Protein AF-0000000080705272 (afdb_homodimer)

Radius of gyration: 34.92 Å; Cα contacts (8 Å, |Δi|>4): 1916; chains: 2; bounding box: 130×90×115 Å

Foldseek 3Di:
DPDDPDDPPPPPPPPPPPPQPPCNVVLLVVLCVVQVDDSVRLVVLVVVVCVQQPPDQWAALVSQLVVCCVPVNDDPPVVSVVLQPQLPVVVPRIHGSSSSSNSVSVCVCVVCPDQVFPFPLQPPQWTWTGGQLWIWIAGPAFWAEEEEFEDAPDVVRLVLVVVVCVVCVVVRHQYAYAPVNQPPQDPVRDSPDDDRPPVHHHDDLQCPQVRGQEYEYHAAPLRVFVNVQSDAQPHAHHAYAYEHPPAHYLQHLHHSVCVVVVVVVVSCCNVPIFIKQFQWKKKKFKAALVGHTDDIGIARFKKKKFAPPDPAWAWKFKDKQRHTDDIWTHGTKIKTQLSNCPPVVVVQPGDHHQSSAQWIKIADHGTPDPPDGIDIDGLAMKMKIAQAQPTPFWIWMDHSPDDIDTGGHSMMMIMHIRPHTHIYTDPDTRRVSNVVNCCRPVVPPPDPPDPDDDPPPPPPPPVDDDDDDPPDDDPDPDDDDDDDDPDPDDDDPPPDDDDPDDDDDDDD/DPDDPPDPPPPPPDPPPDPQPPCNVVLLVVLCVVQVDDSVRLVVLVVVVCVQQPPDQWAALVSQLVVCCVPVNDDPPVVSVVLQPQLPVVVPRIHGSSSSSNSVSVCVCVVCPDQVFPFPQQPQQWTWTGGQLWIWIAGPAFWAEEEEFEDAPDVVLLVLVVVVCVVCVVVRHQYAYAPVNQPPQDPVRDSPDDDRPPVHHHDDLQCPQPRGQEYEYHAAPLRVFVNVQSDAQPHAHHAYAYEHPPAHYLQHLHHSVCVVVVVVVVSCCNVPIFTKFFQWKKKKFKAALVGHTDDIGIARFKKKKFAPPDPAWAWKFKDKQRHTDDIWTHGTKIKTGLSNCPPVVVVQPGDHHQSSAQWIKIADHGTPDPPDGIDIDGLAMKMKMAQAQPTPHWIWMDHSPDDIDTGGHSMMMIMHIRPHTHIYTDPDTRRVSNVVNCCRPVVVPPDPPDPDPDPPPPPPPPVDDDDDDDDDDDDDPDDDDDPDDDDDDDDDPPPPDDDDDDDDDDDD

Structure (mmCIF, N/CA/C/O backbone):
data_AF-0000000080705272-model_v1
#
loop_
_entity.id
_entity.type
_entity.pdbx_description
1 polymer 'EF-hand domain-containing protein'
#
loop_
_atom_site.group_PDB
_atom_site.id
_atom_site.type_symbol
_atom_site.label_atom_id
_atom_site.label_alt_id
_atom_site.label_comp_id
_atom_site.label_asym_id
_atom_site.label_entity_id
_atom_site.label_seq_id
_atom_site.pdbx_PDB_ins_code
_atom_site.Cartn_x
_atom_site.Cartn_y
_atom_site.Cartn_z
_atom_site.occupancy
_atom_site.B_iso_or_equiv
_atom_site.auth_seq_id
_atom_site.auth_comp_id
_atom_site.auth_asym_id
_atom_site.auth_atom_id
_atom_site.pdbx_PDB_model_num
ATOM 1 N N . MET A 1 1 ? -34.938 -17.422 -49.875 1 19.48 1 MET A N 1
ATOM 2 C CA . MET A 1 1 ? -35.438 -17.641 -48.531 1 19.48 1 MET A CA 1
ATOM 3 C C . MET A 1 1 ? -34.875 -16.609 -47.562 1 19.48 1 MET A C 1
ATOM 5 O O . MET A 1 1 ? -33.969 -16.922 -46.781 1 19.48 1 MET A O 1
ATOM 9 N N . ALA A 1 2 ? -34.594 -15.383 -47.938 1 20.56 2 ALA A N 1
ATOM 10 C CA . ALA A 1 2 ? -34.125 -14.039 -47.625 1 20.56 2 ALA A CA 1
ATOM 11 C C . ALA A 1 2 ? -34.938 -13.391 -46.5 1 20.56 2 ALA A C 1
ATOM 13 O O . ALA A 1 2 ? -34.562 -12.359 -45.969 1 20.56 2 ALA A O 1
ATOM 14 N N . GLU A 1 3 ? -36.156 -13.773 -46.219 1 19.56 3 GLU A N 1
ATOM 15 C CA . GLU A 1 3 ? -37.219 -12.906 -45.688 1 19.56 3 GLU A CA 1
ATOM 16 C C . GLU A 1 3 ? -37 -12.586 -44.219 1 19.56 3 GLU A C 1
ATOM 18 O O . GLU A 1 3 ? -37.125 -11.43 -43.812 1 19.56 3 GLU A O 1
ATOM 23 N N . ALA A 1 4 ? -37.344 -13.508 -43.25 1 20.72 4 ALA A N 1
ATOM 24 C CA . ALA A 1 4 ? -38.094 -13.219 -42.031 1 20.72 4 ALA A CA 1
ATOM 25 C C . ALA A 1 4 ? -37.219 -12.664 -40.938 1 20.72 4 ALA A C 1
ATOM 27 O O . ALA A 1 4 ? -37 -13.32 -39.906 1 20.72 4 ALA A O 1
ATOM 28 N N . CYS A 1 5 ? -36.062 -12.18 -41.062 1 20.92 5 CYS A N 1
ATOM 29 C CA . CYS A 1 5 ? -35.188 -11.836 -39.938 1 20.92 5 CYS A CA 1
ATOM 30 C C . CYS A 1 5 ? -35.75 -10.633 -39.188 1 20.92 5 CYS A C 1
ATOM 32 O O . CYS A 1 5 ? -35.375 -9.492 -39.438 1 20.92 5 CYS A O 1
ATOM 34 N N . ALA A 1 6 ? -37.062 -10.547 -39 1 22.58 6 ALA A N 1
ATOM 35 C CA . ALA A 1 6 ? -37.625 -9.328 -38.438 1 22.58 6 ALA A CA 1
ATOM 36 C C . ALA A 1 6 ? -37.062 -9.047 -37.031 1 22.58 6 ALA A C 1
ATOM 38 O O . ALA A 1 6 ? -36.969 -9.953 -36.219 1 22.58 6 ALA A O 1
ATOM 39 N N . ARG A 1 7 ? -36.469 -7.879 -36.75 1 24 7 ARG A N 1
ATOM 40 C CA . ARG A 1 7 ? -35.75 -7.168 -35.688 1 24 7 ARG A CA 1
ATOM 41 C C . ARG A 1 7 ? -36.625 -7.035 -34.438 1 24 7 ARG A C 1
ATOM 43 O O . ARG A 1 7 ? -37.656 -6.352 -34.469 1 24 7 ARG A O 1
ATOM 50 N N . SER A 1 8 ? -36.938 -8.086 -33.719 1 22.53 8 SER A N 1
ATOM 51 C CA . SER A 1 8 ? -37.781 -7.938 -32.562 1 22.53 8 SER A CA 1
ATOM 52 C C . SER A 1 8 ? -37.312 -6.805 -31.656 1 22.53 8 SER A C 1
ATOM 54 O O . SER A 1 8 ? -36.156 -6.797 -31.219 1 22.53 8 SER A O 1
ATOM 56 N N . ARG A 1 9 ? -37.812 -5.539 -31.781 1 24.34 9 ARG A N 1
ATOM 57 C CA . ARG A 1 9 ? -37.719 -4.32 -30.984 1 24.34 9 ARG A CA 1
ATOM 58 C C . ARG A 1 9 ? -37.969 -4.609 -29.5 1 24.34 9 ARG A C 1
ATOM 60 O O . ARG A 1 9 ? -39.094 -4.969 -29.125 1 24.34 9 ARG A O 1
ATOM 67 N N . VAL A 1 10 ? -37.125 -5.234 -28.891 1 25.05 10 VAL A N 1
ATOM 68 C CA . VAL A 1 10 ? -37.281 -5.41 -27.453 1 25.05 10 VAL A CA 1
ATOM 69 C C . VAL A 1 10 ? -37.719 -4.082 -26.812 1 25.05 10 VAL A C 1
ATOM 71 O O . VAL A 1 10 ? -37 -3.08 -26.938 1 25.05 10 VAL A O 1
ATOM 74 N N . GLN A 1 11 ? -38.969 -3.793 -26.656 1 23.83 11 GLN A N 1
ATOM 75 C CA . GLN A 1 11 ? -39.594 -2.648 -26 1 23.83 11 GLN A CA 1
ATOM 76 C C . GLN A 1 11 ? -39 -2.398 -24.625 1 23.83 11 GLN A C 1
ATOM 78 O O . GLN A 1 11 ? -39 -3.277 -23.75 1 23.83 11 GLN A O 1
ATOM 83 N N . VAL A 1 12 ? -38 -1.593 -24.5 1 27.3 12 VAL A N 1
ATOM 84 C CA . VAL A 1 12 ? -37.469 -0.972 -23.297 1 27.3 12 VAL A CA 1
ATOM 85 C C . VAL A 1 12 ? -38.625 -0.489 -22.406 1 27.3 12 VAL A C 1
ATOM 87 O O . VAL A 1 12 ? -39.406 0.385 -22.797 1 27.3 12 VAL A O 1
ATOM 90 N N . GLU A 1 13 ? -39.219 -1.39 -21.703 1 27.02 13 GLU A N 1
ATOM 91 C CA . GLU A 1 13 ? -40.312 -0.971 -20.844 1 27.02 13 GLU A CA 1
ATOM 92 C C . GLU A 1 13 ? -39.969 0.312 -20.094 1 27.02 13 GLU A C 1
ATOM 94 O O . GLU A 1 13 ? -38.844 0.475 -19.625 1 27.02 13 GLU A O 1
ATOM 99 N N . GLU A 1 14 ? -40.625 1.409 -20.344 1 29.58 14 GLU A N 1
ATOM 100 C CA . GLU A 1 14 ? -40.656 2.768 -19.812 1 29.58 14 GLU A CA 1
ATOM 101 C C . GLU A 1 14 ? -40.562 2.762 -18.281 1 29.58 14 GLU A C 1
ATOM 103 O O . GLU A 1 14 ? -41.344 2.094 -17.609 1 29.58 14 GLU A O 1
ATOM 108 N N . HIS A 1 15 ? -39.375 2.828 -17.75 1 32.12 15 HIS A N 1
ATOM 109 C CA . HIS A 1 15 ? -39.188 3.035 -16.312 1 32.12 15 HIS A CA 1
ATOM 110 C C . HIS A 1 15 ? -40.188 4.016 -15.75 1 32.12 15 HIS A C 1
ATOM 112 O O . HIS A 1 15 ? -40.531 5.016 -16.391 1 32.12 15 HIS A O 1
ATOM 118 N N . PRO A 1 16 ? -41.156 3.57 -15.016 1 32.69 16 PRO A N 1
ATOM 119 C CA . PRO A 1 16 ? -42.188 4.527 -14.562 1 32.69 16 PRO A CA 1
ATOM 120 C C . PRO A 1 16 ? -41.594 5.875 -14.164 1 32.69 16 PRO A C 1
ATOM 122 O O . PRO A 1 16 ? -40.5 5.922 -13.594 1 32.69 16 PRO A O 1
ATOM 125 N N . VAL A 1 17 ? -41.719 6.996 -14.906 1 35.41 17 VAL A N 1
ATOM 126 C CA . VAL A 1 17 ? -41.5 8.422 -14.75 1 35.41 17 VAL A CA 1
ATOM 127 C C . VAL A 1 17 ? -41.875 8.867 -13.344 1 35.41 17 VAL A C 1
ATOM 129 O O . VAL A 1 17 ? -43.062 9.008 -13.047 1 35.41 17 VAL A O 1
ATOM 132 N N . TYR A 1 18 ? -41.344 8.219 -12.297 1 39.12 18 TYR A N 1
ATOM 133 C CA . TYR A 1 18 ? -41.688 8.797 -11 1 39.12 18 TYR A CA 1
ATOM 134 C C . TYR A 1 18 ? -41.281 10.266 -10.938 1 39.12 18 TYR A C 1
ATOM 136 O O . TYR A 1 18 ? -40.375 10.703 -11.664 1 39.12 18 TYR A O 1
ATOM 144 N N . ASP A 1 19 ? -42.094 11.078 -10.492 1 47.16 19 ASP A N 1
ATOM 145 C CA . ASP A 1 19 ? -41.969 12.523 -10.305 1 47.16 19 ASP A CA 1
ATOM 146 C C . ASP A 1 19 ? -40.688 12.867 -9.539 1 47.16 19 ASP A C 1
ATOM 148 O O . ASP A 1 19 ? -40.594 12.633 -8.336 1 47.16 19 ASP A O 1
ATOM 152 N N . LEU A 1 20 ? -39.625 12.781 -10.031 1 55.88 20 LEU A N 1
ATOM 153 C CA . LEU A 1 20 ? -38.344 13.211 -9.477 1 55.88 20 LEU A CA 1
ATOM 154 C C . LEU A 1 20 ? -38.344 14.695 -9.117 1 55.88 20 LEU A C 1
ATOM 156 O O . LEU A 1 20 ? -39.062 15.477 -9.758 1 55.88 20 LEU A O 1
ATOM 160 N N . PRO A 1 21 ? -37.875 14.984 -7.988 1 56.47 21 PRO A N 1
ATOM 161 C CA . PRO A 1 21 ? -37.906 16.406 -7.609 1 56.47 21 PRO A CA 1
ATOM 162 C C . PRO A 1 21 ? -37.375 17.312 -8.703 1 56.47 21 PRO A C 1
ATOM 164 O O . PRO A 1 21 ? -36.625 16.875 -9.578 1 56.47 21 PRO A O 1
ATOM 167 N N . LYS A 1 22 ? -37.906 18.516 -8.82 1 59.62 22 LYS A N 1
ATOM 168 C CA . LYS A 1 22 ? -37.531 19.531 -9.797 1 59.62 22 LYS A CA 1
ATOM 169 C C . LYS A 1 22 ? -36 19.641 -9.906 1 59.62 22 LYS A C 1
ATOM 171 O O . LYS A 1 22 ? -35.469 19.844 -10.992 1 59.62 22 LYS A O 1
ATOM 176 N N . GLU A 1 23 ? -35.344 19.406 -8.766 1 66.12 23 GLU A N 1
ATOM 177 C CA . GLU A 1 23 ? -33.906 19.578 -8.781 1 66.12 23 GLU A CA 1
ATOM 178 C C . GLU A 1 23 ? -33.156 18.234 -8.727 1 66.12 23 GLU A C 1
ATOM 180 O O . GLU A 1 23 ? -32.094 18.125 -8.141 1 66.12 23 GLU A O 1
ATOM 185 N N . TRP A 1 24 ? -33.688 17.266 -9.289 1 75.44 24 TRP A N 1
ATOM 186 C CA . TRP A 1 24 ? -33.188 15.898 -9.227 1 75.44 24 TRP A CA 1
ATOM 187 C C . TRP A 1 24 ? -31.828 15.789 -9.906 1 75.44 24 TRP A C 1
ATOM 189 O O . TRP A 1 24 ? -30.906 15.164 -9.375 1 75.44 24 TRP A O 1
ATOM 199 N N . LYS A 1 25 ? -31.688 16.484 -11 1 71.75 25 LYS A N 1
ATOM 200 C CA . LYS A 1 25 ? -30.438 16.391 -11.742 1 71.75 25 LYS A CA 1
ATOM 201 C C . LYS A 1 25 ? -29.266 16.922 -10.906 1 71.75 25 LYS A C 1
ATOM 203 O O . LYS A 1 25 ? -28.203 16.312 -10.867 1 71.75 25 LYS A O 1
ATOM 208 N N . THR A 1 26 ? -29.625 18 -10.336 1 67.38 26 THR A N 1
ATOM 209 C CA . THR A 1 26 ? -28.578 18.609 -9.516 1 67.38 26 THR A CA 1
ATOM 210 C C . THR A 1 26 ? -28.297 17.766 -8.281 1 67.38 26 THR A C 1
ATOM 212 O O . THR A 1 26 ? -27.141 17.578 -7.902 1 67.38 26 THR A O 1
ATOM 215 N N . LEU A 1 27 ? -29.312 17.25 -7.746 1 73.56 27 LEU A N 1
ATOM 216 C CA . LEU A 1 27 ? -29.188 16.422 -6.551 1 73.56 27 LEU A CA 1
ATOM 217 C C . LEU A 1 27 ? -28.422 15.141 -6.852 1 73.56 27 LEU A C 1
ATOM 219 O O . LEU A 1 27 ? -27.531 14.75 -6.094 1 73.56 27 LEU A O 1
ATOM 223 N N . VAL A 1 28 ? -28.672 14.547 -7.926 1 73.81 28 VAL A N 1
ATOM 224 C CA . VAL A 1 28 ? -28.047 13.289 -8.312 1 73.81 28 VAL A CA 1
ATOM 225 C C . VAL A 1 28 ? -26.578 13.516 -8.625 1 73.81 28 VAL A C 1
ATOM 227 O O . VAL A 1 28 ? -25.719 12.742 -8.195 1 73.81 28 VAL A O 1
ATOM 230 N N . SER A 1 29 ? -26.375 14.555 -9.289 1 67.75 29 SER A N 1
ATOM 231 C CA . SER A 1 29 ? -24.984 14.859 -9.602 1 67.75 29 SER A CA 1
ATOM 232 C C . SER A 1 29 ? -24.156 15.039 -8.336 1 67.75 29 SER A C 1
ATOM 234 O O . SER A 1 29 ? -23.031 14.516 -8.242 1 67.75 29 SER A O 1
ATOM 236 N N . THR A 1 30 ? -24.828 15.703 -7.43 1 63.44 30 THR A N 1
ATOM 237 C CA . THR A 1 30 ? -24.141 15.969 -6.168 1 63.44 30 THR A CA 1
ATOM 238 C C . THR A 1 30 ? -23.922 14.68 -5.383 1 63.44 30 THR A C 1
ATOM 240 O O . THR A 1 30 ? -22.844 14.453 -4.844 1 63.44 30 THR A O 1
ATOM 243 N N . LEU A 1 31 ? -24.922 13.867 -5.398 1 70.06 31 LEU A N 1
ATOM 244 C CA . LEU A 1 31 ? -24.859 12.648 -4.602 1 70.06 31 LEU A CA 1
ATOM 245 C C . LEU A 1 31 ? -23.938 11.617 -5.25 1 70.06 31 LEU A C 1
ATOM 247 O O . LEU A 1 31 ? -23.234 10.883 -4.551 1 70.06 31 LEU A O 1
ATOM 251 N N . CYS A 1 32 ? -23.922 11.633 -6.484 1 64.62 32 CYS A N 1
ATOM 252 C CA . CYS A 1 32 ? -22.984 10.758 -7.184 1 64.62 32 CYS A CA 1
ATOM 253 C C . CYS A 1 32 ? -21.547 11.102 -6.828 1 64.62 32 CYS A C 1
ATOM 255 O O . CYS A 1 32 ? -20.734 10.211 -6.559 1 64.62 32 CYS A O 1
ATOM 257 N N . LEU A 1 33 ? -21.406 12.312 -6.758 1 55.66 33 LEU A N 1
ATOM 258 C CA . LEU A 1 33 ? -20.062 12.797 -6.457 1 55.66 33 LEU A CA 1
ATOM 259 C C . LEU A 1 33 ? -19.672 12.469 -5.02 1 55.66 33 LEU A C 1
ATOM 261 O O . LEU A 1 33 ? -18.531 12.117 -4.742 1 55.66 33 LEU A O 1
ATOM 265 N N . ARG A 1 34 ? -20.766 12.484 -4.18 1 55.06 34 ARG A N 1
ATOM 266 C CA . ARG A 1 34 ? -20.5 12.375 -2.75 1 55.06 34 ARG A CA 1
ATOM 267 C C . ARG A 1 34 ? -20.453 10.914 -2.309 1 55.06 34 ARG A C 1
ATOM 269 O O . ARG A 1 34 ? -19.844 10.594 -1.287 1 55.06 34 ARG A O 1
ATOM 276 N N . THR A 1 35 ? -21.125 10.102 -3.043 1 58.88 35 THR A N 1
ATOM 277 C CA . THR A 1 35 ? -21.312 8.75 -2.537 1 58.88 35 THR A CA 1
ATOM 278 C C . THR A 1 35 ? -20.781 7.719 -3.531 1 58.88 35 THR A C 1
ATOM 280 O O . THR A 1 35 ? -20.656 6.539 -3.199 1 58.88 35 THR A O 1
ATOM 283 N N . ASN A 1 36 ? -20.391 8.164 -4.758 1 55.59 36 ASN A N 1
ATOM 284 C CA . ASN A 1 36 ? -19.969 7.297 -5.852 1 55.59 36 ASN A CA 1
ATOM 285 C C . ASN A 1 36 ? -21.109 6.371 -6.293 1 55.59 36 ASN A C 1
ATOM 287 O O . ASN A 1 36 ? -20.859 5.352 -6.938 1 55.59 36 ASN A O 1
ATOM 291 N N . PHE A 1 37 ? -22.266 6.68 -5.867 1 61.41 37 PHE A N 1
ATOM 292 C CA . PHE A 1 37 ? -23.422 5.953 -6.395 1 61.41 37 PHE A CA 1
ATOM 293 C C . PHE A 1 37 ? -23.719 6.395 -7.824 1 61.41 37 PHE A C 1
ATOM 295 O O . PHE A 1 37 ? -23.516 7.555 -8.18 1 61.41 37 PHE A O 1
ATOM 302 N N . GLU A 1 38 ? -24.062 5.438 -8.602 1 63.38 38 GLU A N 1
ATOM 303 C CA . GLU A 1 38 ? -24.531 5.762 -9.945 1 63.38 38 GLU A CA 1
ATOM 304 C C . GLU A 1 38 ? -25.938 6.344 -9.922 1 63.38 38 GLU A C 1
ATOM 306 O O . GLU A 1 38 ? -26.719 6.07 -9 1 63.38 38 GLU A O 1
ATOM 311 N N . PRO A 1 39 ? -26.234 7.18 -10.867 1 72.06 39 PRO A N 1
ATOM 312 C CA . PRO A 1 39 ? -27.562 7.789 -10.93 1 72.06 39 PRO A CA 1
ATOM 313 C C . PRO A 1 39 ? -28.688 6.762 -10.812 1 72.06 39 PRO A C 1
ATOM 315 O O . PRO A 1 39 ? -29.703 7.023 -10.164 1 72.06 39 PRO A O 1
ATOM 318 N N . ALA A 1 40 ? -28.422 5.668 -11.398 1 69 40 ALA A N 1
ATOM 319 C CA . ALA A 1 40 ? -29.438 4.621 -11.336 1 69 40 ALA A CA 1
ATOM 320 C C . ALA A 1 40 ? -29.625 4.113 -9.914 1 69 40 ALA A C 1
ATOM 322 O O . ALA A 1 40 ? -30.75 3.865 -9.469 1 69 40 ALA A O 1
ATOM 323 N N . GLU A 1 41 ? -28.562 4.012 -9.219 1 65.88 41 GLU A N 1
ATOM 324 C CA . GLU A 1 41 ? -28.609 3.578 -7.824 1 65.88 41 GLU A CA 1
ATOM 325 C C . GLU A 1 41 ? -29.312 4.613 -6.949 1 65.88 41 GLU A C 1
ATOM 327 O O . GLU A 1 41 ? -30.078 4.254 -6.055 1 65.88 41 GLU A O 1
ATOM 332 N N . LEU A 1 42 ? -29.047 5.773 -7.238 1 74.62 42 LEU A N 1
ATOM 333 C CA . LEU A 1 42 ? -29.688 6.855 -6.492 1 74.62 42 LEU A CA 1
ATOM 334 C C . LEU A 1 42 ? -31.188 6.883 -6.742 1 74.62 42 LEU A C 1
ATOM 336 O O . LEU A 1 42 ? -31.969 7.145 -5.828 1 74.62 42 LEU A O 1
ATOM 340 N N . ALA A 1 43 ? -31.516 6.645 -7.988 1 74.12 43 ALA A N 1
ATOM 341 C CA . ALA A 1 43 ? -32.938 6.586 -8.328 1 74.12 43 ALA A CA 1
ATOM 342 C C . ALA A 1 43 ? -33.625 5.461 -7.562 1 74.12 43 ALA A C 1
ATOM 344 O O . ALA A 1 43 ? -34.75 5.641 -7.062 1 74.12 43 ALA A O 1
ATOM 345 N N . ASP A 1 44 ? -32.938 4.426 -7.469 1 69.69 44 ASP A N 1
ATOM 346 C CA . ASP A 1 44 ? -33.469 3.299 -6.715 1 69.69 44 ASP A CA 1
ATOM 347 C C . ASP A 1 44 ? -33.625 3.648 -5.234 1 69.69 44 ASP A C 1
ATOM 349 O O . ASP A 1 44 ? -34.656 3.328 -4.613 1 69.69 44 ASP A O 1
ATOM 353 N N . LEU A 1 45 ? -32.562 4.203 -4.723 1 72.5 45 LEU A N 1
ATOM 354 C CA . LEU A 1 45 ? -32.594 4.613 -3.322 1 72.5 45 LEU A CA 1
ATOM 355 C C . LEU A 1 45 ? -33.719 5.625 -3.074 1 72.5 45 LEU A C 1
ATOM 357 O O . LEU A 1 45 ? -34.344 5.621 -2.008 1 72.5 45 LEU A O 1
ATOM 361 N N . PHE A 1 46 ? -33.938 6.418 -4.035 1 78.56 46 PHE A N 1
ATOM 362 C CA . PHE A 1 46 ? -35 7.414 -3.893 1 78.56 46 PHE A CA 1
ATOM 363 C C . PHE A 1 46 ? -36.344 6.742 -3.848 1 78.56 46 PHE A C 1
ATOM 365 O O . PHE A 1 46 ? -37.219 7.133 -3.053 1 78.56 46 PHE A O 1
ATOM 372 N N . GLN A 1 47 ? -36.469 5.871 -4.707 1 72 47 GLN A N 1
ATOM 373 C CA . GLN A 1 47 ? -37.75 5.133 -4.699 1 72 47 GLN A CA 1
ATOM 374 C C . GLN A 1 47 ? -37.969 4.48 -3.344 1 72 47 GLN A C 1
ATOM 376 O O . GLN A 1 47 ? -39.094 4.52 -2.824 1 72 47 GLN A O 1
ATOM 381 N N . ARG A 1 48 ? -36.938 3.939 -2.865 1 69.06 48 ARG A N 1
ATOM 382 C CA . ARG A 1 48 ? -37.062 3.299 -1.56 1 69.06 48 ARG A CA 1
ATOM 383 C C . ARG A 1 48 ? -37.375 4.324 -0.471 1 69.06 48 ARG A C 1
ATOM 385 O O . ARG A 1 48 ? -38.188 4.086 0.41 1 69.06 48 ARG A O 1
ATOM 392 N N . PHE A 1 49 ? -36.656 5.266 -0.586 1 79.94 49 PHE A N 1
ATOM 393 C CA . PHE A 1 49 ? -36.906 6.371 0.341 1 79.94 49 PHE A CA 1
ATOM 394 C C . PHE A 1 49 ? -38.344 6.836 0.281 1 79.94 49 PHE A C 1
ATOM 396 O O . PHE A 1 49 ? -38.969 7.059 1.318 1 79.94 49 PHE A O 1
ATOM 403 N N . ARG A 1 50 ? -38.812 6.992 -0.913 1 77.38 50 ARG A N 1
ATOM 404 C CA . ARG A 1 50 ? -40.188 7.457 -1.112 1 77.38 50 ARG A CA 1
ATOM 405 C C . ARG A 1 50 ? -41.188 6.434 -0.588 1 77.38 50 ARG A C 1
ATOM 407 O O . ARG A 1 50 ? -42.25 6.805 -0.074 1 77.38 50 ARG A O 1
ATOM 414 N N . GLN A 1 51 ? -40.812 5.25 -0.792 1 73.06 51 GLN A N 1
ATOM 415 C CA . GLN A 1 51 ? -41.688 4.199 -0.263 1 73.06 51 GLN A CA 1
ATOM 416 C C . GLN A 1 51 ? -41.781 4.277 1.258 1 73.06 51 GLN A C 1
ATOM 418 O O . GLN A 1 51 ? -42.812 3.971 1.837 1 73.06 51 GLN A O 1
ATOM 423 N N . LEU A 1 52 ? -40.688 4.664 1.779 1 74.19 52 LEU A N 1
ATOM 424 C CA . LEU A 1 52 ? -40.625 4.746 3.234 1 74.19 52 LEU A CA 1
ATOM 425 C C . LEU A 1 52 ? -41.219 6.059 3.73 1 74.19 52 LEU A C 1
ATOM 427 O O . LEU A 1 52 ? -41.969 6.074 4.703 1 74.19 52 LEU A O 1
ATOM 431 N N . ALA A 1 53 ? -40.875 7.121 3.07 1 78.12 53 ALA A N 1
ATOM 432 C CA . ALA A 1 53 ? -41.219 8.469 3.521 1 78.12 53 ALA A CA 1
ATOM 433 C C . ALA A 1 53 ? -42.594 8.875 3.014 1 78.12 53 ALA A C 1
ATOM 435 O O . ALA A 1 53 ? -43.219 9.789 3.557 1 78.12 53 ALA A O 1
ATOM 436 N N . GLY A 1 54 ? -43.156 8.211 1.999 1 71.38 54 GLY A N 1
ATOM 437 C CA . GLY A 1 54 ? -44.406 8.617 1.386 1 71.38 54 GLY A CA 1
ATOM 438 C C . GLY A 1 54 ? -44.312 9.961 0.697 1 71.38 54 GLY A C 1
ATOM 439 O O . GLY A 1 54 ? -43.438 10.195 -0.133 1 71.38 54 GLY A O 1
ATOM 440 N N . THR A 1 55 ? -45.25 10.906 1.108 1 70.75 55 THR A N 1
ATOM 441 C CA . THR A 1 55 ? -45.312 12.234 0.517 1 70.75 55 THR A CA 1
ATOM 442 C C . THR A 1 55 ? -44.375 13.203 1.238 1 70.75 55 THR A C 1
ATOM 444 O O . THR A 1 55 ? -44.156 14.312 0.762 1 70.75 55 THR A O 1
ATOM 447 N N . LYS A 1 56 ? -43.75 12.672 2.328 1 76.56 56 LYS A N 1
ATOM 448 C CA . LYS A 1 56 ? -42.812 13.516 3.076 1 76.56 56 LYS A CA 1
ATOM 449 C C . LYS A 1 56 ? -41.438 13.477 2.461 1 76.56 56 LYS A C 1
ATOM 451 O O . LYS A 1 56 ? -41.094 12.547 1.732 1 76.56 56 LYS A O 1
ATOM 456 N N . GLU A 1 57 ? -40.688 14.586 2.666 1 79 57 GLU A N 1
ATOM 457 C CA . GLU A 1 57 ? -39.344 14.672 2.135 1 79 57 GLU A CA 1
ATOM 458 C C . GLU A 1 57 ? -38.312 14.234 3.172 1 79 57 GLU A C 1
ATOM 460 O O . GLU A 1 57 ? -37.125 14.531 3.039 1 79 57 GLU A O 1
ATOM 465 N N . TYR A 1 58 ? -38.812 13.609 4.262 1 83.62 58 TYR A N 1
ATOM 466 C CA . TYR A 1 58 ? -37.906 13.18 5.297 1 83.62 58 TYR A CA 1
ATOM 467 C C . TYR A 1 58 ? -38.406 11.922 5.992 1 83.62 58 TYR A C 1
ATOM 469 O O . TYR A 1 58 ? -39.594 11.609 5.934 1 83.62 58 TYR A O 1
ATOM 477 N N . LEU A 1 59 ? -37.5 11.141 6.562 1 85.31 59 LEU A N 1
ATOM 478 C CA . LEU A 1 59 ? -37.812 10.016 7.438 1 85.31 59 LEU A CA 1
ATOM 479 C C . LEU A 1 59 ? -37.719 10.414 8.906 1 85.31 59 LEU A C 1
ATOM 481 O O . LEU A 1 59 ? -36.781 11.094 9.297 1 85.31 59 LEU A O 1
ATOM 485 N N . THR A 1 60 ? -38.781 10.18 9.562 1 82.75 60 THR A N 1
ATOM 486 C CA . THR A 1 60 ? -38.719 10.375 11.008 1 82.75 60 THR A CA 1
ATOM 487 C C . THR A 1 60 ? -37.875 9.289 11.664 1 82.75 60 THR A C 1
ATOM 489 O O . THR A 1 60 ? -37.562 8.281 11.031 1 82.75 60 THR A O 1
ATOM 492 N N . ALA A 1 61 ? -37.5 9.508 12.922 1 79.81 61 ALA A N 1
ATOM 493 C CA . ALA A 1 61 ? -36.719 8.531 13.664 1 79.81 61 ALA A CA 1
ATOM 494 C C . ALA A 1 61 ? -37.438 7.18 13.711 1 79.81 61 ALA A C 1
ATOM 496 O O . ALA A 1 61 ? -36.781 6.133 13.602 1 79.81 61 ALA A O 1
ATOM 497 N N . GLY A 1 62 ? -38.656 7.234 13.812 1 78.44 62 GLY A N 1
ATOM 498 C CA . GLY A 1 62 ? -39.438 6.016 13.852 1 78.44 62 GLY A CA 1
ATOM 499 C C . GLY A 1 62 ? -39.469 5.277 12.523 1 78.44 62 GLY A C 1
ATOM 500 O O . GLY A 1 62 ? -39.344 4.055 12.484 1 78.44 62 GLY A O 1
ATOM 501 N N . GLU A 1 63 ? -39.594 6.039 11.477 1 77 63 GLU A N 1
ATOM 502 C CA . GLU A 1 63 ? -39.625 5.449 10.148 1 77 63 GLU A CA 1
ATOM 503 C C . GLU A 1 63 ? -38.281 4.863 9.773 1 77 63 GLU A C 1
ATOM 505 O O . GLU A 1 63 ? -38.188 3.787 9.172 1 77 63 GLU A O 1
ATOM 510 N N . PHE A 1 64 ? -37.219 5.52 10.086 1 75.56 64 PHE A N 1
ATOM 511 C CA . PHE A 1 64 ? -35.875 5.043 9.867 1 75.56 64 PHE A CA 1
ATOM 512 C C . PHE A 1 64 ? -35.594 3.752 10.641 1 75.56 64 PHE A C 1
ATOM 514 O O . PHE A 1 64 ? -35.062 2.795 10.102 1 75.56 64 PHE A O 1
ATOM 521 N N . ARG A 1 65 ? -36.125 3.812 11.836 1 69.44 65 ARG A N 1
ATOM 522 C CA . ARG A 1 65 ? -35.969 2.621 12.672 1 69.44 65 ARG A CA 1
ATOM 523 C C . ARG A 1 65 ? -36.625 1.414 12.008 1 69.44 65 ARG A C 1
ATOM 525 O O . ARG A 1 65 ? -36.062 0.322 11.992 1 69.44 65 ARG A O 1
ATOM 532 N N . ARG A 1 66 ? -37.688 1.699 11.508 1 65.44 66 ARG A N 1
ATOM 533 C CA . ARG A 1 66 ? -38.438 0.621 10.852 1 65.44 66 ARG A CA 1
ATOM 534 C C . ARG A 1 66 ? -37.688 0.13 9.617 1 65.44 66 ARG A C 1
ATOM 536 O O . ARG A 1 66 ? -37.625 -1.074 9.367 1 65.44 66 ARG A O 1
ATOM 543 N N . THR A 1 67 ? -37.094 1.103 8.914 1 61.28 67 THR A N 1
ATOM 544 C CA . THR A 1 67 ? -36.406 0.789 7.68 1 61.28 67 THR A CA 1
ATOM 545 C C . THR A 1 67 ? -35.125 0.02 7.977 1 61.28 67 THR A C 1
ATOM 547 O O . THR A 1 67 ? -34.812 -0.978 7.316 1 61.28 67 THR A O 1
ATOM 550 N N . VAL A 1 68 ? -34.406 0.576 8.867 1 58.53 68 VAL A N 1
ATOM 551 C CA . VAL A 1 68 ? -33.156 -0.076 9.25 1 58.53 68 VAL A CA 1
ATOM 552 C C . VAL A 1 68 ? -33.438 -1.479 9.781 1 58.53 68 VAL A C 1
ATOM 554 O O . VAL A 1 68 ? -32.75 -2.434 9.438 1 58.53 68 VAL A O 1
ATOM 557 N N . ARG A 1 69 ? -34.438 -1.516 10.539 1 51.56 69 ARG A N 1
ATOM 558 C CA . ARG A 1 69 ? -34.812 -2.822 11.055 1 51.56 69 ARG A CA 1
ATOM 559 C C . ARG A 1 69 ? -35.219 -3.764 9.922 1 51.56 69 ARG A C 1
ATOM 561 O O . ARG A 1 69 ? -34.875 -4.949 9.945 1 51.56 69 ARG A O 1
ATOM 568 N N . ARG A 1 70 ? -35.844 -3.127 9.078 1 50.22 70 ARG A N 1
ATOM 569 C CA . ARG A 1 70 ? -36.312 -3.908 7.945 1 50.22 70 ARG A CA 1
ATOM 570 C C . ARG A 1 70 ? -35.156 -4.332 7.051 1 50.22 70 ARG A C 1
ATOM 572 O O . ARG A 1 70 ? -35.125 -5.461 6.559 1 50.22 70 ARG A O 1
ATOM 579 N N . ASN A 1 71 ? -34.281 -3.375 6.828 1 47.03 71 ASN A N 1
ATOM 580 C CA . ASN A 1 71 ? -33.219 -3.592 5.848 1 47.03 71 ASN A CA 1
ATOM 581 C C . ASN A 1 71 ? -32.031 -4.328 6.453 1 47.03 71 ASN A C 1
ATOM 583 O O . ASN A 1 71 ? -31.328 -5.07 5.762 1 47.03 71 ASN A O 1
ATOM 587 N N . PHE A 1 72 ? -31.703 -4.016 7.648 1 46.94 72 PHE A N 1
ATOM 588 C CA . PHE A 1 72 ? -30.484 -4.566 8.25 1 46.94 72 PHE A CA 1
ATOM 589 C C . PHE A 1 72 ? -30.828 -5.543 9.367 1 46.94 72 PHE A C 1
ATOM 591 O O . PHE A 1 72 ? -29.938 -6.125 9.984 1 46.94 72 PHE A O 1
ATOM 598 N N . GLY A 1 73 ? -32 -5.934 9.484 1 40.81 73 GLY A N 1
ATOM 599 C CA . GLY A 1 73 ? -32.469 -6.828 10.523 1 40.81 73 GLY A CA 1
ATOM 600 C C . GLY A 1 73 ? -32.562 -6.172 11.891 1 40.81 73 GLY A C 1
ATOM 601 O O . GLY A 1 73 ? -32.75 -4.961 11.992 1 40.81 73 GLY A O 1
ATOM 602 N N . ILE A 1 74 ? -32.438 -7.109 13.055 1 39.84 74 ILE A N 1
ATOM 603 C CA . ILE A 1 74 ? -32.625 -6.742 14.453 1 39.84 74 ILE A CA 1
ATOM 604 C C . ILE A 1 74 ? -31.422 -5.91 14.914 1 39.84 74 ILE A C 1
ATOM 606 O O . ILE A 1 74 ? -30.281 -6.391 14.914 1 39.84 74 ILE A O 1
ATOM 610 N N . MET A 1 75 ? -31.422 -4.809 14.648 1 44.72 75 MET A N 1
ATOM 611 C CA . MET A 1 75 ? -30.406 -3.945 15.242 1 44.72 75 MET A CA 1
ATOM 612 C C . MET A 1 75 ? -30.859 -3.402 16.594 1 44.72 75 MET A C 1
ATOM 614 O O . MET A 1 75 ? -32.031 -3.041 16.75 1 44.72 75 MET A O 1
ATOM 618 N N . ASN A 1 76 ? -30.094 -3.748 17.609 1 48.84 76 ASN A N 1
ATOM 619 C CA . ASN A 1 76 ? -30.344 -3.162 18.922 1 48.84 76 ASN A CA 1
ATOM 620 C C . ASN A 1 76 ? -30.688 -1.68 18.812 1 48.84 76 ASN A C 1
ATOM 622 O O . ASN A 1 76 ? -30.25 -0.998 17.891 1 48.84 76 ASN A O 1
ATOM 626 N N . GLU A 1 77 ? -31.656 -1.356 19.594 1 58.25 77 GLU A N 1
ATOM 627 C CA . GLU A 1 77 ? -32.188 0.009 19.641 1 58.25 77 GLU A CA 1
ATOM 628 C C . GLU A 1 77 ? -31.047 1.024 19.75 1 58.25 77 GLU A C 1
ATOM 630 O O . GLU A 1 77 ? -31.125 2.117 19.188 1 58.25 77 GLU A O 1
ATOM 635 N N . GLU A 1 78 ? -30.062 0.567 20.391 1 58.81 78 GLU A N 1
ATOM 636 C CA . GLU A 1 78 ? -28.922 1.461 20.578 1 58.81 78 GLU A CA 1
ATOM 637 C C . GLU A 1 78 ? -28.203 1.717 19.25 1 58.81 78 GLU A C 1
ATOM 639 O O . GLU A 1 78 ? -27.797 2.844 18.984 1 58.81 78 GLU A O 1
ATOM 644 N N . TRP A 1 79 ? -28.188 0.755 18.484 1 55.66 79 TRP A N 1
ATOM 645 C CA . TRP A 1 79 ? -27.531 0.897 17.203 1 55.66 79 TRP A CA 1
ATOM 646 C C . TRP A 1 79 ? -28.375 1.719 16.234 1 55.66 79 TRP A C 1
ATOM 648 O O . TRP A 1 79 ? -27.844 2.527 15.469 1 55.66 79 TRP A O 1
ATOM 658 N N . VAL A 1 80 ? -29.641 1.554 16.438 1 62.12 80 VAL A N 1
ATOM 659 C CA . VAL A 1 80 ? -30.547 2.311 15.578 1 62.12 80 VAL A CA 1
ATOM 660 C C . VAL A 1 80 ? -30.422 3.803 15.883 1 62.12 80 VAL A C 1
ATOM 662 O O . VAL A 1 80 ? -30.391 4.625 14.961 1 62.12 80 VAL A O 1
ATOM 665 N N . LYS A 1 81 ? -30.312 3.994 17.109 1 66.94 81 LYS A N 1
ATOM 666 C CA . LYS A 1 81 ? -30.141 5.387 17.516 1 66.94 81 LYS A CA 1
ATOM 667 C C . LYS A 1 81 ? -28.812 5.949 17 1 66.94 81 LYS A C 1
ATOM 669 O O . LYS A 1 81 ? -28.766 7.09 16.531 1 66.94 81 LYS A O 1
ATOM 674 N N . LYS A 1 82 ? -27.859 5.148 17.094 1 62.59 82 LYS A N 1
ATOM 675 C CA . LYS A 1 82 ? -26.547 5.57 16.625 1 62.59 82 LYS A CA 1
ATOM 676 C C . LYS A 1 82 ? -26.547 5.781 15.117 1 62.59 82 LYS A C 1
ATOM 678 O O . LYS A 1 82 ? -25.984 6.754 14.617 1 62.59 82 LYS A O 1
ATOM 683 N N . TYR A 1 83 ? -27.25 4.895 14.477 1 63.84 83 TYR A N 1
ATOM 684 C CA . TYR A 1 83 ? -27.344 5.023 13.031 1 63.84 83 TYR A CA 1
ATOM 685 C C . TYR A 1 83 ? -28.172 6.238 12.633 1 63.84 83 TYR A C 1
ATOM 687 O O . TYR A 1 83 ? -27.812 6.969 11.711 1 63.84 83 TYR A O 1
ATOM 695 N N . PHE A 1 84 ? -29.25 6.387 13.375 1 71.81 84 PHE A N 1
ATOM 696 C CA . PHE A 1 84 ? -30.078 7.555 13.078 1 71.81 84 PHE A CA 1
ATOM 697 C C . PHE A 1 84 ? -29.281 8.836 13.234 1 71.81 84 PHE A C 1
ATOM 699 O O . PHE A 1 84 ? -29.344 9.727 12.383 1 71.81 84 PHE A O 1
ATOM 706 N N . LYS A 1 85 ? -28.531 8.867 14.328 1 70.69 85 LYS A N 1
ATOM 707 C CA . LYS A 1 85 ? -27.703 10.039 14.57 1 70.69 85 LYS A CA 1
ATOM 708 C C . LYS A 1 85 ? -26.656 10.211 13.477 1 70.69 85 LYS A C 1
ATOM 710 O O . LYS A 1 85 ? -26.344 11.328 13.062 1 70.69 85 LYS A O 1
ATOM 715 N N . ALA A 1 86 ? -26.234 9.07 13.008 1 64.56 86 ALA A N 1
ATOM 716 C CA . ALA A 1 86 ? -25.203 9.102 11.961 1 64.56 86 ALA A CA 1
ATOM 717 C C . ALA A 1 86 ? -25.797 9.57 10.633 1 64.56 86 ALA A C 1
ATOM 719 O O . ALA A 1 86 ? -25.125 10.234 9.844 1 64.56 86 ALA A O 1
ATOM 720 N N . PHE A 1 87 ? -27 9.18 10.414 1 70.56 87 PHE A N 1
ATOM 721 C CA . PHE A 1 87 ? -27.688 9.57 9.18 1 70.56 87 PHE A CA 1
ATOM 722 C C . PHE A 1 87 ? -28.141 11.016 9.258 1 70.56 87 PHE A C 1
ATOM 724 O O . PHE A 1 87 ? -28.094 11.742 8.258 1 70.56 87 PHE A O 1
ATOM 731 N N . ASP A 1 88 ? -28.625 11.43 10.461 1 72.38 88 ASP A N 1
ATOM 732 C CA . ASP A 1 88 ? -29.141 12.781 10.664 1 72.38 88 ASP A CA 1
ATOM 733 C C . ASP A 1 88 ? -28 13.781 10.82 1 72.38 88 ASP A C 1
ATOM 735 O O . ASP A 1 88 ? -27.734 14.273 11.922 1 72.38 88 ASP A O 1
ATOM 739 N N . ARG A 1 89 ? -27.438 14.117 9.758 1 64.56 89 ARG A N 1
ATOM 740 C CA . ARG A 1 89 ? -26.188 14.883 9.734 1 64.56 89 ARG A CA 1
ATOM 741 C C . ARG A 1 89 ? -26.438 16.328 10.148 1 64.56 89 ARG A C 1
ATOM 743 O O . ARG A 1 89 ? -25.531 16.984 10.688 1 64.56 89 ARG A O 1
ATOM 750 N N . ASN A 1 90 ? -27.656 16.875 9.914 1 62.75 90 ASN A N 1
ATOM 751 C CA . ASN A 1 90 ? -27.938 18.25 10.305 1 62.75 90 ASN A CA 1
ATOM 752 C C . ASN A 1 90 ? -28.672 18.328 11.633 1 62.75 90 ASN A C 1
ATOM 754 O O . ASN A 1 90 ? -29.141 19.391 12.031 1 62.75 90 ASN A O 1
ATOM 758 N N . HIS A 1 91 ? -28.75 17.188 12.258 1 71.25 91 HIS A N 1
ATOM 759 C CA . HIS A 1 91 ? -29.375 17.078 13.578 1 71.25 91 HIS A CA 1
ATOM 760 C C . HIS A 1 91 ? -30.781 17.656 13.586 1 71.25 91 HIS A C 1
ATOM 762 O O . HIS A 1 91 ? -31.172 18.312 14.555 1 71.25 91 HIS A O 1
ATOM 768 N N . SER A 1 92 ? -31.562 17.609 12.508 1 75.56 92 SER A N 1
ATOM 769 C CA . SER A 1 92 ? -32.906 18.125 12.398 1 75.56 92 SER A CA 1
ATOM 770 C C . SER A 1 92 ? -33.938 17.188 13.047 1 75.56 92 SER A C 1
ATOM 772 O O . SER A 1 92 ? -35.094 17.547 13.25 1 75.56 92 SER A O 1
ATOM 774 N N . GLY A 1 93 ? -33.469 16 13.406 1 80.94 93 GLY A N 1
ATOM 775 C CA . GLY A 1 93 ? -34.375 14.992 13.945 1 80.94 93 GLY A CA 1
ATOM 776 C C . GLY A 1 93 ? -35.062 14.188 12.867 1 80.94 93 GLY A C 1
ATOM 777 O O . GLY A 1 93 ? -35.906 13.328 13.18 1 80.94 93 GLY A O 1
ATOM 778 N N . THR A 1 94 ? -34.812 14.523 11.602 1 84.81 94 THR A N 1
ATOM 779 C CA . THR A 1 94 ? -35.344 13.789 10.453 1 84.81 94 THR A CA 1
ATOM 780 C C . THR A 1 94 ? -34.25 13.484 9.453 1 84.81 94 THR A C 1
ATOM 782 O O . THR A 1 94 ? -33.156 14.055 9.539 1 84.81 94 THR A O 1
ATOM 785 N N . ILE A 1 95 ? -34.469 12.453 8.625 1 83.06 95 ILE A N 1
ATOM 786 C CA . ILE A 1 95 ? -33.5 12.062 7.594 1 83.06 95 ILE A CA 1
ATOM 787 C C . ILE A 1 95 ? -34.094 12.352 6.211 1 83.06 95 ILE A C 1
ATOM 789 O O . ILE A 1 95 ? -35.094 11.75 5.809 1 83.06 95 ILE A O 1
ATOM 793 N N . ASP A 1 96 ? -33.531 13.375 5.613 1 81.75 96 ASP A N 1
ATOM 794 C CA . ASP A 1 96 ? -33.938 13.641 4.242 1 81.75 96 ASP A CA 1
ATOM 795 C C . ASP A 1 96 ? -33.219 12.719 3.26 1 81.75 96 ASP A C 1
ATOM 797 O O . ASP A 1 96 ? -32.406 11.891 3.664 1 81.75 96 ASP A O 1
ATOM 801 N N . PHE A 1 97 ? -33.5 12.758 2.047 1 83.88 97 PHE A N 1
ATOM 802 C CA . PHE A 1 97 ? -32.969 11.82 1.068 1 83.88 97 PHE A CA 1
ATOM 803 C C . PHE A 1 97 ? -31.453 11.93 0.986 1 83.88 97 PHE A C 1
ATOM 805 O O . PHE A 1 97 ? -30.766 10.914 0.878 1 83.88 97 PHE A O 1
ATOM 812 N N . GLN A 1 98 ? -31.031 13.164 1.005 1 75.12 98 GLN A N 1
ATOM 813 C CA . GLN A 1 98 ? -29.578 13.352 0.954 1 75.12 98 GLN A CA 1
ATOM 814 C C . GLN A 1 98 ? -28.891 12.656 2.123 1 75.12 98 GLN A C 1
ATOM 816 O O . GLN A 1 98 ? -27.891 11.961 1.938 1 75.12 98 GLN A O 1
ATOM 821 N N . GLU A 1 99 ? -29.438 12.82 3.301 1 73 99 GLU A N 1
ATOM 822 C CA . GLU A 1 99 ? -28.906 12.172 4.496 1 73 99 GLU A CA 1
ATOM 823 C C . GLU A 1 99 ? -29.047 10.656 4.402 1 73 99 GLU A C 1
ATOM 825 O O . GLU A 1 99 ? -28.156 9.914 4.82 1 73 99 GLU A O 1
ATOM 830 N N . TYR A 1 100 ? -30.125 10.172 3.824 1 76 100 TYR A N 1
ATOM 831 C CA . TYR A 1 100 ? -30.391 8.758 3.594 1 76 100 TYR A CA 1
ATOM 832 C C . TYR A 1 100 ? -29.312 8.125 2.732 1 76 100 TYR A C 1
ATOM 834 O O . TYR A 1 100 ? -28.75 7.086 3.096 1 76 100 TYR A O 1
ATOM 842 N N . VAL A 1 101 ? -29 8.797 1.747 1 72.19 101 VAL A N 1
ATOM 843 C CA . VAL A 1 101 ? -28.031 8.273 0.796 1 72.19 101 VAL A CA 1
ATOM 844 C C . VAL A 1 101 ? -26.641 8.32 1.406 1 72.19 101 VAL A C 1
ATOM 846 O O . VAL A 1 101 ? -25.875 7.355 1.313 1 72.19 101 VAL A O 1
ATOM 849 N N . MET A 1 102 ? -26.391 9.359 2.055 1 66.94 102 MET A N 1
ATOM 850 C CA . MET A 1 102 ? -25.078 9.531 2.668 1 66.94 102 MET A CA 1
ATOM 851 C C . MET A 1 102 ? -24.875 8.539 3.805 1 66.94 102 MET A C 1
ATOM 853 O O . MET A 1 102 ? -23.766 8.039 4.004 1 66.94 102 MET A O 1
ATOM 857 N N . GLY A 1 103 ? -25.891 8.336 4.527 1 62.97 103 GLY A N 1
ATOM 858 C CA . GLY A 1 103 ? -25.828 7.336 5.586 1 62.97 103 GLY A CA 1
ATOM 859 C C . GLY A 1 103 ? -25.547 5.938 5.07 1 62.97 103 GLY A C 1
ATOM 860 O O . GLY A 1 103 ? -24.672 5.242 5.602 1 62.97 103 GLY A O 1
ATOM 861 N N . PHE A 1 104 ? -26.234 5.559 4.07 1 61.19 104 PHE A N 1
ATOM 862 C CA . PHE A 1 104 ? -26.031 4.234 3.492 1 61.19 104 PHE A CA 1
ATOM 863 C C . PHE A 1 104 ? -24.641 4.121 2.891 1 61.19 104 PHE A C 1
ATOM 865 O O . PHE A 1 104 ? -24 3.068 2.977 1 61.19 104 PHE A O 1
ATOM 872 N N . ALA A 1 105 ? -24.328 5.172 2.328 1 56.84 105 ALA A N 1
ATOM 873 C CA . ALA A 1 105 ? -22.969 5.18 1.796 1 56.84 105 ALA A CA 1
ATOM 874 C C . ALA A 1 105 ? -21.953 4.984 2.91 1 56.84 105 ALA A C 1
ATOM 876 O O . ALA A 1 105 ? -20.984 4.238 2.746 1 56.84 105 ALA A O 1
ATOM 877 N N . GLY A 1 106 ? -22.266 5.656 3.984 1 54.19 106 GLY A N 1
ATOM 878 C CA . GLY A 1 106 ? -21.406 5.508 5.148 1 54.19 106 GLY A CA 1
ATOM 879 C C . GLY A 1 106 ? -21.438 4.113 5.746 1 54.19 106 GLY A C 1
ATOM 880 O O . GLY A 1 106 ? -20.406 3.566 6.125 1 54.19 106 GLY A O 1
ATOM 881 N N . MET A 1 107 ? -22.641 3.611 5.918 1 49.47 107 MET A N 1
ATOM 882 C CA . MET A 1 107 ? -22.812 2.26 6.445 1 49.47 107 MET A CA 1
ATOM 883 C C . MET A 1 107 ? -22.125 1.235 5.543 1 49.47 107 MET A C 1
ATOM 885 O O . MET A 1 107 ? -21.531 0.277 6.023 1 49.47 107 MET A O 1
ATOM 889 N N . ALA A 1 108 ? -22.406 1.44 4.387 1 44.12 108 ALA A N 1
ATOM 890 C CA . ALA A 1 108 ? -21.766 0.527 3.441 1 44.12 108 ALA A CA 1
ATOM 891 C C . ALA A 1 108 ? -20.25 0.56 3.588 1 44.12 108 ALA A C 1
ATOM 893 O O . ALA A 1 108 ? -19.578 -0.475 3.482 1 44.12 108 ALA A O 1
ATOM 894 N N . ARG A 1 109 ? -19.891 1.744 3.936 1 41.47 109 ARG A N 1
ATOM 895 C CA . ARG A 1 109 ? -18.453 1.947 4.117 1 41.47 109 ARG A CA 1
ATOM 896 C C . ARG A 1 109 ? -17.969 1.291 5.406 1 41.47 109 ARG A C 1
ATOM 898 O O . ARG A 1 109 ? -16.875 0.723 5.445 1 41.47 109 ARG A O 1
ATOM 905 N N . VAL A 1 110 ? -18.656 1.733 6.504 1 37.94 110 VAL A N 1
ATOM 906 C CA . VAL A 1 110 ? -18.328 1.15 7.801 1 37.94 110 VAL A CA 1
ATOM 907 C C . VAL A 1 110 ? -18.406 -0.373 7.719 1 37.94 110 VAL A C 1
ATOM 909 O O . VAL A 1 110 ? -17.578 -1.077 8.305 1 37.94 110 VAL A O 1
ATOM 912 N N . LEU A 1 111 ? -19.5 -0.694 7.312 1 33.94 111 LEU A N 1
ATOM 913 C CA . LEU A 1 111 ? -19.625 -2.141 7.168 1 33.94 111 LEU A CA 1
ATOM 914 C C . LEU A 1 111 ? -18.5 -2.695 6.285 1 33.94 111 LEU A C 1
ATOM 916 O O . LEU A 1 111 ? -18.078 -3.84 6.461 1 33.94 111 LEU A O 1
ATOM 920 N N . THR A 1 112 ? -18.141 -1.811 5.371 1 31.08 112 THR A N 1
ATOM 921 C CA . THR A 1 112 ? -17.047 -2.211 4.488 1 31.08 112 THR A CA 1
ATOM 922 C C . THR A 1 112 ? -15.695 -1.869 5.102 1 31.08 112 THR A C 1
ATOM 924 O O . THR A 1 112 ? -14.672 -2.404 4.688 1 31.08 112 THR A O 1
ATOM 927 N N . ASP A 1 113 ? -15.547 -0.719 5.727 1 30.14 113 ASP A N 1
ATOM 928 C CA . ASP A 1 113 ? -14.242 -0.192 6.121 1 30.14 113 ASP A CA 1
ATOM 929 C C . ASP A 1 113 ? -13.484 -1.196 6.98 1 30.14 113 ASP A C 1
ATOM 931 O O . ASP A 1 113 ? -12.266 -1.331 6.855 1 30.14 113 ASP A O 1
ATOM 935 N N . LYS A 1 114 ? -13.992 -1.259 8.273 1 29.44 114 LYS A N 1
ATOM 936 C CA . LYS A 1 114 ? -12.844 -1.785 9.008 1 29.44 114 LYS A CA 1
ATOM 937 C C . LYS A 1 114 ? -12.172 -2.918 8.234 1 29.44 114 LYS A C 1
ATOM 939 O O . LYS A 1 114 ? -10.961 -2.883 7.992 1 29.44 114 LYS A O 1
ATOM 944 N N . LYS A 1 115 ? -12.555 -4.164 8.812 1 28.28 115 LYS A N 1
ATOM 945 C CA . LYS A 1 115 ? -11.992 -5.465 8.453 1 28.28 115 LYS A CA 1
ATOM 946 C C . LYS A 1 115 ? -12.422 -5.879 7.051 1 28.28 115 LYS A C 1
ATOM 948 O O . LYS A 1 115 ? -12.617 -7.066 6.781 1 28.28 115 LYS A O 1
ATOM 953 N N . ALA A 1 116 ? -13.125 -5.117 6.336 1 29.12 116 ALA A N 1
ATOM 954 C CA . ALA A 1 116 ? -13.633 -5.68 5.09 1 29.12 116 ALA A CA 1
ATOM 955 C C . ALA A 1 116 ? -12.5 -6.312 4.277 1 29.12 116 ALA A C 1
ATOM 957 O O . ALA A 1 116 ? -11.648 -5.605 3.73 1 29.12 116 ALA A O 1
ATOM 958 N N . HIS A 1 117 ? -12.141 -7.312 4.777 1 28.36 117 HIS A N 1
ATOM 959 C CA . HIS A 1 117 ? -11.398 -8.43 4.219 1 28.36 117 HIS A CA 1
ATOM 960 C C . HIS A 1 117 ? -11.945 -8.836 2.857 1 28.36 117 HIS A C 1
ATOM 962 O O . HIS A 1 117 ? -13.141 -9.109 2.723 1 28.36 117 HIS A O 1
ATOM 968 N N . SER A 1 118 ? -11.703 -8.039 1.863 1 30.02 118 SER A N 1
ATOM 969 C CA . SER A 1 118 ? -12 -8.516 0.518 1 30.02 118 SER A CA 1
ATOM 970 C C . SER A 1 118 ? -11.836 -10.031 0.425 1 30.02 118 SER A C 1
ATOM 972 O O . SER A 1 118 ? -10.766 -10.57 0.724 1 30.02 118 SER A O 1
ATOM 974 N N . LEU A 1 119 ? -12.852 -10.703 0.81 1 29.7 119 LEU A N 1
ATOM 975 C CA . LEU A 1 119 ? -12.781 -12.125 0.494 1 29.7 119 LEU A CA 1
ATOM 976 C C . LEU A 1 119 ? -12.773 -12.352 -1.015 1 29.7 119 LEU A C 1
ATOM 978 O O . LEU A 1 119 ? -13.688 -11.906 -1.718 1 29.7 119 LEU A O 1
ATOM 982 N N . ILE A 1 120 ? -11.805 -12.078 -1.71 1 31.12 120 ILE A N 1
ATOM 983 C CA . ILE A 1 120 ? -11.734 -12.625 -3.062 1 31.12 120 ILE A CA 1
ATOM 984 C C . ILE A 1 120 ? -11.859 -14.141 -3.012 1 31.12 120 ILE A C 1
ATOM 986 O O . ILE A 1 120 ? -11.008 -14.82 -2.438 1 31.12 120 ILE A O 1
ATOM 990 N N . GLY A 1 121 ? -13.141 -14.555 -2.836 1 32.25 121 GLY A N 1
ATOM 991 C CA . GLY A 1 121 ? -13.258 -15.984 -3.074 1 32.25 121 GLY A CA 1
ATOM 992 C C . GLY A 1 121 ? -12.797 -16.406 -4.457 1 32.25 121 GLY A C 1
ATOM 993 O O . GLY A 1 121 ? -13.352 -15.953 -5.465 1 32.25 121 GLY A O 1
ATOM 994 N N . LEU A 1 122 ? -11.57 -16.391 -4.637 1 33.47 122 LEU A N 1
ATOM 995 C CA . LEU A 1 122 ? -11.117 -17.031 -5.863 1 33.47 122 LEU A CA 1
ATOM 996 C C . LEU A 1 122 ? -11.75 -18.406 -6.012 1 33.47 122 LEU A C 1
ATOM 998 O O . LEU A 1 122 ? -11.867 -19.156 -5.035 1 33.47 122 LEU A O 1
ATOM 1002 N N . SER A 1 123 ? -12.695 -18.469 -6.949 1 32.88 123 SER A N 1
ATOM 1003 C CA . SER A 1 123 ? -13.578 -19.562 -7.324 1 32.88 123 SER A CA 1
ATOM 1004 C C . SER A 1 123 ? -12.836 -20.891 -7.371 1 32.88 123 SER A C 1
ATOM 1006 O O . SER A 1 123 ? -13.445 -21.953 -7.559 1 32.88 123 SER A O 1
ATOM 1008 N N . THR A 1 124 ? -11.633 -21.109 -7.734 1 38.41 124 THR A N 1
ATOM 1009 C CA . THR A 1 124 ? -11.375 -22.531 -7.965 1 38.41 124 THR A CA 1
ATOM 1010 C C . THR A 1 124 ? -11.375 -23.297 -6.648 1 38.41 124 THR A C 1
ATOM 1012 O O . THR A 1 124 ? -10.703 -22.906 -5.691 1 38.41 124 THR A O 1
ATOM 1015 N N . GLY A 1 125 ? -12.539 -24 -6.477 1 46.84 125 GLY A N 1
ATOM 1016 C CA . GLY A 1 125 ? -12.656 -24.781 -5.254 1 46.84 125 GLY A CA 1
ATOM 1017 C C . GLY A 1 125 ? -11.875 -24.203 -4.09 1 46.84 125 GLY A C 1
ATOM 1018 O O . GLY A 1 125 ? -12.234 -24.406 -2.93 1 46.84 125 GLY A O 1
ATOM 1019 N N . SER A 1 126 ? -10.844 -23.5 -4.395 1 49.06 126 SER A N 1
ATOM 1020 C CA . SER A 1 126 ? -10.094 -22.781 -3.361 1 49.06 126 SER A CA 1
ATOM 1021 C C . SER A 1 126 ? -10.711 -21.422 -3.059 1 49.06 126 SER A C 1
ATOM 1023 O O . SER A 1 126 ? -11.086 -20.688 -3.975 1 49.06 126 SER A O 1
ATOM 1025 N N . ASN A 1 127 ? -11 -21.344 -1.731 1 59.09 127 ASN A N 1
ATOM 1026 C CA . ASN A 1 127 ? -11.516 -20.078 -1.244 1 59.09 127 ASN A CA 1
ATOM 1027 C C . ASN A 1 127 ? -10.453 -19.297 -0.482 1 59.09 127 ASN A C 1
ATOM 1029 O O . ASN A 1 127 ? -9.75 -19.844 0.365 1 59.09 127 ASN A O 1
ATOM 1033 N N . ILE A 1 128 ? -10.094 -18.156 -1.049 1 61.72 128 ILE A N 1
ATOM 1034 C CA . ILE A 1 128 ? -9.148 -17.281 -0.349 1 61.72 128 ILE A CA 1
ATOM 1035 C C . ILE A 1 128 ? -9.891 -16.062 0.209 1 61.72 128 ILE A C 1
ATOM 1037 O O . ILE A 1 128 ? -10.617 -15.391 -0.519 1 61.72 128 ILE A O 1
ATOM 1041 N N . VAL A 1 129 ? -9.773 -15.945 1.54 1 49.88 129 VAL A N 1
ATOM 1042 C CA . VAL A 1 129 ? -10.406 -14.82 2.223 1 49.88 129 VAL A CA 1
ATOM 1043 C C . VAL A 1 129 ? -9.336 -13.836 2.689 1 49.88 129 VAL A C 1
ATOM 1045 O O . VAL A 1 129 ? -8.336 -14.234 3.289 1 49.88 129 VAL A O 1
ATOM 1048 N N . ARG A 1 130 ? -9.547 -12.531 2.258 1 56.62 130 ARG A N 1
ATOM 1049 C CA . ARG A 1 130 ? -8.609 -11.5 2.678 1 56.62 130 ARG A CA 1
ATOM 1050 C C . ARG A 1 130 ? -9.219 -10.609 3.756 1 56.62 130 ARG A C 1
ATOM 1052 O O . ARG A 1 130 ? -10.383 -10.219 3.658 1 56.62 130 ARG A O 1
ATOM 1059 N N . SER A 1 131 ? -8.484 -10.461 4.875 1 49.44 131 SER A N 1
ATOM 1060 C CA . SER A 1 131 ? -8.797 -9.516 5.938 1 49.44 131 SER A CA 1
ATOM 1061 C C . SER A 1 131 ? -7.613 -8.586 6.215 1 49.44 131 SER A C 1
ATOM 1063 O O . SER A 1 131 ? -6.629 -9 6.828 1 49.44 131 SER A O 1
ATOM 1065 N N . GLY A 1 132 ? -7.777 -7.359 5.707 1 58.53 132 GLY A N 1
ATOM 1066 C CA . GLY A 1 132 ? -6.609 -6.5 5.801 1 58.53 132 GLY A CA 1
ATOM 1067 C C . GLY A 1 132 ? -5.414 -7.031 5.031 1 58.53 132 GLY A C 1
ATOM 1068 O O . GLY A 1 132 ? -5.504 -7.273 3.826 1 58.53 132 GLY A O 1
ATOM 1069 N N . ARG A 1 133 ? -4.465 -7.266 5.871 1 75.44 133 ARG A N 1
ATOM 1070 C CA . ARG A 1 133 ? -3.227 -7.762 5.277 1 75.44 133 ARG A CA 1
ATOM 1071 C C . ARG A 1 133 ? -3.203 -9.289 5.254 1 75.44 133 ARG A C 1
ATOM 1073 O O . ARG A 1 133 ? -2.355 -9.891 4.594 1 75.44 133 ARG A O 1
ATOM 1080 N N . SER A 1 134 ? -4.133 -9.805 5.938 1 75.38 134 SER A N 1
ATOM 1081 C CA . SER A 1 134 ? -4.121 -11.258 6.07 1 75.38 134 SER A CA 1
ATOM 1082 C C . SER A 1 134 ? -5.004 -11.922 5.016 1 75.38 134 SER A C 1
ATOM 1084 O O . SER A 1 134 ? -6.086 -11.414 4.703 1 75.38 134 SER A O 1
ATOM 1086 N N . ALA A 1 135 ? -4.469 -12.953 4.359 1 80.69 135 ALA A N 1
ATOM 1087 C CA . ALA A 1 135 ? -5.223 -13.797 3.439 1 80.69 135 ALA A CA 1
ATOM 1088 C C . ALA A 1 135 ? -5.086 -15.273 3.814 1 80.69 135 ALA A C 1
ATOM 1090 O O . ALA A 1 135 ? -4.004 -15.727 4.191 1 80.69 135 ALA A O 1
ATOM 1091 N N . ARG A 1 136 ? -6.234 -15.977 3.76 1 78.94 136 ARG A N 1
ATOM 1092 C CA . ARG A 1 136 ? -6.234 -17.375 4.156 1 78.94 136 ARG A CA 1
ATOM 1093 C C . ARG A 1 136 ? -6.957 -18.234 3.123 1 78.94 136 ARG A C 1
ATOM 1095 O O . ARG A 1 136 ? -7.977 -17.828 2.566 1 78.94 136 ARG A O 1
ATOM 1102 N N . LEU A 1 137 ? -6.324 -19.391 2.912 1 80 137 LEU A N 1
ATOM 1103 C CA . LEU A 1 137 ? -6.891 -20.406 2.025 1 80 137 LEU A CA 1
ATOM 1104 C C . LEU A 1 137 ? -7.746 -21.391 2.809 1 80 137 LEU A C 1
ATOM 1106 O O . LEU A 1 137 ? -7.348 -21.844 3.883 1 80 137 LEU A O 1
ATOM 1110 N N . PHE A 1 138 ? -8.875 -21.656 2.254 1 71.75 138 PHE A N 1
ATOM 1111 C CA . PHE A 1 138 ? -9.688 -22.75 2.758 1 71.75 138 PHE A CA 1
ATOM 1112 C C . PHE A 1 138 ? -10.406 -23.469 1.615 1 71.75 138 PHE A C 1
ATOM 1114 O O . PHE A 1 138 ? -10.773 -22.828 0.62 1 71.75 138 PHE A O 1
ATOM 1121 N N . TRP A 1 139 ? -10.547 -24.844 1.855 1 73.25 139 TRP A N 1
ATOM 1122 C CA . TRP A 1 139 ? -11.195 -25.656 0.835 1 73.25 139 TRP A CA 1
ATOM 1123 C C . TRP A 1 139 ? -12.664 -25.906 1.188 1 73.25 139 TRP A C 1
ATOM 1125 O O . TRP A 1 139 ? -13 -26.109 2.357 1 73.25 139 TRP A O 1
ATOM 1135 N N . ASP A 1 140 ? -13.523 -25.859 0.207 1 60.19 140 ASP A N 1
ATOM 1136 C CA . ASP A 1 140 ? -14.891 -26.328 0.407 1 60.19 140 ASP A CA 1
ATOM 1137 C C . ASP A 1 140 ? -14.938 -27.859 0.519 1 60.19 140 ASP A C 1
ATOM 1139 O O . ASP A 1 140 ? -15.727 -28.406 1.285 1 60.19 140 ASP A O 1
ATOM 1143 N N . GLY A 1 141 ? -14.148 -28.516 -0.249 1 64.44 141 GLY A N 1
ATOM 1144 C CA . GLY A 1 141 ? -13.891 -29.953 -0.275 1 64.44 141 GLY A CA 1
ATOM 1145 C C . GLY A 1 141 ? -12.438 -30.297 -0.527 1 64.44 141 GLY A C 1
ATOM 1146 O O . GLY A 1 141 ? -11.648 -29.422 -0.912 1 64.44 141 GLY A O 1
ATOM 1147 N N . PRO A 1 142 ? -12.18 -31.453 -0.266 1 73.31 142 PRO A N 1
ATOM 1148 C CA . PRO A 1 142 ? -10.773 -31.797 -0.458 1 73.31 142 PRO A CA 1
ATOM 1149 C C . PRO A 1 142 ? -10.305 -31.594 -1.897 1 73.31 142 PRO A C 1
ATOM 1151 O O . PRO A 1 142 ? -11.016 -31.953 -2.838 1 73.31 142 PRO A O 1
ATOM 1154 N N . PRO A 1 143 ? -9.242 -30.938 -2.045 1 86.44 143 PRO A N 1
ATOM 1155 C CA . PRO A 1 143 ? -8.719 -30.812 -3.406 1 86.44 143 PRO A CA 1
ATOM 1156 C C . PRO A 1 143 ? -8.422 -32.188 -4.043 1 86.44 143 PRO A C 1
ATOM 1158 O O . PRO A 1 143 ? -8.133 -33.156 -3.336 1 86.44 143 PRO A O 1
ATOM 1161 N N . ARG A 1 144 ? -8.5 -32.25 -5.406 1 89.38 144 ARG A N 1
ATOM 1162 C CA . ARG A 1 144 ? -8.406 -33.531 -6.086 1 89.38 144 ARG A CA 1
ATOM 1163 C C . ARG A 1 144 ? -7.277 -33.531 -7.109 1 89.38 144 ARG A C 1
ATOM 1165 O O . ARG A 1 144 ? -6.734 -34.594 -7.441 1 89.38 144 ARG A O 1
ATOM 1172 N N . ARG A 1 145 ? -6.961 -32.438 -7.645 1 94.5 145 ARG A N 1
ATOM 1173 C CA . ARG A 1 145 ? -5.996 -32.344 -8.734 1 94.5 145 ARG A CA 1
ATOM 1174 C C . ARG A 1 145 ? -4.863 -31.391 -8.383 1 94.5 145 ARG A C 1
ATOM 1176 O O . ARG A 1 145 ? -5.102 -30.297 -7.859 1 94.5 145 ARG A O 1
ATOM 1183 N N . VAL A 1 146 ? -3.695 -31.828 -8.617 1 96.56 146 VAL A N 1
ATOM 1184 C CA . VAL A 1 146 ? -2.521 -31.016 -8.312 1 96.56 146 VAL A CA 1
ATOM 1185 C C . VAL A 1 146 ? -1.557 -31.047 -9.5 1 96.56 146 VAL A C 1
ATOM 1187 O O . VAL A 1 146 ? -1.378 -32.094 -10.141 1 96.56 146 VAL A O 1
ATOM 1190 N N . ALA A 1 147 ? -1.056 -29.906 -9.883 1 97.62 147 ALA A N 1
ATOM 1191 C CA . ALA A 1 147 ? 0.032 -29.828 -10.852 1 97.62 147 ALA A CA 1
ATOM 1192 C C . ALA A 1 147 ? 1.385 -29.719 -10.156 1 97.62 147 ALA A C 1
ATOM 1194 O O . ALA A 1 147 ? 1.527 -28.984 -9.18 1 97.62 147 ALA A O 1
ATOM 1195 N N . VAL A 1 148 ? 2.342 -30.469 -10.625 1 96.94 148 VAL A N 1
ATOM 1196 C CA . VAL A 1 148 ? 3.701 -30.406 -10.109 1 96.94 148 VAL A CA 1
ATOM 1197 C C . VAL A 1 148 ? 4.641 -29.844 -11.172 1 96.94 148 VAL A C 1
ATOM 1199 O O . VAL A 1 148 ? 4.75 -30.406 -12.266 1 96.94 148 VAL A O 1
ATOM 1202 N N . ILE A 1 149 ? 5.25 -28.75 -10.867 1 95.56 149 ILE A N 1
ATOM 1203 C CA . ILE A 1 149 ? 6.215 -28.078 -11.734 1 95.56 149 ILE A CA 1
ATOM 1204 C C . ILE A 1 149 ? 7.59 -28.094 -11.078 1 95.56 149 ILE A C 1
ATOM 1206 O O . ILE A 1 149 ? 7.742 -27.641 -9.938 1 95.56 149 ILE A O 1
ATOM 1210 N N . LYS A 1 150 ? 8.547 -28.609 -11.727 1 92.62 150 LYS A N 1
ATOM 1211 C CA . LYS A 1 150 ? 9.875 -28.734 -11.133 1 92.62 150 LYS A CA 1
ATOM 1212 C C . LYS A 1 150 ? 10.906 -27.906 -11.906 1 92.62 150 LYS A C 1
ATOM 1214 O O . LYS A 1 150 ? 10.648 -27.484 -13.039 1 92.62 150 LYS A O 1
ATOM 1219 N N . LYS A 1 151 ? 12.055 -27.719 -11.219 1 87.56 151 LYS A N 1
ATOM 1220 C CA . LYS A 1 151 ? 13.188 -27.094 -11.891 1 87.56 151 LYS A CA 1
ATOM 1221 C C . LYS A 1 151 ? 13.594 -27.875 -13.133 1 87.56 151 LYS A C 1
ATOM 1223 O O . LYS A 1 151 ? 13.672 -29.109 -13.102 1 87.56 151 LYS A O 1
ATOM 1228 N N . TRP A 1 152 ? 13.914 -27.156 -14.094 1 77.81 152 TRP A N 1
ATOM 1229 C CA . TRP A 1 152 ? 14.141 -27.766 -15.398 1 77.81 152 TRP A CA 1
ATOM 1230 C C . TRP A 1 152 ? 15.492 -28.469 -15.445 1 77.81 152 TRP A C 1
ATOM 1232 O O . TRP A 1 152 ? 16.5 -27.922 -15.008 1 77.81 152 TRP A O 1
ATOM 1242 N N . LYS A 1 153 ? 15.453 -29.656 -15.922 1 74.19 153 LYS A N 1
ATOM 1243 C CA . LYS A 1 153 ? 16.609 -30.469 -16.297 1 74.19 153 LYS A CA 1
ATOM 1244 C C . LYS A 1 153 ? 17.547 -30.641 -15.102 1 74.19 153 LYS A C 1
ATOM 1246 O O . LYS A 1 153 ? 18.766 -30.453 -15.234 1 74.19 153 LYS A O 1
ATOM 1251 N N . ASP A 1 154 ? 17.078 -30.875 -13.961 1 80.62 154 ASP A N 1
ATOM 1252 C CA . ASP A 1 154 ? 17.828 -31.234 -12.766 1 80.62 154 ASP A CA 1
ATOM 1253 C C . ASP A 1 154 ? 17.516 -32.656 -12.312 1 80.62 154 ASP A C 1
ATOM 1255 O O . ASP A 1 154 ? 16.422 -32.938 -11.844 1 80.62 154 ASP A O 1
ATOM 1259 N N . PRO A 1 155 ? 18.484 -33.531 -12.484 1 82.62 155 PRO A N 1
ATOM 1260 C CA . PRO A 1 155 ? 18.219 -34.938 -12.18 1 82.62 155 PRO A CA 1
ATOM 1261 C C . PRO A 1 155 ? 17.859 -35.156 -10.719 1 82.62 155 PRO A C 1
ATOM 1263 O O . PRO A 1 155 ? 17.062 -36.062 -10.406 1 82.62 155 PRO A O 1
ATOM 1266 N N . VAL A 1 156 ? 18.484 -34.406 -9.891 1 84.81 156 VAL A N 1
ATOM 1267 C CA . VAL A 1 156 ? 18.203 -34.531 -8.469 1 84.81 156 VAL A CA 1
ATOM 1268 C C . VAL A 1 156 ? 16.75 -34.156 -8.188 1 84.81 156 VAL A C 1
ATOM 1270 O O . VAL A 1 156 ? 16.047 -34.875 -7.469 1 84.81 156 VAL A O 1
ATOM 1273 N N . VAL A 1 157 ? 16.375 -33.125 -8.797 1 88.19 157 VAL A N 1
ATOM 1274 C CA . VAL A 1 157 ? 15.016 -32.625 -8.602 1 88.19 157 VAL A CA 1
ATOM 1275 C C . VAL A 1 157 ? 14.031 -33.594 -9.258 1 88.19 157 VAL A C 1
ATOM 1277 O O . VAL A 1 157 ? 12.922 -33.812 -8.758 1 88.19 157 VAL A O 1
ATOM 1280 N N . ALA A 1 158 ? 14.469 -34.25 -10.32 1 88.62 158 ALA A N 1
ATOM 1281 C CA . ALA A 1 158 ? 13.617 -35.219 -11.016 1 88.62 158 ALA A CA 1
ATOM 1282 C C . ALA A 1 158 ? 13.297 -36.406 -10.125 1 88.62 158 ALA A C 1
ATOM 1284 O O . ALA A 1 158 ? 12.148 -36.844 -10.055 1 88.62 158 ALA A O 1
ATOM 1285 N N . ALA A 1 159 ? 14.297 -36.875 -9.508 1 90.38 159 ALA A N 1
ATOM 1286 C CA . ALA A 1 159 ? 14.102 -38.031 -8.633 1 90.38 159 ALA A CA 1
ATOM 1287 C C . ALA A 1 159 ? 13.18 -37.688 -7.469 1 90.38 159 ALA A C 1
ATOM 1289 O O . ALA A 1 159 ? 12.297 -38.469 -7.109 1 90.38 159 ALA A O 1
ATOM 1290 N N . LYS A 1 160 ? 13.406 -36.531 -6.895 1 90.69 160 LYS A N 1
ATOM 1291 C CA . LYS A 1 160 ? 12.562 -36.094 -5.789 1 90.69 160 LYS A CA 1
ATOM 1292 C C . LYS A 1 160 ? 11.125 -35.875 -6.246 1 90.69 160 LYS A C 1
ATOM 1294 O O . LYS A 1 160 ? 10.18 -36.156 -5.504 1 90.69 160 LYS A O 1
ATOM 1299 N N . THR A 1 161 ? 11.047 -35.406 -7.406 1 92.38 161 THR A N 1
ATOM 1300 C CA . THR A 1 161 ? 9.727 -35.156 -7.969 1 92.38 161 THR A CA 1
ATOM 1301 C C . THR A 1 161 ? 8.969 -36.469 -8.188 1 92.38 161 THR A C 1
ATOM 1303 O O . THR A 1 161 ? 7.77 -36.562 -7.922 1 92.38 161 THR A O 1
ATOM 1306 N N . GLU A 1 162 ? 9.664 -37.469 -8.656 1 94 162 GLU A N 1
ATOM 1307 C CA . GLU A 1 162 ? 9.047 -38.781 -8.875 1 94 162 GLU A CA 1
ATOM 1308 C C . GLU A 1 162 ? 8.492 -39.344 -7.57 1 94 162 GLU A C 1
ATOM 1310 O O . GLU A 1 162 ? 7.367 -39.844 -7.531 1 94 162 GLU A O 1
ATOM 1315 N N . LYS A 1 163 ? 9.297 -39.25 -6.582 1 94.56 163 LYS A N 1
ATOM 1316 C CA . LYS A 1 163 ? 8.875 -39.719 -5.273 1 94.56 163 LYS A CA 1
ATOM 1317 C C . LYS A 1 163 ? 7.652 -38.969 -4.773 1 94.56 163 LYS A C 1
ATOM 1319 O O . LYS A 1 163 ? 6.715 -39.562 -4.238 1 94.56 163 LYS A O 1
ATOM 1324 N N . LEU A 1 164 ? 7.68 -37.688 -4.941 1 95.12 164 LEU A N 1
ATOM 1325 C CA . LEU A 1 164 ? 6.57 -36.844 -4.5 1 95.12 164 LEU A CA 1
ATOM 1326 C C . LEU A 1 164 ? 5.293 -37.188 -5.262 1 95.12 164 LEU A C 1
ATOM 1328 O O . LEU A 1 164 ? 4.219 -37.312 -4.664 1 95.12 164 LEU A O 1
ATOM 1332 N N . VAL A 1 165 ? 5.418 -37.375 -6.547 1 96.44 165 VAL A N 1
ATOM 1333 C CA . VAL A 1 165 ? 4.266 -37.656 -7.391 1 96.44 165 VAL A CA 1
ATOM 1334 C C . VAL A 1 165 ? 3.623 -38.969 -6.949 1 96.44 165 VAL A C 1
ATOM 1336 O O . VAL A 1 165 ? 2.4 -39.031 -6.793 1 96.44 165 VAL A O 1
ATOM 1339 N N . HIS A 1 166 ? 4.438 -39.969 -6.738 1 97 166 HIS A N 1
ATOM 1340 C CA . HIS A 1 166 ? 3.92 -41.25 -6.281 1 97 166 HIS A CA 1
ATOM 1341 C C . HIS A 1 166 ? 3.219 -41.125 -4.934 1 97 166 HIS A C 1
ATOM 1343 O O . HIS A 1 166 ? 2.164 -41.719 -4.715 1 97 166 HIS A O 1
ATOM 1349 N N . TRP A 1 167 ? 3.828 -40.375 -4.125 1 97 167 TRP A N 1
ATOM 1350 C CA . TRP A 1 167 ? 3.232 -40.156 -2.811 1 97 167 TRP A CA 1
ATOM 1351 C C . TRP A 1 167 ? 1.899 -39.438 -2.93 1 97 167 TRP A C 1
ATOM 1353 O O . TRP A 1 167 ? 0.921 -39.781 -2.277 1 97 167 TRP A O 1
ATOM 1363 N N . LEU A 1 168 ? 1.844 -38.406 -3.727 1 97.38 168 LEU A N 1
ATOM 1364 C CA . LEU A 1 168 ? 0.612 -37.656 -3.939 1 97.38 168 LEU A CA 1
ATOM 1365 C C . LEU A 1 168 ? -0.494 -38.562 -4.473 1 97.38 168 LEU A C 1
ATOM 1367 O O . LEU A 1 168 ? -1.643 -38.469 -4.031 1 97.38 168 LEU A O 1
ATOM 1371 N N . GLN A 1 169 ? -0.14 -39.406 -5.395 1 97.06 169 GLN A N 1
ATOM 1372 C CA . GLN A 1 169 ? -1.101 -40.344 -5.945 1 97.06 169 GLN A CA 1
ATOM 1373 C C . GLN A 1 169 ? -1.604 -41.312 -4.871 1 97.06 169 GLN A C 1
ATOM 1375 O O . GLN A 1 169 ? -2.783 -41.656 -4.852 1 97.06 169 GLN A O 1
ATOM 1380 N N . SER A 1 170 ? -0.737 -41.656 -4.004 1 96.25 170 SER A N 1
ATOM 1381 C CA . SER A 1 170 ? -1.117 -42.562 -2.91 1 96.25 170 SER A CA 1
ATOM 1382 C C . SER A 1 170 ? -2.086 -41.875 -1.954 1 96.25 170 SER A C 1
ATOM 1384 O O . SER A 1 170 ? -2.814 -42.531 -1.216 1 96.25 170 SER A O 1
ATOM 1386 N N . GLN A 1 171 ? -2.09 -40.562 -1.929 1 93.94 171 GLN A N 1
ATOM 1387 C CA . GLN A 1 171 ? -3.016 -39.781 -1.105 1 93.94 171 GLN A CA 1
ATOM 1388 C C . GLN A 1 171 ? -4.355 -39.594 -1.809 1 93.94 171 GLN A C 1
ATOM 1390 O O . GLN A 1 171 ? -5.234 -38.875 -1.309 1 93.94 171 GLN A O 1
ATOM 1395 N N . GLY A 1 172 ? -4.453 -40.094 -3.027 1 94.19 172 GLY A N 1
ATOM 1396 C CA . GLY A 1 172 ? -5.719 -40.062 -3.746 1 94.19 172 GLY A CA 1
ATOM 1397 C C . GLY A 1 172 ? -5.816 -38.875 -4.684 1 94.19 172 GLY A C 1
ATOM 1398 O O . GLY A 1 172 ? -6.898 -38.562 -5.188 1 94.19 172 GLY A O 1
ATOM 1399 N N . LEU A 1 173 ? -4.73 -38.219 -4.957 1 96.12 173 LEU A N 1
ATOM 1400 C CA . LEU A 1 173 ? -4.758 -37.031 -5.809 1 96.12 173 LEU A CA 1
ATOM 1401 C C . LEU A 1 173 ? -4.438 -37.406 -7.254 1 96.12 173 LEU A C 1
ATOM 1403 O O . LEU A 1 173 ? -3.645 -38.312 -7.508 1 96.12 173 LEU A O 1
ATOM 1407 N N . THR A 1 174 ? -5.094 -36.719 -8.227 1 96.94 174 THR A N 1
ATOM 1408 C CA . THR A 1 174 ? -4.66 -36.75 -9.617 1 96.94 174 THR A CA 1
ATOM 1409 C C . THR A 1 174 ? -3.518 -35.75 -9.844 1 96.94 174 THR A C 1
ATOM 1411 O O . THR A 1 174 ? -3.648 -34.562 -9.539 1 96.94 174 THR A O 1
ATOM 1414 N N . VAL A 1 175 ? -2.424 -36.281 -10.352 1 97.88 175 VAL A N 1
ATOM 1415 C CA . VAL A 1 175 ? -1.236 -35.438 -10.508 1 97.88 175 VAL A CA 1
ATOM 1416 C C . VAL A 1 175 ? -0.996 -35.156 -11.984 1 97.88 175 VAL A C 1
ATOM 1418 O O . VAL A 1 175 ? -1.119 -36.031 -12.828 1 97.88 175 VAL A O 1
ATOM 1421 N N . LEU A 1 176 ? -0.767 -33.906 -12.32 1 97.31 176 LEU A N 1
ATOM 1422 C CA . LEU A 1 176 ? -0.349 -33.5 -13.656 1 97.31 176 LEU A CA 1
ATOM 1423 C C . LEU A 1 176 ? 1.059 -32.906 -13.617 1 97.31 176 LEU A C 1
ATOM 1425 O O . LEU A 1 176 ? 1.422 -32.188 -12.664 1 97.31 176 LEU A O 1
ATOM 1429 N N . VAL A 1 177 ? 1.854 -33.156 -14.641 1 95.62 177 VAL A N 1
ATOM 1430 C CA . VAL A 1 177 ? 3.217 -32.656 -14.688 1 95.62 177 VAL A CA 1
ATOM 1431 C C . VAL A 1 177 ? 3.375 -31.703 -15.875 1 95.62 177 VAL A C 1
ATOM 1433 O O . VAL A 1 177 ? 2.498 -31.641 -16.75 1 95.62 177 VAL A O 1
ATOM 1436 N N . ASP A 1 178 ? 4.414 -30.938 -15.836 1 93.56 178 ASP A N 1
ATOM 1437 C CA . ASP A 1 178 ? 4.711 -29.906 -16.828 1 93.56 178 ASP A CA 1
ATOM 1438 C C . ASP A 1 178 ? 5.07 -30.531 -18.172 1 93.56 178 ASP A C 1
ATOM 1440 O O . ASP A 1 178 ? 6.008 -31.328 -18.266 1 93.56 178 ASP A O 1
ATOM 1444 N N . PRO A 1 179 ? 4.355 -30.203 -19.25 1 89.62 179 PRO A N 1
ATOM 1445 C CA . PRO A 1 179 ? 4.645 -30.797 -20.547 1 89.62 179 PRO A CA 1
ATOM 1446 C C . PRO A 1 179 ? 6.02 -30.406 -21.078 1 89.62 179 PRO A C 1
ATOM 1448 O O . PRO A 1 179 ? 6.562 -31.094 -21.953 1 89.62 179 PRO A O 1
ATOM 1451 N N . THR A 1 180 ? 6.531 -29.297 -20.641 1 82.38 180 THR A N 1
ATOM 1452 C CA . THR A 1 180 ? 7.812 -28.828 -21.156 1 82.38 180 THR A CA 1
ATOM 1453 C C . THR A 1 180 ? 8.953 -29.734 -20.688 1 82.38 180 THR A C 1
ATOM 1455 O O . THR A 1 180 ? 10.07 -29.625 -21.188 1 82.38 180 THR A O 1
ATOM 1458 N N . GLU A 1 181 ? 8.734 -30.531 -19.828 1 75.38 181 GLU A N 1
ATOM 1459 C CA . GLU A 1 181 ? 9.734 -31.484 -19.328 1 75.38 181 GLU A CA 1
ATOM 1460 C C . GLU A 1 181 ? 10.148 -32.469 -20.406 1 75.38 181 GLU A C 1
ATOM 1462 O O . GLU A 1 181 ? 11.234 -33.062 -20.344 1 75.38 181 GLU A O 1
ATOM 1467 N N . ASP A 1 182 ? 9.289 -32.75 -21.328 1 66.88 182 ASP A N 1
ATOM 1468 C CA . ASP A 1 182 ? 9.492 -33.781 -22.344 1 66.88 182 ASP A CA 1
ATOM 1469 C C . ASP A 1 182 ? 10.336 -33.25 -23.5 1 66.88 182 ASP A C 1
ATOM 1471 O O . ASP A 1 182 ? 10.953 -34.031 -24.219 1 66.88 182 ASP A O 1
ATOM 1475 N N . ASN A 1 183 ? 10.336 -31.922 -23.719 1 59.78 183 ASN A N 1
ATOM 1476 C CA . ASN A 1 183 ? 10.695 -31.391 -25.031 1 59.78 183 ASN A CA 1
ATOM 1477 C C . ASN A 1 183 ? 12.203 -31.25 -25.188 1 59.78 183 ASN A C 1
ATOM 1479 O O . ASN A 1 183 ? 12.797 -30.281 -24.719 1 59.78 183 ASN A O 1
ATOM 1483 N N . GLU A 1 184 ? 13.086 -32.219 -24.797 1 56.09 184 GLU A N 1
ATOM 1484 C CA . GLU A 1 184 ? 14.352 -32 -25.5 1 56.09 184 GLU A CA 1
ATOM 1485 C C . GLU A 1 184 ? 14.211 -32.25 -27 1 56.09 184 GLU A C 1
ATOM 1487 O O . GLU A 1 184 ? 13.734 -33.312 -27.406 1 56.09 184 GLU A O 1
ATOM 1492 N N . LEU A 1 185 ? 13.797 -31.203 -27.75 1 49.53 185 LEU A N 1
ATOM 1493 C CA . LEU A 1 185 ? 13.703 -31.375 -29.188 1 49.53 185 LEU A CA 1
ATOM 1494 C C . LEU A 1 185 ? 15.07 -31.719 -29.781 1 49.53 185 LEU A C 1
ATOM 1496 O O . LEU A 1 185 ? 16.078 -31.078 -29.453 1 49.53 185 LEU A O 1
ATOM 1500 N N . GLY A 1 186 ? 15.227 -32.875 -30.172 1 47.62 186 GLY A N 1
ATOM 1501 C CA . GLY A 1 186 ? 16.406 -33.188 -30.969 1 47.62 186 GLY A CA 1
ATOM 1502 C C . GLY A 1 186 ? 16.516 -32.312 -32.219 1 47.62 186 GLY A C 1
ATOM 1503 O O . GLY A 1 186 ? 15.609 -31.547 -32.531 1 47.62 186 GLY A O 1
ATOM 1504 N N . ASP A 1 187 ? 17.719 -32.312 -32.844 1 49.97 187 ASP A N 1
ATOM 1505 C CA . ASP A 1 187 ? 18.062 -31.578 -34.062 1 49.97 187 ASP A CA 1
ATOM 1506 C C . ASP A 1 187 ? 16.969 -31.734 -35.094 1 49.97 187 ASP A C 1
ATOM 1508 O O . ASP A 1 187 ? 16.719 -30.828 -35.906 1 49.97 187 ASP A O 1
ATOM 1512 N N . ASP A 1 188 ? 16.359 -32.938 -35.25 1 50.25 188 ASP A N 1
ATOM 1513 C CA . ASP A 1 188 ? 15.383 -33.188 -36.281 1 50.25 188 ASP A CA 1
ATOM 1514 C C . ASP A 1 188 ? 13.969 -32.875 -35.844 1 50.25 188 ASP A C 1
ATOM 1516 O O . ASP A 1 188 ? 13 -33.125 -36.562 1 50.25 188 ASP A O 1
ATOM 1520 N N . GLY A 1 189 ? 13.758 -32.188 -34.75 1 52.53 189 GLY A N 1
ATOM 1521 C CA . GLY A 1 189 ? 12.453 -31.766 -34.25 1 52.53 189 GLY A CA 1
ATOM 1522 C C . GLY A 1 189 ? 11.742 -32.844 -33.469 1 52.53 189 GLY A C 1
ATOM 1523 O O . GLY A 1 189 ? 10.602 -32.625 -33.031 1 52.53 189 GLY A O 1
ATOM 1524 N N . GLU A 1 190 ? 12.227 -34 -33.594 1 50.38 190 GLU A N 1
ATOM 1525 C CA . GLU A 1 190 ? 11.594 -35.125 -32.938 1 50.38 190 GLU A CA 1
ATOM 1526 C C . GLU A 1 190 ? 11.961 -35.188 -31.453 1 50.38 190 GLU A C 1
ATOM 1528 O O . GLU A 1 190 ? 13.055 -34.75 -31.078 1 50.38 190 GLU A O 1
ATOM 1533 N N . ALA A 1 191 ? 11.023 -35.406 -30.641 1 55.81 191 ALA A N 1
ATOM 1534 C CA . ALA A 1 191 ? 11.211 -35.594 -29.203 1 55.81 191 ALA A CA 1
ATOM 1535 C C . ALA A 1 191 ? 12.188 -36.719 -28.922 1 55.81 191 ALA A C 1
ATOM 1537 O O . ALA A 1 191 ? 11.953 -37.875 -29.297 1 55.81 191 ALA A O 1
ATOM 1538 N N . ILE A 1 192 ? 13.469 -36.625 -28.859 1 57.25 192 ILE A N 1
ATOM 1539 C CA . ILE A 1 192 ? 14.438 -37.719 -28.766 1 57.25 192 ILE A CA 1
ATOM 1540 C C . ILE A 1 192 ? 14.688 -38.062 -27.312 1 57.25 192 ILE A C 1
ATOM 1542 O O . ILE A 1 192 ? 15.188 -39.156 -27 1 57.25 192 ILE A O 1
ATOM 1546 N N . GLY A 1 193 ? 14.109 -37.312 -26.375 1 61.34 193 GLY A N 1
ATOM 1547 C CA . GLY A 1 193 ? 14.555 -37.688 -25.047 1 61.34 193 GLY A CA 1
ATOM 1548 C C . GLY A 1 193 ? 13.477 -38.375 -24.234 1 61.34 193 GLY A C 1
ATOM 1549 O O . GLY A 1 193 ? 12.32 -38.438 -24.656 1 61.34 193 GLY A O 1
ATOM 1550 N N . PRO A 1 194 ? 14.016 -39.25 -23.219 1 71.44 194 PRO A N 1
ATOM 1551 C CA . PRO A 1 194 ? 13.039 -39.938 -22.375 1 71.44 194 PRO A CA 1
ATOM 1552 C C . PRO A 1 194 ? 12.016 -39 -21.75 1 71.44 194 PRO A C 1
ATOM 1554 O O . PRO A 1 194 ? 12.344 -37.875 -21.406 1 71.44 194 PRO A O 1
ATOM 1557 N N . VAL A 1 195 ? 10.828 -39.344 -22.016 1 80 195 VAL A N 1
ATOM 1558 C CA . VAL A 1 195 ? 9.711 -38.625 -21.422 1 80 195 VAL A CA 1
ATOM 1559 C C . VAL A 1 195 ? 9.734 -38.781 -19.906 1 80 195 VAL A C 1
ATOM 1561 O O . VAL A 1 195 ? 9.852 -39.906 -19.391 1 80 195 VAL A O 1
ATOM 1564 N N . PHE A 1 196 ? 9.758 -37.656 -19.266 1 85.81 196 PHE A N 1
ATOM 1565 C CA . PHE A 1 196 ? 9.719 -37.688 -17.812 1 85.81 196 PHE A CA 1
ATOM 1566 C C . PHE A 1 196 ? 8.391 -38.219 -17.312 1 85.81 196 PHE A C 1
ATOM 1568 O O . PHE A 1 196 ? 7.332 -37.656 -17.594 1 85.81 196 PHE A O 1
ATOM 1575 N N . MET A 1 197 ? 8.398 -39.344 -16.609 1 90.38 197 MET A N 1
ATOM 1576 C CA . MET A 1 197 ? 7.234 -40 -16.016 1 90.38 197 MET A CA 1
ATOM 1577 C C . MET A 1 197 ? 6.102 -40.125 -17.031 1 90.38 197 MET A C 1
ATOM 1579 O O . MET A 1 197 ? 5.043 -39.531 -16.859 1 90.38 197 MET A O 1
ATOM 1583 N N . PRO A 1 198 ? 6.242 -40.906 -18 1 89.81 198 PRO A N 1
ATOM 1584 C CA . PRO A 1 198 ? 5.273 -41.031 -19.094 1 89.81 198 PRO A CA 1
ATOM 1585 C C . PRO A 1 198 ? 3.896 -41.5 -18.609 1 89.81 198 PRO A C 1
ATOM 1587 O O . PRO A 1 198 ? 2.895 -41.25 -19.297 1 89.81 198 PRO A O 1
ATOM 1590 N N . GLU A 1 199 ? 3.795 -42.031 -17.469 1 91.81 199 GLU A N 1
ATOM 1591 C CA . GLU A 1 199 ? 2.539 -42.562 -16.938 1 91.81 199 GLU A CA 1
ATOM 1592 C C . GLU A 1 199 ? 1.705 -41.469 -16.281 1 91.81 199 GLU A C 1
ATOM 1594 O O . GLU A 1 199 ? 0.533 -41.688 -15.969 1 91.81 199 GLU A O 1
ATOM 1599 N N . VAL A 1 200 ? 2.324 -40.375 -16.109 1 94.94 200 VAL A N 1
ATOM 1600 C CA . VAL A 1 200 ? 1.637 -39.281 -15.438 1 94.94 200 VAL A CA 1
ATOM 1601 C C . VAL A 1 200 ? 1.109 -38.281 -16.469 1 94.94 200 VAL A C 1
ATOM 1603 O O . VAL A 1 200 ? 1.787 -38 -17.453 1 94.94 200 VAL A O 1
ATOM 1606 N N . GLY A 1 201 ? -0.097 -37.812 -16.281 1 94.75 201 GLY A N 1
ATOM 1607 C CA . GLY A 1 201 ? -0.711 -36.844 -17.188 1 94.75 201 GLY A CA 1
ATOM 1608 C C . GLY A 1 201 ? 0.015 -35.531 -17.25 1 94.75 201 GLY A C 1
ATOM 1609 O O . GLY A 1 201 ? 0.682 -35.125 -16.281 1 94.75 201 GLY A O 1
ATOM 1610 N N . ARG A 1 202 ? -0.109 -34.844 -18.406 1 95.12 202 ARG A N 1
ATOM 1611 C CA . ARG A 1 202 ? 0.403 -33.5 -18.594 1 95.12 202 ARG A CA 1
ATOM 1612 C C . ARG A 1 202 ? -0.727 -32.469 -18.562 1 95.12 202 ARG A C 1
ATOM 1614 O O . ARG A 1 202 ? -1.82 -32.75 -19.062 1 95.12 202 ARG A O 1
ATOM 1621 N N . PHE A 1 203 ? -0.425 -31.359 -17.922 1 95.12 203 PHE A N 1
ATOM 1622 C CA . PHE A 1 203 ? -1.441 -30.312 -18 1 95.12 203 PHE A CA 1
ATOM 1623 C C . PHE A 1 203 ? -1.319 -29.531 -19.297 1 95.12 203 PHE A C 1
ATOM 1625 O O . PHE A 1 203 ? -0.294 -29.594 -19.984 1 95.12 203 PHE A O 1
ATOM 1632 N N . ASP A 1 204 ? -2.43 -28.828 -19.672 1 94.62 204 ASP A N 1
ATOM 1633 C CA . ASP A 1 204 ? -2.439 -27.859 -20.766 1 94.62 204 ASP A CA 1
ATOM 1634 C C . ASP A 1 204 ? -2.037 -26.469 -20.297 1 94.62 204 ASP A C 1
ATOM 1636 O O . ASP A 1 204 ? -2.764 -25.844 -19.516 1 94.62 204 ASP A O 1
ATOM 1640 N N . PRO A 1 205 ? -0.922 -26 -20.766 1 92.69 205 PRO A N 1
ATOM 1641 C CA . PRO A 1 205 ? -0.447 -24.688 -20.312 1 92.69 205 PRO A CA 1
ATOM 1642 C C . PRO A 1 205 ? -1.513 -23.609 -20.438 1 92.69 205 PRO A C 1
ATOM 1644 O O . PRO A 1 205 ? -1.575 -22.703 -19.594 1 92.69 205 PRO A O 1
ATOM 1647 N N . GLY A 1 206 ? -2.326 -23.656 -21.266 1 91.56 206 GLY A N 1
ATOM 1648 C CA . GLY A 1 206 ? -3.352 -22.656 -21.469 1 91.56 206 GLY A CA 1
ATOM 1649 C C . GLY A 1 206 ? -4.551 -22.828 -20.562 1 91.56 206 GLY A C 1
ATOM 1650 O O . GLY A 1 206 ? -5.402 -21.938 -20.469 1 91.56 206 GLY A O 1
ATOM 1651 N N . HIS A 1 207 ? -4.559 -23.969 -19.828 1 92.06 207 HIS A N 1
ATOM 1652 C CA . HIS A 1 207 ? -5.734 -24.266 -19.016 1 92.06 207 HIS A CA 1
ATOM 1653 C C . HIS A 1 207 ? -5.336 -24.781 -17.641 1 92.06 207 HIS A C 1
ATOM 1655 O O . HIS A 1 207 ? -6.094 -25.516 -17 1 92.06 207 HIS A O 1
ATOM 1661 N N . LEU A 1 208 ? -4.23 -24.422 -17.25 1 94.12 208 LEU A N 1
ATOM 1662 C CA . LEU A 1 208 ? -3.727 -24.938 -15.977 1 94.12 208 LEU A CA 1
ATOM 1663 C C . LEU A 1 208 ? -4.629 -24.5 -14.828 1 94.12 208 LEU A C 1
ATOM 1665 O O . LEU A 1 208 ? -4.902 -25.297 -13.922 1 94.12 208 LEU A O 1
ATOM 1669 N N . ALA A 1 209 ? -5.164 -23.344 -14.844 1 90.25 209 ALA A N 1
ATOM 1670 C CA . ALA A 1 209 ? -5.98 -22.797 -13.766 1 90.25 209 ALA A CA 1
ATOM 1671 C C . ALA A 1 209 ? -7.242 -23.625 -13.555 1 90.25 209 ALA A C 1
ATOM 1673 O O . ALA A 1 209 ? -7.684 -23.812 -12.414 1 90.25 209 ALA A O 1
ATOM 1674 N N . THR A 1 210 ? -7.75 -24.172 -14.633 1 86.88 210 THR A N 1
ATOM 1675 C CA . THR A 1 210 ? -9.016 -24.891 -14.539 1 86.88 210 THR A CA 1
ATOM 1676 C C . THR A 1 210 ? -8.758 -26.391 -14.344 1 86.88 210 THR A C 1
ATOM 1678 O O . THR A 1 210 ? -9.672 -27.141 -13.969 1 86.88 210 THR A O 1
ATOM 1681 N N . GLN A 1 211 ? -7.543 -26.797 -14.531 1 92 211 GLN A N 1
ATOM 1682 C CA . GLN A 1 211 ? -7.25 -28.219 -14.484 1 92 211 GLN A CA 1
ATOM 1683 C C . GLN A 1 211 ? -6.762 -28.641 -13.102 1 92 211 GLN A C 1
ATOM 1685 O O . GLN A 1 211 ? -6.66 -29.828 -12.812 1 92 211 GLN A O 1
ATOM 1690 N N . THR A 1 212 ? -6.484 -27.641 -12.266 1 93.5 212 THR A N 1
ATOM 1691 C CA . THR A 1 212 ? -5.859 -28.016 -11 1 93.5 212 THR A CA 1
ATOM 1692 C C . THR A 1 212 ? -6.461 -27.219 -9.844 1 93.5 212 THR A C 1
ATOM 1694 O O . THR A 1 212 ? -6.949 -26.109 -10.039 1 93.5 212 THR A O 1
ATOM 1697 N N . ASP A 1 213 ? -6.367 -27.828 -8.68 1 89.88 213 ASP A N 1
ATOM 1698 C CA . ASP A 1 213 ? -6.824 -27.188 -7.457 1 89.88 213 ASP A CA 1
ATOM 1699 C C . ASP A 1 213 ? -5.688 -26.406 -6.789 1 89.88 213 ASP A C 1
ATOM 1701 O O . ASP A 1 213 ? -5.922 -25.406 -6.125 1 89.88 213 ASP A O 1
ATOM 1705 N N . PHE A 1 214 ? -4.551 -26.906 -6.855 1 94.25 214 PHE A N 1
ATOM 1706 C CA . PHE A 1 214 ? -3.365 -26.234 -6.34 1 94.25 214 PHE A CA 1
ATOM 1707 C C . PHE A 1 214 ? -2.117 -26.688 -7.094 1 94.25 214 PHE A C 1
ATOM 1709 O O . PHE A 1 214 ? -2.174 -27.625 -7.891 1 94.25 214 PHE A O 1
ATOM 1716 N N . ILE A 1 215 ? -1.026 -25.969 -6.914 1 96.75 215 ILE A N 1
ATOM 1717 C CA . ILE A 1 215 ? 0.218 -26.188 -7.645 1 96.75 215 ILE A CA 1
ATOM 1718 C C . ILE A 1 215 ? 1.358 -26.422 -6.656 1 96.75 215 ILE A C 1
ATOM 1720 O O . ILE A 1 215 ? 1.417 -25.781 -5.602 1 96.75 215 ILE A O 1
ATOM 1724 N N . ILE A 1 216 ? 2.207 -27.359 -7.02 1 96.81 216 ILE A N 1
ATOM 1725 C CA . ILE A 1 216 ? 3.441 -27.562 -6.27 1 96.81 216 ILE A CA 1
ATOM 1726 C C . ILE A 1 216 ? 4.645 -27.25 -7.152 1 96.81 216 ILE A C 1
ATOM 1728 O O . ILE A 1 216 ? 4.77 -27.781 -8.258 1 96.81 216 ILE A O 1
ATOM 1732 N N . CYS A 1 217 ? 5.457 -26.391 -6.695 1 95.88 217 CYS A N 1
ATOM 1733 C CA . CYS A 1 217 ? 6.711 -26.094 -7.367 1 95.88 217 CYS A CA 1
ATOM 1734 C C . CYS A 1 217 ? 7.895 -26.688 -6.617 1 95.88 217 CYS A C 1
ATOM 1736 O O . CYS A 1 217 ? 8.023 -26.5 -5.406 1 95.88 217 CYS A O 1
ATOM 1738 N N . LEU A 1 218 ? 8.688 -27.391 -7.301 1 94 218 LEU A N 1
ATOM 1739 C CA . LEU A 1 218 ? 9.922 -27.938 -6.75 1 94 218 LEU A CA 1
ATOM 1740 C C . LEU A 1 218 ? 11.141 -27.312 -7.418 1 94 218 LEU A C 1
ATOM 1742 O O . LEU A 1 218 ? 11.516 -27.703 -8.523 1 94 218 LEU A O 1
ATOM 1746 N N . GLY A 1 219 ? 11.734 -26.453 -6.762 1 91.75 219 GLY A N 1
ATOM 1747 C CA . GLY A 1 219 ? 12.852 -25.656 -7.258 1 91.75 219 GLY A CA 1
ATOM 1748 C C . GLY A 1 219 ? 12.992 -24.312 -6.555 1 91.75 219 GLY A C 1
ATOM 1749 O O . GLY A 1 219 ? 12.469 -24.125 -5.453 1 91.75 219 GLY A O 1
ATOM 1750 N N . GLY A 1 220 ? 13.664 -23.359 -7.078 1 90.25 220 GLY A N 1
ATOM 1751 C CA . GLY A 1 220 ? 13.836 -22.031 -6.516 1 90.25 220 GLY A CA 1
ATOM 1752 C C . GLY A 1 220 ? 12.812 -21.031 -7.027 1 90.25 220 GLY A C 1
ATOM 1753 O O . GLY A 1 220 ? 11.75 -21.422 -7.508 1 90.25 220 GLY A O 1
ATOM 1754 N N . ASP A 1 221 ? 13.117 -19.781 -6.863 1 93.06 221 ASP A N 1
ATOM 1755 C CA . ASP A 1 221 ? 12.25 -18.703 -7.293 1 93.06 221 ASP A CA 1
ATOM 1756 C C . ASP A 1 221 ? 11.969 -18.781 -8.797 1 93.06 221 ASP A C 1
ATOM 1758 O O . ASP A 1 221 ? 10.852 -18.516 -9.242 1 93.06 221 ASP A O 1
ATOM 1762 N N . GLY A 1 222 ? 12.945 -19.234 -9.523 1 92.81 222 GLY A N 1
ATOM 1763 C CA . GLY A 1 222 ? 12.781 -19.359 -10.961 1 92.81 222 GLY A CA 1
ATOM 1764 C C . GLY A 1 222 ? 11.672 -20.328 -11.352 1 92.81 222 GLY A C 1
ATOM 1765 O O . GLY A 1 222 ? 10.984 -20.109 -12.352 1 92.81 222 GLY A O 1
ATOM 1766 N N . THR A 1 223 ? 11.461 -21.391 -10.625 1 93.12 223 THR A N 1
ATOM 1767 C CA . THR A 1 223 ? 10.406 -22.375 -10.891 1 93.12 223 THR A CA 1
ATOM 1768 C C . THR A 1 223 ? 9.031 -21.766 -10.648 1 93.12 223 THR A C 1
ATOM 1770 O O . THR A 1 223 ? 8.086 -22.016 -11.398 1 93.12 223 THR A O 1
ATOM 1773 N N . VAL A 1 224 ? 8.969 -20.969 -9.641 1 95.62 224 VAL A N 1
ATOM 1774 C CA . VAL A 1 224 ? 7.711 -20.281 -9.359 1 95.62 224 VAL A CA 1
ATOM 1775 C C . VAL A 1 224 ? 7.406 -19.281 -10.469 1 95.62 224 VAL A C 1
ATOM 1777 O O . VAL A 1 224 ? 6.258 -19.156 -10.891 1 95.62 224 VAL A O 1
ATOM 1780 N N . LEU A 1 225 ? 8.422 -18.578 -10.883 1 95.75 225 LEU A N 1
ATOM 1781 C CA . LEU A 1 225 ? 8.25 -17.641 -11.984 1 95.75 225 LEU A CA 1
ATOM 1782 C C . LEU A 1 225 ? 7.75 -18.359 -13.234 1 95.75 225 LEU A C 1
ATOM 1784 O O . LEU A 1 225 ? 6.875 -17.859 -13.938 1 95.75 225 LEU A O 1
ATOM 1788 N N . LYS A 1 226 ? 8.32 -19.469 -13.492 1 93.38 226 LYS A N 1
ATOM 1789 C CA . LYS A 1 226 ? 7.863 -20.281 -14.617 1 93.38 226 LYS A CA 1
ATOM 1790 C C . LYS A 1 226 ? 6.398 -20.672 -14.461 1 93.38 226 LYS A C 1
ATOM 1792 O O . LYS A 1 226 ? 5.617 -20.562 -15.414 1 93.38 226 LYS A O 1
ATOM 1797 N N . ALA A 1 227 ? 6.031 -21.141 -13.336 1 95.12 227 ALA A N 1
ATOM 1798 C CA . ALA A 1 227 ? 4.641 -21.5 -13.07 1 95.12 227 ALA A CA 1
ATOM 1799 C C . ALA A 1 227 ? 3.707 -20.312 -13.297 1 95.12 227 ALA A C 1
ATOM 1801 O O . ALA A 1 227 ? 2.629 -20.469 -13.875 1 95.12 227 ALA A O 1
ATOM 1802 N N . ALA A 1 228 ? 4.141 -19.172 -12.883 1 96.25 228 ALA A N 1
ATOM 1803 C CA . ALA A 1 228 ? 3.324 -17.969 -12.992 1 96.25 228 ALA A CA 1
ATOM 1804 C C . ALA A 1 228 ? 3.057 -17.609 -14.453 1 96.25 228 ALA A C 1
ATOM 1806 O O . ALA A 1 228 ? 2.049 -16.984 -14.773 1 96.25 228 ALA A O 1
ATOM 1807 N N . GLN A 1 229 ? 3.916 -18.062 -15.336 1 94.31 229 GLN A N 1
ATOM 1808 C CA . GLN A 1 229 ? 3.818 -17.719 -16.75 1 94.31 229 GLN A CA 1
ATOM 1809 C C . GLN A 1 229 ? 2.643 -18.438 -17.406 1 94.31 229 GLN A C 1
ATOM 1811 O O . GLN A 1 229 ? 2.211 -18.047 -18.5 1 94.31 229 GLN A O 1
ATOM 1816 N N . TYR A 1 230 ? 2.111 -19.391 -16.797 1 95.12 230 TYR A N 1
ATOM 1817 C CA . TYR A 1 230 ? 1.038 -20.188 -17.391 1 95.12 230 TYR A CA 1
ATOM 1818 C C . TYR A 1 230 ? -0.31 -19.5 -17.203 1 95.12 230 TYR A C 1
ATOM 1820 O O . TYR A 1 230 ? -1.328 -19.953 -17.719 1 95.12 230 TYR A O 1
ATOM 1828 N N . PHE A 1 231 ? -0.295 -18.344 -16.516 1 94.56 231 PHE A N 1
ATOM 1829 C CA . PHE A 1 231 ? -1.583 -17.766 -16.125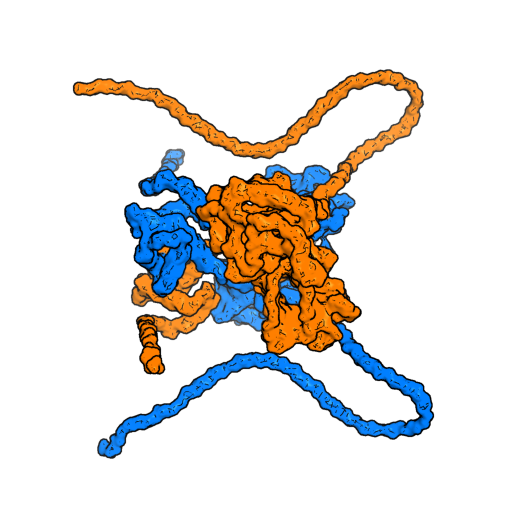 1 94.56 231 PHE A CA 1
ATOM 1830 C C . PHE A 1 231 ? -1.756 -16.375 -16.719 1 94.56 231 PHE A C 1
ATOM 1832 O O . PHE A 1 231 ? -0.806 -15.594 -16.766 1 94.56 231 PHE A O 1
ATOM 1839 N N . ASP A 1 232 ? -2.953 -16.125 -17.078 1 91.94 232 ASP A N 1
ATOM 1840 C CA . ASP A 1 232 ? -3.385 -14.773 -17.438 1 91.94 232 ASP A CA 1
ATOM 1841 C C . ASP A 1 232 ? -4.383 -14.227 -16.422 1 91.94 232 ASP A C 1
ATOM 1843 O O . ASP A 1 232 ? -4.352 -14.602 -15.25 1 91.94 232 ASP A O 1
ATOM 1847 N N . ASP A 1 233 ? -5.18 -13.281 -16.844 1 85.88 233 ASP A N 1
ATOM 1848 C CA . ASP A 1 233 ? -6.109 -12.633 -15.922 1 85.88 233 ASP A CA 1
ATOM 1849 C C . ASP A 1 233 ? -7.539 -13.109 -16.156 1 85.88 233 ASP A C 1
ATOM 1851 O O . ASP A 1 233 ? -8.5 -12.406 -15.828 1 85.88 233 ASP A O 1
ATOM 1855 N N . SER A 1 234 ? -7.66 -14.25 -16.703 1 78.81 234 SER A N 1
ATOM 1856 C CA . SER A 1 234 ? -9 -14.672 -17.094 1 78.81 234 SER A CA 1
ATOM 1857 C C . SER A 1 234 ? -9.656 -15.523 -16.016 1 78.81 234 SER A C 1
ATOM 1859 O O . SER A 1 234 ? -10.883 -15.555 -15.898 1 78.81 234 SER A O 1
ATOM 1861 N N . THR A 1 235 ? -8.789 -16.25 -15.328 1 79.06 235 THR A N 1
ATOM 1862 C CA . THR A 1 235 ? -9.297 -17.188 -14.328 1 79.06 235 THR A CA 1
ATOM 1863 C C . THR A 1 235 ? -8.492 -17.094 -13.031 1 79.06 235 THR A C 1
ATOM 1865 O O . THR A 1 235 ? -7.285 -16.844 -13.07 1 79.06 235 THR A O 1
ATOM 1868 N N . PRO A 1 236 ? -9.195 -17.312 -11.914 1 80.69 236 PRO A N 1
ATOM 1869 C CA . PRO A 1 236 ? -8.445 -17.328 -10.656 1 80.69 236 PRO A CA 1
ATOM 1870 C C . PRO A 1 236 ? -7.301 -18.328 -10.656 1 80.69 236 PRO A C 1
ATOM 1872 O O . PRO A 1 236 ? -7.441 -19.422 -11.211 1 80.69 236 PRO A O 1
ATOM 1875 N N . ILE A 1 237 ? -6.234 -17.922 -10.109 1 91.06 237 ILE A N 1
ATOM 1876 C CA . ILE A 1 237 ? -5.039 -18.766 -10.102 1 91.06 237 ILE A CA 1
ATOM 1877 C C . ILE A 1 237 ? -5.023 -19.641 -8.859 1 91.06 237 ILE A C 1
ATOM 1879 O O . ILE A 1 237 ? -5.254 -19.156 -7.746 1 91.06 237 ILE A O 1
ATOM 1883 N N . PRO A 1 238 ? -4.824 -20.938 -9.016 1 91.25 238 PRO A N 1
ATOM 1884 C CA . PRO A 1 238 ? -4.746 -21.828 -7.852 1 91.25 238 PRO A CA 1
ATOM 1885 C C . PRO A 1 238 ? -3.578 -21.484 -6.93 1 91.25 238 PRO A C 1
ATOM 1887 O O . PRO A 1 238 ? -2.559 -20.969 -7.387 1 91.25 238 PRO A O 1
ATOM 1890 N N . PRO A 1 239 ? -3.725 -21.828 -5.629 1 93.5 239 PRO A N 1
ATOM 1891 C CA . PRO A 1 239 ? -2.613 -21.578 -4.707 1 93.5 239 PRO A CA 1
ATOM 1892 C C . PRO A 1 239 ? -1.377 -22.422 -5.039 1 93.5 239 PRO A C 1
ATOM 1894 O O . PRO A 1 239 ? -1.5 -23.578 -5.449 1 93.5 239 PRO A O 1
ATOM 1897 N N . THR A 1 240 ? -0.236 -21.797 -4.801 1 96 240 THR A N 1
ATOM 1898 C CA . THR A 1 240 ? 1.031 -22.438 -5.141 1 96 240 THR A CA 1
ATOM 1899 C C . THR A 1 240 ? 1.84 -22.734 -3.879 1 96 240 THR A C 1
ATOM 1901 O O . THR A 1 240 ? 2.029 -21.859 -3.033 1 96 240 THR A O 1
ATOM 1904 N N . LEU A 1 241 ? 2.232 -23.953 -3.758 1 95.75 241 LEU A N 1
ATOM 1905 C CA . LEU A 1 241 ? 3.205 -24.391 -2.762 1 95.75 241 LEU A CA 1
ATOM 1906 C C . LEU A 1 241 ? 4.59 -24.547 -3.385 1 95.75 241 LEU A C 1
ATOM 1908 O O . LEU A 1 241 ? 4.766 -25.312 -4.336 1 95.75 241 LEU A O 1
ATOM 1912 N N . ALA A 1 242 ? 5.539 -23.844 -2.834 1 96.06 242 ALA A N 1
ATOM 1913 C CA . ALA A 1 242 ? 6.859 -23.859 -3.453 1 96.06 242 ALA A CA 1
ATOM 1914 C C . ALA A 1 242 ? 7.922 -24.344 -2.469 1 96.06 242 ALA A C 1
ATOM 1916 O O . ALA A 1 242 ? 8.078 -23.766 -1.386 1 96.06 242 ALA A O 1
ATOM 1917 N N . PHE A 1 243 ? 8.633 -25.344 -2.857 1 94.12 243 PHE A N 1
ATOM 1918 C CA . PHE A 1 243 ? 9.711 -25.922 -2.061 1 94.12 243 PHE A CA 1
ATOM 1919 C C . PHE A 1 243 ? 11.07 -25.641 -2.686 1 94.12 243 PHE A C 1
ATOM 1921 O O . PHE A 1 243 ? 11.312 -25.984 -3.842 1 94.12 243 PHE A O 1
ATOM 1928 N N . GLY A 1 244 ? 11.891 -24.922 -1.907 1 89.44 244 GLY A N 1
ATOM 1929 C CA . GLY A 1 244 ? 13.227 -24.594 -2.371 1 89.44 244 GLY A CA 1
ATOM 1930 C C . GLY A 1 244 ? 14.195 -25.75 -2.277 1 89.44 244 GLY A C 1
ATOM 1931 O O . GLY A 1 244 ? 14.422 -26.297 -1.192 1 89.44 244 GLY A O 1
ATOM 1932 N N . LEU A 1 245 ? 14.672 -26.297 -3.475 1 80.25 245 LEU A N 1
ATOM 1933 C CA . LEU A 1 245 ? 15.68 -27.359 -3.48 1 80.25 245 LEU A CA 1
ATOM 1934 C C . LEU A 1 245 ? 17.078 -26.766 -3.521 1 80.25 245 LEU A C 1
ATOM 1936 O O . LEU A 1 245 ? 17.609 -26.484 -4.602 1 80.25 245 LEU A O 1
ATOM 1940 N N . GLY A 1 246 ? 17.625 -26.234 -2.379 1 72.56 246 GLY A N 1
ATOM 1941 C CA . GLY A 1 246 ? 18.891 -25.547 -2.117 1 72.56 246 GLY A CA 1
ATOM 1942 C C . GLY A 1 246 ? 18.734 -24.391 -1.145 1 72.56 246 GLY A C 1
ATOM 1943 O O . GLY A 1 246 ? 18.281 -24.578 -0.013 1 72.56 246 GLY A O 1
ATOM 1944 N N . SER A 1 247 ? 18.953 -23.25 -1.738 1 65.94 247 SER A N 1
ATOM 1945 C CA . SER A 1 247 ? 18.797 -22.094 -0.873 1 65.94 247 SER A CA 1
ATOM 1946 C C . SER A 1 247 ? 17.359 -21.562 -0.891 1 65.94 247 SER A C 1
ATOM 1948 O O . SER A 1 247 ? 16.672 -21.656 -1.911 1 65.94 247 SER A O 1
ATOM 1950 N N . LEU A 1 248 ? 16.859 -21.234 0.24 1 72.38 248 LEU A N 1
ATOM 1951 C CA . LEU A 1 248 ? 15.523 -20.672 0.366 1 72.38 248 LEU A CA 1
ATOM 1952 C C . LEU A 1 248 ? 15.43 -19.344 -0.382 1 72.38 248 LEU A C 1
ATOM 1954 O O . LEU A 1 248 ? 16.359 -18.547 -0.351 1 72.38 248 LEU A O 1
ATOM 1958 N N . GLY A 1 249 ? 14.305 -19.281 -1.156 1 87.25 249 GLY A N 1
ATOM 1959 C CA . GLY A 1 249 ? 14.07 -18.078 -1.931 1 87.25 249 GLY A CA 1
ATOM 1960 C C . GLY A 1 249 ? 12.984 -17.188 -1.344 1 87.25 249 GLY A C 1
ATOM 1961 O O . GLY A 1 249 ? 12.484 -17.453 -0.25 1 87.25 249 GLY A O 1
ATOM 1962 N N . PHE A 1 250 ? 12.742 -16.125 -1.902 1 92.94 250 PHE A N 1
ATOM 1963 C CA . PHE A 1 250 ? 11.672 -15.219 -1.516 1 92.94 250 PHE A CA 1
ATOM 1964 C C . PHE A 1 250 ? 10.312 -15.773 -1.929 1 92.94 250 PHE A C 1
ATOM 1966 O O . PHE A 1 250 ? 9.297 -15.484 -1.297 1 92.94 250 PHE A O 1
ATOM 1973 N N . LEU A 1 251 ? 10.375 -16.641 -2.947 1 95 251 LEU A N 1
ATOM 1974 C CA . LEU A 1 251 ? 9.125 -17.188 -3.461 1 95 251 LEU A CA 1
ATOM 1975 C C . LEU A 1 251 ? 8.969 -18.641 -3.025 1 95 251 LEU A C 1
ATOM 1977 O O . LEU A 1 251 ? 7.859 -19.188 -3.07 1 95 251 LEU A O 1
ATOM 1981 N N . ALA A 1 252 ? 10.047 -19.281 -2.689 1 93.38 252 ALA A N 1
ATOM 1982 C CA . ALA A 1 252 ? 10.031 -20.688 -2.285 1 93.38 252 ALA A CA 1
ATOM 1983 C C . ALA A 1 252 ? 10.508 -20.844 -0.845 1 93.38 252 ALA A C 1
ATOM 1985 O O . ALA A 1 252 ? 11.625 -21.312 -0.602 1 93.38 252 ALA A O 1
ATOM 1986 N N . PRO A 1 253 ? 9.625 -20.625 0.076 1 89.75 253 PRO A N 1
ATOM 1987 C CA . PRO A 1 253 ? 10.055 -20.547 1.475 1 89.75 253 PRO A CA 1
ATOM 1988 C C . PRO A 1 253 ? 10.141 -21.922 2.145 1 89.75 253 PRO A C 1
ATOM 1990 O O . PRO A 1 253 ? 10.703 -22.047 3.238 1 89.75 253 PRO A O 1
ATOM 1993 N N . PHE A 1 254 ? 9.664 -22.969 1.546 1 92.5 254 PHE A N 1
ATOM 1994 C CA . PHE A 1 254 ? 9.562 -24.234 2.256 1 92.5 254 PHE A CA 1
ATOM 1995 C C . PHE A 1 254 ? 10.781 -25.109 1.989 1 92.5 254 PHE A C 1
ATOM 1997 O O . PHE A 1 254 ? 11.266 -25.172 0.856 1 92.5 254 PHE A O 1
ATOM 2004 N N . ASN A 1 255 ? 11.172 -25.688 3.035 1 89.44 255 ASN A N 1
ATOM 2005 C CA . ASN A 1 255 ? 12.211 -26.703 2.938 1 89.44 255 ASN A CA 1
ATOM 2006 C C . ASN A 1 255 ? 11.656 -28.016 2.393 1 89.44 255 ASN A C 1
ATOM 2008 O O . ASN A 1 255 ? 10.602 -28.469 2.824 1 89.44 255 ASN A O 1
ATOM 2012 N N . PRO A 1 256 ? 12.344 -28.641 1.532 1 86.81 256 PRO A N 1
ATOM 2013 C CA . PRO A 1 256 ? 11.883 -29.906 0.951 1 86.81 256 PRO A CA 1
ATOM 2014 C C . PRO A 1 256 ? 11.656 -30.984 2 1 86.81 256 PRO A C 1
ATOM 2016 O O . PRO A 1 256 ? 10.836 -31.891 1.799 1 86.81 256 PRO A O 1
ATOM 2019 N N . SER A 1 257 ? 12.352 -30.828 3.111 1 87.06 257 SER A N 1
ATOM 2020 C CA . SER A 1 257 ? 12.18 -31.828 4.164 1 87.06 257 SER A CA 1
ATOM 2021 C C . SER A 1 257 ? 10.781 -31.75 4.777 1 87.06 257 SER A C 1
ATOM 2023 O O . SER A 1 257 ? 10.32 -32.688 5.402 1 87.06 257 SER A O 1
ATOM 2025 N N . GLN A 1 258 ? 10.172 -30.656 4.574 1 87.81 258 GLN A N 1
ATOM 2026 C CA . GLN A 1 258 ? 8.844 -30.438 5.137 1 87.81 258 GLN A CA 1
ATOM 2027 C C . GLN A 1 258 ? 7.758 -30.625 4.082 1 87.81 258 GLN A C 1
ATOM 2029 O O . GLN A 1 258 ? 6.594 -30.297 4.309 1 87.81 258 GLN A O 1
ATOM 2034 N N . CYS A 1 259 ? 8.086 -31.172 3.002 1 91.19 259 CYS A N 1
ATOM 2035 C CA . CYS A 1 259 ? 7.215 -31.219 1.835 1 91.19 259 CYS A CA 1
ATOM 2036 C C . CYS A 1 259 ? 5.914 -31.938 2.158 1 91.19 259 CYS A C 1
ATOM 2038 O O . CYS A 1 259 ? 4.832 -31.359 2.031 1 91.19 259 CYS A O 1
ATOM 2040 N N . GLN A 1 260 ? 6.004 -33.156 2.654 1 93.94 260 GLN A N 1
ATOM 2041 C CA . GLN A 1 260 ? 4.812 -33.969 2.902 1 93.94 260 GLN A CA 1
ATOM 2042 C C . GLN A 1 260 ? 3.938 -33.344 3.98 1 93.94 260 GLN A C 1
ATOM 2044 O O . GLN A 1 260 ? 2.715 -33.281 3.834 1 93.94 260 GLN A O 1
ATOM 2049 N N . SER A 1 261 ? 4.582 -32.844 5 1 94.06 261 SER A N 1
ATOM 2050 C CA . SER A 1 261 ? 3.834 -32.219 6.094 1 94.06 261 SER A CA 1
ATOM 2051 C C . SER A 1 261 ? 3.098 -30.984 5.637 1 94.06 261 SER A C 1
ATOM 2053 O O . SER A 1 261 ? 1.944 -30.75 6.008 1 94.06 261 SER A O 1
ATOM 2055 N N . MET A 1 262 ? 3.752 -30.188 4.867 1 93.62 262 MET A N 1
ATOM 2056 C CA . MET A 1 262 ? 3.129 -28.953 4.395 1 93.62 262 MET A CA 1
ATOM 2057 C C . MET A 1 262 ? 1.986 -29.25 3.432 1 93.62 262 MET A C 1
ATOM 2059 O O . MET A 1 262 ? 0.954 -28.578 3.457 1 93.62 262 MET A O 1
ATOM 2063 N N . ILE A 1 263 ? 2.176 -30.234 2.596 1 95.19 263 ILE A N 1
ATOM 2064 C CA . ILE A 1 263 ? 1.124 -30.625 1.66 1 95.19 263 ILE A CA 1
ATOM 2065 C C . ILE A 1 263 ? -0.091 -31.141 2.432 1 95.19 263 ILE A C 1
ATOM 2067 O O . ILE A 1 263 ? -1.229 -30.781 2.113 1 95.19 263 ILE A O 1
ATOM 2071 N N . LYS A 1 264 ? 0.146 -31.922 3.436 1 93.88 264 LYS A N 1
ATOM 2072 C CA . LYS A 1 264 ? -0.953 -32.406 4.27 1 93.88 264 LYS A CA 1
ATOM 2073 C C . LYS A 1 264 ? -1.7 -31.234 4.914 1 93.88 264 LYS A C 1
ATOM 2075 O O . LYS A 1 264 ? -2.93 -31.25 5.008 1 93.88 264 LYS A O 1
ATOM 2080 N N . ARG A 1 265 ? -0.952 -30.281 5.332 1 91.88 265 ARG A N 1
ATOM 2081 C CA . ARG A 1 265 ? -1.56 -29.078 5.906 1 91.88 265 ARG A CA 1
ATOM 2082 C C . ARG A 1 265 ? -2.463 -28.391 4.891 1 91.88 265 ARG A C 1
ATOM 2084 O O . ARG A 1 265 ? -3.539 -27.891 5.246 1 91.88 265 ARG A O 1
ATOM 2091 N N . VAL A 1 266 ? -2.01 -28.344 3.68 1 91 266 VAL A N 1
ATOM 2092 C CA . VAL A 1 266 ? -2.783 -27.703 2.619 1 91 266 VAL A CA 1
ATOM 2093 C C . VAL A 1 266 ? -4.039 -28.531 2.332 1 91 266 VAL A C 1
ATOM 2095 O O . VAL A 1 266 ? -5.125 -27.969 2.16 1 91 266 VAL A O 1
ATOM 2098 N N . LEU A 1 267 ? -3.885 -29.812 2.307 1 89.69 267 LEU A N 1
ATOM 2099 C CA . LEU A 1 267 ? -5.023 -30.703 2.051 1 89.69 267 LEU A CA 1
ATOM 2100 C C . LEU A 1 267 ? -6.07 -30.562 3.15 1 89.69 267 LEU A C 1
ATOM 2102 O O . LEU A 1 267 ? -7.27 -30.672 2.887 1 89.69 267 LEU A O 1
ATOM 2106 N N . ASP A 1 268 ? -5.543 -30.203 4.293 1 85 268 ASP A N 1
ATOM 2107 C CA . ASP A 1 268 ? -6.426 -30.141 5.453 1 85 268 ASP A CA 1
ATOM 2108 C C . ASP A 1 268 ? -6.961 -28.719 5.656 1 85 268 ASP A C 1
ATOM 2110 O O . ASP A 1 268 ? -7.574 -28.422 6.684 1 85 268 ASP A O 1
ATOM 2114 N N . ALA A 1 269 ? -6.734 -27.859 4.742 1 81.31 269 ALA A N 1
ATOM 2115 C CA . ALA A 1 269 ? -7.121 -26.469 4.898 1 81.31 269 ALA A CA 1
ATOM 2116 C C . ALA A 1 269 ? -8.641 -26.312 4.902 1 81.31 269 ALA A C 1
ATOM 2118 O O . ALA A 1 269 ? -9.156 -25.203 5.113 1 81.31 269 ALA A O 1
ATOM 2119 N N . PHE A 1 270 ? -9.328 -27.328 4.758 1 66.5 270 PHE A N 1
ATOM 2120 C CA . PHE A 1 270 ? -10.773 -27.281 4.934 1 66.5 270 PHE A CA 1
ATOM 2121 C C . PHE A 1 270 ? -11.148 -27.312 6.41 1 66.5 270 PHE A C 1
ATOM 2123 O O . PHE A 1 270 ? -12.219 -26.844 6.797 1 66.5 270 PHE A O 1
ATOM 2130 N N . ARG A 1 271 ? -10.219 -27.812 7.176 1 67.56 271 ARG A N 1
ATOM 2131 C CA . ARG A 1 271 ? -10.43 -27.828 8.617 1 67.56 271 ARG A CA 1
ATOM 2132 C C . ARG A 1 271 ? -9.789 -26.609 9.281 1 67.56 271 ARG A C 1
ATOM 2134 O O . ARG A 1 271 ? -10.359 -26.031 10.203 1 67.56 271 ARG A O 1
ATOM 2141 N N . ARG A 1 272 ? -8.641 -26.328 8.82 1 73.75 272 ARG A N 1
ATOM 2142 C CA . ARG A 1 272 ? -7.859 -25.219 9.352 1 73.75 272 ARG A CA 1
ATOM 2143 C C . ARG A 1 272 ? -7.273 -24.359 8.234 1 73.75 272 ARG A C 1
ATOM 2145 O O . ARG A 1 272 ? -6.324 -24.781 7.562 1 73.75 272 ARG A O 1
ATOM 2152 N N . PRO A 1 273 ? -7.793 -23.172 8.141 1 75.75 273 PRO A N 1
ATOM 2153 C CA . PRO A 1 273 ? -7.297 -22.328 7.059 1 75.75 273 PRO A CA 1
ATOM 2154 C C . PRO A 1 273 ? -5.793 -22.078 7.145 1 75.75 273 PRO A C 1
ATOM 2156 O O . PRO A 1 273 ? -5.223 -22.109 8.234 1 75.75 273 PRO A O 1
ATOM 2159 N N . ILE A 1 274 ? -5.234 -21.906 6.012 1 85.94 274 ILE A N 1
ATOM 2160 C CA . ILE A 1 274 ? -3.791 -21.703 5.957 1 85.94 274 ILE A CA 1
ATOM 2161 C C . ILE A 1 274 ? -3.486 -20.328 5.348 1 85.94 274 ILE A C 1
ATOM 2163 O O . ILE A 1 274 ? -4.164 -19.891 4.41 1 85.94 274 ILE A O 1
ATOM 2167 N N . SER A 1 275 ? -2.449 -19.672 5.898 1 89.38 275 SER A N 1
ATOM 2168 C CA . SER A 1 275 ? -2.072 -18.328 5.457 1 89.38 275 SER A CA 1
ATOM 2169 C C . SER A 1 275 ? -1.509 -18.344 4.043 1 89.38 275 SER A C 1
ATOM 2171 O O . SER A 1 275 ? -0.734 -19.234 3.691 1 89.38 275 SER A O 1
ATOM 2173 N N . VAL A 1 276 ? -1.979 -17.391 3.201 1 90.88 276 VAL A N 1
ATOM 2174 C CA . VAL A 1 276 ? -1.438 -17.234 1.854 1 90.88 276 VAL A CA 1
ATOM 2175 C C . VAL A 1 276 ? -1.064 -15.781 1.616 1 90.88 276 VAL A C 1
ATOM 2177 O O . VAL A 1 276 ? -1.562 -14.883 2.303 1 90.88 276 VAL A O 1
ATOM 2180 N N . THR A 1 277 ? -0.15 -15.562 0.791 1 93.62 277 THR A N 1
ATOM 2181 C CA . THR A 1 277 ? 0.169 -14.234 0.27 1 93.62 277 THR A CA 1
ATOM 2182 C C . THR A 1 277 ? -0.351 -14.078 -1.156 1 93.62 277 THR A C 1
ATOM 2184 O O . THR A 1 277 ? -0.082 -14.914 -2.018 1 93.62 277 THR A O 1
ATOM 2187 N N . LEU A 1 278 ? -1.162 -13.086 -1.336 1 92 278 LEU A N 1
ATOM 2188 C CA . LEU A 1 278 ? -1.629 -12.766 -2.68 1 92 278 LEU A CA 1
ATOM 2189 C C . LEU A 1 278 ? -0.61 -11.898 -3.414 1 92 278 LEU A C 1
ATOM 2191 O O . LEU A 1 278 ? -0.64 -10.672 -3.307 1 92 278 LEU A O 1
ATOM 2195 N N . ARG A 1 279 ? 0.242 -12.539 -4.16 1 95.06 279 ARG A N 1
ATOM 2196 C CA . ARG A 1 279 ? 1.324 -11.836 -4.84 1 95.06 279 ARG A CA 1
ATOM 2197 C C . ARG A 1 279 ? 0.812 -11.109 -6.078 1 95.06 279 ARG A C 1
ATOM 2199 O O . ARG A 1 279 ? 0.305 -11.734 -7.008 1 95.06 279 ARG A O 1
ATOM 2206 N N . THR A 1 280 ? 1.023 -9.82 -6.016 1 94.94 280 THR A N 1
ATOM 2207 C CA . THR A 1 280 ? 0.599 -8.992 -7.145 1 94.94 280 THR A CA 1
ATOM 2208 C C . THR A 1 280 ? 1.427 -9.312 -8.383 1 94.94 280 THR A C 1
ATOM 2210 O O . THR A 1 280 ? 2.627 -9.57 -8.289 1 94.94 280 THR A O 1
ATOM 2213 N N . ARG A 1 281 ? 0.725 -9.25 -9.539 1 96.38 281 ARG A N 1
ATOM 2214 C CA . ARG A 1 281 ? 1.378 -9.398 -10.836 1 96.38 281 ARG A CA 1
ATOM 2215 C C . ARG A 1 281 ? 1.223 -8.133 -11.68 1 96.38 281 ARG A C 1
ATOM 2217 O O . ARG A 1 281 ? 0.392 -7.277 -11.375 1 96.38 281 ARG A O 1
ATOM 2224 N N . LEU A 1 282 ? 2.057 -8.039 -12.625 1 97.75 282 LEU A N 1
ATOM 2225 C CA . LEU A 1 282 ? 1.958 -6.926 -13.562 1 97.75 282 LEU A CA 1
ATOM 2226 C C . LEU A 1 282 ? 1.435 -7.398 -14.914 1 97.75 282 LEU A C 1
ATOM 2228 O O . LEU A 1 282 ? 1.793 -8.484 -15.383 1 97.75 282 LEU A O 1
ATOM 2232 N N . ARG A 1 283 ? 0.553 -6.613 -15.469 1 97.19 283 ARG A N 1
ATOM 2233 C CA . ARG A 1 283 ? 0.081 -6.777 -16.844 1 97.19 283 ARG A CA 1
ATOM 2234 C C . ARG A 1 283 ? 0.736 -5.762 -17.766 1 97.19 283 ARG A C 1
ATOM 2236 O O . ARG A 1 283 ? 0.751 -4.566 -17.484 1 97.19 283 ARG A O 1
ATOM 2243 N N . GLY A 1 284 ? 1.322 -6.219 -18.828 1 97.44 284 GLY A N 1
ATOM 2244 C CA . GLY A 1 284 ? 1.942 -5.359 -19.828 1 97.44 284 GLY A CA 1
ATOM 2245 C C . GLY A 1 284 ? 1.282 -5.457 -21.188 1 97.44 284 GLY A C 1
ATOM 2246 O O . GLY A 1 284 ? 1.216 -6.535 -21.781 1 97.44 284 GLY A O 1
ATOM 2247 N N . GLU A 1 285 ? 0.784 -4.332 -21.672 1 97.31 285 GLU A N 1
ATOM 2248 C CA . GLU A 1 285 ? 0.223 -4.215 -23.016 1 97.31 285 GLU A CA 1
ATOM 2249 C C . GLU A 1 285 ? 1.167 -3.459 -23.938 1 97.31 285 GLU A C 1
ATOM 2251 O O . GLU A 1 285 ? 1.408 -2.264 -23.75 1 97.31 285 GLU A O 1
ATOM 2256 N N . VAL A 1 286 ? 1.615 -4.129 -24.938 1 96.88 286 VAL A N 1
ATOM 2257 C CA . VAL A 1 286 ? 2.531 -3.5 -25.891 1 96.88 286 VAL A CA 1
ATOM 2258 C C . VAL A 1 286 ? 1.747 -2.934 -27.062 1 96.88 286 VAL A C 1
ATOM 2260 O O . VAL A 1 286 ? 0.961 -3.645 -27.703 1 96.88 286 VAL A O 1
ATOM 2263 N N . TYR A 1 287 ? 2.025 -1.657 -27.359 1 97.06 287 TYR A N 1
ATOM 2264 C CA . TYR A 1 287 ? 1.333 -0.97 -28.438 1 97.06 287 TYR A CA 1
ATOM 2265 C C . TYR A 1 287 ? 2.316 -0.512 -29.516 1 97.06 287 TYR A C 1
ATOM 2267 O O . TYR A 1 287 ? 3.426 -0.073 -29.203 1 97.06 287 TYR A O 1
ATOM 2275 N N . SER A 1 288 ? 1.842 -0.56 -30.734 1 95.81 288 SER A N 1
ATOM 2276 C CA . SER A 1 288 ? 2.609 -0.022 -31.844 1 95.81 288 SER A CA 1
ATOM 2277 C C . SER A 1 288 ? 2.586 1.503 -31.844 1 95.81 288 SER A C 1
ATOM 2279 O O . SER A 1 288 ? 1.874 2.119 -31.047 1 95.81 288 SER A O 1
ATOM 2281 N N . ARG A 1 289 ? 3.365 2.004 -32.75 1 93.12 289 ARG A N 1
ATOM 2282 C CA . ARG A 1 289 ? 3.416 3.449 -32.938 1 93.12 289 ARG A CA 1
ATOM 2283 C C . ARG A 1 289 ? 2.033 4.008 -33.25 1 93.12 289 ARG A C 1
ATOM 2285 O O . ARG A 1 289 ? 1.693 5.113 -32.844 1 93.12 289 ARG A O 1
ATOM 2292 N N . GLU A 1 290 ? 1.207 3.275 -33.906 1 93.69 290 GLU A N 1
ATOM 2293 C CA . GLU A 1 290 ? -0.117 3.699 -34.344 1 93.69 290 GLU A CA 1
ATOM 2294 C C . GLU A 1 290 ? -1.164 3.477 -33.25 1 93.69 290 GLU A C 1
ATOM 2296 O O . GLU A 1 290 ? -2.336 3.816 -33.438 1 93.69 290 GLU A O 1
ATOM 2301 N N . GLY A 1 291 ? -0.747 2.871 -32.219 1 93.19 291 GLY A N 1
ATOM 2302 C CA . GLY A 1 291 ? -1.658 2.691 -31.109 1 93.19 291 GLY A CA 1
ATOM 2303 C C . GLY A 1 291 ? -2.383 1.359 -31.125 1 93.19 291 GLY A C 1
ATOM 2304 O O . GLY A 1 291 ? -3.42 1.196 -30.484 1 93.19 291 GLY A O 1
ATOM 2305 N N . GLN A 1 292 ? -1.849 0.452 -31.922 1 95.44 292 GLN A N 1
ATOM 2306 C CA . GLN A 1 292 ? -2.451 -0.875 -32 1 95.44 292 GLN A CA 1
ATOM 2307 C C . GLN A 1 292 ? -1.864 -1.802 -30.938 1 95.44 292 GLN A C 1
ATOM 2309 O O . GLN A 1 292 ? -0.646 -1.856 -30.75 1 95.44 292 GLN A O 1
ATOM 2314 N N . LEU A 1 293 ? -2.74 -2.49 -30.25 1 95.94 293 LEU A N 1
ATOM 2315 C CA . LEU A 1 293 ? -2.287 -3.48 -29.281 1 95.94 293 LEU A CA 1
ATOM 2316 C C . LEU A 1 293 ? -1.629 -4.664 -29.969 1 95.94 293 LEU A C 1
ATOM 2318 O O . LEU A 1 293 ? -2.258 -5.336 -30.797 1 95.94 293 LEU A O 1
ATOM 2322 N N . GLU A 1 294 ? -0.406 -4.957 -29.641 1 94.94 294 GLU A N 1
ATOM 2323 C CA . GLU A 1 294 ? 0.331 -6.02 -30.328 1 94.94 294 GLU A CA 1
ATOM 2324 C C . GLU A 1 294 ? 0.403 -7.277 -29.469 1 94.94 294 GLU A C 1
ATOM 2326 O O . GLU A 1 294 ? 0.231 -8.391 -29.969 1 94.94 294 GLU A O 1
ATOM 2331 N N . ARG A 1 295 ? 0.684 -7.062 -28.203 1 94.12 295 ARG A N 1
ATOM 2332 C CA . ARG A 1 295 ? 0.906 -8.195 -27.312 1 94.12 295 ARG A CA 1
ATOM 2333 C C . ARG A 1 295 ? 0.519 -7.852 -25.875 1 94.12 295 ARG A C 1
ATOM 2335 O O . ARG A 1 295 ? 0.54 -6.68 -25.484 1 94.12 295 ARG A O 1
ATOM 2342 N N . VAL A 1 296 ? 0.123 -8.867 -25.141 1 95.44 296 VAL A N 1
ATOM 2343 C CA . VAL A 1 296 ? -0.146 -8.75 -23.719 1 95.44 296 VAL A CA 1
ATOM 2344 C C . VAL A 1 296 ? 0.704 -9.758 -22.938 1 95.44 296 VAL A C 1
ATOM 2346 O O . VAL A 1 296 ? 0.814 -10.922 -23.344 1 95.44 296 VAL A O 1
ATOM 2349 N N . PHE A 1 297 ? 1.36 -9.312 -21.938 1 96.19 297 PHE A N 1
ATOM 2350 C CA . PHE A 1 297 ? 2.199 -10.156 -21.094 1 96.19 297 PHE A CA 1
ATOM 2351 C C . PHE A 1 297 ? 1.794 -10.031 -19.625 1 96.19 297 PHE A C 1
ATOM 2353 O O . PHE A 1 297 ? 1.146 -9.062 -19.234 1 96.19 297 PHE A O 1
ATOM 2360 N N . TYR A 1 298 ? 2.125 -11.039 -18.844 1 96.5 298 TYR A N 1
ATOM 2361 C CA . TYR A 1 298 ? 1.978 -11.016 -17.391 1 96.5 298 TYR A CA 1
ATOM 2362 C C . TYR A 1 298 ? 3.297 -11.344 -16.703 1 96.5 298 TYR A C 1
ATOM 2364 O O . TYR A 1 298 ? 4.055 -12.195 -17.188 1 96.5 298 TYR A O 1
ATOM 2372 N N . SER A 1 299 ? 3.561 -10.625 -15.656 1 97.69 299 SER A N 1
ATOM 2373 C CA . SER A 1 299 ? 4.816 -10.82 -14.945 1 97.69 299 SER A CA 1
ATOM 2374 C C . SER A 1 299 ? 4.602 -10.828 -13.43 1 97.69 299 SER A C 1
ATOM 2376 O O . SER A 1 299 ? 3.797 -10.055 -12.906 1 97.69 299 SER A O 1
ATOM 2378 N N . LEU A 1 300 ? 5.324 -11.734 -12.789 1 98.12 300 LEU A N 1
ATOM 2379 C CA . LEU A 1 300 ? 5.297 -11.766 -11.336 1 98.12 300 LEU A CA 1
ATOM 2380 C C . LEU A 1 300 ? 6.32 -10.789 -10.75 1 98.12 300 LEU A C 1
ATOM 2382 O O . LEU A 1 300 ? 6.051 -10.125 -9.75 1 98.12 300 LEU A O 1
ATOM 2386 N N . ASN A 1 301 ? 7.461 -10.68 -11.383 1 97.88 301 ASN A N 1
ATOM 2387 C CA . ASN A 1 301 ? 8.539 -9.844 -10.859 1 97.88 301 ASN A CA 1
ATOM 2388 C C . ASN A 1 301 ? 8.555 -8.477 -11.531 1 97.88 301 ASN A C 1
ATOM 2390 O O . ASN A 1 301 ? 8.242 -7.465 -10.898 1 97.88 301 ASN A O 1
ATOM 2394 N N . GLU A 1 302 ? 8.914 -8.469 -12.805 1 98.25 302 GLU A N 1
ATOM 2395 C CA . GLU A 1 302 ? 9.148 -7.145 -13.367 1 98.25 302 GLU A CA 1
ATOM 2396 C C . GLU A 1 302 ? 9.047 -7.172 -14.891 1 98.25 302 GLU A C 1
ATOM 2398 O O . GLU A 1 302 ? 9.133 -8.234 -15.508 1 98.25 302 GLU A O 1
ATOM 2403 N N . PHE A 1 303 ? 8.828 -6.039 -15.461 1 98 303 PHE A N 1
ATOM 2404 C CA . PHE A 1 303 ? 9.117 -5.699 -16.844 1 98 303 PHE A CA 1
ATOM 2405 C C . PHE A 1 303 ? 10.375 -4.84 -16.953 1 98 303 PHE A C 1
ATOM 2407 O O . PHE A 1 303 ? 10.586 -3.945 -16.125 1 98 303 PHE A O 1
ATOM 2414 N N . ILE A 1 304 ? 11.195 -5.125 -17.922 1 97.19 304 ILE A N 1
ATOM 2415 C CA . ILE A 1 304 ? 12.406 -4.355 -18.188 1 97.19 304 ILE A CA 1
ATOM 2416 C C . ILE A 1 304 ? 12.383 -3.828 -19.609 1 97.19 304 ILE A C 1
ATOM 2418 O O . ILE A 1 304 ? 12.148 -4.59 -20.562 1 97.19 304 ILE A O 1
ATOM 2422 N N . VAL A 1 305 ? 12.523 -2.594 -19.797 1 96.31 305 VAL A N 1
ATOM 2423 C CA . VAL A 1 305 ? 12.758 -1.994 -21.109 1 96.31 305 VAL A CA 1
ATOM 2424 C C . VAL A 1 305 ? 14.195 -1.475 -21.188 1 96.31 305 VAL A C 1
ATOM 2426 O O . VAL A 1 305 ? 14.602 -0.643 -20.375 1 96.31 305 VAL A O 1
ATOM 2429 N N . ASN A 1 306 ? 14.906 -1.967 -22.125 1 92.94 306 ASN A N 1
ATOM 2430 C CA . ASN A 1 306 ? 16.312 -1.601 -22.172 1 92.94 306 ASN A CA 1
ATOM 2431 C C . ASN A 1 306 ? 16.812 -1.468 -23.609 1 92.94 306 ASN A C 1
ATOM 2433 O O . ASN A 1 306 ? 16.047 -1.664 -24.562 1 92.94 306 ASN A O 1
ATOM 2437 N N . ARG A 1 307 ? 18.062 -1.168 -23.766 1 87.12 307 ARG A N 1
ATOM 2438 C CA . ARG A 1 307 ? 18.688 -0.893 -25.062 1 87.12 307 ARG A CA 1
ATOM 2439 C C . ARG A 1 307 ? 19.172 -2.178 -25.719 1 87.12 307 ARG A C 1
ATOM 2441 O O . ARG A 1 307 ? 19.578 -2.17 -26.875 1 87.12 307 ARG A O 1
ATOM 2448 N N . GLY A 1 308 ? 19.094 -3.238 -25.047 1 83.12 308 GLY A N 1
ATOM 2449 C CA . GLY A 1 308 ? 19.641 -4.469 -25.594 1 83.12 308 GLY A CA 1
ATOM 2450 C C . GLY A 1 308 ? 21.125 -4.383 -25.875 1 83.12 308 GLY A C 1
ATOM 2451 O O . GLY A 1 308 ? 21.906 -4.012 -25 1 83.12 308 GLY A O 1
ATOM 2452 N N . ILE A 1 309 ? 21.391 -4.734 -27.109 1 74.31 309 ILE A N 1
ATOM 2453 C CA . ILE A 1 309 ? 22.797 -4.805 -27.484 1 74.31 309 ILE A CA 1
ATOM 2454 C C . ILE A 1 309 ? 23.25 -3.469 -28.062 1 74.31 309 ILE A C 1
ATOM 2456 O O . ILE A 1 309 ? 24.438 -3.287 -28.375 1 74.31 309 ILE A O 1
ATOM 2460 N N . SER A 1 310 ? 22.359 -2.6 -28.078 1 77.44 310 SER A N 1
ATOM 2461 C CA . SER A 1 310 ? 22.688 -1.311 -28.672 1 77.44 310 SER A CA 1
ATOM 2462 C C . SER A 1 310 ? 23.797 -0.603 -27.891 1 77.44 310 SER A C 1
ATOM 2464 O O . SER A 1 310 ? 23.828 -0.655 -26.672 1 77.44 310 SER A O 1
ATOM 2466 N N . GLY A 1 311 ? 24.766 0.046 -28.531 1 74.56 311 GLY A N 1
ATOM 2467 C CA . GLY A 1 311 ? 25.844 0.801 -27.922 1 74.56 311 GLY A CA 1
ATOM 2468 C C . GLY A 1 311 ? 25.422 2.188 -27.469 1 74.56 311 GLY A C 1
ATOM 2469 O O . GLY A 1 311 ? 26.188 2.891 -26.812 1 74.56 311 GLY A O 1
ATOM 2470 N N . VAL A 1 312 ? 24.25 2.537 -27.812 1 78.56 312 VAL A N 1
ATOM 2471 C CA . VAL A 1 312 ? 23.797 3.879 -27.453 1 78.56 312 VAL A CA 1
ATOM 2472 C C . VAL A 1 312 ? 22.844 3.803 -26.266 1 78.56 312 VAL A C 1
ATOM 2474 O O . VAL A 1 312 ? 22.203 2.771 -26.047 1 78.56 312 VAL A O 1
ATOM 2477 N N . LEU A 1 313 ? 22.781 4.961 -25.625 1 85.12 313 LEU A N 1
ATOM 2478 C CA . LEU A 1 313 ? 21.891 5.043 -24.469 1 85.12 313 LEU A CA 1
ATOM 2479 C C . LEU A 1 313 ? 20.438 4.926 -24.906 1 85.12 313 LEU A C 1
ATOM 2481 O O . LEU A 1 313 ? 20.047 5.453 -25.953 1 85.12 313 LEU A O 1
ATOM 2485 N N . SER A 1 314 ? 19.672 4.266 -24.109 1 89.81 314 SER A N 1
ATOM 2486 C CA . SER A 1 314 ? 18.234 4.238 -24.312 1 89.81 314 SER A CA 1
ATOM 2487 C C . SER A 1 314 ? 17.594 5.543 -23.859 1 89.81 314 SER A C 1
ATOM 2489 O O . SER A 1 314 ? 18.016 6.145 -22.875 1 89.81 314 SER A O 1
ATOM 2491 N N . THR A 1 315 ? 16.703 6.031 -24.625 1 92.69 315 THR A N 1
ATOM 2492 C CA . THR A 1 315 ? 15.828 7.129 -24.234 1 92.69 315 THR A CA 1
ATOM 2493 C C . THR A 1 315 ? 14.398 6.641 -24.047 1 92.69 315 THR A C 1
ATOM 2495 O O . THR A 1 315 ? 13.766 6.141 -24.969 1 92.69 315 THR A O 1
ATOM 2498 N N . LEU A 1 316 ? 13.891 6.805 -22.812 1 95.5 316 LEU A N 1
ATOM 2499 C CA . LEU A 1 316 ? 12.562 6.305 -22.453 1 95.5 316 LEU A CA 1
ATOM 2500 C C . LEU A 1 316 ? 11.703 7.418 -21.859 1 95.5 316 LEU A C 1
ATOM 2502 O O . LEU A 1 316 ? 12.148 8.125 -20.953 1 95.5 316 LEU A O 1
ATOM 2506 N N . GLU A 1 317 ? 10.57 7.578 -22.422 1 95.75 317 GLU A N 1
ATOM 2507 C CA . GLU A 1 317 ? 9.578 8.43 -21.781 1 95.75 317 GLU A CA 1
ATOM 2508 C C . GLU A 1 317 ? 8.711 7.633 -20.812 1 95.75 317 GLU A C 1
ATOM 2510 O O . GLU A 1 317 ? 8.125 6.621 -21.188 1 95.75 317 GLU A O 1
ATOM 2515 N N . VAL A 1 318 ? 8.609 8.133 -19.625 1 96.12 318 VAL A N 1
ATOM 2516 C CA . VAL A 1 318 ? 7.863 7.43 -18.594 1 96.12 318 VAL A CA 1
ATOM 2517 C C . VAL A 1 318 ? 6.656 8.258 -18.172 1 96.12 318 VAL A C 1
ATOM 2519 O O . VAL A 1 318 ? 6.801 9.414 -17.766 1 96.12 318 VAL A O 1
ATOM 2522 N N . PHE A 1 319 ? 5.5 7.648 -18.25 1 96.31 319 PHE A N 1
ATOM 2523 C CA . PHE A 1 319 ? 4.254 8.273 -17.828 1 96.31 319 PHE A CA 1
ATOM 2524 C C . PHE A 1 319 ? 3.627 7.508 -16.672 1 96.31 319 PHE A C 1
ATOM 2526 O O . PHE A 1 319 ? 3.654 6.277 -16.656 1 96.31 319 PHE A O 1
ATOM 2533 N N . VAL A 1 320 ? 3.066 8.258 -15.742 1 96.19 320 VAL A N 1
ATOM 2534 C CA . VAL A 1 320 ? 2.271 7.668 -14.672 1 96.19 320 VAL A CA 1
ATOM 2535 C C . VAL A 1 320 ? 0.87 8.273 -14.672 1 96.19 320 VAL A C 1
ATOM 2537 O O . VAL A 1 320 ? 0.716 9.492 -14.578 1 96.19 320 VAL A O 1
ATOM 2540 N N . ASP A 1 321 ? -0.078 7.41 -14.82 1 93.5 321 ASP A N 1
ATOM 2541 C CA . ASP A 1 321 ? -1.479 7.812 -14.891 1 93.5 321 ASP A CA 1
ATOM 2542 C C . ASP A 1 321 ? -1.683 8.914 -15.922 1 93.5 321 ASP A C 1
ATOM 2544 O O . ASP A 1 321 ? -2.348 9.914 -15.648 1 93.5 321 ASP A O 1
ATOM 2548 N N . GLY A 1 322 ? -0.968 8.781 -16.984 1 91.88 322 GLY A N 1
ATOM 2549 C CA . GLY A 1 322 ? -1.18 9.641 -18.141 1 91.88 322 GLY A CA 1
ATOM 2550 C C . GLY A 1 322 ? -0.313 10.891 -18.125 1 91.88 322 GLY A C 1
ATOM 2551 O O . GLY A 1 322 ? -0.273 11.633 -19.109 1 91.88 322 GLY A O 1
ATOM 2552 N N . GLU A 1 323 ? 0.405 11.125 -17.094 1 92 323 GLU A N 1
ATOM 2553 C CA . GLU A 1 323 ? 1.251 12.305 -17 1 92 323 GLU A CA 1
ATOM 2554 C C . GLU A 1 323 ? 2.725 11.945 -17.172 1 92 323 GLU A C 1
ATOM 2556 O O . GLU A 1 323 ? 3.199 10.969 -16.594 1 92 323 GLU A O 1
ATOM 2561 N N . LEU A 1 324 ? 3.41 12.75 -17.969 1 92.88 324 LEU A N 1
ATOM 2562 C CA . LEU A 1 324 ? 4.844 12.547 -18.141 1 92.88 324 LEU A CA 1
ATOM 2563 C C . LEU A 1 324 ? 5.598 12.844 -16.844 1 92.88 324 LEU A C 1
ATOM 2565 O O . LEU A 1 324 ? 5.512 13.945 -16.312 1 92.88 324 LEU A O 1
ATOM 2569 N N . VAL A 1 325 ? 6.273 11.898 -16.438 1 90.81 325 VAL A N 1
ATOM 2570 C CA . VAL A 1 325 ? 7.012 12.039 -15.195 1 90.81 325 VAL A CA 1
ATOM 2571 C C . VAL A 1 325 ? 8.477 12.367 -15.492 1 90.81 325 VAL A C 1
ATOM 2573 O O . VAL A 1 325 ? 9.086 13.195 -14.805 1 90.81 325 VAL A O 1
ATOM 2576 N N . THR A 1 326 ? 9 11.609 -16.453 1 89.44 326 THR A N 1
ATOM 2577 C CA . THR A 1 326 ? 10.398 11.859 -16.797 1 89.44 326 THR A CA 1
ATOM 2578 C C . THR A 1 326 ? 10.742 11.242 -18.141 1 89.44 326 THR A C 1
ATOM 2580 O O . THR A 1 326 ? 9.977 10.43 -18.672 1 89.44 326 THR A O 1
ATOM 2583 N N . THR A 1 327 ? 11.789 11.758 -18.672 1 90.19 327 THR A N 1
ATOM 2584 C CA . THR A 1 327 ? 12.484 11.109 -19.781 1 90.19 327 THR A CA 1
ATOM 2585 C C . THR A 1 327 ? 13.836 10.562 -19.328 1 90.19 327 THR A C 1
ATOM 2587 O O . THR A 1 327 ? 14.742 11.328 -19 1 90.19 327 THR A O 1
ATOM 2590 N N . ALA A 1 328 ? 13.906 9.289 -19.344 1 87.94 328 ALA A N 1
ATOM 2591 C CA . ALA A 1 328 ? 15.078 8.617 -18.781 1 87.94 328 ALA A CA 1
ATOM 2592 C C . ALA A 1 328 ? 16.078 8.25 -19.891 1 87.94 328 ALA A C 1
ATOM 2594 O O . ALA A 1 328 ? 15.68 7.742 -20.938 1 87.94 328 ALA A O 1
ATOM 2595 N N . GLN A 1 329 ? 17.281 8.562 -19.609 1 90.25 329 GLN A N 1
ATOM 2596 C CA . GLN A 1 329 ? 18.375 8.102 -20.453 1 90.25 329 GLN A CA 1
ATOM 2597 C C . GLN A 1 329 ? 19.344 7.207 -19.672 1 90.25 329 GLN A C 1
ATOM 2599 O O . GLN A 1 329 ? 19.688 7.516 -18.531 1 90.25 329 GLN A O 1
ATOM 2604 N N . GLY A 1 330 ? 19.641 6.113 -20.25 1 92.56 330 GLY A N 1
ATOM 2605 C CA . GLY A 1 330 ? 20.5 5.141 -19.594 1 92.56 330 GLY A CA 1
ATOM 2606 C C . GLY A 1 330 ? 20.438 3.764 -20.234 1 92.56 330 GLY A C 1
ATOM 2607 O O . GLY A 1 330 ? 20.219 3.637 -21.438 1 92.56 330 GLY A O 1
ATOM 2608 N N . ASP A 1 331 ? 20.703 2.773 -19.422 1 93.69 331 ASP A N 1
ATOM 2609 C CA . ASP A 1 331 ? 20.672 1.402 -19.922 1 93.69 331 ASP A CA 1
ATOM 2610 C C . ASP A 1 331 ? 19.25 0.881 -20.016 1 93.69 331 ASP A C 1
ATOM 2612 O O . ASP A 1 331 ? 18.969 -0.044 -20.781 1 93.69 331 ASP A O 1
ATOM 2616 N N . GLY A 1 332 ? 18.391 1.401 -19.156 1 95.44 332 GLY A N 1
ATOM 2617 C CA . GLY A 1 332 ? 17 0.958 -19.234 1 95.44 332 GLY A CA 1
ATOM 2618 C C . GLY A 1 332 ? 16.203 1.306 -17.984 1 95.44 332 GLY A C 1
ATOM 2619 O O . GLY A 1 332 ? 16.594 2.191 -17.219 1 95.44 332 GLY A O 1
ATOM 2620 N N . LEU A 1 333 ? 15.055 0.616 -17.891 1 96.81 333 LEU A N 1
ATOM 2621 C CA . LEU A 1 333 ? 14.117 0.863 -16.797 1 96.81 333 LEU A CA 1
ATOM 2622 C C . LEU A 1 333 ? 13.453 -0.435 -16.344 1 96.81 333 LEU A C 1
ATOM 2624 O O . LEU A 1 333 ? 13.078 -1.266 -17.172 1 96.81 333 LEU A O 1
ATOM 2628 N N . ILE A 1 334 ? 13.375 -0.539 -15.07 1 97.88 334 ILE A N 1
ATOM 2629 C CA . ILE A 1 334 ? 12.664 -1.665 -14.484 1 97.88 334 ILE A CA 1
ATOM 2630 C C . ILE A 1 334 ? 11.344 -1.182 -13.875 1 97.88 334 ILE A C 1
ATOM 2632 O O . ILE A 1 334 ? 11.32 -0.193 -13.141 1 97.88 334 ILE A O 1
ATOM 2636 N N . VAL A 1 335 ? 10.273 -1.769 -14.211 1 98.5 335 VAL A N 1
ATOM 2637 C CA . VAL A 1 335 ? 9.008 -1.648 -13.5 1 98.5 335 VAL A CA 1
ATOM 2638 C C . VAL A 1 335 ? 8.672 -2.969 -12.805 1 98.5 335 VAL A C 1
ATOM 2640 O O . VAL A 1 335 ? 8.461 -3.986 -13.469 1 98.5 335 VAL A O 1
ATOM 2643 N N . ALA A 1 336 ? 8.602 -2.887 -11.492 1 98.62 336 ALA A N 1
ATOM 2644 C CA . ALA A 1 336 ? 8.562 -4.152 -10.758 1 98.62 336 ALA A CA 1
ATOM 2645 C C . ALA A 1 336 ? 7.402 -4.172 -9.766 1 98.62 336 ALA A C 1
ATOM 2647 O O . ALA A 1 336 ? 6.953 -3.121 -9.305 1 98.62 336 ALA A O 1
ATOM 2648 N N . SER A 1 337 ? 6.887 -5.371 -9.539 1 98.19 337 SER A N 1
ATOM 2649 C CA . SER A 1 337 ? 6 -5.637 -8.406 1 98.19 337 SER A CA 1
ATOM 2650 C C . SER A 1 337 ? 6.777 -5.742 -7.105 1 98.19 337 SER A C 1
ATOM 2652 O O . SER A 1 337 ? 8.008 -5.742 -7.109 1 98.19 337 SER A O 1
ATOM 2654 N N . PRO A 1 338 ? 6.105 -5.816 -5.977 1 98.06 338 PRO A N 1
ATOM 2655 C CA . PRO A 1 338 ? 6.824 -6.039 -4.719 1 98.06 338 PRO A CA 1
ATOM 2656 C C . PRO A 1 338 ? 7.621 -7.34 -4.715 1 98.06 338 PRO A C 1
ATOM 2658 O O . PRO A 1 338 ? 8.742 -7.379 -4.203 1 98.06 338 PRO A O 1
ATOM 2661 N N . SER A 1 339 ? 7.051 -8.375 -5.332 1 97.69 339 SER A N 1
ATOM 2662 C CA . SER A 1 339 ? 7.828 -9.602 -5.449 1 97.69 339 SER A CA 1
ATOM 2663 C C . SER A 1 339 ? 9.117 -9.367 -6.234 1 97.69 339 SER A C 1
ATOM 2665 O O . SER A 1 339 ? 10.172 -9.883 -5.867 1 97.69 339 SER A O 1
ATOM 2667 N N . GLY A 1 340 ? 9.016 -8.547 -7.227 1 97.88 340 GLY A N 1
ATOM 2668 C CA . GLY A 1 340 ? 10.164 -8.242 -8.062 1 97.88 340 GLY A CA 1
ATOM 2669 C C . GLY A 1 340 ? 11.18 -7.34 -7.383 1 97.88 340 GLY A C 1
ATOM 2670 O O . GLY A 1 340 ? 12.305 -7.184 -7.867 1 97.88 340 GLY A O 1
ATOM 2671 N N . SER A 1 341 ? 10.852 -6.746 -6.289 1 97.5 341 SER A N 1
ATOM 2672 C CA . SER A 1 341 ? 11.75 -5.832 -5.594 1 97.5 341 SER A CA 1
ATOM 2673 C C . SER A 1 341 ? 13.031 -6.535 -5.156 1 97.5 341 SER A C 1
ATOM 2675 O O . SER A 1 341 ? 14.07 -5.895 -4.996 1 97.5 341 SER A O 1
ATOM 2677 N N . THR A 1 342 ? 12.977 -7.848 -4.973 1 94.81 342 THR A N 1
ATOM 2678 C CA . THR A 1 342 ? 14.133 -8.594 -4.492 1 94.81 342 THR A CA 1
ATOM 2679 C C . THR A 1 342 ? 14.805 -9.352 -5.637 1 94.81 342 THR A C 1
ATOM 2681 O O . THR A 1 342 ? 15.68 -10.188 -5.406 1 94.81 342 THR A O 1
ATOM 2684 N N . ALA A 1 343 ? 14.336 -9.117 -6.816 1 95.06 343 ALA A N 1
ATOM 2685 C CA . ALA A 1 343 ? 14.969 -9.688 -8 1 95.06 343 ALA A CA 1
ATOM 2686 C C . ALA A 1 343 ? 15.984 -8.727 -8.602 1 95.06 343 ALA A C 1
ATOM 2688 O O . ALA A 1 343 ? 16.906 -8.266 -7.91 1 95.06 343 ALA A O 1
ATOM 2689 N N . TYR A 1 344 ? 15.914 -8.383 -9.93 1 94.62 344 TYR A N 1
ATOM 2690 C CA . TYR A 1 344 ? 16.859 -7.504 -10.602 1 94.62 344 TYR A CA 1
ATOM 2691 C C . TYR A 1 344 ? 16.844 -6.105 -9.992 1 94.62 344 TYR A C 1
ATOM 2693 O O . TYR A 1 344 ? 17.859 -5.41 -9.969 1 94.62 344 TYR A O 1
ATOM 2701 N N . ASN A 1 345 ? 15.734 -5.703 -9.438 1 95.88 345 ASN A N 1
ATOM 2702 C CA . ASN A 1 345 ? 15.516 -4.379 -8.867 1 95.88 345 ASN A CA 1
ATOM 2703 C C . ASN A 1 345 ? 16.562 -4.039 -7.812 1 95.88 345 ASN A C 1
ATOM 2705 O O . ASN A 1 345 ? 17.141 -2.953 -7.832 1 95.88 345 ASN A O 1
ATOM 2709 N N . ILE A 1 346 ? 16.797 -4.926 -6.895 1 91.5 346 ILE A N 1
ATOM 2710 C CA . ILE A 1 346 ? 17.688 -4.648 -5.781 1 91.5 346 ILE A CA 1
ATOM 2711 C C . ILE A 1 346 ? 19.125 -4.5 -6.301 1 91.5 346 ILE A C 1
ATOM 2713 O O . ILE A 1 346 ? 19.906 -3.723 -5.758 1 91.5 346 ILE A O 1
ATOM 2717 N N . SER A 1 347 ? 19.484 -5.145 -7.316 1 92.06 347 SER A N 1
ATOM 2718 C CA . SER A 1 347 ? 20.844 -5.125 -7.879 1 92.06 347 SER A CA 1
ATOM 2719 C C . SER A 1 347 ? 21.156 -3.766 -8.5 1 92.06 347 SER A C 1
ATOM 2721 O O . SER A 1 347 ? 22.328 -3.41 -8.656 1 92.06 347 SER A O 1
ATOM 2723 N N . VAL A 1 348 ? 20.125 -3.104 -8.836 1 92.94 348 VAL A N 1
ATOM 2724 C CA . VAL A 1 348 ? 20.391 -1.83 -9.508 1 92.94 348 VAL A CA 1
ATOM 2725 C C . VAL A 1 348 ? 20.016 -0.677 -8.578 1 92.94 348 VAL A C 1
ATOM 2727 O O . VAL A 1 348 ? 19.766 0.443 -9.031 1 92.94 348 VAL A O 1
ATOM 2730 N N . GLY A 1 349 ? 19.828 -0.956 -7.328 1 90.25 349 GLY A N 1
ATOM 2731 C CA . GLY A 1 349 ? 19.75 0.11 -6.344 1 90.25 349 GLY A CA 1
ATOM 2732 C C . GLY A 1 349 ? 18.344 0.33 -5.828 1 90.25 349 GLY A C 1
ATOM 2733 O O . GLY A 1 349 ? 18.078 1.281 -5.086 1 90.25 349 GLY A O 1
ATOM 2734 N N . GLY A 1 350 ? 17.391 -0.476 -6.199 1 93.88 350 GLY A N 1
ATOM 2735 C CA . GLY A 1 350 ? 16.047 -0.369 -5.672 1 93.88 350 GLY A CA 1
ATOM 2736 C C . GLY A 1 350 ? 15.906 -0.912 -4.262 1 93.88 350 GLY A C 1
ATOM 2737 O O . GLY A 1 350 ? 16.797 -1.619 -3.775 1 93.88 350 GLY A O 1
ATOM 2738 N N . CYS A 1 351 ? 14.812 -0.584 -3.635 1 94.5 351 CYS A N 1
ATOM 2739 C CA . CYS A 1 351 ? 14.547 -1.049 -2.279 1 94.5 351 CYS A CA 1
ATOM 2740 C C . CYS A 1 351 ? 13.789 -2.373 -2.295 1 94.5 351 CYS A C 1
ATOM 2742 O O . CYS A 1 351 ? 13.227 -2.76 -3.32 1 94.5 351 CYS A O 1
ATOM 2744 N N . MET A 1 352 ? 13.898 -3.059 -1.189 1 96.12 352 MET A N 1
ATOM 2745 C CA . MET A 1 352 ? 13.094 -4.262 -1.012 1 96.12 352 MET A CA 1
ATOM 2746 C C . MET A 1 352 ? 11.719 -3.922 -0.437 1 96.12 352 MET A C 1
ATOM 2748 O O . MET A 1 352 ? 11.617 -3.111 0.485 1 96.12 352 MET A O 1
ATOM 2752 N N . VAL A 1 353 ? 10.703 -4.566 -0.982 1 98.12 353 VAL A N 1
ATOM 2753 C CA . VAL A 1 353 ? 9.336 -4.23 -0.612 1 98.12 353 VAL A CA 1
ATOM 2754 C C . VAL A 1 353 ? 8.562 -5.504 -0.268 1 98.12 353 VAL A C 1
ATOM 2756 O O . VAL A 1 353 ? 8.539 -6.453 -1.057 1 98.12 353 VAL A O 1
ATOM 2759 N N . SER A 1 354 ? 7.969 -5.48 0.894 1 97.19 354 SER A N 1
ATOM 2760 C CA . SER A 1 354 ? 7.102 -6.59 1.283 1 97.19 354 SER A CA 1
ATOM 2761 C C . SER A 1 354 ? 6.008 -6.824 0.247 1 97.19 354 SER A C 1
ATOM 2763 O O . SER A 1 354 ? 5.43 -5.875 -0.281 1 97.19 354 SER A O 1
ATOM 2765 N N . PRO A 1 355 ? 5.676 -8.117 -0.007 1 96.31 355 PRO A N 1
ATOM 2766 C CA . PRO A 1 355 ? 4.602 -8.414 -0.956 1 96.31 355 PRO A CA 1
ATOM 2767 C C . PRO A 1 355 ? 3.24 -7.906 -0.487 1 96.31 355 PRO A C 1
ATOM 2769 O O . PRO A 1 355 ? 2.277 -7.902 -1.26 1 96.31 355 PRO A O 1
ATOM 2772 N N . LEU A 1 356 ? 3.182 -7.461 0.724 1 94.19 356 LEU A N 1
ATOM 2773 C CA . LEU A 1 356 ? 1.909 -6.992 1.267 1 94.19 356 LEU A CA 1
ATOM 2774 C C . LEU A 1 356 ? 1.733 -5.496 1.028 1 94.19 356 LEU A C 1
ATOM 2776 O O . LEU A 1 356 ? 0.69 -4.93 1.36 1 94.19 356 LEU A O 1
ATOM 2780 N N . VAL A 1 357 ? 2.674 -4.863 0.455 1 95.31 357 VAL A N 1
ATOM 2781 C CA . VAL A 1 357 ? 2.584 -3.447 0.118 1 95.31 357 VAL A CA 1
ATOM 2782 C C . VAL A 1 357 ? 2.055 -3.287 -1.306 1 95.31 357 VAL A C 1
ATOM 2784 O O . VAL A 1 357 ? 2.689 -3.73 -2.266 1 95.31 357 VAL A O 1
ATOM 2787 N N . PRO A 1 358 ? 0.908 -2.705 -1.467 1 93.19 358 PRO A N 1
ATOM 2788 C CA . PRO A 1 358 ? 0.382 -2.49 -2.816 1 93.19 358 PRO A CA 1
ATOM 2789 C C . PRO A 1 358 ? 1.097 -1.361 -3.557 1 93.19 358 PRO A C 1
ATOM 2791 O O . PRO A 1 358 ? 0.596 -0.234 -3.602 1 93.19 358 PRO A O 1
ATOM 2794 N N . ALA A 1 359 ? 2.17 -1.721 -4.184 1 96.88 359 ALA A N 1
ATOM 2795 C CA . ALA A 1 359 ? 3.012 -0.711 -4.82 1 96.88 359 ALA A CA 1
ATOM 2796 C C . ALA A 1 359 ? 3.574 -1.223 -6.145 1 96.88 359 ALA A C 1
ATOM 2798 O O . ALA A 1 359 ? 3.525 -2.422 -6.422 1 96.88 359 ALA A O 1
ATOM 2799 N N . THR A 1 360 ? 3.943 -0.307 -6.977 1 97.75 360 THR A N 1
ATOM 2800 C CA . THR A 1 360 ? 4.742 -0.552 -8.172 1 97.75 360 THR A CA 1
ATOM 2801 C C . THR A 1 360 ? 6.062 0.211 -8.109 1 97.75 360 THR A C 1
ATOM 2803 O O . THR A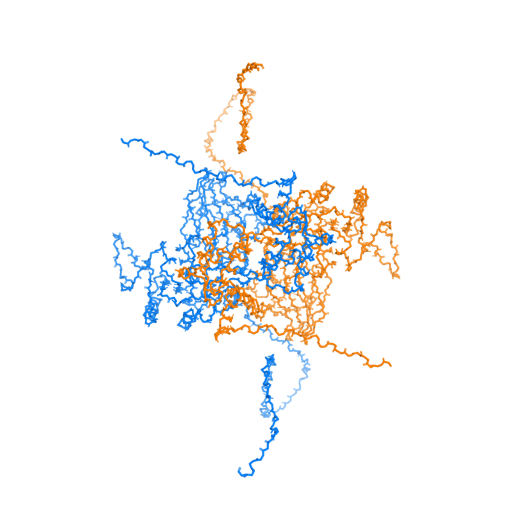 1 360 ? 6.086 1.39 -7.75 1 97.75 360 THR A O 1
ATOM 2806 N N . LEU A 1 361 ? 7.102 -0.475 -8.398 1 98.31 361 LEU A N 1
ATOM 2807 C CA . LEU A 1 361 ? 8.43 0.129 -8.359 1 98.31 361 LEU A CA 1
ATOM 2808 C C . LEU A 1 361 ? 8.875 0.556 -9.758 1 98.31 361 LEU A C 1
ATOM 2810 O O . LEU A 1 361 ? 8.656 -0.17 -10.727 1 98.31 361 LEU A O 1
ATOM 2814 N N . ILE A 1 362 ? 9.438 1.687 -9.875 1 97.75 362 ILE A N 1
ATOM 2815 C CA . ILE A 1 362 ? 10.102 2.195 -11.07 1 97.75 362 ILE A CA 1
ATOM 2816 C C . ILE A 1 362 ? 11.57 2.471 -10.773 1 97.75 362 ILE A C 1
ATOM 2818 O O . ILE A 1 362 ? 11.891 3.373 -9.992 1 97.75 362 ILE A O 1
ATOM 2822 N N . THR A 1 363 ? 12.445 1.748 -11.367 1 96.94 363 THR A N 1
ATOM 2823 C CA . THR A 1 363 ? 13.867 1.806 -11.039 1 96.94 363 THR A CA 1
ATOM 2824 C C . THR A 1 363 ? 14.711 1.953 -12.305 1 96.94 363 THR A C 1
ATOM 2826 O O . THR A 1 363 ? 14.727 1.059 -13.156 1 96.94 363 THR A O 1
ATOM 2829 N N . PRO A 1 364 ? 15.422 3 -12.422 1 95 364 PRO A N 1
ATOM 2830 C CA . PRO A 1 364 ? 16.297 3.158 -13.586 1 95 364 PRO A CA 1
ATOM 2831 C C . PRO A 1 364 ? 17.531 2.254 -13.516 1 95 364 PRO A C 1
ATOM 2833 O O . PRO A 1 364 ? 18.047 1.983 -12.43 1 95 364 PRO A O 1
ATOM 2836 N N . ILE A 1 365 ? 17.953 1.834 -14.695 1 94.94 365 ILE A N 1
ATOM 2837 C CA . ILE A 1 365 ? 19.188 1.062 -14.805 1 94.94 365 ILE A CA 1
ATOM 2838 C C . ILE A 1 365 ? 20.297 1.952 -15.336 1 94.94 365 ILE A C 1
ATOM 2840 O O . ILE A 1 365 ? 20.297 2.344 -16.5 1 94.94 365 ILE A O 1
ATOM 2844 N N . ALA A 1 366 ? 21.266 2.295 -14.508 1 91.31 366 ALA A N 1
ATOM 2845 C CA . ALA A 1 366 ? 22.422 3.115 -14.852 1 91.31 366 ALA A CA 1
ATOM 2846 C C . ALA A 1 366 ? 22 4.398 -15.555 1 91.31 366 ALA A C 1
ATOM 2848 O O . ALA A 1 366 ? 22.422 4.676 -16.672 1 91.31 366 ALA A O 1
ATOM 2849 N N . PRO A 1 367 ? 21.219 5.164 -14.891 1 90.3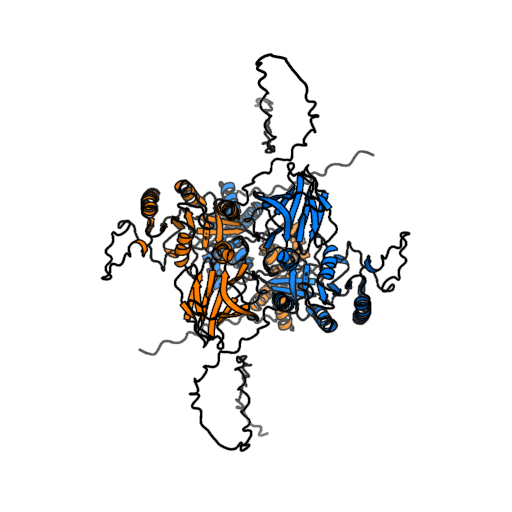1 367 PRO A N 1
ATOM 2850 C CA . PRO A 1 367 ? 20.75 6.402 -15.508 1 90.31 367 PRO A CA 1
ATOM 2851 C C . PRO A 1 367 ? 21.875 7.41 -15.734 1 90.31 367 PRO A C 1
ATOM 2853 O O . PRO A 1 367 ? 22.812 7.484 -14.945 1 90.31 367 PRO A O 1
ATOM 2856 N N . HIS A 1 368 ? 21.672 8.109 -16.719 1 86.25 368 HIS A N 1
ATOM 2857 C CA . HIS A 1 368 ? 22.625 9.172 -17.016 1 86.25 368 HIS A CA 1
ATOM 2858 C C . HIS A 1 368 ? 22.5 10.328 -16.031 1 86.25 368 HIS A C 1
ATOM 2860 O O . HIS A 1 368 ? 23.469 11.016 -15.734 1 86.25 368 HIS A O 1
ATOM 2866 N N . SER A 1 369 ? 21.312 10.57 -15.664 1 80.94 369 SER A N 1
ATOM 2867 C CA . SER A 1 369 ? 21.078 11.602 -14.656 1 80.94 369 SER A CA 1
ATOM 2868 C C . SER A 1 369 ? 21.25 11.047 -13.25 1 80.94 369 SER A C 1
ATOM 2870 O O . SER A 1 369 ? 20.672 10.016 -12.906 1 80.94 369 SER A O 1
ATOM 2872 N N . LEU A 1 370 ? 21.938 11.789 -12.414 1 71.19 370 LEU A N 1
ATOM 2873 C CA . LEU A 1 370 ? 22.203 11.367 -11.039 1 71.19 370 LEU A CA 1
ATOM 2874 C C . LEU A 1 370 ? 20.938 11.492 -10.18 1 71.19 370 LEU A C 1
ATOM 2876 O O . LEU A 1 370 ? 20.828 10.852 -9.133 1 71.19 370 LEU A O 1
ATOM 2880 N N . SER A 1 371 ? 20.047 12.203 -10.742 1 77.25 371 SER A N 1
ATOM 2881 C CA . SER A 1 371 ? 18.906 12.516 -9.891 1 77.25 371 SER A CA 1
ATOM 2882 C C . SER A 1 371 ? 17.766 11.539 -10.125 1 77.25 371 SER A C 1
ATOM 2884 O O . SER A 1 371 ? 16.797 11.508 -9.359 1 77.25 371 SER A O 1
ATOM 2886 N N . PHE A 1 372 ? 17.969 10.781 -11.102 1 81.88 372 PHE A N 1
ATOM 2887 C CA . PHE A 1 372 ? 16.906 9.805 -11.336 1 81.88 372 PHE A CA 1
ATOM 2888 C C . PHE A 1 372 ? 17.078 8.594 -10.43 1 81.88 372 PHE A C 1
ATOM 2890 O O . PHE A 1 372 ? 17.891 7.711 -10.703 1 81.88 372 PHE A O 1
ATOM 2897 N N . ARG A 1 373 ? 16.25 8.562 -9.414 1 88.75 373 ARG A N 1
ATOM 2898 C CA . ARG A 1 373 ? 16.312 7.543 -8.367 1 88.75 373 ARG A CA 1
ATOM 2899 C C . ARG A 1 373 ? 15.086 6.625 -8.43 1 88.75 373 ARG A C 1
ATOM 2901 O O . ARG A 1 373 ? 14.078 6.961 -9.055 1 88.75 373 ARG A O 1
ATOM 2908 N N . PRO A 1 374 ? 15.234 5.457 -7.828 1 93.25 374 PRO A N 1
ATOM 2909 C CA . PRO A 1 374 ? 14.07 4.574 -7.738 1 93.25 374 PRO A CA 1
ATOM 2910 C C . PRO A 1 374 ? 12.898 5.215 -7 1 93.25 374 PRO A C 1
ATOM 2912 O O . PRO A 1 374 ? 13.102 5.93 -6.012 1 93.25 374 PRO A O 1
ATOM 2915 N N . ILE A 1 375 ? 11.758 4.941 -7.516 1 95.88 375 ILE A N 1
ATOM 2916 C CA . ILE A 1 375 ? 10.562 5.473 -6.871 1 95.88 375 ILE A CA 1
ATOM 2917 C C . ILE A 1 375 ? 9.508 4.371 -6.746 1 95.88 375 ILE A C 1
ATOM 2919 O O . ILE A 1 375 ? 9.547 3.383 -7.484 1 95.88 375 ILE A O 1
ATOM 2923 N N . LEU A 1 376 ? 8.656 4.555 -5.781 1 97.69 376 LEU A N 1
ATOM 2924 C CA . LEU A 1 376 ? 7.492 3.693 -5.633 1 97.69 376 LEU A CA 1
ATOM 2925 C C . LEU A 1 376 ? 6.203 4.492 -5.801 1 97.69 376 LEU A C 1
ATOM 2927 O O . LEU A 1 376 ? 6.066 5.586 -5.25 1 97.69 376 LEU A O 1
ATOM 2931 N N . THR A 1 377 ? 5.324 3.957 -6.59 1 96.62 377 THR A N 1
ATOM 2932 C CA . THR A 1 377 ? 3.98 4.5 -6.727 1 96.62 377 THR A CA 1
ATOM 2933 C C . THR A 1 377 ? 2.932 3.443 -6.395 1 96.62 377 THR A C 1
ATOM 2935 O O . THR A 1 377 ? 3.273 2.305 -6.066 1 96.62 377 THR A O 1
ATOM 2938 N N . SER A 1 378 ? 1.745 3.846 -6.426 1 94.5 378 SER A N 1
ATOM 2939 C CA . SER A 1 378 ? 0.642 2.965 -6.055 1 94.5 378 SER A CA 1
ATOM 2940 C C . SER A 1 378 ? 0.521 1.791 -7.02 1 94.5 378 SER A C 1
ATOM 2942 O O . SER A 1 378 ? 0.78 1.935 -8.219 1 94.5 378 SER A O 1
ATOM 2944 N N . ALA A 1 379 ? 0.128 0.685 -6.492 1 93.06 379 ALA A N 1
ATOM 2945 C CA . ALA A 1 379 ? -0.136 -0.483 -7.324 1 93.06 379 ALA A CA 1
ATOM 2946 C C . ALA A 1 379 ? -1.247 -0.198 -8.336 1 93.06 379 ALA A C 1
ATOM 2948 O O . ALA A 1 379 ? -1.349 -0.87 -9.359 1 93.06 379 ALA A O 1
ATOM 2949 N N . SER A 1 380 ? -2.059 0.767 -8.078 1 87.75 380 SER A N 1
ATOM 2950 C CA . SER A 1 380 ? -3.178 1.081 -8.953 1 87.75 380 SER A CA 1
ATOM 2951 C C . SER A 1 380 ? -2.766 2.062 -10.047 1 87.75 380 SER A C 1
ATOM 2953 O O . SER A 1 380 ? -3.564 2.4 -10.922 1 87.75 380 SER A O 1
ATOM 2955 N N . SER A 1 381 ? -1.551 2.471 -10 1 93.62 381 SER A N 1
ATOM 2956 C CA . SER A 1 381 ? -1.056 3.367 -11.039 1 93.62 381 SER A CA 1
ATOM 2957 C C . SER A 1 381 ? -0.832 2.625 -12.352 1 93.62 381 SER A C 1
ATOM 2959 O O . SER A 1 381 ? -0.493 1.439 -12.352 1 93.62 381 SER A O 1
ATOM 2961 N N . GLU A 1 382 ? -1.083 3.328 -13.406 1 95.44 382 GLU A N 1
ATOM 2962 C CA . GLU A 1 382 ? -0.698 2.846 -14.727 1 95.44 382 GLU A CA 1
ATOM 2963 C C . GLU A 1 382 ? 0.596 3.504 -15.203 1 95.44 382 GLU A C 1
ATOM 2965 O O . GLU A 1 382 ? 0.688 4.73 -15.258 1 95.44 382 GLU A O 1
ATOM 2970 N N . ILE A 1 383 ? 1.568 2.699 -15.523 1 98.12 383 ILE A N 1
ATOM 2971 C CA . ILE A 1 383 ? 2.863 3.193 -15.984 1 98.12 383 ILE A CA 1
ATOM 2972 C C . ILE A 1 383 ? 3.012 2.947 -17.484 1 98.12 383 ILE A C 1
ATOM 2974 O O . ILE A 1 383 ? 2.836 1.82 -17.953 1 98.12 383 ILE A O 1
ATOM 2978 N N . THR A 1 384 ? 3.283 3.953 -18.203 1 98.31 384 THR A N 1
ATOM 2979 C CA . THR A 1 384 ? 3.562 3.82 -19.625 1 98.31 384 THR A CA 1
ATOM 2980 C C . THR A 1 384 ? 5.023 4.141 -19.922 1 98.31 384 THR A C 1
ATOM 2982 O O . THR A 1 384 ? 5.539 5.176 -19.5 1 98.31 384 THR A O 1
ATOM 2985 N N . VAL A 1 385 ? 5.66 3.273 -20.562 1 98.12 385 VAL A N 1
ATOM 2986 C CA . VAL A 1 385 ? 7.031 3.479 -21.016 1 98.12 385 VAL A CA 1
ATOM 2987 C C . VAL A 1 385 ? 7.066 3.516 -22.547 1 98.12 385 VAL A C 1
ATOM 2989 O O . VAL A 1 385 ? 6.699 2.539 -23.203 1 98.12 385 VAL A O 1
ATOM 2992 N N . ARG A 1 386 ? 7.543 4.57 -23.047 1 97.62 386 ARG A N 1
ATOM 2993 C CA . ARG A 1 386 ? 7.547 4.766 -24.5 1 97.62 386 ARG A CA 1
ATOM 2994 C C . ARG A 1 386 ? 8.961 5 -25.016 1 97.62 386 ARG A C 1
ATOM 2996 O O . ARG A 1 386 ? 9.75 5.715 -24.375 1 97.62 386 ARG A O 1
ATOM 3003 N N . ILE A 1 387 ? 9.266 4.379 -26.109 1 96.69 387 ILE A N 1
ATOM 3004 C CA . ILE A 1 387 ? 10.438 4.773 -26.875 1 96.69 387 ILE A CA 1
ATOM 3005 C C . ILE A 1 387 ? 10.078 5.91 -27.828 1 96.69 387 ILE A C 1
ATOM 3007 O O . ILE A 1 387 ? 9.367 5.703 -28.812 1 96.69 387 ILE A O 1
ATOM 3011 N N . PRO A 1 388 ? 10.602 7.055 -27.469 1 95.5 388 PRO A N 1
ATOM 3012 C CA . PRO A 1 388 ? 10.188 8.172 -28.328 1 95.5 388 PRO A CA 1
ATOM 3013 C C . PRO A 1 388 ? 10.672 8.031 -29.766 1 95.5 388 PRO A C 1
ATOM 3015 O O . PRO A 1 388 ? 11.664 7.336 -30.016 1 95.5 388 PRO A O 1
ATOM 3018 N N . ASP A 1 389 ? 10.023 8.766 -30.672 1 93.94 389 ASP A N 1
ATOM 3019 C CA . ASP A 1 389 ? 10.406 8.742 -32.094 1 93.94 389 ASP A CA 1
ATOM 3020 C C . ASP A 1 389 ? 11.812 9.297 -32.281 1 93.94 389 ASP A C 1
ATOM 3022 O O . ASP A 1 389 ? 12.508 8.922 -33.219 1 93.94 389 ASP A O 1
ATOM 3026 N N . THR A 1 390 ? 12.18 10.102 -31.422 1 91.25 390 THR A N 1
ATOM 3027 C CA . THR A 1 390 ? 13.445 10.812 -31.531 1 91.25 390 THR A CA 1
ATOM 3028 C C . THR A 1 390 ? 14.594 9.977 -30.984 1 91.25 390 THR A C 1
ATOM 3030 O O . THR A 1 390 ? 15.758 10.375 -31.047 1 91.25 390 THR A O 1
ATOM 3033 N N . ALA A 1 391 ? 14.281 8.82 -30.422 1 91.94 391 ALA A N 1
ATOM 3034 C CA . ALA A 1 391 ? 15.328 7.973 -29.844 1 91.94 391 ALA A CA 1
ATOM 3035 C C . ALA A 1 391 ? 16.344 7.574 -30.906 1 91.94 391 ALA A C 1
ATOM 3037 O O . ALA A 1 391 ? 16.031 7.52 -32.094 1 91.94 391 ALA A O 1
ATOM 3038 N N . ARG A 1 392 ? 17.531 7.246 -30.469 1 89.31 392 ARG A N 1
ATOM 3039 C CA . ARG A 1 392 ? 18.609 6.902 -31.391 1 89.31 392 ARG A CA 1
ATOM 3040 C C . ARG A 1 392 ? 18.516 5.441 -31.828 1 89.31 392 ARG A C 1
ATOM 3042 O O . ARG A 1 392 ? 19.016 5.07 -32.875 1 89.31 392 ARG A O 1
ATOM 3049 N N . ALA A 1 393 ? 17.922 4.633 -30.984 1 90.75 393 ALA A N 1
ATOM 3050 C CA . ALA A 1 393 ? 17.828 3.205 -31.281 1 90.75 393 ALA A CA 1
ATOM 3051 C C . ALA A 1 393 ? 16.516 2.619 -30.766 1 90.75 393 ALA A C 1
ATOM 3053 O O . ALA A 1 393 ? 15.828 3.238 -29.953 1 90.75 393 ALA A O 1
ATOM 3054 N N . ASP A 1 394 ? 16.25 1.451 -31.328 1 92.94 394 ASP A N 1
ATOM 3055 C CA . ASP A 1 394 ? 15.141 0.653 -30.812 1 92.94 394 ASP A CA 1
ATOM 3056 C C . ASP A 1 394 ? 15.461 0.141 -29.406 1 92.94 394 ASP A C 1
ATOM 3058 O O . ASP A 1 394 ? 16.578 0.291 -28.922 1 92.94 394 ASP A O 1
ATOM 3062 N N . GLY A 1 395 ? 14.398 -0.357 -28.75 1 93.56 395 GLY A N 1
ATOM 3063 C CA . GLY A 1 395 ? 14.57 -0.969 -27.453 1 93.56 395 GLY A CA 1
ATOM 3064 C C . GLY A 1 395 ? 14.078 -2.402 -27.391 1 93.56 395 GLY A C 1
ATOM 3065 O O . GLY A 1 395 ? 13.664 -2.965 -28.406 1 93.56 395 GLY A O 1
ATOM 3066 N N . TRP A 1 396 ? 14.25 -2.939 -26.25 1 94.44 396 TRP A N 1
ATOM 3067 C CA . TRP A 1 396 ? 13.82 -4.309 -26 1 94.44 396 TRP A CA 1
ATOM 3068 C C . TRP A 1 396 ? 13.07 -4.398 -24.672 1 94.44 396 TRP A C 1
ATOM 3070 O O . TRP A 1 396 ? 13.422 -3.727 -23.703 1 94.44 396 TRP A O 1
ATOM 3080 N N . MET A 1 397 ? 12.109 -5.219 -24.641 1 95.25 397 MET A N 1
ATOM 3081 C CA . MET A 1 397 ? 11.359 -5.461 -23.422 1 95.25 397 MET A CA 1
ATOM 3082 C C . MET A 1 397 ? 11.422 -6.934 -23.031 1 95.25 397 MET A C 1
ATOM 3084 O O . MET A 1 397 ? 11.32 -7.812 -23.891 1 95.25 397 MET A O 1
ATOM 3088 N N . CYS A 1 398 ? 11.68 -7.184 -21.797 1 94.94 398 CYS A N 1
ATOM 3089 C CA . CYS A 1 398 ? 11.609 -8.531 -21.234 1 94.94 398 CYS A CA 1
ATOM 3090 C C . CYS A 1 398 ? 10.828 -8.539 -19.922 1 94.94 398 CYS A C 1
ATOM 3092 O O . CYS A 1 398 ? 10.57 -7.488 -19.344 1 94.94 398 CYS A O 1
ATOM 3094 N N . HIS A 1 399 ? 10.305 -9.672 -19.562 1 95.62 399 HIS A N 1
ATOM 3095 C CA . HIS A 1 399 ? 9.609 -9.844 -18.281 1 95.62 399 HIS A CA 1
ATOM 3096 C C . HIS A 1 399 ? 10 -11.164 -17.625 1 95.62 399 HIS A C 1
ATOM 3098 O O . HIS A 1 399 ? 10.102 -12.188 -18.297 1 95.62 399 HIS A O 1
ATOM 3104 N N . ASP A 1 400 ? 10.258 -11.141 -16.359 1 94.94 400 ASP A N 1
ATOM 3105 C CA . ASP A 1 400 ? 10.609 -12.305 -15.539 1 94.94 400 ASP A CA 1
ATOM 3106 C C . ASP A 1 400 ? 11.68 -13.148 -16.219 1 94.94 400 ASP A C 1
ATOM 3108 O O . ASP A 1 400 ? 11.562 -14.375 -16.297 1 94.94 400 ASP A O 1
ATOM 3112 N N . ALA A 1 401 ? 12.586 -12.469 -16.859 1 83.5 401 ALA A N 1
ATOM 3113 C CA . ALA A 1 401 ? 13.758 -13.102 -17.469 1 83.5 401 ALA A CA 1
ATOM 3114 C C . ALA A 1 401 ? 13.352 -13.961 -18.656 1 83.5 401 ALA A C 1
ATOM 3116 O O . ALA A 1 401 ? 13.992 -14.977 -18.953 1 83.5 401 ALA A O 1
ATOM 3117 N N . THR A 1 402 ? 12.258 -13.68 -19.219 1 85.19 402 THR A N 1
ATOM 3118 C CA . THR A 1 402 ? 11.836 -14.359 -20.438 1 85.19 402 THR A CA 1
ATOM 3119 C C . THR A 1 402 ? 12.492 -13.734 -21.672 1 85.19 402 THR A C 1
ATOM 3121 O O . THR A 1 402 ? 13.305 -12.812 -21.547 1 85.19 402 THR A O 1
ATOM 3124 N N . GLU A 1 403 ? 12.086 -14.289 -22.781 1 81.94 403 GLU A N 1
ATOM 3125 C CA . GLU A 1 403 ? 12.648 -13.797 -24.047 1 81.94 403 GLU A CA 1
ATOM 3126 C C . GLU A 1 403 ? 12.219 -12.352 -24.297 1 81.94 403 GLU A C 1
ATOM 3128 O O . GLU A 1 403 ? 11.086 -11.977 -24.031 1 81.94 403 GLU A O 1
ATOM 3133 N N . ALA A 1 404 ? 13.156 -11.664 -24.938 1 88.56 404 ALA A N 1
ATOM 3134 C CA . ALA A 1 404 ? 12.969 -10.234 -25.172 1 88.56 404 ALA A CA 1
ATOM 3135 C C . ALA A 1 404 ? 12.148 -9.984 -26.438 1 88.56 404 ALA A C 1
ATOM 3137 O O . ALA A 1 404 ? 12.25 -10.75 -27.406 1 88.56 404 ALA A O 1
ATOM 3138 N N . VAL A 1 405 ? 11.406 -9 -26.359 1 91.25 405 VAL A N 1
ATOM 3139 C CA . VAL A 1 405 ? 10.656 -8.531 -27.531 1 91.25 405 VAL A CA 1
ATOM 3140 C C . VAL A 1 405 ? 11.195 -7.168 -27.969 1 91.25 405 VAL A C 1
ATOM 3142 O O . VAL A 1 405 ? 11.508 -6.316 -27.125 1 91.25 405 VAL A O 1
ATOM 3145 N N . VAL A 1 406 ? 11.273 -7.035 -29.219 1 92.56 406 VAL A N 1
ATOM 3146 C CA . VAL A 1 406 ? 11.766 -5.77 -29.75 1 92.56 406 VAL A CA 1
ATOM 3147 C C . VAL A 1 406 ? 10.688 -4.695 -29.625 1 92.56 406 VAL A C 1
ATOM 3149 O O . VAL A 1 406 ? 9.508 -4.953 -29.875 1 92.56 406 VAL A O 1
ATOM 3152 N N . MET A 1 407 ? 11.117 -3.553 -29.234 1 94.44 407 MET A N 1
ATOM 3153 C CA . MET A 1 407 ? 10.281 -2.355 -29.203 1 94.44 407 MET A CA 1
ATOM 3154 C C . MET A 1 407 ? 10.82 -1.294 -30.156 1 94.44 407 MET A C 1
ATOM 3156 O O . MET A 1 407 ? 11.812 -0.63 -29.859 1 94.44 407 MET A O 1
ATOM 3160 N N . LYS A 1 408 ? 10.133 -1.097 -31.172 1 94.44 408 LYS A N 1
ATOM 3161 C CA . LYS A 1 408 ? 10.562 -0.107 -32.156 1 94.44 408 LYS A CA 1
ATOM 3162 C C . LYS A 1 408 ? 10.305 1.312 -31.672 1 94.44 408 LYS A C 1
ATOM 3164 O O . LYS A 1 408 ? 9.492 1.52 -30.766 1 94.44 408 LYS A O 1
ATOM 3169 N N . LYS A 1 409 ? 11.008 2.242 -32.281 1 95.06 409 LYS A N 1
ATOM 3170 C CA . LYS A 1 409 ? 10.727 3.643 -31.984 1 95.06 409 LYS A CA 1
ATOM 3171 C C . LYS A 1 409 ? 9.242 3.959 -32.156 1 95.06 409 LYS A C 1
ATOM 3173 O O . LYS A 1 409 ? 8.609 3.496 -33.094 1 95.06 409 LYS A O 1
ATOM 3178 N N . GLY A 1 410 ? 8.75 4.676 -31.172 1 95.5 410 GLY A N 1
ATOM 3179 C CA . GLY A 1 410 ? 7.34 5.043 -31.203 1 95.5 410 GLY A CA 1
ATOM 3180 C C . GLY A 1 410 ? 6.449 4.062 -30.469 1 95.5 410 GLY A C 1
ATOM 3181 O O . GLY A 1 410 ? 5.309 4.383 -30.125 1 95.5 410 GLY A O 1
ATOM 3182 N N . THR A 1 411 ? 6.945 2.877 -30.234 1 96.38 411 THR A N 1
ATOM 3183 C CA . THR A 1 411 ? 6.176 1.867 -29.516 1 96.38 411 THR A CA 1
ATOM 3184 C C . THR A 1 411 ? 6.18 2.156 -28.016 1 96.38 411 THR A C 1
ATOM 3186 O O . THR A 1 411 ? 7.043 2.883 -27.531 1 96.38 411 THR A O 1
ATOM 3189 N N . PHE A 1 412 ? 5.113 1.696 -27.328 1 97.62 412 PHE A N 1
ATOM 3190 C CA . PHE A 1 412 ? 5.07 1.876 -25.891 1 97.62 412 PHE A CA 1
ATOM 3191 C C . PHE A 1 412 ? 4.398 0.685 -25.203 1 97.62 412 PHE A C 1
ATOM 3193 O O . PHE A 1 412 ? 3.688 -0.084 -25.859 1 97.62 412 PHE A O 1
ATOM 3200 N N . VAL A 1 413 ? 4.707 0.501 -23.953 1 98.06 413 VAL A N 1
ATOM 3201 C CA . VAL A 1 413 ? 4.09 -0.535 -23.125 1 98.06 413 VAL A CA 1
ATOM 3202 C C . VAL A 1 413 ? 3.35 0.106 -21.953 1 98.06 413 VAL A C 1
ATOM 3204 O O . VAL A 1 413 ? 3.867 1.02 -21.312 1 98.06 413 VAL A O 1
ATOM 3207 N N . LYS A 1 414 ? 2.129 -0.274 -21.781 1 98.38 414 LYS A N 1
ATOM 3208 C CA . LYS A 1 414 ? 1.332 0.108 -20.625 1 98.38 414 LYS A CA 1
ATOM 3209 C C . LYS A 1 414 ? 1.375 -0.973 -19.547 1 98.38 414 LYS A C 1
ATOM 3211 O O . LYS A 1 414 ? 1.012 -2.123 -19.797 1 98.38 414 LYS A O 1
ATOM 3216 N N . LEU A 1 415 ? 1.822 -0.568 -18.453 1 98.44 415 LEU A N 1
ATOM 3217 C CA . LEU A 1 415 ? 1.994 -1.498 -17.328 1 98.44 415 LEU A CA 1
ATOM 3218 C C . LEU A 1 415 ? 1.023 -1.178 -16.203 1 98.44 415 LEU A C 1
ATOM 3220 O O . LEU A 1 415 ? 0.889 -0.019 -15.805 1 98.44 415 LEU A O 1
ATOM 3224 N N . SER A 1 416 ? 0.331 -2.168 -15.758 1 96 416 SER A N 1
ATOM 3225 C CA . SER A 1 416 ? -0.608 -2.043 -14.648 1 96 416 SER A CA 1
ATOM 3226 C C . SER A 1 416 ? -0.667 -3.324 -13.828 1 96 416 SER A C 1
ATOM 3228 O O . SER A 1 416 ? -0.13 -4.355 -14.234 1 96 416 SER A O 1
ATOM 3230 N N . THR A 1 417 ? -1.215 -3.189 -12.648 1 94.06 417 THR A N 1
ATOM 3231 C CA . THR A 1 417 ? -1.408 -4.371 -11.82 1 94.06 417 THR A CA 1
ATOM 3232 C C . THR A 1 417 ? -2.445 -5.305 -12.438 1 94.06 417 THR A C 1
ATOM 3234 O O . THR A 1 417 ? -3.516 -4.859 -12.859 1 94.06 417 THR A O 1
ATOM 3237 N N . ALA A 1 418 ? -2.059 -6.582 -12.578 1 92.75 418 ALA A N 1
ATOM 3238 C CA . ALA A 1 418 ? -3 -7.578 -13.07 1 92.75 418 ALA A CA 1
ATOM 3239 C C . ALA A 1 418 ? -4.184 -7.734 -12.125 1 92.75 418 ALA A C 1
ATOM 3241 O O . ALA A 1 418 ? -4.055 -7.512 -10.922 1 92.75 418 ALA A O 1
ATOM 3242 N N . SER A 1 419 ? -5.285 -8.172 -12.633 1 83.12 419 SER A N 1
ATOM 3243 C CA . SER A 1 419 ? -6.512 -8.273 -11.852 1 83.12 419 SER A CA 1
ATOM 3244 C C . SER A 1 419 ? -6.465 -9.469 -10.906 1 83.12 419 SER A C 1
ATOM 3246 O O . SER A 1 419 ? -7.117 -9.461 -9.859 1 83.12 419 SER A O 1
ATOM 3248 N N . ILE A 1 420 ? -5.691 -10.461 -11.305 1 85.69 420 ILE A N 1
ATOM 3249 C CA . ILE A 1 420 ? -5.656 -11.68 -10.5 1 85.69 420 ILE A CA 1
ATOM 3250 C C . ILE A 1 420 ? -4.25 -11.891 -9.945 1 85.69 420 ILE A C 1
ATOM 3252 O O . ILE A 1 420 ? -3.283 -11.984 -10.695 1 85.69 420 ILE A O 1
ATOM 3256 N N . PRO A 1 421 ? -4.152 -11.953 -8.656 1 92.19 421 PRO A N 1
ATOM 3257 C CA . PRO A 1 421 ? -2.848 -12.219 -8.047 1 92.19 421 PRO A CA 1
ATOM 3258 C C . PRO A 1 421 ? -2.494 -13.703 -8.039 1 92.19 421 PRO A C 1
ATOM 3260 O O . PRO A 1 421 ? -3.34 -14.547 -8.352 1 92.19 421 PRO A O 1
ATOM 3263 N N . LEU A 1 422 ? -1.242 -14 -7.781 1 94.88 422 LEU A N 1
ATOM 3264 C CA . LEU A 1 422 ? -0.784 -15.367 -7.555 1 94.88 422 LEU A CA 1
ATOM 3265 C C . LEU A 1 422 ? -0.776 -15.695 -6.066 1 94.88 422 LEU A C 1
ATOM 3267 O O . LEU A 1 422 ? 0.047 -15.172 -5.312 1 94.88 422 LEU A O 1
ATOM 3271 N N . PRO A 1 423 ? -1.632 -16.594 -5.602 1 93.56 423 PRO A N 1
ATOM 3272 C CA . PRO A 1 423 ? -1.584 -17 -4.191 1 93.56 423 PRO A CA 1
ATOM 3273 C C . PRO A 1 423 ? -0.439 -17.953 -3.889 1 93.56 423 PRO A C 1
ATOM 3275 O O . PRO A 1 423 ? -0.308 -19 -4.547 1 93.56 423 PRO A O 1
ATOM 3278 N N . THR A 1 424 ? 0.323 -17.578 -2.969 1 95.81 424 THR A N 1
ATOM 3279 C CA . THR A 1 424 ? 1.374 -18.469 -2.498 1 95.81 424 THR A CA 1
ATOM 3280 C C . THR A 1 424 ? 1.144 -18.859 -1.039 1 95.81 424 THR A C 1
ATOM 3282 O O . THR A 1 424 ? 0.814 -18 -0.212 1 95.81 424 THR A O 1
ATOM 3285 N N . VAL A 1 425 ? 1.307 -20.078 -0.764 1 94.25 425 VAL A N 1
ATOM 3286 C CA . VAL A 1 425 ? 1.098 -20.578 0.59 1 94.25 425 VAL A CA 1
ATOM 3287 C C . VAL A 1 425 ? 2.262 -20.156 1.483 1 94.25 425 VAL A C 1
ATOM 3289 O O . VAL A 1 425 ? 3.422 -20.219 1.073 1 94.25 425 VAL A O 1
ATOM 3292 N N . ASN A 1 426 ? 1.892 -19.766 2.689 1 93.81 426 ASN A N 1
ATOM 3293 C CA . ASN A 1 426 ? 2.896 -19.266 3.625 1 93.81 426 ASN A CA 1
ATOM 3294 C C . ASN A 1 426 ? 3.186 -20.297 4.727 1 93.81 426 ASN A C 1
ATOM 3296 O O . ASN A 1 426 ? 2.309 -21.062 5.102 1 93.81 426 ASN A O 1
ATOM 3300 N N . GLN A 1 427 ? 4.375 -20.219 5.18 1 89.94 427 GLN A N 1
ATOM 3301 C CA . GLN A 1 427 ? 4.734 -20.922 6.414 1 89.94 427 GLN A CA 1
ATOM 3302 C C . GLN A 1 427 ? 4.445 -20.047 7.633 1 89.94 427 GLN A C 1
ATOM 3304 O O . GLN A 1 427 ? 4.043 -20.547 8.688 1 89.94 427 GLN A O 1
ATOM 3309 N N . ARG A 1 428 ? 4.629 -18.797 7.457 1 90.12 428 ARG A N 1
ATOM 3310 C CA . ARG A 1 428 ? 4.422 -17.797 8.508 1 90.12 428 ARG A CA 1
ATOM 3311 C C . ARG A 1 428 ? 3.297 -16.844 8.133 1 90.12 428 ARG A C 1
ATOM 3313 O O . ARG A 1 428 ? 2.959 -16.688 6.961 1 90.12 428 ARG A O 1
ATOM 3320 N N . GLU A 1 429 ? 2.799 -16.203 9.156 1 87.56 429 GLU A N 1
ATOM 3321 C CA . GLU A 1 429 ? 1.707 -15.258 8.922 1 87.56 429 GLU A CA 1
ATOM 3322 C C . GLU A 1 429 ? 2.221 -13.953 8.328 1 87.56 429 GLU A C 1
ATOM 3324 O O . GLU A 1 429 ? 3.393 -13.609 8.492 1 87.56 429 GLU A O 1
ATOM 3329 N N . LEU A 1 430 ? 1.333 -13.352 7.609 1 90.19 430 LEU A N 1
ATOM 3330 C CA . LEU A 1 430 ? 1.619 -12.039 7.027 1 90.19 430 LEU A CA 1
ATOM 3331 C C . LEU A 1 430 ? 2.889 -12.086 6.184 1 90.19 430 LEU A C 1
ATOM 3333 O O . LEU A 1 430 ? 2.99 -12.891 5.254 1 90.19 430 LEU A O 1
ATOM 3337 N N . ASP A 1 431 ? 3.818 -11.211 6.387 1 92.19 431 ASP A N 1
ATOM 3338 C CA . ASP A 1 431 ? 5.031 -11.211 5.578 1 92.19 431 ASP A CA 1
ATOM 3339 C C . ASP A 1 431 ? 6.203 -11.836 6.34 1 92.19 431 ASP A C 1
ATOM 3341 O O . ASP A 1 431 ? 7.359 -11.484 6.105 1 92.19 431 ASP A O 1
ATOM 3345 N N . GLY A 1 432 ? 5.855 -12.773 7.246 1 92.62 432 GLY A N 1
ATOM 3346 C CA . GLY A 1 432 ? 6.883 -13.438 8.023 1 92.62 432 GLY A CA 1
ATOM 3347 C C . GLY A 1 432 ? 7.875 -14.211 7.176 1 92.62 432 GLY A C 1
ATOM 3348 O O . GLY A 1 432 ? 9.07 -14.219 7.465 1 92.62 432 GLY A O 1
ATOM 3349 N N . ASP A 1 433 ? 7.379 -14.922 6.145 1 93.25 433 ASP A N 1
ATOM 3350 C CA . ASP A 1 433 ? 8.258 -15.664 5.246 1 93.25 433 ASP A CA 1
ATOM 3351 C C . ASP A 1 433 ? 9.227 -14.727 4.523 1 93.25 433 ASP A C 1
ATOM 3353 O O . ASP A 1 433 ? 10.391 -15.062 4.309 1 93.25 433 ASP A O 1
ATOM 3357 N N . TRP A 1 434 ? 8.727 -13.617 4.188 1 94.12 434 TRP A N 1
ATOM 3358 C CA . TRP A 1 434 ? 9.539 -12.633 3.475 1 94.12 434 TRP A CA 1
ATOM 3359 C C . TRP A 1 434 ? 10.68 -12.141 4.352 1 94.12 434 TRP A C 1
ATOM 3361 O O . TRP A 1 434 ? 11.836 -12.094 3.916 1 94.12 434 TRP A O 1
ATOM 3371 N N . PHE A 1 435 ? 10.391 -11.828 5.57 1 93.19 435 PHE A N 1
ATOM 3372 C CA . PHE A 1 435 ? 11.422 -11.383 6.5 1 93.19 435 PHE A CA 1
ATOM 3373 C C . PHE A 1 435 ? 12.43 -12.5 6.766 1 93.19 435 PHE A C 1
ATOM 3375 O O . PHE A 1 435 ? 13.625 -12.25 6.883 1 93.19 435 PHE A O 1
ATOM 3382 N N . GLN A 1 436 ? 11.914 -13.648 6.867 1 91.44 436 GLN A N 1
ATOM 3383 C CA . GLN A 1 436 ? 12.812 -14.781 7.051 1 91.44 436 GLN A CA 1
ATOM 3384 C C . GLN A 1 436 ? 13.758 -14.93 5.863 1 91.44 436 GLN A C 1
ATOM 3386 O O . GLN A 1 436 ? 14.953 -15.195 6.039 1 91.44 436 GLN A O 1
ATOM 3391 N N . SER A 1 437 ? 13.219 -14.789 4.699 1 91.69 437 SER A N 1
ATOM 3392 C CA . SER A 1 437 ? 14.039 -14.875 3.496 1 91.69 437 SER A CA 1
ATOM 3393 C C . SER A 1 437 ? 15.117 -13.797 3.477 1 91.69 437 SER A C 1
ATOM 3395 O O . SER A 1 437 ? 16.25 -14.039 3.043 1 91.69 437 SER A O 1
ATOM 3397 N N . ILE A 1 438 ? 14.75 -12.633 3.9 1 90.69 438 ILE A N 1
ATOM 3398 C CA . ILE A 1 438 ? 15.719 -11.547 3.979 1 90.69 438 ILE A CA 1
ATOM 3399 C C . ILE A 1 438 ? 16.844 -11.93 4.934 1 90.69 438 ILE A C 1
ATOM 3401 O O . ILE A 1 438 ? 18.016 -11.727 4.633 1 90.69 438 ILE A O 1
ATOM 3405 N N . ARG A 1 439 ? 16.484 -12.469 6.035 1 86.75 439 ARG A N 1
ATOM 3406 C CA . ARG A 1 439 ? 17.484 -12.875 7.027 1 86.75 439 ARG A CA 1
ATOM 3407 C C . ARG A 1 439 ? 18.422 -13.938 6.461 1 86.75 439 ARG A C 1
ATOM 3409 O O . ARG A 1 439 ? 19.641 -13.859 6.641 1 86.75 439 ARG A O 1
ATOM 3416 N N . ASP A 1 440 ? 17.828 -14.836 5.793 1 84.06 440 ASP A N 1
ATOM 3417 C CA . ASP A 1 440 ? 18.594 -15.969 5.281 1 84.06 440 ASP A CA 1
ATOM 3418 C C . ASP A 1 440 ? 19.5 -15.547 4.121 1 84.06 440 ASP A C 1
ATOM 3420 O O . ASP A 1 440 ? 20.641 -16.016 4.012 1 84.06 440 ASP A O 1
ATOM 3424 N N . LYS A 1 441 ? 19.031 -14.703 3.35 1 83.56 441 LYS A N 1
ATOM 3425 C CA . LYS A 1 441 ? 19.75 -14.375 2.119 1 83.56 441 LYS A CA 1
ATOM 3426 C C . LYS A 1 441 ? 20.734 -13.242 2.348 1 83.56 441 LYS A C 1
ATOM 3428 O O . LYS A 1 441 ? 21.797 -13.188 1.71 1 83.56 441 LYS A O 1
ATOM 3433 N N . LEU A 1 442 ? 20.328 -12.32 3.207 1 75.75 442 LEU A N 1
ATOM 3434 C CA . LEU A 1 442 ? 21.156 -11.133 3.346 1 75.75 442 LEU A CA 1
ATOM 3435 C C . LEU A 1 442 ? 21.938 -11.156 4.664 1 75.75 442 LEU A C 1
ATOM 3437 O O . LEU A 1 442 ? 22.719 -10.258 4.941 1 75.75 442 LEU A O 1
ATOM 3441 N N . ASN A 1 443 ? 21.844 -12.195 5.363 1 67.12 443 ASN A N 1
ATOM 3442 C CA . ASN A 1 443 ? 22.516 -12.375 6.641 1 67.12 443 ASN A CA 1
ATOM 3443 C C . ASN A 1 443 ? 22.297 -11.188 7.566 1 67.12 443 ASN A C 1
ATOM 3445 O O . ASN A 1 443 ? 23.25 -10.68 8.164 1 67.12 443 ASN A O 1
ATOM 3449 N N . TRP A 1 444 ? 21.234 -10.5 7.598 1 62.34 444 TRP A N 1
ATOM 3450 C CA . TRP A 1 444 ? 20.922 -9.328 8.406 1 62.34 444 TRP A CA 1
ATOM 3451 C C . TRP A 1 444 ? 21.203 -9.586 9.883 1 62.34 444 TRP A C 1
ATOM 3453 O O . TRP A 1 444 ? 21.531 -8.664 10.633 1 62.34 444 TRP A O 1
ATOM 3463 N N . ASN A 1 445 ? 21 -10.734 10.539 1 54.75 445 ASN A N 1
ATOM 3464 C CA . ASN A 1 445 ? 21.141 -10.984 11.969 1 54.75 445 ASN A CA 1
ATOM 3465 C C . ASN A 1 445 ? 22.547 -11.469 12.312 1 54.75 445 ASN A C 1
ATOM 3467 O O . ASN A 1 445 ? 22.812 -11.836 13.453 1 54.75 445 ASN A O 1
ATOM 3471 N N . LEU A 1 446 ? 23.406 -11.586 11.375 1 52.41 446 LEU A N 1
ATOM 3472 C CA . LEU A 1 446 ? 24.609 -12.281 11.852 1 52.41 446 LEU A CA 1
ATOM 3473 C C . LEU A 1 446 ? 25.469 -11.352 12.688 1 52.41 446 LEU A C 1
ATOM 3475 O O . LEU A 1 446 ? 25.938 -10.312 12.195 1 52.41 446 LEU A O 1
ATOM 3479 N N . ARG A 1 447 ? 25.016 -11.133 13.898 1 47.66 447 ARG A N 1
ATOM 3480 C CA . ARG A 1 447 ? 25.672 -10.414 14.984 1 47.66 447 ARG A CA 1
ATOM 3481 C C . ARG A 1 447 ? 27.125 -10.852 15.133 1 47.66 447 ARG A C 1
ATOM 3483 O O . ARG A 1 447 ? 27.406 -12.039 15.312 1 47.66 447 ARG A O 1
ATOM 3490 N N . THR A 1 448 ? 28.047 -10.289 14.539 1 44.72 448 THR A N 1
ATOM 3491 C CA . THR A 1 448 ? 29.25 -10.414 15.336 1 44.72 448 THR A CA 1
ATOM 3492 C C . THR A 1 448 ? 29.156 -9.562 16.609 1 44.72 448 THR A C 1
ATOM 3494 O O . THR A 1 448 ? 29.125 -8.328 16.531 1 44.72 448 THR A O 1
ATOM 3497 N N . LEU A 1 449 ? 28.375 -9.969 17.578 1 43.81 449 LEU A N 1
ATOM 3498 C CA . LEU A 1 449 ? 28.328 -9.25 18.859 1 43.81 449 LEU A CA 1
ATOM 3499 C C . LEU A 1 449 ? 29.719 -8.781 19.25 1 43.81 449 LEU A C 1
ATOM 3501 O O . LEU A 1 449 ? 30.656 -9.586 19.328 1 43.81 449 LEU A O 1
ATOM 3505 N N . GLN A 1 450 ? 29.969 -7.602 19.031 1 44.84 450 GLN A N 1
ATOM 3506 C CA . GLN A 1 450 ? 31.219 -7.129 19.609 1 44.84 450 GLN A CA 1
ATOM 3507 C C . GLN A 1 450 ? 31.203 -7.273 21.125 1 44.84 450 GLN A C 1
ATOM 3509 O O . GLN A 1 450 ? 30.188 -7.043 21.766 1 44.84 450 GLN A O 1
ATOM 3514 N N . THR A 1 451 ? 32.031 -7.969 21.688 1 44.19 451 THR A N 1
ATOM 3515 C CA . THR A 1 451 ? 32.25 -8.18 23.125 1 44.19 451 THR A CA 1
ATOM 3516 C C . THR A 1 451 ? 32.219 -6.859 23.875 1 44.19 451 THR A C 1
ATOM 3518 O O . THR A 1 451 ? 32.812 -5.871 23.453 1 44.19 451 THR A O 1
ATOM 3521 N N . PRO A 1 452 ? 31.328 -6.742 24.719 1 46.31 452 PRO A N 1
ATOM 3522 C CA . PRO A 1 452 ? 31.328 -5.535 25.547 1 46.31 452 PRO A CA 1
ATOM 3523 C C . PRO A 1 452 ? 32.719 -5.145 26.031 1 46.31 452 PRO A C 1
ATOM 3525 O O . PRO A 1 452 ? 33.594 -6.016 26.25 1 46.31 452 PRO A O 1
ATOM 3528 N N . TYR A 1 453 ? 33.281 -4.043 25.828 1 39.5 453 TYR A N 1
ATOM 3529 C CA . TYR A 1 453 ? 34.562 -3.584 26.344 1 39.5 453 TYR A CA 1
ATOM 3530 C C . TYR A 1 453 ? 34.656 -3.854 27.844 1 39.5 453 TYR A C 1
ATOM 3532 O O . TYR A 1 453 ? 33.844 -3.367 28.625 1 39.5 453 TYR A O 1
ATOM 3540 N N . HIS A 1 454 ? 35.312 -4.844 28.328 1 37.94 454 HIS A N 1
ATOM 3541 C CA . HIS A 1 454 ? 35.719 -5 29.719 1 37.94 454 HIS A CA 1
ATOM 3542 C C . HIS A 1 454 ? 36.531 -3.789 30.188 1 37.94 454 HIS A C 1
ATOM 3544 O O . HIS A 1 454 ? 37.375 -3.281 29.453 1 37.94 454 HIS A O 1
ATOM 3550 N N . GLU A 1 455 ? 36.156 -2.977 31.094 1 36.81 455 GLU A N 1
ATOM 3551 C CA . GLU A 1 455 ? 36.938 -1.975 31.812 1 36.81 455 GLU A CA 1
ATOM 3552 C C . GLU A 1 455 ? 38.344 -2.496 32.156 1 36.81 455 GLU A C 1
ATOM 3554 O O . GLU A 1 455 ? 38.5 -3.52 32.812 1 36.81 455 GLU A O 1
ATOM 3559 N N . HIS A 1 456 ? 39.344 -2.301 31.438 1 32.78 456 HIS A N 1
ATOM 3560 C CA . HIS A 1 456 ? 40.75 -2.547 31.781 1 32.78 456 HIS A CA 1
ATOM 3561 C C . HIS A 1 456 ? 41.094 -1.968 33.156 1 32.78 456 HIS A C 1
ATOM 3563 O O . HIS A 1 456 ? 41 -0.754 33.344 1 32.78 456 HIS A O 1
ATOM 3569 N N . GLN A 1 457 ? 40.969 -2.654 34.312 1 30.27 457 GLN A N 1
ATOM 3570 C CA . GLN A 1 457 ? 41.719 -2.367 35.531 1 30.27 457 GLN A CA 1
ATOM 3571 C C . GLN A 1 457 ? 43.188 -2.139 35.25 1 30.27 457 GLN A C 1
ATOM 3573 O O . GLN A 1 457 ? 43.875 -3 34.656 1 30.27 457 GLN A O 1
ATOM 3578 N N . SER A 1 458 ? 43.688 -0.929 35.156 1 30.8 458 SER A N 1
ATOM 3579 C CA . SER A 1 458 ? 45.094 -0.496 35.156 1 30.8 458 SER A CA 1
ATOM 3580 C C . SER A 1 458 ? 45.906 -1.199 36.219 1 30.8 458 SER A C 1
ATOM 3582 O O . SER A 1 458 ? 45.75 -0.907 37.406 1 30.8 458 SER A O 1
ATOM 3584 N N . SER A 1 459 ? 46.094 -2.508 36.25 1 28.02 459 SER A N 1
ATOM 3585 C CA . SER A 1 459 ? 47.094 -3.113 37.125 1 28.02 459 SER A CA 1
ATOM 3586 C C . SER A 1 459 ? 48.438 -2.441 36.969 1 28.02 459 SER A C 1
ATOM 3588 O O . SER A 1 459 ? 48.906 -2.191 35.844 1 28.02 459 SER A O 1
ATOM 3590 N N . ASP A 1 460 ? 48.938 -1.688 38.031 1 28.77 460 ASP A N 1
ATOM 3591 C CA . ASP A 1 460 ? 50.25 -1.173 38.375 1 28.77 460 ASP A CA 1
ATOM 3592 C C . ASP A 1 460 ? 51.344 -2.232 38.156 1 28.77 460 ASP A C 1
ATOM 3594 O O . ASP A 1 460 ? 51.25 -3.334 38.719 1 28.77 460 ASP A O 1
ATOM 3598 N N . LEU A 1 461 ? 51.938 -2.303 37 1 25.09 461 LEU A N 1
ATOM 3599 C CA . LEU A 1 461 ? 53.062 -3.164 36.656 1 25.09 461 LEU A CA 1
ATOM 3600 C C . LEU A 1 461 ? 54.188 -3.037 37.688 1 25.09 461 LEU A C 1
ATOM 3602 O O . LEU A 1 461 ? 55.094 -2.225 37.531 1 25.09 461 LEU A O 1
ATOM 3606 N N . VAL A 1 462 ? 53.812 -2.883 39.062 1 25.66 462 VAL A N 1
ATOM 3607 C CA . VAL A 1 462 ? 55 -3.006 39.906 1 25.66 462 VAL A CA 1
ATOM 3608 C C . VAL A 1 462 ? 55.656 -4.352 39.656 1 25.66 462 VAL A C 1
ATOM 3610 O O . VAL A 1 462 ? 55 -5.383 39.562 1 25.66 462 VAL A O 1
ATOM 3613 N N . GLU A 1 463 ? 56.906 -4.383 39.281 1 24.06 463 GLU A N 1
ATOM 3614 C CA . GLU A 1 463 ? 57.875 -5.406 38.906 1 24.06 463 GLU A CA 1
ATOM 3615 C C . GLU A 1 463 ? 58.031 -6.449 40 1 24.06 463 GLU A C 1
ATOM 3617 O O . GLU A 1 463 ? 59 -6.414 40.75 1 24.06 463 GLU A O 1
ATOM 3622 N N . ASP A 1 464 ? 56.938 -6.75 40.812 1 21.61 464 ASP A N 1
ATOM 3623 C CA . ASP A 1 464 ? 57.469 -7.57 41.906 1 21.61 464 ASP A CA 1
ATOM 3624 C C . ASP A 1 464 ? 58.125 -8.836 41.375 1 21.61 464 ASP A C 1
ATOM 3626 O O . ASP A 1 464 ? 57.75 -9.328 40.312 1 21.61 464 ASP A O 1
ATOM 3630 N N . GLN A 1 465 ? 59.25 -9.328 42.062 1 21.92 465 GLN A N 1
ATOM 3631 C CA . GLN A 1 465 ? 60.281 -10.367 42.062 1 21.92 465 GLN A CA 1
ATOM 3632 C C . GLN A 1 465 ? 59.656 -11.758 41.969 1 21.92 465 GLN A C 1
ATOM 3634 O O . GLN A 1 465 ? 60.031 -12.562 41.125 1 21.92 465 GLN A O 1
ATOM 3639 N N . SER A 1 466 ? 59.625 -12.484 43.125 1 20.05 466 SER A N 1
ATOM 3640 C CA . SER A 1 466 ? 60.094 -13.867 43.219 1 20.05 466 SER A CA 1
ATOM 3641 C C . SER A 1 466 ? 59.062 -14.828 42.656 1 20.05 466 SER A C 1
ATOM 3643 O O . SER A 1 466 ? 59.375 -15.633 41.75 1 20.05 466 SER A O 1
ATOM 3645 N N . THR A 1 467 ? 58.25 -15.438 43.625 1 20.83 467 THR A N 1
ATOM 3646 C CA . THR A 1 467 ? 58.281 -16.844 44 1 20.83 467 THR A CA 1
ATOM 3647 C C . THR A 1 467 ? 57.281 -17.656 43.188 1 20.83 467 THR A C 1
ATOM 3649 O O . THR A 1 467 ? 56.375 -17.094 42.594 1 20.83 467 THR A O 1
ATOM 3652 N N . HIS A 1 468 ? 57.25 -19.016 43.531 1 19.53 468 HIS A N 1
ATOM 3653 C CA . HIS A 1 468 ? 56.906 -20.344 43.062 1 19.53 468 HIS A CA 1
ATOM 3654 C C . HIS A 1 468 ? 55.406 -20.484 42.906 1 19.53 468 HIS A C 1
ATOM 3656 O O . HIS A 1 468 ? 54.625 -19.812 43.594 1 19.53 468 HIS A O 1
ATOM 3662 N N . ARG A 1 469 ? 54.938 -21.312 41.906 1 19.47 469 ARG A N 1
ATOM 3663 C CA . ARG A 1 469 ? 53.844 -21.672 41 1 19.47 469 ARG A CA 1
ATOM 3664 C C . ARG A 1 469 ? 52.75 -22.391 41.781 1 19.47 469 ARG A C 1
ATOM 3666 O O . ARG A 1 469 ? 51.844 -22.984 41.156 1 19.47 469 ARG A O 1
ATOM 3673 N N . SER A 1 470 ? 52.594 -22.25 43.125 1 19.05 470 SER A N 1
ATOM 3674 C CA . SER A 1 470 ? 51.781 -23.422 43.5 1 19.05 470 SER A CA 1
ATOM 3675 C C . SER A 1 470 ? 50.406 -23.375 42.844 1 19.05 470 SER A C 1
ATOM 3677 O O . SER A 1 470 ? 49.906 -22.297 42.562 1 19.05 470 SER A O 1
ATOM 3679 N N . SER A 1 471 ? 49.844 -24.562 42.375 1 18.31 471 SER A N 1
ATOM 3680 C CA . SER A 1 471 ? 48.875 -25.156 41.438 1 18.31 471 SER A CA 1
ATOM 3681 C C . SER A 1 471 ? 47.438 -24.953 41.906 1 18.31 471 SER A C 1
ATOM 3683 O O . SER A 1 471 ? 46.5 -25.516 41.344 1 18.31 471 SER A O 1
ATOM 3685 N N . SER A 1 472 ? 47.125 -23.859 42.688 1 17.22 472 SER A N 1
ATOM 3686 C CA . SER A 1 472 ? 45.906 -24.156 43.406 1 17.22 472 SER A CA 1
ATOM 3687 C C . SER A 1 472 ? 44.719 -24.328 42.469 1 17.22 472 SER A C 1
ATOM 3689 O O . SER A 1 472 ? 44.75 -23.875 41.312 1 17.22 472 SER A O 1
ATOM 3691 N N . SER A 1 473 ? 43.5 -24.719 43.094 1 18.09 473 SER A N 1
ATOM 3692 C CA . SER A 1 473 ? 42.25 -25.453 42.906 1 18.09 473 SER A CA 1
ATOM 3693 C C . SER A 1 473 ? 41.25 -24.656 42.094 1 18.09 473 SER A C 1
ATOM 3695 O O . SER A 1 473 ? 41.219 -23.422 42.188 1 18.09 473 SER A O 1
ATOM 3697 N N . ALA A 1 474 ? 40.594 -25.281 41.062 1 18.58 474 ALA A N 1
ATOM 3698 C CA . ALA A 1 474 ? 39.719 -25.156 39.906 1 18.58 474 ALA A CA 1
ATOM 3699 C C . ALA A 1 474 ? 38.344 -24.641 40.312 1 18.58 474 ALA A C 1
ATOM 3701 O O . ALA A 1 474 ? 37.5 -25.406 40.781 1 18.58 474 ALA A O 1
ATOM 3702 N N . ALA A 1 475 ? 38.125 -23.578 41.062 1 17.2 475 ALA A N 1
ATOM 3703 C CA . ALA A 1 475 ? 36.75 -23.375 41.469 1 17.2 475 ALA A CA 1
ATOM 3704 C C . ALA A 1 475 ? 35.844 -23.125 40.25 1 17.2 475 ALA A C 1
ATOM 3706 O O . ALA A 1 475 ? 36.188 -22.312 39.406 1 17.2 475 ALA A O 1
ATOM 3707 N N . ALA A 1 476 ? 34.781 -23.984 40.031 1 19.02 476 ALA A N 1
ATOM 3708 C CA . ALA A 1 476 ? 33.75 -24.266 39.062 1 19.02 476 ALA A CA 1
ATOM 3709 C C . ALA A 1 476 ? 32.781 -23.094 38.906 1 19.02 476 ALA A C 1
ATOM 3711 O O . ALA A 1 476 ? 32.125 -22.703 39.875 1 19.02 476 ALA A O 1
ATOM 3712 N N . ASN A 1 477 ? 33.125 -21.969 38.312 1 18.61 477 ASN A N 1
ATOM 3713 C CA . ASN A 1 477 ? 32.219 -20.812 38.281 1 18.61 477 ASN A CA 1
ATOM 3714 C C . ASN A 1 477 ? 30.859 -21.188 37.688 1 18.61 477 ASN A C 1
ATOM 3716 O O . ASN A 1 477 ? 30.781 -21.797 36.625 1 18.61 477 ASN A O 1
ATOM 3720 N N . PRO A 1 478 ? 29.703 -21.125 38.438 1 20.25 478 PRO A N 1
ATOM 3721 C CA . PRO A 1 478 ? 28.344 -21.562 38.156 1 20.25 478 PRO A CA 1
ATOM 3722 C C . PRO A 1 478 ? 27.75 -20.844 36.938 1 20.25 478 PRO A C 1
ATOM 3724 O O . PRO A 1 478 ? 28.188 -19.734 36.594 1 20.25 478 PRO A O 1
ATOM 3727 N N . PRO A 1 479 ? 27.047 -21.656 36.062 1 20.34 479 PRO A N 1
ATOM 3728 C CA . PRO A 1 479 ? 26.484 -21.312 34.75 1 20.34 479 PRO A CA 1
ATOM 3729 C C . PRO A 1 479 ? 25.5 -20.141 34.812 1 20.34 479 PRO A C 1
ATOM 3731 O O . PRO A 1 479 ? 24.875 -19.906 35.844 1 20.34 479 PRO A O 1
ATOM 3734 N N . PRO A 1 480 ? 25.766 -19.062 34.094 1 20.02 480 PRO A N 1
ATOM 3735 C CA . PRO A 1 480 ? 24.938 -17.859 34.062 1 20.02 480 PRO A CA 1
ATOM 3736 C C . PRO A 1 480 ? 23.453 -18.156 33.875 1 20.02 480 PRO A C 1
ATOM 3738 O O . PRO A 1 480 ? 23.094 -19.188 33.281 1 20.02 480 PRO A O 1
ATOM 3741 N N . THR A 1 481 ? 22.594 -17.609 34.719 1 19.02 481 THR A N 1
ATOM 3742 C CA . THR A 1 481 ? 21.156 -17.609 34.969 1 19.02 481 THR A CA 1
ATOM 3743 C C . THR A 1 481 ? 20.391 -17.297 33.719 1 19.02 481 THR A C 1
ATOM 3745 O O . THR A 1 481 ? 20.812 -16.469 32.906 1 19.02 481 THR A O 1
ATOM 3748 N N . ARG A 1 482 ? 19.375 -18.172 33.406 1 19.69 482 ARG A N 1
ATOM 3749 C CA . ARG A 1 482 ? 18.312 -18.375 32.406 1 19.69 482 ARG A CA 1
ATOM 3750 C C . ARG A 1 482 ? 17.484 -17.109 32.219 1 19.69 482 ARG A C 1
ATOM 3752 O O . ARG A 1 482 ? 17.078 -16.484 33.219 1 19.69 482 ARG A O 1
ATOM 3759 N N . PHE A 1 483 ? 17.688 -16.469 31.141 1 18.84 483 PHE A N 1
ATOM 3760 C CA . PHE A 1 483 ? 16.953 -15.281 30.688 1 18.84 483 PHE A CA 1
ATOM 3761 C C . PHE A 1 483 ? 15.453 -15.492 30.828 1 18.84 483 PHE A C 1
ATOM 3763 O O . PHE A 1 483 ? 14.953 -16.609 30.641 1 18.84 483 PHE A O 1
ATOM 3770 N N . PHE A 1 484 ? 14.711 -14.641 31.531 1 18.75 484 PHE A N 1
ATOM 3771 C CA . PHE A 1 484 ? 13.328 -14.445 31.953 1 18.75 484 PHE A CA 1
ATOM 3772 C C . PHE A 1 484 ? 12.375 -14.602 30.766 1 18.75 484 PHE A C 1
ATOM 3774 O O . PHE A 1 484 ? 12.531 -13.93 29.75 1 18.75 484 PHE A O 1
ATOM 3781 N N . THR A 1 485 ? 11.836 -15.836 30.562 1 20.22 485 THR A N 1
ATOM 3782 C CA . THR A 1 485 ? 10.75 -16.234 29.656 1 20.22 485 THR A CA 1
ATOM 3783 C C . THR A 1 485 ? 9.508 -15.383 29.906 1 20.22 485 THR A C 1
ATOM 3785 O O . THR A 1 485 ? 9.117 -15.172 31.062 1 20.22 485 THR A O 1
ATOM 3788 N N . LEU A 1 486 ? 9.188 -14.484 29.047 1 19.25 486 LEU A N 1
ATOM 3789 C CA . LEU A 1 486 ? 7.965 -13.688 29.109 1 19.25 486 LEU A CA 1
ATOM 3790 C C . LEU A 1 486 ? 6.746 -14.578 29.344 1 19.25 486 LEU A C 1
ATOM 3792 O O . LEU A 1 486 ? 6.57 -15.586 28.656 1 19.25 486 LEU A O 1
ATOM 3796 N N . PRO A 1 487 ? 6.16 -14.633 30.578 1 20.38 487 PRO A N 1
ATOM 3797 C CA . PRO A 1 487 ? 5.078 -15.477 31.078 1 20.38 487 PRO A CA 1
ATOM 3798 C C . PRO A 1 487 ? 3.854 -15.469 30.172 1 20.38 487 PRO A C 1
ATOM 3800 O O . PRO A 1 487 ? 3.459 -14.422 29.656 1 20.38 487 PRO A O 1
ATOM 3803 N N . THR A 1 488 ? 3.625 -16.547 29.438 1 19.44 488 THR A N 1
ATOM 3804 C CA . THR A 1 488 ? 2.396 -16.859 28.703 1 19.44 488 THR A CA 1
ATOM 3805 C C . THR A 1 488 ? 1.232 -17.031 29.688 1 19.44 488 THR A C 1
ATOM 3807 O O . THR A 1 488 ? 1.34 -17.781 30.656 1 19.44 488 THR A O 1
ATOM 3810 N N . SER A 1 489 ? 0.34 -16.047 30.016 1 17.72 489 SER A N 1
ATOM 3811 C CA . SER A 1 489 ? -0.825 -16.016 30.891 1 17.72 489 SER A CA 1
ATOM 3812 C C . SER A 1 489 ? -1.723 -17.219 30.656 1 17.72 489 SER A C 1
ATOM 3814 O O . SER A 1 489 ? -2.201 -17.438 29.547 1 17.72 489 SER A O 1
ATOM 3816 N N . ARG A 1 490 ? -1.568 -18.359 31.406 1 17.55 490 ARG A N 1
ATOM 3817 C CA . ARG A 1 490 ? -2.299 -19.625 31.516 1 17.55 490 ARG A CA 1
ATOM 3818 C C . ARG A 1 490 ? -3.793 -19.375 31.703 1 17.55 490 ARG A C 1
ATOM 3820 O O . ARG A 1 490 ? -4.199 -18.297 32.125 1 17.55 490 ARG A O 1
ATOM 3827 N N . ALA A 1 491 ? -4.566 -20.562 31.703 1 17.72 491 ALA A N 1
ATOM 3828 C CA . ALA A 1 491 ? -5.879 -21.203 31.672 1 17.72 491 ALA A CA 1
ATOM 3829 C C . ALA A 1 491 ? -6.582 -21.078 33.031 1 17.72 491 ALA A C 1
ATOM 3831 O O . ALA A 1 491 ? -6.016 -21.422 34.062 1 17.72 491 ALA A O 1
ATOM 3832 N N . LYS A 1 492 ? -7.637 -20.297 33.188 1 16.92 492 LYS A N 1
ATOM 3833 C CA . LYS A 1 492 ? -8.555 -20.156 34.312 1 16.92 492 LYS A CA 1
ATOM 3834 C C . LYS A 1 492 ? -9.234 -21.484 34.656 1 16.92 492 LYS A C 1
ATOM 3836 O O . LYS A 1 492 ? -9.992 -22.016 33.844 1 16.92 492 LYS A O 1
ATOM 3841 N N . ASP A 1 493 ? -8.773 -22.469 35.438 1 17.19 493 ASP A N 1
ATOM 3842 C CA . ASP A 1 493 ? -9.383 -23.703 35.938 1 17.19 493 ASP A CA 1
ATOM 3843 C C . ASP A 1 493 ? -10.539 -23.391 36.906 1 17.19 493 ASP A C 1
ATOM 3845 O O . ASP A 1 493 ? -10.312 -23.031 38.062 1 17.19 493 ASP A O 1
ATOM 3849 N N . GLU A 1 494 ? -11.656 -22.703 36.594 1 16.42 494 GLU A N 1
ATOM 3850 C CA . GLU A 1 494 ? -12.648 -22.5 37.656 1 16.42 494 GLU A CA 1
ATOM 3851 C C . GLU A 1 494 ? -13.25 -23.828 38.125 1 16.42 494 GLU A C 1
ATOM 3853 O O . GLU A 1 494 ? -13.836 -24.562 37.312 1 16.42 494 GLU A O 1
ATOM 3858 N N . SER A 1 495 ? -12.852 -24.578 39.125 1 17.23 495 SER A N 1
ATOM 3859 C CA . SER A 1 495 ? -13.32 -25.719 39.906 1 17.23 495 SER A CA 1
ATOM 3860 C C . SER A 1 495 ? -14.586 -25.375 40.688 1 17.23 495 SER A C 1
ATOM 3862 O O . SER A 1 495 ? -14.57 -24.516 41.562 1 17.23 495 SER A O 1
ATOM 3864 N N . GLY A 1 496 ? -15.828 -25.312 40 1 16.58 496 GLY A N 1
ATOM 3865 C CA . GLY A 1 496 ? -17.047 -25.141 40.781 1 16.58 496 GLY A CA 1
ATOM 3866 C C . GLY A 1 496 ? -17.266 -26.25 41.812 1 16.58 496 GLY A C 1
ATOM 3867 O O . GLY A 1 496 ? -17.141 -27.422 41.469 1 16.58 496 GLY A O 1
ATOM 3868 N N . SER A 1 497 ? -17.328 -26.078 43.125 1 16.8 497 SER A N 1
ATOM 3869 C CA . SER A 1 497 ? -17.391 -26.781 44.406 1 16.8 497 SER A CA 1
ATOM 3870 C C . SER A 1 497 ? -18.734 -27.484 44.594 1 16.8 497 SER A C 1
ATOM 3872 O O . SER A 1 497 ? -18.766 -28.703 44.812 1 16.8 497 SER A O 1
ATOM 3874 N N . SER A 1 498 ? -19.547 -27.203 45.656 1 16.47 498 SER A N 1
ATOM 3875 C CA . SER A 1 498 ? -19.812 -27.844 46.938 1 16.47 498 SER A CA 1
ATOM 3876 C C . SER A 1 498 ? -21.234 -28.391 47 1 16.47 498 SER A C 1
ATOM 3878 O O . SER A 1 498 ? -21.453 -29.5 47.5 1 16.47 498 SER A O 1
ATOM 3880 N N . LYS A 1 499 ? -22.438 -27.703 47 1 17.8 499 LYS A N 1
ATOM 3881 C CA . LYS A 1 499 ? -23.375 -27.828 48.125 1 17.8 499 LYS A CA 1
ATOM 3882 C C . LYS A 1 499 ? -24.266 -29.062 47.969 1 17.8 499 LYS A C 1
ATOM 3884 O O . LYS A 1 499 ? -24.953 -29.219 46.938 1 17.8 499 LYS A O 1
ATOM 3889 N N . GLY A 1 500 ? -24.047 -30.188 48.719 1 16.92 500 GLY A N 1
ATOM 3890 C CA . GLY A 1 500 ? -24.672 -31.453 49.094 1 16.92 500 GLY A CA 1
ATOM 3891 C C . GLY A 1 500 ? -25.984 -31.281 49.812 1 16.92 500 GLY A C 1
ATOM 3892 O O . GLY A 1 500 ? -26.547 -32.25 50.344 1 16.92 500 GLY A O 1
ATOM 3893 N N . ASP A 1 501 ? -26.578 -30.188 50 1 16.89 501 ASP A N 1
ATOM 3894 C CA . ASP A 1 501 ? -27.344 -30.375 51.219 1 16.89 501 ASP A CA 1
ATOM 3895 C C . ASP A 1 501 ? -28.422 -31.453 51.031 1 16.89 501 ASP A C 1
ATOM 3897 O O . ASP A 1 501 ? -28.531 -32.375 51.844 1 16.89 501 ASP A O 1
ATOM 3901 N N . SER A 1 502 ? -29.672 -31.172 50.531 1 17.62 502 SER A N 1
ATOM 3902 C CA . SER A 1 502 ? -30.797 -31.312 51.438 1 17.62 502 SER A CA 1
ATOM 3903 C C . SER A 1 502 ? -31.312 -32.75 51.469 1 17.62 502 SER A C 1
ATOM 3905 O O . SER A 1 502 ? -31.422 -33.344 52.562 1 17.62 502 SER A O 1
ATOM 3907 N N . PRO A 1 503 ? -32.656 -33 51.156 1 20.05 503 PRO A N 1
ATOM 3908 C CA . PRO A 1 503 ? -33.594 -33.531 52.156 1 20.05 503 PRO A CA 1
ATOM 3909 C C . PRO A 1 503 ? -33.562 -35.062 52.219 1 20.05 503 PRO A C 1
ATOM 3911 O O . PRO A 1 503 ? -32.938 -35.719 51.375 1 20.05 503 PRO A O 1
ATOM 3914 N N . PRO A 1 504 ? -34.781 -35.688 52.562 1 21.38 504 PRO A N 1
ATOM 3915 C CA . PRO A 1 504 ? -35.281 -36.531 53.656 1 21.38 504 PRO A CA 1
ATOM 3916 C C . PRO A 1 504 ? -35.125 -38.031 53.375 1 21.38 504 PRO A C 1
ATOM 3918 O O . PRO A 1 504 ? -34.938 -38.406 52.219 1 21.38 504 PRO A O 1
ATOM 3921 N N . SER A 1 505 ? -35.344 -38.844 54.469 1 19.14 505 SER A N 1
ATOM 3922 C CA . SER A 1 505 ? -35.094 -40.156 55.094 1 19.14 505 SER A CA 1
ATOM 3923 C C . SER A 1 505 ? -36 -41.219 54.5 1 19.14 505 SER A C 1
ATOM 3925 O O . SER A 1 505 ? -37.156 -40.938 54.156 1 19.14 505 SER A O 1
ATOM 3927 N N . SER A 1 506 ? -35.531 -42.312 54.125 1 17.25 506 SER A N 1
ATOM 3928 C CA . SER A 1 506 ? -36.281 -43.594 54.188 1 17.25 506 SER A CA 1
ATOM 3929 C C . SER A 1 506 ? -36.594 -43.938 55.656 1 17.25 506 SER A C 1
ATOM 3931 O O . SER A 1 506 ? -35.688 -43.969 56.5 1 17.25 506 SER A O 1
ATOM 3933 N N . PRO A 1 507 ? -37.562 -43.812 56.562 1 19.2 507 PRO A N 1
ATOM 3934 C CA . PRO A 1 507 ? -37.844 -45.094 57.25 1 19.2 507 PRO A CA 1
ATOM 3935 C C . PRO A 1 507 ? -37.969 -46.25 56.25 1 19.2 507 PRO A C 1
ATOM 3937 O O . PRO A 1 507 ? -37.281 -47.25 56.375 1 19.2 507 PRO A O 1
ATOM 3940 N N . ILE A 1 508 ? -39.438 -46.594 56.094 1 19 508 ILE A N 1
ATOM 3941 C CA . ILE A 1 508 ? -40.25 -47.719 55.656 1 19 508 ILE A CA 1
ATOM 3942 C C . ILE A 1 508 ? -40.25 -47.812 54.156 1 19 508 ILE A C 1
ATOM 3944 O O . ILE A 1 508 ? -40.406 -46.781 53.469 1 19 508 ILE A O 1
ATOM 3948 N N . MET B 1 1 ? -28.062 9.648 55.25 1 20.11 1 MET B N 1
ATOM 3949 C CA . MET B 1 1 ? -28.953 9.531 54.094 1 20.11 1 MET B CA 1
ATOM 3950 C C . MET B 1 1 ? -28.328 8.664 53 1 20.11 1 MET B C 1
ATOM 3952 O O . MET B 1 1 ? -27.812 9.172 52.031 1 20.11 1 MET B O 1
ATOM 3956 N N . ALA B 1 2 ? -27.531 7.582 53.344 1 21.69 2 ALA B N 1
ATOM 3957 C CA . ALA B 1 2 ? -26.703 6.465 52.938 1 21.69 2 ALA B CA 1
ATOM 3958 C C . ALA B 1 2 ? -27.484 5.477 52.062 1 21.69 2 ALA B C 1
ATOM 3960 O O . ALA B 1 2 ? -26.891 4.707 51.312 1 21.69 2 ALA B O 1
ATOM 3961 N N . GLU B 1 3 ? -28.797 5.359 52.188 1 19.88 3 GLU B N 1
ATOM 3962 C CA . GLU B 1 3 ? -29.5 4.098 52 1 19.88 3 GLU B CA 1
ATOM 3963 C C . GLU B 1 3 ? -29.734 3.816 50.5 1 19.88 3 GLU B C 1
ATOM 3965 O O . GLU B 1 3 ? -29.594 2.676 50.062 1 19.88 3 GLU B O 1
ATOM 3970 N N . ALA B 1 4 ? -30.453 4.691 49.781 1 21.58 4 ALA B N 1
ATOM 3971 C CA . ALA B 1 4 ? -31.438 4.25 48.812 1 21.58 4 ALA B CA 1
ATOM 3972 C C . ALA B 1 4 ? -30.75 3.863 47.5 1 21.58 4 ALA B C 1
ATOM 3974 O O . ALA B 1 4 ? -31.172 4.297 46.406 1 21.58 4 ALA B O 1
ATOM 3975 N N . CYS B 1 5 ? -29.438 3.73 47.344 1 20.98 5 CYS B N 1
ATOM 3976 C CA . CYS B 1 5 ? -28.844 3.545 46.031 1 20.98 5 CYS B CA 1
ATOM 3977 C C . CYS B 1 5 ? -29.203 2.184 45.469 1 20.98 5 CYS B C 1
ATOM 3979 O O . CYS B 1 5 ? -28.453 1.219 45.625 1 20.98 5 CYS B O 1
ATOM 3981 N N . ALA B 1 6 ? -30.438 1.757 45.656 1 22.89 6 ALA B N 1
ATOM 3982 C CA . ALA B 1 6 ? -30.781 0.399 45.219 1 22.89 6 ALA B CA 1
ATOM 3983 C C . ALA B 1 6 ? -30.516 0.203 43.719 1 22.89 6 ALA B C 1
ATOM 3985 O O . ALA B 1 6 ? -30.938 1.011 42.906 1 22.89 6 ALA B O 1
ATOM 3986 N N . ARG B 1 7 ? -29.672 -0.711 43.281 1 24.39 7 ARG B N 1
ATOM 3987 C CA . ARG B 1 7 ? -29.062 -1.214 42.062 1 24.39 7 ARG B CA 1
ATOM 3988 C C . ARG B 1 7 ? -30.125 -1.737 41.094 1 24.39 7 ARG B C 1
ATOM 3990 O O . ARG B 1 7 ? -30.797 -2.721 41.375 1 24.39 7 ARG B O 1
ATOM 3997 N N . SER B 1 8 ? -30.953 -0.911 40.5 1 22.53 8 SER B N 1
ATOM 3998 C CA . SER B 1 8 ? -31.969 -1.448 39.594 1 22.53 8 SER B CA 1
ATOM 3999 C C . SER B 1 8 ? -31.344 -2.406 38.594 1 22.53 8 SER B C 1
ATOM 4001 O O . SER B 1 8 ? -30.422 -2.039 37.875 1 22.53 8 SER B O 1
ATOM 4003 N N . ARG B 1 9 ? -31.344 -3.736 38.812 1 24.38 9 ARG B N 1
ATOM 4004 C CA . ARG B 1 9 ? -31 -4.898 38 1 24.38 9 ARG B CA 1
ATOM 4005 C C . ARG B 1 9 ? -31.688 -4.832 36.625 1 24.38 9 ARG B C 1
ATOM 4007 O O . ARG B 1 9 ? -32.906 -4.918 36.531 1 24.38 9 ARG B O 1
ATOM 4014 N N . VAL B 1 10 ? -31.266 -3.994 35.812 1 25.8 10 VAL B N 1
ATOM 4015 C CA . VAL B 1 10 ? -31.812 -4.023 34.469 1 25.8 10 VAL B CA 1
ATOM 4016 C C . VAL B 1 10 ? -31.875 -5.465 33.938 1 25.8 10 VAL B C 1
ATOM 4018 O O . VAL B 1 10 ? -30.844 -6.148 33.906 1 25.8 10 VAL B O 1
ATOM 4021 N N . GLN B 1 11 ? -32.938 -6.18 34.094 1 24.06 11 GLN B N 1
ATOM 4022 C CA . GLN B 1 11 ? -33.281 -7.512 33.594 1 24.06 11 GLN B CA 1
ATOM 4023 C C . GLN B 1 11 ? -32.969 -7.637 32.094 1 24.06 11 GLN B C 1
ATOM 4025 O O . GLN B 1 11 ? -33.531 -6.906 31.281 1 24.06 11 GLN B O 1
ATOM 4030 N N . VAL B 1 12 ? -31.828 -8.023 31.734 1 27.52 12 VAL B N 1
ATOM 4031 C CA . VAL B 1 12 ? -31.422 -8.492 30.422 1 27.52 12 VAL B CA 1
ATOM 4032 C C . VAL B 1 12 ? -32.469 -9.453 29.859 1 27.52 12 VAL B C 1
ATOM 4034 O O . VAL B 1 12 ? -32.719 -10.508 30.453 1 27.52 12 VAL B O 1
ATOM 4037 N N . GLU B 1 13 ? -33.469 -8.914 29.312 1 27.42 13 GLU B N 1
ATOM 4038 C CA . GLU B 1 13 ? -34.469 -9.797 28.75 1 27.42 13 GLU B CA 1
ATOM 4039 C C . GLU B 1 13 ? -33.844 -10.945 27.984 1 27.42 13 GLU B C 1
ATOM 4041 O O . GLU B 1 13 ? -32.844 -10.75 27.281 1 27.42 13 GLU B O 1
ATOM 4046 N N . GLU B 1 14 ? -34.031 -12.172 28.359 1 29.23 14 GLU B N 1
ATOM 4047 C CA . GLU B 1 14 ? -33.688 -13.492 27.859 1 29.23 14 GLU B CA 1
ATOM 4048 C C . GLU B 1 14 ? -33.875 -13.586 26.344 1 29.23 14 GLU B C 1
ATOM 4050 O O . GLU B 1 14 ? -34.969 -13.312 25.844 1 29.23 14 GLU B O 1
ATOM 4055 N N . HIS B 1 15 ? -32.906 -13.258 25.562 1 31.69 15 HIS B N 1
ATOM 4056 C CA . HIS B 1 15 ? -32.906 -13.5 24.125 1 31.69 15 HIS B CA 1
ATOM 4057 C C . HIS B 1 15 ? -33.562 -14.844 23.797 1 31.69 15 HIS B C 1
ATOM 4059 O O . HIS B 1 15 ? -33.312 -15.836 24.484 1 31.69 15 HIS B O 1
ATOM 4065 N N . PRO B 1 16 ? -34.75 -14.852 23.297 1 32.97 16 PRO B N 1
ATOM 4066 C CA . PRO B 1 16 ? -35.375 -16.156 23.078 1 32.97 16 PRO B CA 1
ATOM 4067 C C . PRO B 1 16 ? -34.375 -17.188 22.516 1 32.97 16 PRO B C 1
ATOM 4069 O O . PRO B 1 16 ? -33.562 -16.844 21.672 1 32.97 16 PRO B O 1
ATOM 4072 N N . VAL B 1 17 ? -33.844 -18.172 23.25 1 35.38 17 VAL B N 1
ATOM 4073 C CA . VAL B 1 17 ? -33.062 -19.375 22.984 1 35.38 17 VAL B CA 1
ATOM 4074 C C . VAL B 1 17 ? -33.594 -20.094 21.75 1 35.38 17 VAL B C 1
ATOM 4076 O O . VAL B 1 17 ? -34.656 -20.719 21.797 1 35.38 17 VAL B O 1
ATOM 4079 N N . TYR B 1 18 ? -33.625 -19.422 20.609 1 39.66 18 TYR B N 1
ATOM 4080 C CA . TYR B 1 18 ? -33.969 -20.25 19.453 1 39.66 18 TYR B CA 1
ATOM 4081 C C . TYR B 1 18 ? -33.062 -21.469 19.375 1 39.66 18 TYR B C 1
ATOM 4083 O O . TYR B 1 18 ? -31.922 -21.438 19.859 1 39.66 18 TYR B O 1
ATOM 4091 N N . ASP B 1 19 ? -33.562 -22.594 19.203 1 47.62 19 ASP B N 1
ATOM 4092 C CA . ASP B 1 19 ? -32.938 -23.906 19.062 1 47.62 19 ASP B CA 1
ATOM 4093 C C . ASP B 1 19 ? -31.812 -23.875 18.031 1 47.62 19 ASP B C 1
ATOM 4095 O O . ASP B 1 19 ? -32.062 -23.703 16.828 1 47.62 19 ASP B O 1
ATOM 4099 N N . LEU B 1 20 ? -30.734 -23.422 18.266 1 56.41 20 LEU B N 1
ATOM 4100 C CA . LEU B 1 20 ? -29.531 -23.469 17.438 1 56.41 20 LEU B CA 1
ATOM 4101 C C . LEU B 1 20 ? -29.219 -24.906 17.016 1 56.41 20 LEU B C 1
ATOM 4103 O O . LEU B 1 20 ? -29.516 -25.844 17.766 1 56.41 20 LEU B O 1
ATOM 4107 N N . PRO B 1 21 ? -28.938 -25.078 15.805 1 56.62 21 PRO B N 1
ATOM 4108 C CA . PRO B 1 21 ? -28.656 -26.453 15.383 1 56.62 21 PRO B CA 1
ATOM 4109 C C . PRO B 1 21 ? -27.641 -27.156 16.281 1 56.62 21 PRO B C 1
ATOM 4111 O O . PRO B 1 21 ? -26.859 -26.5 16.969 1 56.62 21 PRO B O 1
ATOM 4114 N N . LYS B 1 22 ? -27.766 -28.453 16.469 1 59.78 22 LYS B N 1
ATOM 4115 C CA . LYS B 1 22 ? -26.906 -29.297 17.297 1 59.78 22 LYS B CA 1
ATOM 4116 C C . LYS B 1 22 ? -25.438 -28.969 17.047 1 59.78 22 LYS B C 1
ATOM 4118 O O . LYS B 1 22 ? -24.625 -28.984 17.984 1 59.78 22 LYS B O 1
ATOM 4123 N N . GLU B 1 23 ? -25.141 -28.578 15.781 1 66.62 23 GLU B N 1
ATOM 4124 C CA . GLU B 1 23 ? -23.734 -28.328 15.461 1 66.62 23 GLU B CA 1
ATOM 4125 C C . GLU B 1 23 ? -23.453 -26.844 15.289 1 66.62 23 GLU B C 1
ATOM 4127 O O . GLU B 1 23 ? -22.625 -26.453 14.469 1 66.62 23 GLU B O 1
ATOM 4132 N N . TRP B 1 24 ? -24.094 -26.031 15.977 1 76.19 24 TRP B N 1
ATOM 4133 C CA . TRP B 1 24 ? -24.016 -24.578 15.844 1 76.19 24 TRP B CA 1
ATOM 4134 C C . TRP B 1 24 ? -22.625 -24.078 16.172 1 76.19 24 TRP B C 1
ATOM 4136 O O . TRP B 1 24 ? -22.078 -23.234 15.461 1 76.19 24 TRP B O 1
ATOM 4146 N N . LYS B 1 25 ? -22.047 -24.656 17.172 1 72.25 25 LYS B N 1
ATOM 4147 C CA . LYS B 1 25 ? -20.719 -24.188 17.594 1 72.25 25 LYS B CA 1
ATOM 4148 C C . LYS B 1 25 ? -19.703 -24.406 16.484 1 72.25 25 LYS B C 1
ATOM 4150 O O . LYS B 1 25 ? -18.891 -23.516 16.203 1 72.25 25 LYS B O 1
ATOM 4155 N N . THR B 1 26 ? -19.859 -25.562 15.984 1 67.62 26 THR B N 1
ATOM 4156 C CA . THR B 1 26 ? -18.922 -25.875 14.906 1 67.62 26 THR B CA 1
ATOM 4157 C C . THR B 1 26 ? -19.203 -25.016 13.68 1 67.62 26 THR B C 1
ATOM 4159 O O . THR B 1 26 ? -18.266 -24.516 13.031 1 67.62 26 THR B O 1
ATOM 4162 N N . LEU B 1 27 ? -20.406 -24.812 13.414 1 73.81 27 LEU B N 1
ATOM 4163 C CA . LEU B 1 27 ? -20.828 -24.016 12.258 1 73.81 27 LEU B CA 1
ATOM 4164 C C . LEU B 1 27 ? -20.391 -22.562 12.414 1 73.81 27 LEU B C 1
ATOM 4166 O O . LEU B 1 27 ? -19.859 -21.969 11.477 1 73.81 27 LEU B O 1
ATOM 4170 N N . VAL B 1 28 ? -20.547 -22.047 13.531 1 74 28 VAL B N 1
ATOM 4171 C CA . VAL B 1 28 ? -20.234 -20.656 13.805 1 74 28 VAL B CA 1
ATOM 4172 C C . VAL B 1 28 ? -18.719 -20.453 13.742 1 74 28 VAL B C 1
ATOM 4174 O O . VAL B 1 28 ? -18.234 -19.469 13.156 1 74 28 VAL B O 1
ATOM 4177 N N . SER B 1 29 ? -18.078 -21.375 14.305 1 67.81 29 SER B N 1
ATOM 4178 C CA . SER B 1 29 ? -16.625 -21.266 14.266 1 67.81 29 SER B CA 1
ATOM 4179 C C . SER B 1 29 ? -16.109 -21.234 12.828 1 67.81 29 SER B C 1
ATOM 4181 O O . SER B 1 29 ? -15.25 -20.422 12.484 1 67.81 29 SER B O 1
ATOM 4183 N N . THR B 1 30 ? -16.75 -22.094 12.078 1 63.38 30 THR B N 1
ATOM 4184 C CA . THR B 1 30 ? -16.359 -22.188 10.68 1 63.38 30 THR B CA 1
ATOM 4185 C C . THR B 1 30 ? -16.719 -20.906 9.93 1 63.38 30 THR B C 1
ATOM 4187 O O . THR B 1 30 ? -15.906 -20.391 9.156 1 63.38 30 THR B O 1
ATOM 4190 N N . LEU B 1 31 ? -17.859 -20.406 10.203 1 70.31 31 LEU B N 1
ATOM 4191 C CA . LEU B 1 31 ? -18.344 -19.234 9.469 1 70.31 31 LEU B CA 1
ATOM 4192 C C . LEU B 1 31 ? -17.625 -17.969 9.914 1 70.31 31 LEU B C 1
ATOM 4194 O O . LEU B 1 31 ? -17.359 -17.094 9.102 1 70.31 31 LEU B O 1
ATOM 4198 N N . CYS B 1 32 ? -17.312 -17.953 11.109 1 64.5 32 CYS B N 1
ATOM 4199 C CA . CYS B 1 32 ? -16.516 -16.828 11.594 1 64.5 32 CYS B CA 1
ATOM 4200 C C . CYS B 1 32 ? -15.172 -16.766 10.883 1 64.5 32 CYS B C 1
ATOM 4202 O O . CYS B 1 32 ? -14.734 -15.695 10.469 1 64.5 32 CYS B O 1
ATOM 4204 N N . LEU B 1 33 ? -14.711 -17.891 10.75 1 55.47 33 LEU B N 1
ATOM 4205 C CA . LEU B 1 33 ? -13.398 -17.984 10.109 1 55.47 33 LEU B CA 1
ATOM 4206 C C . LEU B 1 33 ? -13.484 -17.594 8.633 1 55.47 33 LEU B C 1
ATOM 4208 O O . LEU B 1 33 ? -12.586 -16.953 8.109 1 55.47 33 LEU B O 1
ATOM 4212 N N . ARG B 1 34 ? -14.695 -17.938 8.086 1 55.12 34 ARG B N 1
ATOM 4213 C CA . ARG B 1 34 ? -14.828 -17.797 6.637 1 55.12 34 ARG B CA 1
ATOM 4214 C C . ARG B 1 34 ? -15.297 -16.406 6.266 1 55.12 34 ARG B C 1
ATOM 4216 O O . ARG B 1 34 ? -15.078 -15.945 5.137 1 55.12 34 ARG B O 1
ATOM 4223 N N . THR B 1 35 ? -15.977 -15.773 7.16 1 58.72 35 THR B N 1
ATOM 4224 C CA . THR B 1 35 ? -16.656 -14.547 6.777 1 58.72 35 THR B CA 1
ATOM 4225 C C . THR B 1 35 ? -16.219 -13.383 7.66 1 58.72 35 THR B C 1
ATOM 4227 O O . THR B 1 35 ? -16.516 -12.219 7.363 1 58.72 35 THR B O 1
ATOM 4230 N N . ASN B 1 36 ? -15.414 -13.68 8.742 1 55.22 36 ASN B N 1
ATOM 4231 C CA . ASN B 1 36 ? -15.008 -12.695 9.742 1 55.22 36 ASN B CA 1
ATOM 4232 C C . ASN B 1 36 ? -16.203 -12.117 10.484 1 55.22 36 ASN B C 1
ATOM 4234 O O . ASN B 1 36 ? -16.109 -11.062 11.109 1 55.22 36 ASN B O 1
ATOM 4238 N N . PHE B 1 37 ? -17.312 -12.758 10.344 1 61.38 37 PHE B N 1
ATOM 4239 C CA . PHE B 1 37 ? -18.453 -12.367 11.164 1 61.38 37 PHE B CA 1
ATOM 4240 C C . PHE B 1 37 ? -18.25 -12.844 12.602 1 61.38 37 PHE B C 1
ATOM 4242 O O . PHE B 1 37 ? -17.641 -13.883 12.844 1 61.38 37 PHE B O 1
ATOM 4249 N N . GLU B 1 38 ? -18.641 -11.992 13.492 1 63.38 38 GLU B N 1
ATOM 4250 C CA . GLU B 1 38 ? -18.641 -12.406 14.898 1 63.38 38 GLU B CA 1
ATOM 4251 C C . GLU B 1 38 ? -19.797 -13.359 15.188 1 63.38 38 GLU B C 1
ATOM 4253 O O . GLU B 1 38 ? -20.812 -13.344 14.492 1 63.38 38 GLU B O 1
ATOM 4258 N N . PRO B 1 39 ? -19.609 -14.219 16.141 1 72.25 39 PRO B N 1
ATOM 4259 C CA . PRO B 1 39 ? -20.656 -15.18 16.484 1 72.25 39 PRO B CA 1
ATOM 4260 C C . PRO B 1 39 ? -22.016 -14.516 16.703 1 72.25 39 PRO B C 1
ATOM 4262 O O . PRO B 1 39 ? -23.047 -15.062 16.297 1 72.25 39 PRO B O 1
ATOM 4265 N N . ALA B 1 40 ? -21.953 -13.375 17.25 1 69.12 40 ALA B N 1
ATOM 4266 C CA . ALA B 1 40 ? -23.203 -12.664 17.484 1 69.12 40 ALA B CA 1
ATOM 4267 C C . ALA B 1 40 ? -23.859 -12.266 16.172 1 69.12 40 ALA B C 1
ATOM 4269 O O . ALA B 1 40 ? -25.078 -12.352 16.031 1 69.12 40 ALA B O 1
ATOM 4270 N N . GLU B 1 41 ? -23.078 -11.875 15.25 1 65.69 41 GLU B N 1
ATOM 4271 C CA . GLU B 1 41 ? -23.578 -11.516 13.93 1 65.69 41 GLU B CA 1
ATOM 4272 C C . GLU B 1 41 ? -24.156 -12.727 13.203 1 65.69 41 GLU B C 1
ATOM 4274 O O . GLU B 1 41 ? -25.188 -12.625 12.539 1 65.69 41 GLU B O 1
ATOM 4279 N N . LEU B 1 42 ? -23.5 -13.766 13.367 1 74.44 42 LEU B N 1
ATOM 4280 C CA . LEU B 1 42 ? -23.969 -15 12.75 1 74.44 42 LEU B CA 1
ATOM 4281 C C . LEU B 1 42 ? -25.297 -15.445 13.359 1 74.44 42 LEU B C 1
ATOM 4283 O O . LEU B 1 42 ? -26.172 -15.938 12.648 1 74.44 42 LEU B O 1
ATOM 4287 N N . ALA B 1 43 ? -25.359 -15.281 14.656 1 74 43 ALA B N 1
ATOM 4288 C CA . ALA B 1 43 ? -26.609 -15.609 15.328 1 74 43 ALA B CA 1
ATOM 4289 C C . ALA B 1 43 ? -27.766 -14.75 14.805 1 74 43 ALA B C 1
ATOM 4291 O O . ALA B 1 43 ? -28.859 -15.25 14.578 1 74 43 ALA B O 1
ATOM 4292 N N . ASP B 1 44 ? -27.453 -13.555 14.594 1 69.62 44 ASP B N 1
ATOM 4293 C CA . ASP B 1 44 ? -28.453 -12.648 14.039 1 69.62 44 ASP B CA 1
ATOM 4294 C C . ASP B 1 44 ? -28.859 -13.062 12.625 1 69.62 44 ASP B C 1
ATOM 4296 O O . ASP B 1 44 ? -30.031 -13.062 12.281 1 69.62 44 ASP B O 1
ATOM 4300 N N . LEU B 1 45 ? -27.828 -13.312 11.852 1 72.44 45 LEU B N 1
ATOM 4301 C CA . LEU B 1 45 ? -28.094 -13.758 10.484 1 72.44 45 LEU B CA 1
ATOM 4302 C C . LEU B 1 45 ? -28.891 -15.047 10.469 1 72.44 45 LEU B C 1
ATOM 4304 O O . LEU B 1 45 ? -29.734 -15.25 9.594 1 72.44 45 LEU B O 1
ATOM 4308 N N . PHE B 1 46 ? -28.594 -15.836 11.398 1 78.81 46 PHE B N 1
ATOM 4309 C CA . PHE B 1 46 ? -29.328 -17.094 11.484 1 78.81 46 PHE B CA 1
ATOM 4310 C C . PHE B 1 46 ? -30.797 -16.844 11.805 1 78.81 46 PHE B C 1
ATOM 4312 O O . PHE B 1 46 ? -31.688 -17.469 11.227 1 78.81 46 PHE B O 1
ATOM 4319 N N . GLN B 1 47 ? -31 -16.016 12.742 1 71.69 47 GLN B N 1
ATOM 4320 C CA . GLN B 1 47 ? -32.375 -15.672 13.078 1 71.69 47 GLN B CA 1
ATOM 4321 C C . GLN B 1 47 ? -33.125 -15.148 11.852 1 71.69 47 GLN B C 1
ATOM 4323 O O . GLN B 1 47 ? -34.281 -15.516 11.617 1 71.69 47 GLN B O 1
ATOM 4328 N N . ARG B 1 48 ? -32.438 -14.367 11.125 1 69.06 48 ARG B N 1
ATOM 4329 C CA . ARG B 1 48 ? -33.031 -13.828 9.922 1 69.06 48 ARG B CA 1
ATOM 4330 C C . ARG B 1 48 ? -33.281 -14.93 8.891 1 69.06 48 ARG B C 1
ATOM 4332 O O . ARG B 1 48 ? -34.344 -14.961 8.25 1 69.06 48 ARG B O 1
ATOM 4339 N N . PHE B 1 49 ? -32.344 -15.625 8.781 1 79.44 49 PHE B N 1
ATOM 4340 C CA . PHE B 1 49 ? -32.469 -16.766 7.895 1 79.44 49 PHE B CA 1
ATOM 4341 C C . PHE B 1 49 ? -33.656 -17.625 8.281 1 79.44 49 PHE B C 1
ATOM 4343 O O . PHE B 1 49 ? -34.438 -18.047 7.418 1 79.44 49 PHE B O 1
ATOM 4350 N N . ARG B 1 50 ? -33.781 -17.875 9.539 1 77.06 50 ARG B N 1
ATOM 4351 C CA . ARG B 1 50 ? -34.875 -18.703 10.039 1 77.06 50 ARG B CA 1
ATOM 4352 C C . ARG B 1 50 ? -36.219 -18.016 9.82 1 77.06 50 ARG B C 1
ATOM 4354 O O . ARG B 1 50 ? -37.219 -18.688 9.562 1 77.06 50 ARG B O 1
ATOM 4361 N N . GLN B 1 51 ? -36.156 -16.781 9.992 1 72.88 51 GLN B N 1
ATOM 4362 C CA . GLN B 1 51 ? -37.375 -16.031 9.734 1 72.88 51 GLN B CA 1
ATOM 4363 C C . GLN B 1 51 ? -37.812 -16.172 8.281 1 72.88 51 GLN B C 1
ATOM 4365 O O . GLN B 1 51 ? -39.031 -16.188 7.984 1 72.88 51 GLN B O 1
ATOM 4370 N N . LEU B 1 52 ? -36.812 -16.25 7.488 1 73.88 52 LEU B N 1
ATOM 4371 C CA . LEU B 1 52 ? -37.094 -16.359 6.062 1 73.88 52 LEU B CA 1
ATOM 4372 C C . LEU B 1 52 ? -37.406 -17.797 5.672 1 73.88 52 LEU B C 1
ATOM 4374 O O . LEU B 1 52 ? -38.344 -18.047 4.91 1 73.88 52 LEU B O 1
ATOM 4378 N N . ALA B 1 53 ? -36.625 -18.688 6.18 1 78.06 53 ALA B N 1
ATOM 4379 C CA . ALA B 1 53 ? -36.688 -20.094 5.77 1 78.06 53 ALA B CA 1
ATOM 4380 C C . ALA B 1 53 ? -37.719 -20.859 6.586 1 78.06 53 ALA B C 1
ATOM 4382 O O . ALA B 1 53 ? -38.188 -21.922 6.176 1 78.06 53 ALA B O 1
ATOM 4383 N N . GLY B 1 54 ? -38.156 -20.344 7.719 1 71.5 54 GLY B N 1
ATOM 4384 C CA . GLY B 1 54 ? -39.062 -21.078 8.602 1 71.5 54 GLY B CA 1
ATOM 4385 C C . GLY B 1 54 ? -38.438 -22.328 9.195 1 71.5 54 GLY B C 1
ATOM 4386 O O . GLY B 1 54 ? -37.344 -22.266 9.773 1 71.5 54 GLY B O 1
ATOM 4387 N N . THR B 1 55 ? -39.125 -23.484 9 1 70.88 55 THR B N 1
ATOM 4388 C CA . THR B 1 55 ? -38.688 -24.766 9.531 1 70.88 55 THR B CA 1
ATOM 4389 C C . THR B 1 55 ? -37.719 -25.453 8.555 1 70.88 55 THR B C 1
ATOM 4391 O O . THR B 1 55 ? -37.094 -26.438 8.906 1 70.88 55 THR B O 1
ATOM 4394 N N . LYS B 1 56 ? -37.562 -24.781 7.375 1 76.5 56 LYS B N 1
ATOM 4395 C CA . LYS B 1 56 ? -36.656 -25.359 6.387 1 76.5 56 LYS B CA 1
ATOM 4396 C C . LYS B 1 56 ? -35.219 -24.906 6.637 1 76.5 56 LYS B C 1
ATOM 4398 O O . LYS B 1 56 ? -34.969 -23.906 7.305 1 76.5 56 LYS B O 1
ATOM 4403 N N . GLU B 1 57 ? -34.281 -25.766 6.203 1 78.88 57 GLU B N 1
ATOM 4404 C CA . GLU B 1 57 ? -32.844 -25.438 6.383 1 78.88 57 GLU B CA 1
ATOM 4405 C C . GLU B 1 57 ? -32.281 -24.766 5.141 1 78.88 57 GLU B C 1
ATOM 4407 O O . GLU B 1 57 ? -31.062 -24.719 4.969 1 78.88 57 GLU B O 1
ATOM 4412 N N . TYR B 1 58 ? -33.219 -24.359 4.25 1 83.69 58 TYR B N 1
ATOM 4413 C CA . TYR B 1 58 ? -32.719 -23.703 3.037 1 83.69 58 TYR B CA 1
ATOM 4414 C C . TYR B 1 58 ? -33.719 -22.656 2.541 1 83.69 58 TYR B C 1
ATOM 4416 O O . TYR B 1 58 ? -34.906 -22.688 2.908 1 83.69 58 TYR B O 1
ATOM 4424 N N . LEU B 1 59 ? -33.25 -21.688 1.795 1 85.19 59 LEU B N 1
ATOM 4425 C CA . LEU B 1 59 ? -34.062 -20.719 1.076 1 85.19 59 LEU B CA 1
ATOM 4426 C C . LEU B 1 59 ? -34.219 -21.109 -0.389 1 85.19 59 LEU B C 1
ATOM 4428 O O . LEU B 1 59 ? -33.219 -21.5 -1.035 1 85.19 59 LEU B O 1
ATOM 4432 N N . THR B 1 60 ? -35.406 -21.203 -0.75 1 82.88 60 THR B N 1
ATOM 4433 C CA . THR B 1 60 ? -35.656 -21.422 -2.172 1 82.88 60 THR B CA 1
ATOM 4434 C C . THR B 1 60 ? -35.344 -20.156 -2.967 1 82.88 60 THR B C 1
ATOM 4436 O O . THR B 1 60 ? -35.156 -19.078 -2.389 1 82.88 60 THR B O 1
ATOM 4439 N N . ALA B 1 61 ? -35.25 -20.297 -4.281 1 79.75 61 ALA B N 1
ATOM 4440 C CA . ALA B 1 61 ? -34.969 -19.156 -5.148 1 79.75 61 ALA B CA 1
ATOM 4441 C C . ALA B 1 61 ? -36.031 -18.062 -4.969 1 79.75 61 ALA B C 1
ATOM 4443 O O . ALA B 1 61 ? -35.688 -16.875 -4.969 1 79.75 61 ALA B O 1
ATOM 4444 N N . GLY B 1 62 ? -37.156 -18.469 -4.77 1 78.44 62 GLY B N 1
ATOM 4445 C CA . GLY B 1 62 ? -38.25 -17.531 -4.562 1 78.44 62 GLY B CA 1
ATOM 4446 C C . GLY B 1 62 ? -38.156 -16.797 -3.238 1 78.44 62 GLY B C 1
ATOM 4447 O O . GLY B 1 62 ? -38.375 -15.578 -3.182 1 78.44 62 GLY B O 1
ATOM 4448 N N . GLU B 1 63 ? -37.812 -17.531 -2.24 1 77.06 63 GLU B N 1
ATOM 4449 C CA . GLU B 1 63 ? -37.688 -16.922 -0.914 1 77.06 63 GLU B CA 1
ATOM 4450 C C . GLU B 1 63 ? -36.5 -15.969 -0.854 1 77.06 63 GLU B C 1
ATOM 4452 O O . GLU B 1 63 ? -36.594 -14.898 -0.246 1 77.06 63 GLU B O 1
ATOM 4457 N N . PHE B 1 64 ? -35.438 -16.312 -1.442 1 75.31 64 PHE B N 1
ATOM 4458 C CA . PHE B 1 64 ? -34.25 -15.461 -1.544 1 75.31 64 PHE B CA 1
ATOM 4459 C C . PHE B 1 64 ? -34.562 -14.18 -2.299 1 75.31 64 PHE B C 1
ATOM 4461 O O . PHE B 1 64 ? -34.188 -13.086 -1.872 1 75.31 64 PHE B O 1
ATOM 4468 N N . ARG B 1 65 ? -35.312 -14.422 -3.328 1 69.5 65 ARG B N 1
ATOM 4469 C CA . ARG B 1 65 ? -35.719 -13.273 -4.113 1 69.5 65 ARG B CA 1
ATOM 4470 C C . ARG B 1 65 ? -36.5 -12.281 -3.26 1 69.5 65 ARG B C 1
ATOM 4472 O O . ARG B 1 65 ? -36.281 -11.07 -3.334 1 69.5 65 ARG B O 1
ATOM 4479 N N . ARG B 1 66 ? -37.281 -12.836 -2.531 1 65.38 66 ARG B N 1
ATOM 4480 C CA . ARG B 1 66 ? -38.125 -11.992 -1.671 1 65.38 66 ARG B CA 1
ATOM 4481 C C . ARG B 1 66 ? -37.25 -11.273 -0.626 1 65.38 66 ARG B C 1
ATOM 4483 O O . ARG B 1 66 ? -37.469 -10.094 -0.349 1 65.38 66 ARG B O 1
ATOM 4490 N N . THR B 1 67 ? -36.281 -12.023 -0.136 1 61.12 67 THR B N 1
ATOM 4491 C CA . THR B 1 67 ? -35.406 -11.484 0.9 1 61.12 67 THR B CA 1
ATOM 4492 C C . THR B 1 67 ? -34.5 -10.398 0.333 1 61.12 67 THR B C 1
ATOM 4494 O O . THR B 1 67 ? -34.344 -9.336 0.944 1 61.12 67 THR B O 1
ATOM 4497 N N . VAL B 1 68 ? -33.906 -10.75 -0.729 1 58.5 68 VAL B N 1
ATOM 4498 C CA . VAL B 1 68 ? -33 -9.781 -1.375 1 58.5 68 VAL B CA 1
ATOM 4499 C C . VAL B 1 68 ? -33.812 -8.531 -1.751 1 58.5 68 VAL B C 1
ATOM 4501 O O . VAL B 1 68 ? -33.344 -7.406 -1.552 1 58.5 68 VAL B O 1
ATOM 4504 N N . ARG B 1 69 ? -34.906 -8.805 -2.242 1 51.5 69 ARG B N 1
ATOM 4505 C CA . ARG B 1 69 ? -35.781 -7.676 -2.592 1 51.5 69 ARG B CA 1
ATOM 4506 C C . ARG B 1 69 ? -36.125 -6.852 -1.356 1 51.5 69 ARG B C 1
ATOM 4508 O O . ARG B 1 69 ? -36.156 -5.621 -1.409 1 51.5 69 ARG B O 1
ATOM 4515 N N . ARG B 1 70 ? -36.312 -7.617 -0.417 1 50.31 70 ARG B N 1
ATOM 4516 C CA . ARG B 1 70 ? -36.688 -6.973 0.835 1 50.31 70 ARG B CA 1
ATOM 4517 C C . ARG B 1 70 ? -35.531 -6.211 1.44 1 50.31 70 ARG B C 1
ATOM 4519 O O . ARG B 1 70 ? -35.688 -5.109 1.963 1 50.31 70 ARG B O 1
ATOM 4526 N N . ASN B 1 71 ? -34.375 -6.875 1.391 1 47 71 ASN B N 1
ATOM 4527 C CA . ASN B 1 71 ? -33.219 -6.336 2.098 1 47 71 ASN B CA 1
ATOM 4528 C C . ASN B 1 71 ? -32.469 -5.312 1.249 1 47 71 ASN B C 1
ATOM 4530 O O . ASN B 1 71 ? -31.875 -4.379 1.783 1 47 71 ASN B O 1
ATOM 4534 N N . PHE B 1 72 ? -32.375 -5.555 -0.01 1 47.03 72 PHE B N 1
ATOM 4535 C CA . PHE B 1 72 ? -31.562 -4.703 -0.861 1 47.03 72 PHE B CA 1
ATOM 4536 C C . PHE B 1 72 ? -32.438 -3.898 -1.822 1 47.03 72 PHE B C 1
ATOM 4538 O O . PHE B 1 72 ? -31.922 -3.102 -2.611 1 47.03 72 PHE B O 1
ATOM 4545 N N . GLY B 1 73 ? -33.656 -3.885 -1.645 1 41.03 73 GLY B N 1
ATOM 4546 C CA . GLY B 1 73 ? -34.625 -3.193 -2.498 1 41.03 73 GLY B CA 1
ATOM 4547 C C . GLY B 1 73 ? -34.812 -3.879 -3.836 1 41.03 73 GLY B C 1
ATOM 4548 O O . GLY B 1 73 ? -34.656 -5.094 -3.949 1 41.03 73 GLY B O 1
ATOM 4549 N N . ILE B 1 74 ? -35.312 -2.998 -4.941 1 40.12 74 ILE B N 1
ATOM 4550 C CA . ILE B 1 74 ? -35.688 -3.443 -6.277 1 40.12 74 ILE B CA 1
ATOM 4551 C C . ILE B 1 74 ? -34.469 -3.896 -7.047 1 40.12 74 ILE B C 1
ATOM 4553 O O . ILE B 1 74 ? -33.562 -3.1 -7.305 1 40.12 74 ILE B O 1
ATOM 4557 N N . MET B 1 75 ? -34.094 -4.961 -6.867 1 44.66 75 MET B N 1
ATOM 4558 C CA . MET B 1 75 ? -33.062 -5.508 -7.719 1 44.66 75 MET B CA 1
ATOM 4559 C C . MET B 1 75 ? -33.656 -6.203 -8.938 1 44.66 75 MET B C 1
ATOM 4561 O O . MET B 1 75 ? -34.656 -6.891 -8.828 1 44.66 75 MET B O 1
ATOM 4565 N N . ASN B 1 76 ? -33.281 -5.684 -10.078 1 48.84 76 ASN B N 1
ATOM 4566 C CA . ASN B 1 76 ? -33.656 -6.355 -11.312 1 48.84 76 ASN B CA 1
ATOM 4567 C C . ASN B 1 76 ? -33.531 -7.871 -11.195 1 48.84 76 ASN B C 1
ATOM 4569 O O . ASN B 1 76 ? -32.719 -8.367 -10.43 1 48.84 76 ASN B O 1
ATOM 4573 N N . GLU B 1 77 ? -34.531 -8.477 -11.734 1 58.28 77 GLU B N 1
ATOM 4574 C CA . GLU B 1 77 ? -34.625 -9.93 -11.703 1 58.28 77 GLU B CA 1
ATOM 4575 C C . GLU B 1 77 ? -33.312 -10.586 -12.133 1 58.28 77 GLU B C 1
ATOM 4577 O O . GLU B 1 77 ? -32.938 -11.641 -11.609 1 58.28 77 GLU B O 1
ATOM 4582 N N . GLU B 1 78 ? -32.719 -9.898 -12.969 1 58.97 78 GLU B N 1
ATOM 4583 C CA . GLU B 1 78 ? -31.438 -10.43 -13.461 1 58.97 78 GLU B CA 1
ATOM 4584 C C . GLU B 1 78 ? -30.375 -10.43 -12.367 1 58.97 78 GLU B C 1
ATOM 4586 O O . GLU B 1 78 ? -29.609 -11.375 -12.242 1 58.97 78 GLU B O 1
ATOM 4591 N N . TRP B 1 79 ? -30.453 -9.469 -11.594 1 55.88 79 TRP B N 1
ATOM 4592 C CA . TRP B 1 79 ? -29.484 -9.367 -10.516 1 55.88 79 TRP B CA 1
ATOM 4593 C C . TRP B 1 79 ? -29.797 -10.359 -9.406 1 55.88 79 TRP B C 1
ATOM 4595 O O . TRP B 1 79 ? -28.891 -10.953 -8.82 1 55.88 79 TRP B O 1
ATOM 4605 N N . VAL B 1 80 ? -31.078 -10.562 -9.289 1 62.16 80 VAL B N 1
ATOM 4606 C CA . VAL B 1 80 ? -31.484 -11.516 -8.258 1 62.16 80 VAL B CA 1
ATOM 4607 C C . VAL B 1 80 ? -31.016 -12.922 -8.641 1 62.16 80 VAL B C 1
ATOM 4609 O O . VAL B 1 80 ? -30.547 -13.672 -7.789 1 62.16 80 VAL B O 1
ATOM 4612 N N . LYS B 1 81 ? -31.172 -13.117 -9.867 1 67.44 81 LYS B N 1
ATOM 4613 C CA . LYS B 1 81 ? -30.719 -14.414 -10.359 1 67.44 81 LYS B CA 1
ATOM 4614 C C . LYS B 1 81 ? -29.203 -14.562 -10.203 1 67.44 81 LYS B C 1
ATOM 4616 O O . LYS B 1 81 ? -28.719 -15.625 -9.805 1 67.44 81 LYS B O 1
ATOM 4621 N N . LYS B 1 82 ? -28.578 -13.531 -10.492 1 62.88 82 LYS B N 1
ATOM 4622 C CA . LYS B 1 82 ? -27.125 -13.547 -10.375 1 62.88 82 LYS B CA 1
ATOM 4623 C C . LYS B 1 82 ? -26.688 -13.703 -8.914 1 62.88 82 LYS B C 1
ATOM 4625 O O . LYS B 1 82 ? -25.75 -14.453 -8.617 1 62.88 82 LYS B O 1
ATOM 4630 N N . TYR B 1 83 ? -27.438 -13.031 -8.094 1 63.75 83 TYR B N 1
ATOM 4631 C CA . TYR B 1 83 ? -27.125 -13.133 -6.672 1 63.75 83 TYR B CA 1
ATOM 4632 C C . TYR B 1 83 ? -27.453 -14.523 -6.137 1 63.75 83 TYR B C 1
ATOM 4634 O O . TYR B 1 83 ? -26.688 -15.094 -5.359 1 63.75 83 TYR B O 1
ATOM 4642 N N . PHE B 1 84 ? -28.594 -14.984 -6.594 1 71.88 84 PHE B N 1
ATOM 4643 C CA . PHE B 1 84 ? -28.969 -16.328 -6.152 1 71.88 84 PHE B CA 1
ATOM 4644 C C . PHE B 1 84 ? -27.891 -17.344 -6.551 1 71.88 84 PHE B C 1
ATOM 4646 O O . PHE B 1 84 ? -27.5 -18.188 -5.742 1 71.88 84 PHE B O 1
ATOM 4653 N N . LYS B 1 85 ? -27.469 -17.203 -7.781 1 71.06 85 LYS B N 1
ATOM 4654 C CA . LYS B 1 85 ? -26.422 -18.094 -8.266 1 71.06 85 LYS B CA 1
ATOM 4655 C C . LYS B 1 85 ? -25.141 -17.922 -7.473 1 71.06 85 LYS B C 1
ATOM 4657 O O . LYS B 1 85 ? -24.438 -18.906 -7.188 1 71.06 85 LYS B O 1
ATOM 4662 N N . ALA B 1 86 ? -24.938 -16.703 -7.082 1 64.81 86 ALA B N 1
ATOM 4663 C CA . ALA B 1 86 ? -23.734 -16.406 -6.32 1 64.81 86 ALA B CA 1
ATOM 4664 C C . ALA B 1 86 ? -23.828 -16.984 -4.91 1 64.81 86 ALA B C 1
ATOM 4666 O O . ALA B 1 86 ? -22.812 -17.406 -4.336 1 64.81 86 ALA B O 1
ATOM 4667 N N . PHE B 1 87 ? -24.984 -16.922 -4.383 1 70.5 87 PHE B N 1
ATOM 4668 C CA . PHE B 1 87 ? -25.203 -17.453 -3.041 1 70.5 87 PHE B CA 1
ATOM 4669 C C . PHE B 1 87 ? -25.234 -18.984 -3.059 1 70.5 87 PHE B C 1
ATOM 4671 O O . PHE B 1 87 ? -24.75 -19.625 -2.137 1 70.5 87 PHE B O 1
ATOM 4678 N N . ASP B 1 88 ? -25.875 -19.547 -4.137 1 72.38 88 ASP B N 1
ATOM 4679 C CA . ASP B 1 88 ? -26.016 -21 -4.258 1 72.38 88 ASP B CA 1
ATOM 4680 C C . ASP B 1 88 ? -24.719 -21.641 -4.734 1 72.38 88 ASP B C 1
ATOM 4682 O O . ASP B 1 88 ? -24.609 -22.078 -5.883 1 72.38 88 ASP B O 1
ATOM 4686 N N . ARG B 1 89 ? -23.828 -21.75 -3.863 1 64.44 89 ARG B N 1
ATOM 4687 C CA . ARG B 1 89 ? -22.453 -22.141 -4.18 1 64.44 89 ARG B CA 1
ATOM 4688 C C . ARG B 1 89 ? -22.375 -23.609 -4.582 1 64.44 89 ARG B C 1
ATOM 4690 O O . ARG B 1 89 ? -21.5 -24 -5.348 1 64.44 89 ARG B O 1
ATOM 4697 N N . ASN B 1 90 ? -23.312 -24.469 -4.078 1 62.78 90 ASN B N 1
ATOM 4698 C CA . ASN B 1 90 ? -23.266 -25.875 -4.438 1 62.78 90 ASN B CA 1
ATOM 4699 C C . ASN B 1 90 ? -24.25 -26.188 -5.559 1 62.78 90 ASN B C 1
ATOM 4701 O O . ASN B 1 90 ? -24.469 -27.359 -5.887 1 62.78 90 ASN B O 1
ATOM 4705 N N . HIS B 1 91 ? -24.812 -25.156 -6.086 1 71.38 91 HIS B N 1
ATOM 4706 C CA . HIS B 1 91 ? -25.734 -25.25 -7.215 1 71.38 91 HIS B CA 1
ATOM 4707 C C . HIS B 1 91 ? -26.891 -26.219 -6.906 1 71.38 91 HIS B C 1
ATOM 4709 O O . HIS B 1 91 ? -27.312 -26.969 -7.777 1 71.38 91 HIS B O 1
ATOM 4715 N N . SER B 1 92 ? -27.375 -26.344 -5.676 1 75.69 92 SER B N 1
ATOM 4716 C CA . SER B 1 92 ? -28.469 -27.219 -5.266 1 75.69 92 SER B CA 1
ATOM 4717 C C . SER B 1 92 ? -29.828 -26.625 -5.613 1 75.69 92 SER B C 1
ATOM 4719 O O . SER B 1 92 ? -30.844 -27.312 -5.543 1 75.69 92 SER B O 1
ATOM 4721 N N . GLY B 1 93 ? -29.812 -25.375 -6.016 1 81.06 93 GLY B N 1
ATOM 4722 C CA . GLY B 1 93 ? -31.062 -24.688 -6.281 1 81.06 93 GLY B CA 1
ATOM 4723 C C . GLY B 1 93 ? -31.688 -24.078 -5.035 1 81.06 93 GLY B C 1
ATOM 4724 O O . GLY B 1 93 ? -32.75 -23.484 -5.098 1 81.06 93 GLY B O 1
ATOM 4725 N N . THR B 1 94 ? -31.062 -24.281 -3.883 1 85 94 THR B N 1
ATOM 4726 C CA . THR B 1 94 ? -31.469 -23.703 -2.611 1 85 94 THR B CA 1
ATOM 4727 C C . THR B 1 94 ? -30.266 -23.062 -1.898 1 85 94 THR B C 1
ATOM 4729 O O . THR B 1 94 ? -29.125 -23.328 -2.262 1 85 94 THR B O 1
ATOM 4732 N N . ILE B 1 95 ? -30.562 -22.125 -0.989 1 83.12 95 ILE B N 1
ATOM 4733 C CA . ILE B 1 95 ? -29.531 -21.453 -0.21 1 83.12 95 ILE B CA 1
ATOM 4734 C C . ILE B 1 95 ? -29.641 -21.859 1.258 1 83.12 95 ILE B C 1
ATOM 4736 O O . ILE B 1 95 ? -30.641 -21.547 1.918 1 83.12 95 ILE B O 1
ATOM 4740 N N . ASP B 1 96 ? -28.688 -22.656 1.665 1 81.94 96 ASP B N 1
ATOM 4741 C CA . ASP B 1 96 ? -28.656 -22.984 3.086 1 81.94 96 ASP B CA 1
ATOM 4742 C C . ASP B 1 96 ? -28 -21.875 3.9 1 81.94 96 ASP B C 1
ATOM 4744 O O . ASP B 1 96 ? -27.578 -20.859 3.344 1 81.94 96 ASP B O 1
ATOM 4748 N N . PHE B 1 97 ? -27.969 -21.969 5.141 1 83.44 97 PHE B N 1
ATOM 4749 C CA . PHE B 1 97 ? -27.484 -20.891 6.004 1 83.44 97 PHE B CA 1
ATOM 4750 C C . PHE B 1 97 ? -26.031 -20.562 5.707 1 83.44 97 PHE B C 1
ATOM 4752 O O . PHE B 1 97 ? -25.641 -19.391 5.688 1 83.44 97 PHE B O 1
ATOM 4759 N N . GLN B 1 98 ? -25.297 -21.625 5.527 1 75.25 98 GLN B N 1
ATOM 4760 C CA . GLN B 1 98 ? -23.891 -21.406 5.219 1 75.25 98 GLN B CA 1
ATOM 4761 C C . GLN B 1 98 ? -23.734 -20.562 3.945 1 75.25 98 GLN B C 1
ATOM 4763 O O . GLN B 1 98 ? -22.953 -19.609 3.91 1 75.25 98 GLN B O 1
ATOM 4768 N N . GLU B 1 99 ? -24.484 -20.906 2.939 1 73 99 GLU B N 1
ATOM 4769 C CA . GLU B 1 99 ? -24.469 -20.172 1.683 1 73 99 GLU B CA 1
ATOM 4770 C C . GLU B 1 99 ? -25 -18.75 1.874 1 73 99 GLU B C 1
ATOM 4772 O O . GLU B 1 99 ? -24.484 -17.797 1.286 1 73 99 GLU B O 1
ATOM 4777 N N . TYR B 1 100 ? -25.984 -18.578 2.717 1 76.06 100 TYR B N 1
ATOM 4778 C CA . TYR B 1 100 ? -26.578 -17.297 3.07 1 76.06 100 TYR B CA 1
ATOM 4779 C C . TYR B 1 100 ? -25.531 -16.359 3.67 1 76.06 100 TYR B C 1
ATOM 4781 O O . TYR B 1 100 ? -25.406 -15.219 3.229 1 76.06 100 TYR B O 1
ATOM 4789 N N . VAL B 1 101 ? -24.828 -16.891 4.52 1 72.19 101 VAL B N 1
ATOM 4790 C CA . VAL B 1 101 ? -23.844 -16.078 5.227 1 72.19 101 VAL B CA 1
ATOM 4791 C C . VAL B 1 101 ? -22.672 -15.758 4.293 1 72.19 101 VAL B C 1
ATOM 4793 O O . VAL B 1 101 ? -22.219 -14.609 4.234 1 72.19 101 VAL B O 1
ATOM 4796 N N . MET B 1 102 ? -22.312 -16.703 3.566 1 66.81 102 MET B N 1
ATOM 4797 C CA . MET B 1 102 ? -21.203 -16.516 2.645 1 66.81 102 MET B CA 1
ATOM 4798 C C . MET B 1 102 ? -21.562 -15.531 1.536 1 66.81 102 MET B C 1
ATOM 4800 O O . MET B 1 102 ? -20.719 -14.742 1.094 1 66.81 102 MET B O 1
ATOM 4804 N N . GLY B 1 103 ? -22.75 -15.641 1.09 1 63.03 103 GLY B N 1
ATOM 4805 C CA . GLY B 1 103 ? -23.234 -14.703 0.094 1 63.03 103 GLY B CA 1
ATOM 4806 C C . GLY B 1 103 ? -23.234 -13.266 0.579 1 63.03 103 GLY B C 1
ATOM 4807 O O . GLY B 1 103 ? -22.75 -12.367 -0.119 1 63.03 103 GLY B O 1
ATOM 4808 N N . PHE B 1 104 ? -23.734 -13.07 1.738 1 61.06 104 PHE B N 1
ATOM 4809 C CA . PHE B 1 104 ? -23.766 -11.727 2.299 1 61.06 104 PHE B CA 1
ATOM 4810 C C . PHE B 1 104 ? -22.359 -11.203 2.547 1 61.06 104 PHE B C 1
ATOM 4812 O O . PHE B 1 104 ? -22.094 -10.016 2.355 1 61.06 104 PHE B O 1
ATOM 4819 N N . ALA B 1 105 ? -21.641 -12.102 2.977 1 56.81 105 ALA B N 1
ATOM 4820 C CA . ALA B 1 105 ? -20.25 -11.711 3.16 1 56.81 10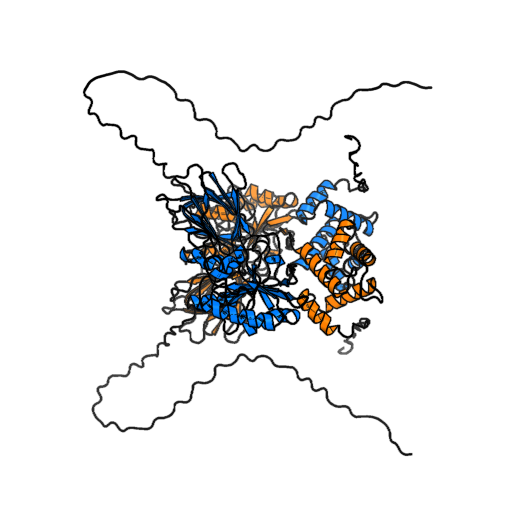5 ALA B CA 1
ATOM 4821 C C . ALA B 1 105 ? -19.625 -11.273 1.839 1 56.81 105 ALA B C 1
ATOM 4823 O O . ALA B 1 105 ? -18.891 -10.273 1.789 1 56.81 105 ALA B O 1
ATOM 4824 N N . GLY B 1 106 ? -19.969 -12.031 0.854 1 54.16 106 GLY B N 1
ATOM 4825 C CA . GLY B 1 106 ? -19.5 -11.688 -0.479 1 54.16 106 GLY B CA 1
ATOM 4826 C C . GLY B 1 106 ? -20.078 -10.375 -0.991 1 54.16 106 GLY B C 1
ATOM 4827 O O . GLY B 1 106 ? -19.375 -9.57 -1.585 1 54.16 106 GLY B O 1
ATOM 4828 N N . MET B 1 107 ? -21.375 -10.25 -0.842 1 49.34 107 MET B N 1
ATOM 4829 C CA . MET B 1 107 ? -22.047 -9.016 -1.258 1 49.34 107 MET B CA 1
ATOM 4830 C C . MET B 1 107 ? -21.469 -7.812 -0.511 1 49.34 107 MET B C 1
ATOM 4832 O O . MET B 1 107 ? -21.297 -6.742 -1.093 1 49.34 107 MET B O 1
ATOM 4836 N N . ALA B 1 108 ? -21.359 -8.055 0.659 1 44.12 108 ALA B N 1
ATOM 4837 C CA . ALA B 1 108 ? -20.781 -6.969 1.452 1 44.12 108 ALA B CA 1
ATOM 4838 C C . ALA B 1 108 ? -19.406 -6.578 0.931 1 44.12 108 ALA B C 1
ATOM 4840 O O . ALA B 1 108 ? -19.047 -5.398 0.909 1 44.12 108 ALA B O 1
ATOM 4841 N N . ARG B 1 109 ? -18.828 -7.629 0.467 1 41.56 109 ARG B N 1
ATOM 4842 C CA . ARG B 1 109 ? -17.484 -7.426 -0.068 1 41.56 109 ARG B CA 1
ATOM 4843 C C . ARG B 1 109 ? -17.531 -6.711 -1.413 1 41.56 109 ARG B C 1
ATOM 4845 O O . ARG B 1 109 ? -16.688 -5.859 -1.701 1 41.56 109 ARG B O 1
ATOM 4852 N N . VAL B 1 110 ? -18.312 -7.383 -2.307 1 38.12 110 VAL B N 1
ATOM 4853 C CA . VAL B 1 110 ? -18.484 -6.773 -3.619 1 38.12 110 VAL B CA 1
ATOM 4854 C C . VAL B 1 110 ? -18.953 -5.328 -3.459 1 38.12 110 VAL B C 1
ATOM 4856 O O . VAL B 1 110 ? -18.531 -4.441 -4.199 1 38.12 110 VAL B O 1
ATOM 4859 N N . LEU B 1 111 ? -19.953 -5.324 -2.773 1 33.84 111 LEU B N 1
ATOM 4860 C CA . LEU B 1 111 ? -20.422 -3.969 -2.539 1 33.84 111 LEU B CA 1
ATOM 4861 C C . LEU B 1 111 ? -19.328 -3.102 -1.933 1 33.84 111 LEU B C 1
ATOM 4863 O O . LEU B 1 111 ? -19.297 -1.888 -2.154 1 33.84 111 LEU B O 1
ATOM 4867 N N . THR B 1 112 ? -18.531 -3.83 -1.189 1 31.19 112 THR B N 1
ATOM 4868 C CA . THR B 1 112 ? -17.422 -3.109 -0.573 1 31.19 112 THR B CA 1
ATOM 4869 C C . THR B 1 112 ? -16.219 -3.061 -1.511 1 31.19 112 THR B C 1
ATOM 4871 O O . THR B 1 112 ? -15.32 -2.232 -1.336 1 31.19 112 THR B O 1
ATOM 4874 N N . ASP B 1 113 ? -15.898 -4.141 -2.193 1 30.14 113 ASP B N 1
ATOM 4875 C CA . ASP B 1 113 ? -14.641 -4.27 -2.924 1 30.14 113 ASP B CA 1
ATOM 4876 C C . ASP B 1 113 ? -14.445 -3.105 -3.893 1 30.14 113 ASP B C 1
ATOM 4878 O O . ASP B 1 113 ? -13.328 -2.617 -4.066 1 30.14 113 ASP B O 1
ATOM 4882 N N . LYS B 1 114 ? -15.25 -3.23 -4.992 1 29.62 114 LYS B N 1
ATOM 4883 C CA . LYS B 1 114 ? -14.531 -2.398 -5.953 1 29.62 114 LYS B CA 1
ATOM 4884 C C . LYS B 1 114 ? -14.062 -1.1 -5.309 1 29.62 114 LYS B C 1
ATOM 4886 O O . LYS B 1 114 ? -12.875 -0.767 -5.367 1 29.62 114 LYS B O 1
ATOM 4891 N N . LYS B 1 115 ? -14.906 -0.04 -5.742 1 28.12 115 LYS B N 1
ATOM 4892 C CA . LYS B 1 115 ? -14.703 1.379 -5.473 1 28.12 115 LYS B CA 1
ATOM 4893 C C . LYS B 1 115 ? -14.922 1.699 -3.998 1 28.12 115 LYS B C 1
ATOM 4895 O O . LYS B 1 115 ? -15.469 2.75 -3.66 1 28.12 115 LYS B O 1
ATOM 4900 N N . ALA B 1 116 ? -15.172 0.775 -3.17 1 29.06 116 ALA B N 1
ATOM 4901 C CA . ALA B 1 116 ? -15.547 1.22 -1.83 1 29.06 116 ALA B CA 1
ATOM 4902 C C . ALA B 1 116 ? -14.516 2.195 -1.27 1 29.06 116 ALA B C 1
ATOM 4904 O O . ALA B 1 116 ? -13.375 1.81 -0.983 1 29.06 116 ALA B O 1
ATOM 4905 N N . HIS B 1 117 ? -14.625 3.242 -1.775 1 28.59 117 HIS B N 1
ATOM 4906 C CA . HIS B 1 117 ? -14.148 4.555 -1.354 1 28.59 117 HIS B CA 1
ATOM 4907 C C . HIS B 1 117 ? -14.43 4.797 0.124 1 28.59 117 HIS B C 1
ATOM 4909 O O . HIS B 1 117 ? -15.578 4.68 0.565 1 28.59 117 HIS B O 1
ATOM 4915 N N . SER B 1 118 ? -13.711 4.145 0.988 1 29.97 118 SER B N 1
ATOM 4916 C CA . SER B 1 118 ? -13.797 4.562 2.385 1 29.97 118 SER B CA 1
ATOM 4917 C C . SER B 1 118 ? -14.062 6.059 2.498 1 29.97 118 SER B C 1
ATOM 4919 O O . SER B 1 118 ? -13.312 6.871 1.946 1 29.97 118 SER B O 1
ATOM 4921 N N . LEU B 1 119 ? -15.312 6.395 2.428 1 29.7 119 LEU B N 1
ATOM 4922 C CA . LEU B 1 119 ? -15.586 7.785 2.775 1 29.7 119 LEU B CA 1
ATOM 4923 C C . LEU B 1 119 ? -15.227 8.062 4.234 1 29.7 119 LEU B C 1
ATOM 4925 O O . LEU B 1 119 ? -15.742 7.398 5.137 1 29.7 119 LEU B O 1
ATOM 4929 N N . ILE B 1 120 ? -14.07 8.148 4.594 1 31.16 120 ILE B N 1
ATOM 4930 C CA . ILE B 1 120 ? -13.797 8.734 5.902 1 31.16 120 ILE B CA 1
ATOM 4931 C C . ILE B 1 120 ? -14.406 10.125 5.984 1 31.16 120 ILE B C 1
ATOM 4933 O O . ILE B 1 120 ? -14.016 11.031 5.238 1 31.16 120 ILE B O 1
ATOM 4937 N N . GLY B 1 121 ? -15.766 10.094 6.207 1 32.31 121 GLY B N 1
ATOM 4938 C CA . GLY B 1 121 ? -16.266 11.422 6.543 1 32.31 121 GLY B CA 1
ATOM 4939 C C . GLY B 1 121 ? -15.578 12.023 7.754 1 32.31 121 GLY B C 1
ATOM 4940 O O . GLY B 1 121 ? -15.664 11.484 8.859 1 32.31 121 GLY B O 1
ATOM 4941 N N . LEU B 1 122 ? -14.422 12.406 7.562 1 33.31 122 LEU B N 1
ATOM 4942 C CA . LEU B 1 122 ? -13.859 13.219 8.641 1 33.31 122 LEU B CA 1
ATOM 4943 C C . LEU B 1 122 ? -14.812 14.344 9.031 1 33.31 122 LEU B C 1
ATOM 4945 O O . LEU B 1 122 ? -15.492 14.914 8.172 1 33.31 122 LEU B O 1
ATOM 4949 N N . SER B 1 123 ? -15.273 14.234 10.281 1 32.69 123 SER B N 1
ATOM 4950 C CA . SER B 1 123 ? -16.25 15.031 11.016 1 32.69 123 SER B CA 1
ATOM 4951 C C . SER B 1 123 ? -16.078 16.516 10.711 1 32.69 123 SER B C 1
ATOM 4953 O O . SER B 1 123 ? -16.984 17.312 10.969 1 32.69 123 SER B O 1
ATOM 4955 N N . THR B 1 124 ? -14.953 17.188 10.734 1 38.22 124 THR B N 1
ATOM 4956 C CA . THR B 1 124 ? -15.086 18.641 10.891 1 38.22 124 THR B CA 1
ATOM 4957 C C . THR B 1 124 ? -15.672 19.266 9.633 1 38.22 124 THR B C 1
ATOM 4959 O O . THR B 1 124 ? -15.148 19.094 8.539 1 38.22 124 THR B O 1
ATOM 4962 N N . GLY B 1 125 ? -17 19.531 9.766 1 46.72 125 GLY B N 1
ATOM 4963 C CA . GLY B 1 125 ? -17.672 20.156 8.633 1 46.72 125 GLY B CA 1
ATOM 4964 C C . GLY B 1 125 ? -17.078 19.766 7.297 1 46.72 125 GLY B C 1
ATOM 4965 O O . GLY B 1 125 ? -17.75 19.828 6.266 1 46.72 125 GLY B O 1
ATOM 4966 N N . SER B 1 126 ? -15.852 19.406 7.297 1 49.22 126 SER B N 1
ATOM 4967 C CA . SER B 1 126 ? -15.211 18.906 6.086 1 49.22 126 SER B CA 1
ATOM 4968 C C . SER B 1 126 ? -15.461 17.406 5.906 1 49.22 126 SER B C 1
ATOM 4970 O O . SER B 1 126 ? -15.383 16.641 6.871 1 49.22 126 SER B O 1
ATOM 4972 N N . ASN B 1 127 ? -16.016 17.188 4.68 1 59.66 127 ASN B N 1
ATOM 4973 C CA . ASN B 1 127 ? -16.234 15.789 4.297 1 59.66 127 ASN B CA 1
ATOM 4974 C C . ASN B 1 127 ? -15.203 15.328 3.264 1 59.66 127 ASN B C 1
ATOM 4976 O O . ASN B 1 127 ? -14.922 16.047 2.303 1 59.66 127 ASN B O 1
ATOM 4980 N N . ILE B 1 128 ? -14.406 14.359 3.674 1 62.25 128 ILE B N 1
ATOM 4981 C CA . ILE B 1 128 ? -13.461 13.773 2.727 1 62.25 128 ILE B CA 1
ATOM 4982 C C . ILE B 1 128 ? -13.93 12.383 2.32 1 62.25 128 ILE B C 1
ATOM 4984 O O . ILE B 1 128 ? -14.219 11.547 3.176 1 62.25 128 ILE B O 1
ATOM 4988 N N . VAL B 1 129 ? -14.117 12.258 0.987 1 50.12 129 VAL B N 1
ATOM 4989 C CA . VAL B 1 129 ? -14.539 10.977 0.434 1 50.12 129 VAL B CA 1
ATOM 4990 C C . VAL B 1 129 ? -13.375 10.328 -0.312 1 50.12 129 VAL B C 1
ATOM 4992 O O . VAL B 1 129 ? -12.711 10.977 -1.122 1 50.12 129 VAL B O 1
ATOM 4995 N N . ARG B 1 130 ? -13.086 9.039 0.117 1 56.47 130 ARG B N 1
ATOM 4996 C CA . ARG B 1 130 ? -12.016 8.305 -0.555 1 56.47 130 ARG B CA 1
ATOM 4997 C C . ARG B 1 130 ? -12.586 7.238 -1.479 1 56.47 130 ARG B C 1
ATOM 4999 O O . ARG B 1 130 ? -13.523 6.527 -1.109 1 56.47 130 ARG B O 1
ATOM 5006 N N . SER B 1 131 ? -12.133 7.27 -2.748 1 49.69 131 SER B N 1
ATOM 5007 C CA . SER B 1 131 ? -12.406 6.227 -3.732 1 49.69 131 SER B CA 1
ATOM 5008 C C . SER B 1 131 ? -11.109 5.676 -4.324 1 49.69 131 SER B C 1
ATOM 5010 O O . SER B 1 131 ? -10.469 6.332 -5.148 1 49.69 131 SER B O 1
ATOM 5012 N N . GLY B 1 132 ? -10.789 4.465 -3.838 1 58.88 132 GLY B N 1
ATOM 5013 C CA . GLY B 1 132 ? -9.484 3.98 -4.25 1 58.88 132 GLY B CA 1
ATOM 5014 C C . GLY B 1 132 ? -8.344 4.863 -3.777 1 58.88 132 GLY B C 1
ATOM 5015 O O . GLY B 1 132 ? -8.195 5.113 -2.58 1 58.88 132 GLY B O 1
ATOM 5016 N N . ARG B 1 133 ? -7.738 5.34 -4.809 1 75.5 133 ARG B N 1
ATOM 5017 C CA . ARG B 1 133 ? -6.594 6.195 -4.523 1 75.5 133 ARG B CA 1
ATOM 5018 C C . ARG B 1 133 ? -7.008 7.66 -4.445 1 75.5 133 ARG B C 1
ATOM 5020 O O . ARG B 1 133 ? -6.234 8.508 -3.992 1 75.5 133 ARG B O 1
ATOM 5027 N N . SER B 1 134 ? -8.195 7.863 -4.863 1 75.38 134 SER B N 1
ATOM 5028 C CA . SER B 1 134 ? -8.641 9.25 -4.941 1 75.38 134 SER B CA 1
ATOM 5029 C C . SER B 1 134 ? -9.383 9.664 -3.676 1 75.38 134 SER B C 1
ATOM 5031 O O . SER B 1 134 ? -10.164 8.883 -3.125 1 75.38 134 SER B O 1
ATOM 5033 N N . ALA B 1 135 ? -9.031 10.828 -3.135 1 80.56 135 ALA B N 1
ATOM 5034 C CA . ALA B 1 135 ? -9.742 11.453 -2.027 1 80.56 135 ALA B CA 1
ATOM 5035 C C . ALA B 1 135 ? -10.141 12.891 -2.371 1 80.56 135 ALA B C 1
ATOM 5037 O O . ALA B 1 135 ? -9.359 13.625 -2.984 1 80.56 135 ALA B O 1
ATOM 5038 N N . ARG B 1 136 ? -11.391 13.234 -2.012 1 79.06 136 ARG B N 1
ATOM 5039 C CA . ARG B 1 136 ? -11.898 14.562 -2.346 1 79.06 136 ARG B CA 1
ATOM 5040 C C . ARG B 1 136 ? -12.555 15.211 -1.137 1 79.06 136 ARG B C 1
ATOM 5042 O O . ARG B 1 136 ? -13.25 14.547 -0.364 1 79.06 136 ARG B O 1
ATOM 5049 N N . LEU B 1 137 ? -12.25 16.5 -1.045 1 80 137 LEU B N 1
ATOM 5050 C CA . LEU B 1 137 ? -12.844 17.328 -0.009 1 80 137 LEU B CA 1
ATOM 5051 C C . LEU B 1 137 ? -14.109 18.016 -0.519 1 80 137 LEU B C 1
ATOM 5053 O O . LEU B 1 137 ? -14.141 18.516 -1.646 1 80 137 LEU B O 1
ATOM 5057 N N . PHE B 1 138 ? -15.102 17.969 0.301 1 71.69 138 PHE B N 1
ATOM 5058 C CA . PHE B 1 138 ? -16.297 18.75 0.052 1 71.69 138 PHE B CA 1
ATOM 5059 C C . PHE B 1 138 ? -16.875 19.281 1.359 1 71.69 138 PHE B C 1
ATOM 5061 O O . PHE B 1 138 ? -16.797 18.609 2.391 1 71.69 138 PHE B O 1
ATOM 5068 N N . TRP B 1 139 ? -17.469 20.531 1.214 1 73.19 139 TRP B N 1
ATOM 5069 C CA . TRP B 1 139 ? -18.062 21.172 2.391 1 73.19 139 TRP B CA 1
ATOM 5070 C C . TRP B 1 139 ? -19.562 20.953 2.424 1 73.19 139 TRP B C 1
ATOM 5072 O O . TRP B 1 139 ? -20.234 21.016 1.385 1 73.19 139 TRP B O 1
ATOM 5082 N N . ASP B 1 140 ? -20.109 20.688 3.584 1 60.09 140 ASP B N 1
ATOM 5083 C CA . ASP B 1 140 ? -21.562 20.719 3.748 1 60.09 140 ASP B CA 1
ATOM 5084 C C . ASP B 1 140 ? -22.078 22.156 3.717 1 60.09 140 ASP B C 1
ATOM 5086 O O . ASP B 1 140 ? -23.156 22.422 3.201 1 60.09 140 ASP B O 1
ATOM 5090 N N . GLY B 1 141 ? -21.344 23.062 4.289 1 64.25 141 GLY B N 1
ATOM 5091 C CA . GLY B 1 141 ? -21.516 24.5 4.312 1 64.25 141 GLY B CA 1
ATOM 5092 C C . GLY B 1 141 ? -20.219 25.266 4.207 1 64.25 141 GLY B C 1
ATOM 5093 O O . GLY B 1 141 ? -19.141 24.688 4.34 1 64.25 141 GLY B O 1
ATOM 5094 N N . PRO B 1 142 ? -20.391 26.422 3.941 1 73.31 142 PRO B N 1
ATOM 5095 C CA . PRO B 1 142 ? -19.141 27.188 3.787 1 73.31 142 PRO B CA 1
ATOM 5096 C C . PRO B 1 142 ? -18.281 27.188 5.055 1 73.31 142 PRO B C 1
ATOM 5098 O O . PRO B 1 142 ? -18.812 27.359 6.156 1 73.31 142 PRO B O 1
ATOM 5101 N N . PRO B 1 143 ? -17.094 26.875 4.895 1 86.38 143 PRO B N 1
ATOM 5102 C CA . PRO B 1 143 ? -16.234 26.984 6.078 1 86.38 143 PRO B CA 1
ATOM 5103 C C . PRO B 1 143 ? -16.188 28.391 6.668 1 86.38 143 PRO B C 1
ATOM 5105 O O . PRO B 1 143 ? -16.375 29.375 5.945 1 86.38 143 PRO B O 1
ATOM 5108 N N . ARG B 1 144 ? -15.953 28.484 8.016 1 89.31 144 ARG B N 1
ATOM 5109 C CA . ARG B 1 144 ? -16.078 29.766 8.703 1 89.31 144 ARG B CA 1
ATOM 5110 C C . ARG B 1 144 ? -14.773 30.141 9.414 1 89.31 144 ARG B C 1
ATOM 5112 O O . ARG B 1 144 ? -14.492 31.328 9.633 1 89.31 144 ARG B O 1
ATOM 5119 N N . ARG B 1 145 ? -14.031 29.203 9.812 1 94.44 145 ARG B N 1
ATOM 5120 C CA . ARG B 1 145 ? -12.844 29.438 10.625 1 94.44 145 ARG B CA 1
ATOM 5121 C C . ARG B 1 145 ? -11.602 28.844 9.969 1 94.44 145 ARG B C 1
ATOM 5123 O O . ARG B 1 145 ? -11.633 27.703 9.484 1 94.44 145 ARG B O 1
ATOM 5130 N N . VAL B 1 146 ? -10.602 29.594 9.922 1 96.62 146 VAL B N 1
ATOM 5131 C CA . VAL B 1 146 ? -9.352 29.156 9.312 1 96.62 146 VAL B CA 1
ATOM 5132 C C . VAL B 1 146 ? -8.18 29.5 10.219 1 96.62 146 VAL B C 1
ATOM 5134 O O . VAL B 1 146 ? -8.156 30.562 10.836 1 96.62 146 VAL B O 1
ATOM 5137 N N . ALA B 1 147 ? -7.289 28.578 10.422 1 97.62 147 ALA B N 1
ATOM 5138 C CA . ALA B 1 147 ? -6.023 28.844 11.094 1 97.62 147 ALA B CA 1
ATOM 5139 C C . ALA B 1 147 ? -4.91 29.109 10.086 1 97.62 147 ALA B C 1
ATOM 5141 O O . ALA B 1 147 ? -4.801 28.406 9.078 1 97.62 147 ALA B O 1
ATOM 5142 N N . VAL B 1 148 ? -4.125 30.125 10.344 1 97 148 VAL B N 1
ATOM 5143 C CA . VAL B 1 148 ? -2.973 30.438 9.5 1 97 148 VAL B CA 1
ATOM 5144 C C . VAL B 1 148 ? -1.683 30.203 10.281 1 97 148 VAL B C 1
ATOM 5146 O O . VAL B 1 148 ? -1.475 30.812 11.336 1 97 148 VAL B O 1
ATOM 5149 N N . ILE B 1 149 ? -0.881 29.328 9.781 1 95.56 149 ILE B N 1
ATOM 5150 C CA . ILE B 1 149 ? 0.416 29 10.367 1 95.56 149 ILE B CA 1
ATOM 5151 C C . ILE B 1 149 ? 1.529 29.375 9.391 1 95.56 149 ILE B C 1
ATOM 5153 O O . ILE B 1 149 ? 1.522 28.953 8.234 1 95.56 149 ILE B O 1
ATOM 5157 N N . LYS B 1 150 ? 2.426 30.188 9.812 1 92.56 150 LYS B N 1
ATOM 5158 C CA . LYS B 1 150 ? 3.475 30.656 8.914 1 92.56 150 LYS B CA 1
ATOM 5159 C C . LYS B 1 150 ? 4.852 30.203 9.383 1 92.56 150 LYS B C 1
ATOM 5161 O O . LYS B 1 150 ? 5.012 29.766 10.531 1 92.56 150 LYS B O 1
ATOM 5166 N N . LYS B 1 151 ? 5.801 30.328 8.43 1 87.38 151 LYS B N 1
ATOM 5167 C CA . LYS B 1 151 ? 7.195 30.094 8.781 1 87.38 151 LYS B CA 1
ATOM 5168 C C . LYS B 1 151 ? 7.641 31 9.914 1 87.38 151 LYS B C 1
ATOM 5170 O O . LYS B 1 151 ? 7.34 32.188 9.914 1 87.38 151 LYS B O 1
ATOM 5175 N N . TRP B 1 152 ? 8.391 30.438 10.727 1 77.81 152 TRP B N 1
ATOM 5176 C CA . TRP B 1 152 ? 8.742 31.141 11.961 1 77.81 152 TRP B CA 1
ATOM 5177 C C . TRP B 1 152 ? 9.797 32.219 11.703 1 77.81 152 TRP B C 1
ATOM 5179 O O . TRP B 1 152 ? 10.789 31.953 11.016 1 77.81 152 TRP B O 1
ATOM 5189 N N . LYS B 1 153 ? 9.523 33.344 12.211 1 74.12 153 LYS B N 1
ATOM 5190 C CA . LYS B 1 153 ? 10.445 34.469 12.32 1 74.12 153 LYS B CA 1
ATOM 5191 C C . LYS B 1 153 ? 10.984 34.875 10.945 1 74.12 153 LYS B C 1
ATOM 5193 O O . LYS B 1 153 ? 12.195 35.062 10.773 1 74.12 153 LYS B O 1
ATOM 5198 N N . ASP B 1 154 ? 10.195 34.938 9.953 1 80.56 154 ASP B N 1
ATOM 5199 C CA . ASP B 1 154 ? 10.5 35.438 8.625 1 80.56 154 ASP B CA 1
ATOM 5200 C C . ASP B 1 154 ? 9.688 36.688 8.305 1 80.56 154 ASP B C 1
ATOM 5202 O O . ASP B 1 154 ? 8.469 36.625 8.133 1 80.56 154 ASP B O 1
ATOM 5206 N N . PRO B 1 155 ? 10.359 37.812 8.266 1 82.5 155 PRO B N 1
ATOM 5207 C CA . PRO B 1 155 ? 9.633 39.062 8.086 1 82.5 155 PRO B CA 1
ATOM 5208 C C . PRO B 1 155 ? 8.867 39.125 6.766 1 82.5 155 PRO B C 1
ATOM 5210 O O . PRO B 1 155 ? 7.797 39.719 6.695 1 82.5 155 PRO B O 1
ATOM 5213 N N . VAL B 1 156 ? 9.461 38.531 5.781 1 84.56 156 VAL B N 1
ATOM 5214 C CA . VAL B 1 156 ? 8.805 38.531 4.477 1 84.56 156 VAL B CA 1
ATOM 5215 C C . VAL B 1 156 ? 7.508 37.75 4.551 1 84.56 156 VAL B C 1
ATOM 5217 O O . VAL B 1 156 ? 6.469 38.188 4.055 1 84.56 156 VAL B O 1
ATOM 5220 N N . VAL B 1 157 ? 7.625 36.656 5.199 1 88.19 157 VAL B N 1
ATOM 5221 C CA . VAL B 1 157 ? 6.453 35.812 5.328 1 88.19 157 VAL B CA 1
ATOM 5222 C C . VAL B 1 157 ? 5.426 36.469 6.246 1 88.19 157 VAL B C 1
ATOM 5224 O O . VAL B 1 157 ? 4.219 36.312 6.039 1 88.19 157 VAL B O 1
ATOM 5227 N N . ALA B 1 158 ? 5.906 37.25 7.195 1 88.69 158 ALA B N 1
ATOM 5228 C CA . ALA B 1 158 ? 5.012 37.938 8.117 1 88.69 158 ALA B CA 1
ATOM 5229 C C . ALA B 1 158 ? 4.148 38.969 7.375 1 88.69 158 ALA B C 1
ATOM 5231 O O . ALA B 1 158 ? 2.941 39.062 7.605 1 88.69 158 ALA B O 1
ATOM 5232 N N . ALA B 1 159 ? 4.785 39.688 6.547 1 90.38 159 ALA B N 1
ATOM 5233 C CA . ALA B 1 159 ? 4.059 40.688 5.785 1 90.38 159 ALA B CA 1
ATOM 5234 C C . ALA B 1 159 ? 3.016 40.031 4.875 1 90.38 159 ALA B C 1
ATOM 5236 O O . ALA B 1 159 ? 1.887 40.531 4.77 1 90.38 159 ALA B O 1
ATOM 5237 N N . LYS B 1 160 ? 3.41 39 4.215 1 90.69 160 LYS B N 1
ATOM 5238 C CA . LYS B 1 160 ? 2.49 38.281 3.34 1 90.69 160 LYS B CA 1
ATOM 5239 C C . LYS B 1 160 ? 1.332 37.688 4.129 1 90.69 160 LYS B C 1
ATOM 5241 O O . LYS B 1 160 ? 0.195 37.656 3.654 1 90.69 160 LYS B O 1
ATOM 5246 N N . THR B 1 161 ? 1.682 37.25 5.262 1 92.38 161 THR B N 1
ATOM 5247 C CA . THR B 1 161 ? 0.671 36.656 6.121 1 92.38 161 THR B CA 1
ATOM 5248 C C . THR B 1 161 ? -0.35 37.688 6.566 1 92.38 161 THR B C 1
ATOM 5250 O O . THR B 1 161 ? -1.55 37.438 6.609 1 92.38 161 THR B O 1
ATOM 5253 N N . GLU B 1 162 ? 0.121 38.875 6.887 1 94 162 GLU B N 1
ATOM 5254 C CA . GLU B 1 162 ? -0.775 39.938 7.297 1 94 162 GLU B CA 1
ATOM 5255 C C . GLU B 1 162 ? -1.771 40.281 6.191 1 94 162 GLU B C 1
ATOM 5257 O O . GLU B 1 162 ? -2.967 40.438 6.449 1 94 162 GLU B O 1
ATOM 5262 N N . LYS B 1 163 ? -1.246 40.375 5.035 1 94.56 163 LYS B N 1
ATOM 5263 C CA . LYS B 1 163 ? -2.102 40.656 3.889 1 94.56 163 LYS B CA 1
ATOM 5264 C C . LYS B 1 163 ? -3.133 39.562 3.676 1 94.56 163 LYS B C 1
ATOM 5266 O O . LYS B 1 163 ? -4.305 39.844 3.414 1 94.56 163 LYS B O 1
ATOM 5271 N N . LEU B 1 164 ? -2.697 38.375 3.793 1 95.19 164 LEU B N 1
ATOM 5272 C CA . LEU B 1 164 ? -3.588 37.219 3.605 1 95.19 164 LEU B CA 1
ATOM 5273 C C . LEU B 1 164 ? -4.68 37.219 4.672 1 95.19 164 LEU B C 1
ATOM 5275 O O . LEU B 1 164 ? -5.848 36.969 4.363 1 95.19 164 LEU B O 1
ATOM 5279 N N . VAL B 1 165 ? -4.297 37.469 5.883 1 96.44 165 VAL B N 1
ATOM 5280 C CA . VAL B 1 165 ? -5.242 37.438 6.996 1 96.44 165 VAL B CA 1
ATOM 5281 C C . VAL B 1 165 ? -6.328 38.469 6.773 1 96.44 165 VAL B C 1
ATOM 5283 O O . VAL B 1 165 ? -7.516 38.188 6.926 1 96.44 165 VAL B O 1
ATOM 5286 N N . HIS B 1 166 ? -5.918 39.656 6.41 1 97.06 166 HIS B N 1
ATOM 5287 C CA . HIS B 1 166 ? -6.883 40.719 6.145 1 97.06 166 HIS B CA 1
ATOM 5288 C C . HIS B 1 166 ? -7.824 40.344 5.008 1 97.06 166 HIS B C 1
ATOM 5290 O O . HIS B 1 166 ? -9.031 40.594 5.078 1 97.06 166 HIS B O 1
ATOM 5296 N N . TRP B 1 167 ? -7.238 39.781 4.039 1 97 167 TRP B N 1
ATOM 5297 C CA . TRP B 1 167 ? -8.055 39.344 2.904 1 97 167 TRP B CA 1
ATOM 5298 C C . TRP B 1 167 ? -9.039 38.25 3.322 1 97 167 TRP B C 1
ATOM 5300 O O . TRP B 1 167 ? -10.219 38.312 2.943 1 97 167 TRP B O 1
ATOM 5310 N N . LEU B 1 168 ? -8.594 37.312 4.078 1 97.44 168 LEU B N 1
ATOM 5311 C CA . LEU B 1 168 ? -9.461 36.219 4.559 1 97.44 168 LEU B CA 1
ATOM 5312 C C . LEU B 1 168 ? -10.617 36.781 5.379 1 97.44 168 LEU B C 1
ATOM 5314 O O . LEU B 1 168 ? -11.758 36.344 5.23 1 97.44 168 LEU B O 1
ATOM 5318 N N . GLN B 1 169 ? -10.312 37.75 6.211 1 97.12 169 GLN B N 1
ATOM 5319 C CA . GLN B 1 169 ? -11.344 38.406 7.016 1 97.12 169 GLN B CA 1
ATOM 5320 C C . GLN B 1 169 ? -12.352 39.125 6.133 1 97.12 169 GLN B C 1
ATOM 5322 O O . GLN B 1 169 ? -13.547 39.125 6.422 1 97.12 169 GLN B O 1
ATOM 5327 N N . SER B 1 170 ? -11.852 39.688 5.098 1 96.31 170 SER B N 1
ATOM 5328 C CA . SER B 1 170 ? -12.727 40.375 4.164 1 96.31 170 SER B CA 1
ATOM 5329 C C . SER B 1 170 ? -13.664 39.406 3.449 1 96.31 170 SER B C 1
ATOM 5331 O O . SER B 1 170 ? -14.711 39.812 2.943 1 96.31 170 SER B O 1
ATOM 5333 N N . GLN B 1 171 ? -13.289 38.156 3.377 1 94 171 GLN B N 1
ATOM 5334 C CA . GLN B 1 171 ? -14.117 37.094 2.779 1 94 171 GLN B CA 1
ATOM 5335 C C . GLN B 1 171 ? -15.133 36.562 3.785 1 94 171 GLN B C 1
ATOM 5337 O O . GLN B 1 171 ? -15.859 35.625 3.492 1 94 171 GLN B O 1
ATOM 5342 N N . GLY B 1 172 ? -15.078 37.062 5.008 1 94.19 172 GLY B N 1
ATOM 5343 C CA . GLY B 1 172 ? -16.062 36.688 6.012 1 94.19 172 GLY B CA 1
ATOM 5344 C C . GLY B 1 172 ? -15.578 35.562 6.902 1 94.19 172 GLY B C 1
ATOM 5345 O O . GLY B 1 172 ? -16.359 34.969 7.645 1 94.19 172 GLY B O 1
ATOM 5346 N N . LEU B 1 173 ? -14.32 35.281 6.879 1 96.19 173 LEU B N 1
ATOM 5347 C CA . LEU B 1 173 ? -13.797 34.156 7.672 1 96.19 173 LEU B CA 1
ATOM 5348 C C . LEU B 1 173 ? -13.25 34.656 9.008 1 96.19 173 LEU B C 1
ATOM 5350 O O . LEU B 1 173 ? -12.719 35.781 9.086 1 96.19 173 LEU B O 1
ATOM 5354 N N . THR B 1 174 ? -13.422 33.875 10.07 1 96.94 174 THR B N 1
ATOM 5355 C CA . THR B 1 174 ? -12.68 34.062 11.312 1 96.94 174 THR B CA 1
ATOM 5356 C C . THR B 1 174 ? -11.281 33.438 11.211 1 96.94 174 THR B C 1
ATOM 5358 O O . THR B 1 174 ? -11.133 32.25 10.914 1 96.94 174 THR B O 1
ATOM 5361 N N . VAL B 1 175 ? -10.297 34.281 11.469 1 97.94 175 VAL B N 1
ATOM 5362 C CA . VAL B 1 175 ? -8.914 33.844 11.289 1 97.94 175 VAL B CA 1
ATOM 5363 C C . VAL B 1 175 ? -8.242 33.656 12.648 1 97.94 175 VAL B C 1
ATOM 5365 O O . VAL B 1 175 ? -8.414 34.5 13.531 1 97.94 175 VAL B O 1
ATOM 5368 N N . LEU B 1 176 ? -7.59 32.562 12.867 1 97.31 176 LEU B N 1
ATOM 5369 C CA . LEU B 1 176 ? -6.75 32.344 14.031 1 97.31 176 LEU B CA 1
ATOM 5370 C C . LEU B 1 176 ? -5.289 32.188 13.633 1 97.31 176 LEU B C 1
ATOM 5372 O O . LEU B 1 176 ? -4.98 31.594 12.594 1 97.31 176 LEU B O 1
ATOM 5376 N N . VAL B 1 177 ? -4.387 32.688 14.453 1 95.69 177 VAL B N 1
ATOM 5377 C CA . VAL B 1 177 ? -2.963 32.594 14.148 1 95.69 177 VAL B CA 1
ATOM 5378 C C . VAL B 1 177 ? -2.252 31.797 15.227 1 95.69 177 VAL B C 1
ATOM 5380 O O . VAL B 1 177 ? -2.836 31.5 16.281 1 95.69 177 VAL B O 1
ATOM 5383 N N . ASP B 1 178 ? -1.072 31.359 14.898 1 93.56 178 ASP B N 1
ATOM 5384 C CA . ASP B 1 178 ? -0.255 30.5 15.75 1 93.56 178 ASP B CA 1
ATOM 5385 C C . ASP B 1 178 ? 0.228 31.25 16.984 1 93.56 178 ASP B C 1
ATOM 5387 O O . ASP B 1 178 ? 0.894 32.281 16.875 1 93.56 178 ASP B O 1
ATOM 5391 N N . PRO B 1 179 ? -0.077 30.781 18.188 1 89.69 179 PRO B N 1
ATOM 5392 C CA . PRO B 1 179 ? 0.338 31.469 19.406 1 89.69 179 PRO B CA 1
ATOM 5393 C C . PRO B 1 179 ? 1.855 31.516 19.562 1 89.69 179 PRO B C 1
ATOM 5395 O O . PRO B 1 179 ? 2.375 32.375 20.312 1 89.69 179 PRO B O 1
ATOM 5398 N N . THR B 1 180 ? 2.545 30.594 18.953 1 82.75 180 THR B N 1
ATOM 5399 C CA . THR B 1 180 ? 3.992 30.516 19.125 1 82.75 180 THR B CA 1
ATOM 5400 C C . THR B 1 180 ? 4.668 31.703 18.438 1 82.75 180 THR B C 1
ATOM 5402 O O . THR B 1 180 ? 5.859 31.953 18.641 1 82.75 180 THR B O 1
ATOM 5405 N N . GLU B 1 181 ? 4.027 32.375 17.672 1 76 181 GLU B N 1
ATOM 5406 C CA . GLU B 1 181 ? 4.559 33.562 16.984 1 76 181 GLU B CA 1
ATOM 5407 C C . GLU B 1 181 ? 4.918 34.656 17.969 1 76 181 GLU B C 1
ATOM 5409 O O . GLU B 1 181 ? 5.742 35.531 17.656 1 76 181 GLU B O 1
ATOM 5414 N N . ASP B 1 182 ? 4.277 34.688 19.078 1 67.12 182 ASP B N 1
ATOM 5415 C CA . ASP B 1 182 ? 4.406 35.781 20.047 1 67.12 182 ASP B CA 1
ATOM 5416 C C . ASP B 1 182 ? 5.625 35.594 20.938 1 67.12 182 ASP B C 1
ATOM 5418 O O . ASP B 1 182 ? 6.141 36.531 21.531 1 67.12 182 ASP B O 1
ATOM 5422 N N . ASN B 1 183 ? 6.078 34.312 21.094 1 60 183 ASN B N 1
ATOM 5423 C CA . ASN B 1 183 ? 6.887 33.938 22.25 1 60 183 ASN B CA 1
ATOM 5424 C C . ASN B 1 183 ? 8.359 34.281 22.047 1 60 183 ASN B C 1
ATOM 5426 O O . ASN B 1 183 ? 9.102 33.531 21.422 1 60 183 ASN B O 1
ATOM 5430 N N . GLU B 1 184 ? 8.773 35.469 21.484 1 56.22 184 GLU B N 1
ATOM 5431 C CA . GLU B 1 184 ? 10.18 35.656 21.859 1 56.22 184 GLU B CA 1
ATOM 5432 C C . GLU B 1 184 ? 10.328 35.938 23.344 1 56.22 184 GLU B C 1
ATOM 5434 O O . GLU B 1 184 ? 9.656 36.844 23.891 1 56.22 184 GLU B O 1
ATOM 5439 N N . LEU B 1 185 ? 10.461 34.844 24.141 1 49.47 185 LEU B N 1
ATOM 5440 C CA . LEU B 1 185 ? 10.672 35.031 25.578 1 49.47 185 LEU B CA 1
ATOM 5441 C C . LEU B 1 185 ? 11.969 35.812 25.828 1 49.47 185 LEU B C 1
ATOM 5443 O O . LEU B 1 185 ? 13.008 35.469 25.25 1 49.47 185 LEU B O 1
ATOM 5447 N N . GLY B 1 186 ? 11.859 36.938 26.219 1 47.62 186 GLY B N 1
ATOM 5448 C CA . GLY B 1 186 ? 13.047 37.625 26.719 1 47.62 186 GLY B CA 1
ATOM 5449 C C . GLY B 1 186 ? 13.703 36.875 27.875 1 47.62 186 GLY B C 1
ATOM 5450 O O . GLY B 1 186 ? 13.156 35.906 28.375 1 47.62 186 GLY B O 1
ATOM 5451 N N . ASP B 1 187 ? 14.984 37.25 28.172 1 50 187 ASP B N 1
ATOM 5452 C CA . ASP B 1 187 ? 15.805 36.719 29.25 1 50 187 ASP B CA 1
ATOM 5453 C C . ASP B 1 187 ? 15.008 36.594 30.547 1 50 187 ASP B C 1
ATOM 5455 O O . ASP B 1 187 ? 15.242 35.688 31.344 1 50 187 ASP B O 1
ATOM 5459 N N . ASP B 1 188 ? 14.117 37.531 30.844 1 50.12 188 ASP B N 1
ATOM 5460 C CA . ASP B 1 188 ? 13.398 37.562 32.125 1 50.12 188 ASP B CA 1
ATOM 5461 C C . ASP B 1 188 ? 12.07 36.812 32 1 50.12 188 ASP B C 1
ATOM 5463 O O . ASP B 1 188 ? 11.281 36.781 32.938 1 50.12 188 ASP B O 1
ATOM 5467 N N . GLY B 1 189 ? 11.805 36.062 31 1 52.44 189 GLY B N 1
ATOM 5468 C CA . GLY B 1 189 ? 10.609 35.25 30.812 1 52.44 189 GLY B CA 1
ATOM 5469 C C . GLY B 1 189 ? 9.445 36.031 30.25 1 52.44 189 GLY B C 1
ATOM 5470 O O . GLY B 1 189 ? 8.344 35.5 30.078 1 52.44 189 GLY B O 1
ATOM 5471 N N . GLU B 1 190 ? 9.594 37.281 30.297 1 50.41 190 GLU B N 1
ATOM 5472 C CA . GLU B 1 190 ? 8.516 38.156 29.844 1 50.41 190 GLU B CA 1
ATOM 5473 C C . GLU B 1 190 ? 8.484 38.25 28.312 1 50.41 190 GLU B C 1
ATOM 5475 O O . GLU B 1 190 ? 9.531 38.156 27.672 1 50.41 190 GLU B O 1
ATOM 5480 N N . ALA B 1 191 ? 7.348 38.156 27.75 1 55.75 191 ALA B N 1
ATOM 5481 C CA . ALA B 1 191 ? 7.121 38.312 26.328 1 55.75 191 ALA B CA 1
ATOM 5482 C C . ALA B 1 191 ? 7.633 39.656 25.828 1 55.75 191 ALA B C 1
ATOM 5484 O O . ALA B 1 191 ? 7.18 40.719 26.312 1 55.75 191 ALA B O 1
ATOM 5485 N N . ILE B 1 192 ? 8.82 39.938 25.484 1 57.28 192 ILE B N 1
ATOM 5486 C CA . ILE B 1 192 ? 9.383 41.25 25.188 1 57.28 192 ILE B CA 1
ATOM 5487 C C . ILE B 1 192 ? 9.141 41.625 23.734 1 57.28 192 ILE B C 1
ATOM 5489 O O . ILE B 1 192 ? 9.219 42.781 23.344 1 57.28 192 ILE B O 1
ATOM 5493 N N . GLY B 1 193 ? 8.609 40.688 22.938 1 61.28 193 GLY B N 1
ATOM 5494 C CA . GLY B 1 193 ? 8.578 41.125 21.547 1 61.28 193 GLY B CA 1
ATOM 5495 C C . GLY B 1 193 ? 7.18 41.438 21.062 1 61.28 193 GLY B C 1
ATOM 5496 O O . GLY B 1 193 ? 6.199 41.188 21.75 1 61.28 193 GLY B O 1
ATOM 5497 N N . PRO B 1 194 ? 7.18 42.375 19.984 1 71.31 194 PRO B N 1
ATOM 5498 C CA . PRO B 1 194 ? 5.871 42.75 19.438 1 71.31 194 PRO B CA 1
ATOM 5499 C C . PRO B 1 194 ? 5.043 41.5 19.047 1 71.31 194 PRO B C 1
ATOM 5501 O O . PRO B 1 194 ? 5.594 40.5 18.594 1 71.31 194 PRO B O 1
ATOM 5504 N N . VAL B 1 195 ? 3.912 41.5 19.609 1 79.94 195 VAL B N 1
ATOM 5505 C CA . VAL B 1 195 ? 2.939 40.469 19.281 1 79.94 195 VAL B CA 1
ATOM 5506 C C . VAL B 1 195 ? 2.543 40.562 17.812 1 79.94 195 VAL B C 1
ATOM 5508 O O . VAL B 1 195 ? 2.215 41.656 17.328 1 79.94 195 VAL B O 1
ATOM 5511 N N . PHE B 1 196 ? 2.748 39.5 17.156 1 85.62 196 PHE B N 1
ATOM 5512 C CA . PHE B 1 196 ? 2.354 39.438 15.75 1 85.62 196 PHE B CA 1
ATOM 5513 C C . PHE B 1 196 ? 0.84 39.531 15.609 1 85.62 196 PHE B C 1
ATOM 5515 O O . PHE B 1 196 ? 0.098 38.719 16.109 1 85.62 196 PHE B O 1
ATOM 5522 N N . MET B 1 197 ? 0.352 40.594 14.977 1 90.38 197 MET B N 1
ATOM 5523 C CA . MET B 1 197 ? -1.058 40.875 14.719 1 90.38 197 MET B CA 1
ATOM 5524 C C . MET B 1 197 ? -1.891 40.688 15.984 1 90.38 197 MET B C 1
ATOM 5526 O O . MET B 1 197 ? -2.738 39.781 16.047 1 90.38 197 MET B O 1
ATOM 5530 N N . PRO B 1 198 ? -1.767 41.5 16.906 1 89.81 198 PRO B N 1
ATOM 5531 C CA . PRO B 1 198 ? -2.426 41.375 18.203 1 89.81 198 PRO B CA 1
ATOM 5532 C C . PRO B 1 198 ? -3.949 41.406 18.094 1 89.81 198 PRO B C 1
ATOM 5534 O O . PRO B 1 198 ? -4.641 40.906 19 1 89.81 198 PRO B O 1
ATOM 5537 N N . GLU B 1 199 ? -4.484 41.875 17.031 1 91.75 199 GLU B N 1
ATOM 5538 C CA . GLU B 1 199 ? -5.926 42 16.859 1 91.75 199 GLU B CA 1
ATOM 5539 C C . GLU B 1 199 ? -6.543 40.688 16.375 1 91.75 199 GLU B C 1
ATOM 5541 O O . GLU B 1 199 ? -7.766 40.531 16.375 1 91.75 199 GLU B O 1
ATOM 5546 N N . VAL B 1 200 ? -5.691 39.781 16.016 1 94.94 200 VAL B N 1
ATOM 5547 C CA . VAL B 1 200 ? -6.176 38.531 15.5 1 94.94 200 VAL B CA 1
ATOM 5548 C C . VAL B 1 200 ? -6.121 37.469 16.594 1 94.94 200 VAL B C 1
ATOM 5550 O O . VAL B 1 200 ? -5.172 37.406 17.375 1 94.94 200 VAL B O 1
ATOM 5553 N N . GLY B 1 201 ? -7.137 36.625 16.672 1 94.75 201 GLY B N 1
ATOM 5554 C CA . GLY B 1 201 ? -7.203 35.594 17.672 1 94.75 201 GLY B CA 1
ATOM 5555 C C . GLY B 1 201 ? -6.129 34.531 17.5 1 94.75 201 GLY B C 1
ATOM 5556 O O . GLY B 1 201 ? -5.637 34.312 16.391 1 94.75 201 GLY B O 1
ATOM 5557 N N . ARG B 1 202 ? -5.77 33.906 18.625 1 95.06 202 ARG B N 1
ATOM 5558 C CA . ARG B 1 202 ? -4.855 32.75 18.641 1 95.06 202 ARG B CA 1
ATOM 5559 C C . ARG B 1 202 ? -5.609 31.453 18.844 1 95.06 202 ARG B C 1
ATOM 5561 O O . ARG B 1 202 ? -6.566 31.391 19.609 1 95.06 202 ARG B O 1
ATOM 5568 N N . PHE B 1 203 ? -5.152 30.438 18.109 1 95.12 203 PHE B N 1
ATOM 5569 C CA . PHE B 1 203 ? -5.77 29.141 18.391 1 95.12 203 PHE B CA 1
ATOM 5570 C C . PHE B 1 203 ? -5.105 28.484 19.578 1 95.12 203 PHE B C 1
ATOM 5572 O O . PHE B 1 203 ? -4.016 28.875 20 1 95.12 203 PHE B O 1
ATOM 5579 N N . ASP B 1 204 ? -5.836 27.484 20.203 1 94.62 204 ASP B N 1
ATOM 5580 C CA . ASP B 1 204 ? -5.293 26.609 21.234 1 94.62 204 ASP B CA 1
ATOM 5581 C C . ASP B 1 204 ? -4.637 25.375 20.609 1 94.62 204 ASP B C 1
ATOM 5583 O O . ASP B 1 204 ? -5.316 24.531 20.031 1 94.62 204 ASP B O 1
ATOM 5587 N N . PRO B 1 205 ? -3.357 25.266 20.797 1 92.69 205 PRO B N 1
ATOM 5588 C CA . PRO B 1 205 ? -2.646 24.125 20.188 1 92.69 205 PRO B CA 1
ATOM 5589 C C . PRO B 1 205 ? -3.287 22.781 20.531 1 92.69 205 PRO B C 1
ATOM 5591 O O . PRO B 1 205 ? -3.287 21.875 19.703 1 92.69 205 PRO B O 1
ATOM 5594 N N . GLY B 1 206 ? -3.857 22.641 21.547 1 91.56 206 GLY B N 1
ATOM 5595 C CA . GLY B 1 206 ? -4.465 21.391 21.953 1 91.56 206 GLY B CA 1
ATOM 5596 C C . GLY B 1 206 ? -5.852 21.172 21.375 1 91.56 206 GLY B C 1
ATOM 5597 O O . GLY B 1 206 ? -6.406 20.078 21.469 1 91.56 206 GLY B O 1
ATOM 5598 N N . HIS B 1 207 ? -6.367 22.234 20.703 1 92 207 HIS B N 1
ATOM 5599 C CA . HIS B 1 207 ? -7.738 22.156 20.203 1 92 207 HIS B CA 1
ATOM 5600 C C . HIS B 1 207 ? -7.859 22.719 18.797 1 92 207 HIS B C 1
ATOM 5602 O O . HIS B 1 207 ? -8.93 23.188 18.406 1 92 207 HIS B O 1
ATOM 5608 N N . LEU B 1 208 ? -6.828 22.672 18.141 1 94.06 208 LEU B N 1
ATOM 5609 C CA . LEU B 1 208 ? -6.82 23.266 16.797 1 94.06 208 LEU B CA 1
ATOM 5610 C C . LEU B 1 208 ? -7.816 22.547 15.891 1 94.06 208 LEU B C 1
ATOM 5612 O O . LEU B 1 208 ? -8.523 23.188 15.109 1 94.06 208 LEU B O 1
ATOM 5616 N N . ALA B 1 209 ? -7.965 21.281 16 1 90.19 209 ALA B N 1
ATOM 5617 C CA . ALA B 1 209 ? -8.828 20.469 15.141 1 90.19 209 ALA B CA 1
ATOM 5618 C C . ALA B 1 209 ? -10.289 20.891 15.273 1 90.19 209 ALA B C 1
ATOM 5620 O O . ALA B 1 209 ? -11.031 20.906 14.289 1 90.19 209 ALA B O 1
ATOM 5621 N N . THR B 1 210 ? -10.656 21.312 16.453 1 86.88 210 THR B N 1
ATOM 5622 C CA . THR B 1 210 ? -12.055 21.641 16.703 1 86.88 210 THR B CA 1
ATOM 5623 C C . THR B 1 210 ? -12.305 23.141 16.5 1 86.88 210 THR B C 1
ATOM 5625 O O . THR B 1 210 ? -13.453 23.562 16.391 1 86.88 210 THR B O 1
ATOM 5628 N N . GLN B 1 211 ? -11.242 23.875 16.422 1 91.94 211 GLN B N 1
ATOM 5629 C CA . GLN B 1 211 ? -11.398 25.328 16.359 1 91.94 211 GLN B CA 1
ATOM 5630 C C . GLN B 1 211 ? -11.406 25.812 14.914 1 91.94 211 GLN B C 1
ATOM 5632 O O . GLN B 1 211 ? -11.727 26.984 14.648 1 91.94 211 GLN B O 1
ATOM 5637 N N . THR B 1 212 ? -11.062 24.906 13.992 1 93.5 212 THR B N 1
ATOM 5638 C CA . THR B 1 212 ? -10.898 25.391 12.625 1 93.5 212 THR B CA 1
ATOM 5639 C C . THR B 1 212 ? -11.516 24.422 11.625 1 93.5 212 THR B C 1
ATOM 5641 O O . THR B 1 212 ? -11.594 23.219 11.891 1 93.5 212 THR B O 1
ATOM 5644 N N . ASP B 1 213 ? -11.883 25 10.492 1 89.81 213 ASP B N 1
ATOM 5645 C CA . ASP B 1 213 ? -12.422 24.188 9.398 1 89.81 213 ASP B CA 1
ATOM 5646 C C . ASP B 1 213 ? -11.312 23.766 8.445 1 89.81 213 ASP B C 1
ATOM 5648 O O . ASP B 1 213 ? -11.391 22.703 7.82 1 89.81 213 ASP B O 1
ATOM 5652 N N . PHE B 1 214 ? -10.383 24.578 8.25 1 94.25 214 PHE B N 1
ATOM 5653 C CA . PHE B 1 214 ? -9.219 24.25 7.434 1 94.25 214 PHE B CA 1
ATOM 5654 C C . PHE B 1 214 ? -8.016 25.078 7.871 1 94.25 214 PHE B C 1
ATOM 5656 O O . PHE B 1 214 ? -8.141 25.984 8.695 1 94.25 214 PHE B O 1
ATOM 5663 N N . ILE B 1 215 ? -6.844 24.703 7.398 1 96.81 215 ILE B N 1
ATOM 5664 C CA . ILE B 1 215 ? -5.578 25.312 7.809 1 96.81 215 ILE B CA 1
ATOM 5665 C C . ILE B 1 215 ? -4.832 25.828 6.578 1 96.81 215 ILE B C 1
ATOM 5667 O O . ILE B 1 215 ? -4.852 25.188 5.523 1 96.81 215 ILE B O 1
ATOM 5671 N N . ILE B 1 216 ? -4.227 26.969 6.766 1 96.88 216 ILE B N 1
ATOM 5672 C CA . ILE B 1 216 ? -3.332 27.5 5.742 1 96.88 216 ILE B CA 1
ATOM 5673 C C . ILE B 1 216 ? -1.91 27.578 6.293 1 96.88 216 ILE B C 1
ATOM 5675 O O . ILE B 1 216 ? -1.68 28.172 7.352 1 96.88 216 ILE B O 1
ATOM 5679 N N . CYS B 1 217 ? -1.031 26.984 5.605 1 95.94 217 CYS B N 1
ATOM 5680 C CA . CYS B 1 217 ? 0.385 27.078 5.941 1 95.94 217 CYS B CA 1
ATOM 5681 C C . CYS B 1 217 ? 1.123 27.953 4.945 1 95.94 217 CYS B C 1
ATOM 5683 O O . CYS B 1 217 ? 1.002 27.766 3.732 1 95.94 217 CYS B O 1
ATOM 5685 N N . LEU B 1 218 ? 1.813 28.906 5.453 1 94.12 218 LEU B N 1
ATOM 5686 C CA . LEU B 1 218 ? 2.66 29.766 4.633 1 94.12 218 LEU B CA 1
ATOM 5687 C C . LEU B 1 218 ? 4.133 29.547 4.957 1 94.12 218 LEU B C 1
ATOM 5689 O O . LEU B 1 218 ? 4.637 30.062 5.957 1 94.12 218 LEU B O 1
ATOM 5693 N N . GLY B 1 219 ? 4.781 28.859 4.137 1 91.81 219 GLY B N 1
ATOM 5694 C CA . GLY B 1 219 ? 6.164 28.453 4.312 1 91.81 219 GLY B CA 1
ATOM 5695 C C . GLY B 1 219 ? 6.516 27.188 3.545 1 91.81 219 GLY B C 1
ATOM 5696 O O . GLY B 1 219 ? 5.828 26.828 2.588 1 91.81 219 GLY B O 1
ATOM 5697 N N . GLY B 1 220 ? 7.531 26.484 3.865 1 90.19 220 GLY B N 1
ATOM 5698 C CA . GLY B 1 220 ? 7.938 25.234 3.229 1 90.19 220 GLY B CA 1
ATOM 5699 C C . GLY B 1 220 ? 7.41 24 3.934 1 90.19 220 GLY B C 1
ATOM 5700 O O . GLY B 1 220 ? 6.426 24.078 4.676 1 90.19 220 GLY B O 1
ATOM 5701 N N . ASP B 1 221 ? 8.023 22.891 3.654 1 93.06 221 ASP B N 1
ATOM 5702 C CA . ASP B 1 221 ? 7.637 21.625 4.25 1 93.06 221 ASP B CA 1
ATOM 5703 C C . ASP B 1 221 ? 7.723 21.672 5.773 1 93.06 221 ASP B C 1
ATOM 5705 O O . ASP B 1 221 ? 6.883 21.109 6.469 1 93.06 221 ASP B O 1
ATOM 5709 N N . GLY B 1 222 ? 8.672 22.422 6.258 1 92.81 222 GLY B N 1
ATOM 5710 C CA . GLY B 1 222 ? 8.836 22.562 7.695 1 92.81 222 GLY B CA 1
ATOM 5711 C C . GLY B 1 222 ? 7.621 23.156 8.383 1 92.81 222 GLY B C 1
ATOM 5712 O O . GLY B 1 222 ? 7.289 22.797 9.508 1 92.81 222 GLY B O 1
ATOM 5713 N N . THR B 1 223 ? 6.938 24.109 7.762 1 93.12 223 THR B N 1
ATOM 5714 C CA . THR B 1 223 ? 5.746 24.734 8.312 1 93.12 223 THR B CA 1
ATOM 5715 C C . THR B 1 223 ? 4.59 23.734 8.398 1 93.12 223 THR B C 1
ATOM 5717 O O . THR B 1 223 ? 3.826 23.75 9.359 1 93.12 223 THR B O 1
ATOM 5720 N N . VAL B 1 224 ? 4.516 22.922 7.402 1 95.69 224 VAL B N 1
ATOM 5721 C CA . VAL B 1 224 ? 3.48 21.891 7.414 1 95.69 224 VAL B CA 1
ATOM 5722 C C . VAL B 1 224 ? 3.762 20.891 8.523 1 95.69 224 VAL B C 1
ATOM 5724 O O . VAL B 1 224 ? 2.842 20.438 9.219 1 95.69 224 VAL B O 1
ATOM 5727 N N . LEU B 1 225 ? 5.016 20.531 8.656 1 95.81 225 LEU B N 1
ATOM 5728 C CA . LEU B 1 225 ? 5.395 19.625 9.734 1 95.81 225 LEU B CA 1
ATOM 5729 C C . LEU B 1 225 ? 5.031 20.203 11.086 1 95.81 225 LEU B C 1
ATOM 5731 O O . LEU B 1 225 ? 4.539 19.5 11.969 1 95.81 225 LEU B O 1
ATOM 5735 N N . LYS B 1 226 ? 5.293 21.453 11.234 1 93.44 226 LYS B N 1
ATOM 5736 C CA . LYS B 1 226 ? 4.918 22.125 12.477 1 93.44 226 LYS B CA 1
ATOM 5737 C C . LYS B 1 226 ? 3.408 22.062 12.695 1 93.44 226 LYS B C 1
ATOM 5739 O O . LYS B 1 226 ? 2.951 21.766 13.805 1 93.44 226 LYS B O 1
ATOM 5744 N N . ALA B 1 227 ? 2.658 22.359 11.711 1 95.19 227 ALA B N 1
ATOM 5745 C CA . ALA B 1 227 ? 1.201 22.297 11.812 1 95.19 227 ALA B CA 1
ATOM 5746 C C . ALA B 1 227 ? 0.739 20.906 12.219 1 95.19 227 ALA B C 1
ATOM 5748 O O . ALA B 1 227 ? -0.16 20.766 13.055 1 95.19 227 ALA B O 1
ATOM 5749 N N . ALA B 1 228 ? 1.362 19.922 11.664 1 96.25 228 ALA B N 1
ATOM 5750 C CA . ALA B 1 228 ? 0.986 18.531 11.93 1 96.25 228 ALA B CA 1
ATOM 5751 C C . ALA B 1 228 ? 1.199 18.172 13.398 1 96.25 228 ALA B C 1
ATOM 5753 O O . ALA B 1 228 ? 0.527 17.281 13.93 1 96.25 228 ALA B O 1
ATOM 5754 N N . GLN B 1 229 ? 2.092 18.875 14.055 1 94.31 229 GLN B N 1
ATOM 5755 C CA . GLN B 1 229 ? 2.447 18.578 15.438 1 94.31 229 GLN B CA 1
ATOM 5756 C C . GLN B 1 229 ? 1.312 18.953 16.391 1 94.31 229 GLN B C 1
ATOM 5758 O O . GLN B 1 229 ? 1.29 18.5 17.547 1 94.31 229 GLN B O 1
ATOM 5763 N N . TYR B 1 230 ? 0.388 19.688 15.961 1 95.19 230 TYR B N 1
ATOM 5764 C CA . TYR B 1 230 ? -0.687 20.156 16.828 1 95.19 230 TYR B CA 1
ATOM 5765 C C . TYR B 1 230 ? -1.78 19.094 16.953 1 95.19 230 TYR B C 1
ATOM 5767 O O . TYR B 1 230 ? -2.73 19.266 17.719 1 95.19 230 TYR B O 1
ATOM 5775 N N . PHE B 1 231 ? -1.601 17.969 16.234 1 94.5 231 PHE B N 1
ATOM 5776 C CA . PHE B 1 231 ? -2.719 17.031 16.172 1 94.5 231 PHE B CA 1
ATOM 5777 C C . PHE B 1 231 ? -2.328 15.672 16.734 1 94.5 231 PHE B C 1
ATOM 5779 O O . PHE B 1 231 ? -1.21 15.203 16.516 1 94.5 231 PHE B O 1
ATOM 5786 N N . ASP B 1 232 ? -3.27 15.086 17.375 1 91.94 232 ASP B N 1
ATOM 5787 C CA . ASP B 1 232 ? -3.189 13.688 17.766 1 91.94 232 ASP B CA 1
ATOM 5788 C C . ASP B 1 232 ? -4.207 12.836 17.016 1 91.94 232 ASP B C 1
ATOM 5790 O O . ASP B 1 232 ? -4.578 13.164 15.883 1 91.94 232 ASP B O 1
ATOM 5794 N N . ASP B 1 233 ? -4.559 11.711 17.578 1 85.69 233 ASP B N 1
ATOM 5795 C CA . ASP B 1 233 ? -5.457 10.781 16.891 1 85.69 233 ASP B CA 1
ATOM 5796 C C . ASP B 1 233 ? -6.863 10.836 17.484 1 85.69 233 ASP B C 1
ATOM 5798 O O . ASP B 1 233 ? -7.625 9.883 17.375 1 85.69 233 ASP B O 1
ATOM 5802 N N . SER B 1 234 ? -7.168 11.922 18.078 1 78.69 234 SER B N 1
ATOM 5803 C CA . SER B 1 234 ? -8.43 11.945 18.812 1 78.69 234 SER B CA 1
ATOM 5804 C C . SER B 1 234 ? -9.547 12.531 17.953 1 78.69 234 SER B C 1
ATOM 5806 O O . SER B 1 234 ? -10.719 12.203 18.141 1 78.69 234 SER B O 1
ATOM 5808 N N . THR B 1 235 ? -9.133 13.461 17.109 1 78.75 235 THR B N 1
ATOM 5809 C CA . THR B 1 235 ? -10.117 14.172 16.297 1 78.75 235 THR B CA 1
ATOM 5810 C C . THR B 1 235 ? -9.664 14.266 14.844 1 78.75 235 THR B C 1
ATOM 5812 O O . THR B 1 235 ? -8.469 14.383 14.562 1 78.75 235 THR B O 1
ATOM 5815 N N . PRO B 1 236 ? -10.648 14.227 13.938 1 80.5 236 PRO B N 1
ATOM 5816 C CA . PRO B 1 236 ? -10.273 14.414 12.531 1 80.5 236 PRO B CA 1
ATOM 5817 C C . PRO B 1 236 ? -9.508 15.711 12.289 1 80.5 236 PRO B C 1
ATOM 5819 O O . PRO B 1 236 ? -9.82 16.734 12.906 1 80.5 236 PRO B O 1
ATOM 5822 N N . ILE B 1 237 ? -8.539 15.617 11.477 1 90.81 237 ILE B N 1
ATOM 5823 C CA . ILE B 1 237 ? -7.676 16.766 11.219 1 90.81 237 ILE B CA 1
ATOM 5824 C C . ILE B 1 237 ? -8.227 17.562 10.039 1 90.81 237 ILE B C 1
ATOM 5826 O O . ILE B 1 237 ? -8.578 17 9 1 90.81 237 ILE B O 1
ATOM 5830 N N . PRO B 1 238 ? -8.375 18.859 10.195 1 91.06 238 PRO B N 1
ATOM 5831 C CA . PRO B 1 238 ? -8.844 19.688 9.078 1 91.06 238 PRO B CA 1
ATOM 5832 C C . PRO B 1 238 ? -7.895 19.672 7.883 1 91.06 238 PRO B C 1
ATOM 5834 O O . PRO B 1 238 ? -6.688 19.484 8.055 1 91.06 238 PRO B O 1
ATOM 5837 N N . PRO B 1 239 ? -8.453 19.906 6.664 1 93.5 239 PRO B N 1
ATOM 5838 C CA . PRO B 1 239 ? -7.578 19.969 5.488 1 93.5 239 PRO B CA 1
ATOM 5839 C C . PRO B 1 239 ? -6.594 21.125 5.535 1 93.5 239 PRO B C 1
ATOM 5841 O O . PRO B 1 239 ? -6.945 22.219 6.004 1 93.5 239 PRO B O 1
ATOM 5844 N N . THR B 1 240 ? -5.426 20.859 5.012 1 96.06 240 THR B N 1
ATOM 5845 C CA . THR B 1 240 ? -4.355 21.859 5.051 1 96.06 240 THR B CA 1
ATOM 5846 C C . THR B 1 240 ? -4.004 22.328 3.643 1 96.06 240 THR B C 1
ATOM 5848 O O . THR B 1 240 ? -3.777 21.516 2.746 1 96.06 240 THR B O 1
ATOM 5851 N N . LEU B 1 241 ? -4.035 23.594 3.479 1 95.81 241 LEU B N 1
ATOM 5852 C CA . LEU B 1 241 ? -3.508 24.25 2.289 1 95.81 241 LEU B CA 1
ATOM 5853 C C . LEU B 1 241 ? -2.121 24.828 2.555 1 95.81 241 LEU B C 1
ATOM 5855 O O . LEU B 1 241 ? -1.947 25.656 3.453 1 95.81 241 LEU B O 1
ATOM 5859 N N . ALA B 1 242 ? -1.168 24.422 1.756 1 96.12 242 ALA B N 1
ATOM 5860 C CA . ALA B 1 242 ? 0.203 24.844 2.033 1 96.12 242 ALA B CA 1
ATOM 5861 C C . ALA B 1 242 ? 0.805 25.578 0.836 1 96.12 242 ALA B C 1
ATOM 5863 O O . ALA B 1 242 ? 0.852 25.031 -0.27 1 96.12 242 ALA B O 1
ATOM 5864 N N . PHE B 1 243 ? 1.273 26.766 1.082 1 94.19 243 PHE B N 1
ATOM 5865 C CA . PHE B 1 243 ? 1.903 27.594 0.067 1 94.19 243 PHE B CA 1
ATOM 5866 C C . PHE B 1 243 ? 3.398 27.734 0.33 1 94.19 243 PHE B C 1
ATOM 5868 O O . PHE B 1 243 ? 3.809 28.172 1.403 1 94.19 243 PHE B O 1
ATOM 5875 N N . GLY B 1 244 ? 4.164 27.266 -0.666 1 89.44 244 GLY B N 1
ATOM 5876 C CA . GLY B 1 244 ? 5.613 27.344 -0.556 1 89.44 244 GLY B CA 1
ATOM 5877 C C . GLY B 1 244 ? 6.152 28.734 -0.838 1 89.44 244 GLY B C 1
ATOM 5878 O O . GLY B 1 244 ? 5.926 29.297 -1.917 1 89.44 244 GLY B O 1
ATOM 5879 N N . LEU B 1 245 ? 6.727 29.438 0.215 1 80.25 245 LEU B N 1
ATOM 5880 C CA . LEU B 1 245 ? 7.355 30.734 0.015 1 80.25 245 LEU B CA 1
ATOM 5881 C C . LEU B 1 245 ? 8.836 30.578 -0.299 1 80.25 245 LEU B C 1
ATOM 5883 O O . LEU B 1 245 ? 9.664 30.531 0.612 1 80.25 245 LEU B O 1
ATOM 5887 N N . GLY B 1 246 ? 9.219 30.219 -1.577 1 72.56 246 GLY B N 1
ATOM 5888 C CA . GLY B 1 246 ? 10.516 29.922 -2.154 1 72.56 246 GLY B CA 1
ATOM 5889 C C . GLY B 1 246 ? 10.484 28.734 -3.104 1 72.56 246 GLY B C 1
ATOM 5890 O O . GLY B 1 246 ? 9.75 28.75 -4.094 1 72.56 246 GLY B O 1
ATOM 5891 N N . SER B 1 247 ? 11.125 27.703 -2.605 1 65.81 247 SER B N 1
ATOM 5892 C CA . SER B 1 247 ? 11.109 26.516 -3.451 1 65.81 247 SER B CA 1
ATOM 5893 C C . SER B 1 247 ? 9.938 25.594 -3.102 1 65.81 247 SER B C 1
ATOM 5895 O O . SER B 1 247 ? 9.523 25.531 -1.943 1 65.81 247 SER B O 1
ATOM 5897 N N . LEU B 1 248 ? 9.305 25.094 -4.09 1 72.44 248 LEU B N 1
ATOM 5898 C CA . LEU B 1 248 ? 8.203 24.156 -3.906 1 72.44 248 LEU B CA 1
ATOM 5899 C C . LEU B 1 248 ? 8.68 22.891 -3.199 1 72.44 248 LEU B C 1
ATOM 5901 O O . LEU B 1 248 ? 9.766 22.391 -3.48 1 72.44 248 LEU B O 1
ATOM 5905 N N . GLY B 1 249 ? 7.859 22.547 -2.172 1 87.38 249 GLY B N 1
ATOM 5906 C CA . GLY B 1 249 ? 8.18 21.344 -1.406 1 87.38 249 GLY B CA 1
ATOM 5907 C C . GLY B 1 249 ? 7.293 20.172 -1.747 1 87.38 249 GLY B C 1
ATOM 5908 O O . GLY B 1 249 ? 6.488 20.234 -2.682 1 87.38 249 GLY B O 1
ATOM 5909 N N . PHE B 1 250 ? 7.516 19.094 -1.182 1 93.06 250 PHE B N 1
ATOM 5910 C CA . PHE B 1 250 ? 6.688 17.906 -1.331 1 93.06 250 PHE B CA 1
ATOM 5911 C C . PHE B 1 250 ? 5.371 18.062 -0.579 1 93.06 250 PHE B C 1
ATOM 5913 O O . PHE B 1 250 ? 4.359 17.469 -0.955 1 93.06 250 PHE B O 1
ATOM 5920 N N . LEU B 1 251 ? 5.43 18.938 0.417 1 95 251 LEU B N 1
ATOM 5921 C CA . LEU B 1 251 ? 4.242 19.141 1.241 1 95 251 LEU B CA 1
ATOM 5922 C C . LEU B 1 251 ? 3.562 20.453 0.91 1 95 251 LEU B C 1
ATOM 5924 O O . LEU B 1 251 ? 2.393 20.656 1.24 1 95 251 LEU B O 1
ATOM 5928 N N . ALA B 1 252 ? 4.293 21.359 0.346 1 93.44 252 ALA B N 1
ATOM 5929 C CA . ALA B 1 252 ? 3.77 22.688 0.009 1 93.44 252 ALA B CA 1
ATOM 5930 C C . ALA B 1 252 ? 3.811 22.922 -1.497 1 93.44 252 ALA B C 1
ATOM 5932 O O . ALA B 1 252 ? 4.648 23.688 -1.99 1 93.44 252 ALA B O 1
ATOM 5933 N N . PRO B 1 253 ? 2.834 22.422 -2.191 1 89.94 253 PRO B N 1
ATOM 5934 C CA . PRO B 1 253 ? 2.912 22.422 -3.654 1 89.94 253 PRO B CA 1
ATOM 5935 C C . PRO B 1 253 ? 2.428 23.734 -4.273 1 89.94 253 PRO B C 1
ATOM 5937 O O . PRO B 1 253 ? 2.639 23.969 -5.465 1 89.94 253 PRO B O 1
ATOM 5940 N N . PHE B 1 254 ? 1.83 24.625 -3.527 1 92.69 254 PHE B N 1
ATOM 5941 C CA . PHE B 1 254 ? 1.192 25.781 -4.145 1 92.69 254 PHE B CA 1
ATOM 5942 C C . PHE B 1 254 ? 2.137 26.984 -4.152 1 92.69 254 PHE B C 1
ATOM 5944 O O . PHE B 1 254 ? 2.842 27.234 -3.174 1 92.69 254 PHE B O 1
ATOM 5951 N N . ASN B 1 255 ? 2.07 27.594 -5.234 1 89.56 255 ASN B N 1
ATOM 5952 C CA . ASN B 1 255 ? 2.762 28.875 -5.355 1 89.56 255 ASN B CA 1
ATOM 5953 C C . ASN B 1 255 ? 2.008 30 -4.637 1 89.56 255 ASN B C 1
ATOM 5955 O O . ASN B 1 255 ? 0.788 30.109 -4.773 1 89.56 255 ASN B O 1
ATOM 5959 N N . PRO B 1 256 ? 2.678 30.828 -3.957 1 86.81 256 PRO B N 1
ATOM 5960 C CA . PRO B 1 256 ? 2.027 31.922 -3.23 1 86.81 256 PRO B CA 1
ATOM 5961 C C . PRO B 1 256 ? 1.243 32.844 -4.148 1 86.81 256 PRO B C 1
ATOM 5963 O O . PRO B 1 256 ? 0.271 33.469 -3.715 1 86.81 256 PRO B O 1
ATOM 5966 N N . SER B 1 257 ? 1.656 32.875 -5.398 1 87.06 257 SER B N 1
ATOM 5967 C CA . SER B 1 257 ? 0.946 33.719 -6.34 1 87.06 257 SER B CA 1
ATOM 5968 C C . SER B 1 257 ? -0.469 33.219 -6.594 1 87.06 257 SER B C 1
ATOM 5970 O O . SER B 1 257 ? -1.333 33.969 -7.047 1 87.06 257 SER B O 1
ATOM 5972 N N . GLN B 1 258 ? -0.677 32 -6.289 1 87.94 258 GLN B N 1
ATOM 5973 C CA . GLN B 1 258 ? -1.978 31.391 -6.52 1 87.94 258 GLN B CA 1
ATOM 5974 C C . GLN B 1 258 ? -2.779 31.297 -5.223 1 87.94 258 GLN B C 1
ATOM 5976 O O . GLN B 1 258 ? -3.816 30.641 -5.172 1 87.94 258 GLN B O 1
ATOM 5981 N N . CYS B 1 259 ? -2.369 31.953 -4.238 1 91.31 259 CYS B N 1
ATOM 5982 C CA . CYS B 1 259 ? -2.904 31.797 -2.893 1 91.31 259 CYS B CA 1
ATOM 5983 C C . CYS B 1 259 ? -4.398 32.094 -2.857 1 91.31 259 CYS B C 1
ATOM 5985 O O . CYS B 1 259 ? -5.199 31.234 -2.49 1 91.31 259 CYS B O 1
ATOM 5987 N N . GLN B 1 260 ? -4.781 33.281 -3.316 1 94.06 260 GLN B N 1
ATOM 5988 C CA . GLN B 1 260 ? -6.176 33.719 -3.234 1 94.06 260 GLN B CA 1
ATOM 5989 C C . GLN B 1 260 ? -7.07 32.812 -4.09 1 94.06 260 GLN B C 1
ATOM 5991 O O . GLN B 1 260 ? -8.148 32.406 -3.65 1 94.06 260 GLN B O 1
ATOM 5996 N N . SER B 1 261 ? -6.578 32.469 -5.25 1 94.19 261 SER B N 1
ATOM 5997 C CA . SER B 1 261 ? -7.367 31.625 -6.148 1 94.19 261 SER B CA 1
ATOM 5998 C C . SER B 1 261 ? -7.57 30.234 -5.574 1 94.19 261 SER B C 1
ATOM 6000 O O . SER B 1 261 ? -8.664 29.672 -5.66 1 94.19 261 SER B O 1
ATOM 6002 N N . MET B 1 262 ? -6.551 29.703 -5.016 1 93.75 262 MET B N 1
ATOM 6003 C CA . MET B 1 262 ? -6.652 28.359 -4.453 1 93.75 262 MET B CA 1
ATOM 6004 C C . MET B 1 262 ? -7.559 28.344 -3.229 1 93.75 262 MET B C 1
ATOM 6006 O O . MET B 1 262 ? -8.328 27.391 -3.025 1 93.75 262 MET B O 1
ATOM 6010 N N . ILE B 1 263 ? -7.469 29.375 -2.432 1 95.25 263 ILE B N 1
ATOM 6011 C CA . ILE B 1 263 ? -8.32 29.469 -1.253 1 95.25 263 ILE B CA 1
ATOM 6012 C C . ILE B 1 263 ? -9.781 29.578 -1.683 1 95.25 263 ILE B C 1
ATOM 6014 O O . ILE B 1 263 ? -10.656 28.922 -1.109 1 95.25 263 ILE B O 1
ATOM 6018 N N . LYS B 1 264 ? -10.031 30.359 -2.682 1 94 264 LYS B N 1
ATOM 6019 C CA . LYS B 1 264 ? -11.391 30.469 -3.205 1 94 264 LYS B CA 1
ATOM 6020 C C . LYS B 1 264 ? -11.906 29.109 -3.688 1 94 264 LYS B C 1
ATOM 6022 O O . LYS B 1 264 ? -13.07 28.766 -3.477 1 94 264 LYS B O 1
ATOM 6027 N N . ARG B 1 265 ? -11.039 28.406 -4.309 1 92 265 ARG B N 1
ATOM 6028 C CA . ARG B 1 265 ? -11.391 27.062 -4.762 1 92 265 ARG B CA 1
ATOM 6029 C C . ARG B 1 265 ? -11.773 26.172 -3.586 1 92 265 ARG B C 1
ATOM 6031 O O . ARG B 1 265 ? -12.711 25.375 -3.682 1 92 265 ARG B O 1
ATOM 6038 N N . VAL B 1 266 ? -11.055 26.297 -2.518 1 91.19 266 VAL B N 1
ATOM 6039 C CA . VAL B 1 266 ? -11.32 25.5 -1.326 1 91.19 266 VAL B CA 1
ATOM 6040 C C . VAL B 1 266 ? -12.648 25.922 -0.709 1 91.19 266 VAL B C 1
ATOM 6042 O O . VAL B 1 266 ? -13.453 25.078 -0.299 1 91.19 266 VAL B O 1
ATOM 6045 N N . LEU B 1 267 ? -12.867 27.219 -0.676 1 89.69 267 LEU B N 1
ATOM 6046 C CA . LEU B 1 267 ? -14.109 27.734 -0.115 1 89.69 267 LEU B CA 1
ATOM 6047 C C . LEU B 1 267 ? -15.312 27.266 -0.929 1 89.69 267 LEU B C 1
ATOM 6049 O O . LEU B 1 267 ? -16.391 27.031 -0.375 1 89.69 267 LEU B O 1
ATOM 6053 N N . ASP B 1 268 ? -15 27.016 -2.176 1 84.88 268 ASP B N 1
ATOM 6054 C CA . ASP B 1 268 ? -16.078 26.656 -3.086 1 84.88 268 ASP B CA 1
ATOM 6055 C C . ASP B 1 268 ? -16.219 25.141 -3.201 1 84.88 268 ASP B C 1
ATOM 6057 O O . ASP B 1 268 ? -16.938 24.641 -4.062 1 84.88 268 ASP B O 1
ATOM 6061 N N . ALA B 1 269 ? -15.547 24.422 -2.396 1 81.25 269 ALA B N 1
ATOM 6062 C CA . ALA B 1 269 ? -15.531 22.953 -2.506 1 81.25 269 ALA B CA 1
ATOM 6063 C C . ALA B 1 269 ? -16.891 22.375 -2.152 1 81.25 269 ALA B C 1
ATOM 6065 O O . ALA B 1 269 ? -17.109 21.156 -2.277 1 81.25 269 ALA B O 1
ATOM 6066 N N . PHE B 1 270 ? -17.781 23.141 -1.806 1 66.56 270 PHE B N 1
ATOM 6067 C CA . PHE B 1 270 ? -19.156 22.672 -1.628 1 66.56 270 PHE B CA 1
ATOM 6068 C C . PHE B 1 270 ? -19.859 22.531 -2.973 1 66.56 270 PHE B C 1
ATOM 6070 O O . PHE B 1 270 ? -20.812 21.75 -3.109 1 66.56 270 PHE B O 1
ATOM 6077 N N . ARG B 1 271 ? -19.344 23.266 -3.91 1 67.62 271 ARG B N 1
ATOM 6078 C CA . ARG B 1 271 ? -19.891 23.172 -5.262 1 67.62 271 ARG B CA 1
ATOM 6079 C C . ARG B 1 271 ? -19.109 22.172 -6.102 1 67.62 271 ARG B C 1
ATOM 6081 O O . ARG B 1 271 ? -19.703 21.422 -6.875 1 67.62 271 ARG B O 1
ATOM 6088 N N . ARG B 1 272 ? -17.859 22.234 -5.934 1 73.81 272 ARG B N 1
ATOM 6089 C CA . ARG B 1 272 ? -16.938 21.375 -6.688 1 73.81 272 ARG B CA 1
ATOM 6090 C C . ARG B 1 272 ? -15.875 20.781 -5.773 1 73.81 272 ARG B C 1
ATOM 6092 O O . ARG B 1 272 ? -14.945 21.484 -5.355 1 73.81 272 ARG B O 1
ATOM 6099 N N . PRO B 1 273 ? -15.992 19.5 -5.598 1 76 273 PRO B N 1
ATOM 6100 C CA . PRO B 1 273 ? -15.023 18.875 -4.703 1 76 273 PRO B CA 1
ATOM 6101 C C . PRO B 1 273 ? -13.578 19.062 -5.168 1 76 273 PRO B C 1
ATOM 6103 O O . PRO B 1 273 ? -13.336 19.219 -6.367 1 76 273 PRO B O 1
ATOM 6106 N N . ILE B 1 274 ? -12.734 19.109 -4.223 1 86.19 274 ILE B N 1
ATOM 6107 C CA . ILE B 1 274 ? -11.328 19.328 -4.535 1 86.19 274 ILE B CA 1
ATOM 6108 C C . ILE B 1 274 ? -10.492 18.141 -4.07 1 86.19 274 ILE B C 1
ATOM 6110 O O . ILE B 1 274 ? -10.758 17.562 -3.012 1 86.19 274 ILE B O 1
ATOM 6114 N N . SER B 1 275 ? -9.484 17.781 -4.883 1 89.5 275 SER B N 1
ATOM 6115 C CA . SER B 1 275 ? -8.633 16.625 -4.598 1 89.5 275 SER B CA 1
ATOM 6116 C C . SER B 1 275 ? -7.77 16.875 -3.365 1 89.5 275 SER B C 1
ATOM 6118 O O . SER B 1 275 ? -7.227 17.969 -3.184 1 89.5 275 SER B O 1
ATOM 6120 N N . VAL B 1 276 ? -7.727 15.852 -2.473 1 90.81 276 VAL B N 1
ATOM 6121 C CA . VAL B 1 276 ? -6.848 15.906 -1.311 1 90.81 276 VAL B CA 1
ATOM 6122 C C . VAL B 1 276 ? -6.02 14.625 -1.226 1 90.81 276 VAL B C 1
ATOM 6124 O O . VAL B 1 276 ? -6.395 13.602 -1.797 1 90.81 276 VAL B O 1
ATOM 6127 N N . THR B 1 277 ? -4.906 14.711 -0.652 1 93.69 277 THR B N 1
ATOM 6128 C CA . THR B 1 277 ? -4.102 13.555 -0.276 1 93.69 277 THR B CA 1
ATOM 6129 C C . THR B 1 277 ? -4.184 13.305 1.228 1 93.69 277 THR B C 1
ATOM 6131 O O . THR B 1 277 ? -3.963 14.219 2.027 1 93.69 277 THR B O 1
ATOM 6134 N N . LEU B 1 278 ? -4.602 12.141 1.56 1 91.94 278 LEU B N 1
ATOM 6135 C CA . LEU B 1 278 ? -4.605 11.742 2.963 1 91.94 278 LEU B CA 1
ATOM 6136 C C . LEU B 1 278 ? -3.23 11.242 3.391 1 91.94 278 LEU B C 1
ATOM 6138 O O . LEU B 1 278 ? -2.924 10.055 3.24 1 91.94 278 LEU B O 1
ATOM 6142 N N . ARG B 1 279 ? -2.453 12.125 3.928 1 95.06 279 ARG B N 1
ATOM 6143 C CA . ARG B 1 279 ? -1.079 11.789 4.289 1 95.06 279 ARG B CA 1
ATOM 6144 C C . ARG B 1 279 ? -1.035 10.992 5.59 1 95.06 279 ARG B C 1
ATOM 6146 O O . ARG B 1 279 ? -1.46 11.484 6.641 1 95.06 279 ARG B O 1
ATOM 6153 N N . THR B 1 280 ? -0.477 9.828 5.43 1 94.81 280 THR B N 1
ATOM 6154 C CA . THR B 1 280 ? -0.352 8.953 6.594 1 94.81 280 THR B CA 1
ATOM 6155 C C . THR B 1 280 ? 0.624 9.539 7.609 1 94.81 280 THR B C 1
ATOM 6157 O O . THR B 1 280 ? 1.637 10.133 7.234 1 94.81 280 THR B O 1
ATOM 6160 N N . ARG B 1 281 ? 0.261 9.32 8.898 1 96.25 281 ARG B N 1
ATOM 6161 C CA . ARG B 1 281 ? 1.139 9.703 10 1 96.25 281 ARG B CA 1
ATOM 6162 C C . ARG B 1 281 ? 1.568 8.477 10.805 1 96.25 281 ARG B C 1
ATOM 6164 O O . ARG B 1 281 ? 0.973 7.406 10.68 1 96.25 281 ARG B O 1
ATOM 6171 N N . LEU B 1 282 ? 2.611 8.664 11.523 1 97.75 282 LEU B N 1
ATOM 6172 C CA . LEU B 1 282 ? 3.072 7.609 12.414 1 97.75 282 LEU B CA 1
ATOM 6173 C C . LEU B 1 282 ? 2.783 7.961 13.867 1 97.75 282 LEU B C 1
ATOM 6175 O O . LEU B 1 282 ? 2.914 9.117 14.273 1 97.75 282 LEU B O 1
ATOM 6179 N N . ARG B 1 283 ? 2.336 6.969 14.586 1 97.19 283 ARG B N 1
ATOM 6180 C CA . ARG B 1 283 ? 2.191 7.039 16.031 1 97.19 283 ARG B CA 1
ATOM 6181 C C . ARG B 1 283 ? 3.322 6.293 16.734 1 97.19 283 ARG B C 1
ATOM 6183 O O . ARG B 1 283 ? 3.615 5.145 16.406 1 97.19 283 ARG B O 1
ATOM 6190 N N . GLY B 1 284 ? 3.992 6.93 17.641 1 97.5 284 GLY B N 1
ATOM 6191 C CA . GLY B 1 284 ? 5.062 6.328 18.422 1 97.5 284 GLY B CA 1
ATOM 6192 C C . GLY B 1 284 ? 4.758 6.277 19.906 1 97.5 284 GLY B C 1
ATOM 6193 O O . GLY B 1 284 ? 4.523 7.312 20.531 1 97.5 284 GLY B O 1
ATOM 6194 N N . GLU B 1 285 ? 4.746 5.082 20.453 1 97.31 285 GLU B N 1
ATOM 6195 C CA . GLU B 1 285 ? 4.594 4.859 21.891 1 97.31 285 GLU B CA 1
ATOM 6196 C C . GLU B 1 285 ? 5.914 4.441 22.531 1 97.31 285 GLU B C 1
ATOM 6198 O O . GLU B 1 285 ? 6.438 3.365 22.234 1 97.31 285 GLU B O 1
ATOM 6203 N N . VAL B 1 286 ? 6.379 5.246 23.406 1 96.88 286 VAL B N 1
ATOM 6204 C CA . VAL B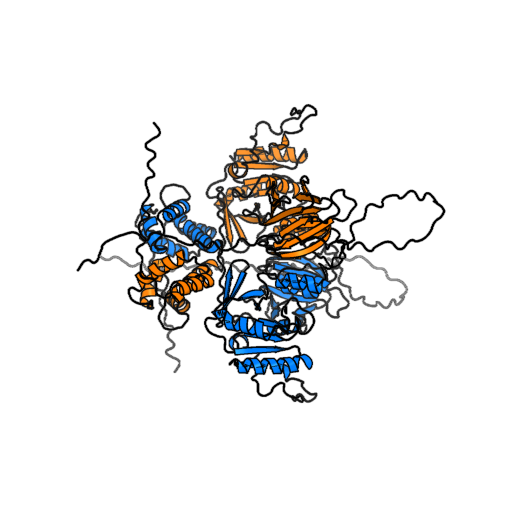 1 286 ? 7.641 4.945 24.078 1 96.88 286 VAL B CA 1
ATOM 6205 C C . VAL B 1 286 ? 7.367 4.219 25.391 1 96.88 286 VAL B C 1
ATOM 6207 O O . VAL B 1 286 ? 6.586 4.691 26.219 1 96.88 286 VAL B O 1
ATOM 6210 N N . TYR B 1 287 ? 8.07 3.096 25.562 1 97.06 287 TYR B N 1
ATOM 6211 C CA . TYR B 1 287 ? 7.895 2.279 26.75 1 97.06 287 TYR B CA 1
ATOM 6212 C C . TYR B 1 287 ? 9.195 2.168 27.531 1 97.06 287 TYR B C 1
ATOM 6214 O O . TYR B 1 287 ? 10.273 2.061 26.938 1 97.06 287 TYR B O 1
ATOM 6222 N N . SER B 1 288 ? 9.039 2.117 28.828 1 95.75 288 SER B N 1
ATOM 6223 C CA . SER B 1 288 ? 10.18 1.867 29.703 1 95.75 288 SER B CA 1
ATOM 6224 C C . SER B 1 288 ? 10.602 0.403 29.656 1 95.75 288 SER B C 1
ATOM 6226 O O . SER B 1 288 ? 9.93 -0.423 29.031 1 95.75 288 SER B O 1
ATOM 6228 N N . ARG B 1 289 ? 11.688 0.19 30.312 1 93.12 289 ARG B N 1
ATOM 6229 C CA . ARG B 1 289 ? 12.203 -1.169 30.438 1 93.12 289 ARG B CA 1
ATOM 6230 C C . ARG B 1 289 ? 11.164 -2.098 31.062 1 93.12 289 ARG B C 1
ATOM 6232 O O . ARG B 1 289 ? 11.078 -3.271 30.688 1 93.12 289 ARG B O 1
ATOM 6239 N N . GLU B 1 290 ? 10.344 -1.62 31.906 1 93.69 290 GLU B N 1
ATOM 6240 C CA . GLU B 1 290 ? 9.352 -2.398 32.656 1 93.69 290 GLU B CA 1
ATOM 6241 C C . GLU B 1 290 ? 8.055 -2.529 31.859 1 93.69 290 GLU B C 1
ATOM 6243 O O . GLU B 1 290 ? 7.109 -3.184 32.312 1 93.69 290 GLU B O 1
ATOM 6248 N N . GLY B 1 291 ? 8.008 -1.878 30.766 1 93.06 291 GLY B N 1
ATOM 6249 C CA . GLY B 1 291 ? 6.836 -2.01 29.922 1 93.06 291 GLY B CA 1
ATOM 6250 C C . GLY B 1 291 ? 5.785 -0.944 30.172 1 93.06 291 GLY B C 1
ATOM 6251 O O . GLY B 1 291 ? 4.625 -1.106 29.797 1 93.06 291 GLY B O 1
ATOM 6252 N N . GLN B 1 292 ? 6.219 0.108 30.844 1 95.38 292 GLN B N 1
ATOM 6253 C CA . GLN B 1 292 ? 5.293 1.204 31.109 1 95.38 292 GLN B CA 1
ATOM 6254 C C . GLN B 1 292 ? 5.309 2.225 29.969 1 95.38 292 GLN B C 1
ATOM 6256 O O . GLN B 1 292 ? 6.375 2.629 29.516 1 95.38 292 GLN B O 1
ATOM 6261 N N . LEU B 1 293 ? 4.133 2.598 29.547 1 96 293 LEU B N 1
ATOM 6262 C CA . LEU B 1 293 ? 4.027 3.643 28.547 1 96 293 LEU B CA 1
ATOM 6263 C C . LEU B 1 293 ? 4.461 4.992 29.109 1 96 293 LEU B C 1
ATOM 6265 O O . LEU B 1 293 ? 3.891 5.477 30.078 1 96 293 LEU B O 1
ATOM 6269 N N . GLU B 1 294 ? 5.426 5.621 28.5 1 94.94 294 GLU B N 1
ATOM 6270 C CA . GLU B 1 294 ? 5.965 6.875 29.016 1 94.94 294 GLU B CA 1
ATOM 6271 C C . GLU B 1 294 ? 5.453 8.07 28.203 1 94.94 294 GLU B C 1
ATOM 6273 O O . GLU B 1 294 ? 5.09 9.094 28.781 1 94.94 294 GLU B O 1
ATOM 6278 N N . ARG B 1 295 ? 5.465 7.898 26.906 1 94.12 295 ARG B N 1
ATOM 6279 C CA . ARG B 1 295 ? 5.121 9.016 26.031 1 94.12 295 ARG B CA 1
ATOM 6280 C C . ARG B 1 295 ? 4.512 8.516 24.719 1 94.12 295 ARG B C 1
ATOM 6282 O O . ARG B 1 295 ? 4.781 7.395 24.297 1 94.12 295 ARG B O 1
ATOM 6289 N N . VAL B 1 296 ? 3.666 9.344 24.141 1 95.5 296 VAL B N 1
ATOM 6290 C CA . VAL B 1 296 ? 3.102 9.102 22.828 1 95.5 296 VAL B CA 1
ATOM 6291 C C . VAL B 1 296 ? 3.404 10.289 21.906 1 95.5 296 VAL B C 1
ATOM 6293 O O . VAL B 1 296 ? 3.266 11.445 22.312 1 95.5 296 VAL B O 1
ATOM 6296 N N . PHE B 1 297 ? 3.893 10.023 20.75 1 96.12 297 PHE B N 1
ATOM 6297 C CA . PHE B 1 297 ? 4.215 11.039 19.766 1 96.12 297 PHE B CA 1
ATOM 6298 C C . PHE B 1 297 ? 3.516 10.75 18.438 1 96.12 297 PHE B C 1
ATOM 6300 O O . PHE B 1 297 ? 3.104 9.617 18.188 1 96.12 297 PHE B O 1
ATOM 6307 N N . TYR B 1 298 ? 3.338 11.773 17.641 1 96.5 298 TYR B N 1
ATOM 6308 C CA . TYR B 1 298 ? 2.852 11.656 16.266 1 96.5 298 TYR B CA 1
ATOM 6309 C C . TYR B 1 298 ? 3.807 12.336 15.289 1 96.5 298 TYR B C 1
ATOM 6311 O O . TYR B 1 298 ? 4.375 13.383 15.594 1 96.5 298 TYR B O 1
ATOM 6319 N N . SER B 1 299 ? 3.996 11.695 14.18 1 97.69 299 SER B N 1
ATOM 6320 C CA . SER B 1 299 ? 4.926 12.227 13.188 1 97.69 299 SER B CA 1
ATOM 6321 C C . SER B 1 299 ? 4.352 12.117 11.773 1 97.69 299 SER B C 1
ATOM 6323 O O . SER B 1 299 ? 3.707 11.117 11.438 1 97.69 299 SER B O 1
ATOM 6325 N N . LEU B 1 300 ? 4.602 13.156 11.016 1 98.12 300 LEU B N 1
ATOM 6326 C CA . LEU B 1 300 ? 4.211 13.117 9.609 1 98.12 300 LEU B CA 1
ATOM 6327 C C . LEU B 1 300 ? 5.293 12.461 8.758 1 98.12 300 LEU B C 1
ATOM 6329 O O . LEU B 1 300 ? 4.992 11.711 7.828 1 98.12 300 LEU B O 1
ATOM 6333 N N . ASN B 1 301 ? 6.531 12.719 9.086 1 97.88 301 ASN B N 1
ATOM 6334 C CA . ASN B 1 301 ? 7.637 12.203 8.289 1 97.88 301 ASN B CA 1
ATOM 6335 C C . ASN B 1 301 ? 8.219 10.93 8.883 1 97.88 301 ASN B C 1
ATOM 6337 O O . ASN B 1 301 ? 8.062 9.844 8.312 1 97.88 301 ASN B O 1
ATOM 6341 N N . GLU B 1 302 ? 8.875 11.07 10.031 1 98.25 302 GLU B N 1
ATOM 6342 C CA . GLU B 1 302 ? 9.609 9.891 10.469 1 98.25 302 GLU B CA 1
ATOM 6343 C C . GLU B 1 302 ? 9.891 9.945 11.969 1 98.25 302 GLU B C 1
ATOM 6345 O O . GLU B 1 302 ? 9.805 11.016 12.586 1 98.25 302 GLU B O 1
ATOM 6350 N N . PHE B 1 303 ? 10.156 8.828 12.531 1 98 303 PHE B N 1
ATOM 6351 C CA . PHE B 1 303 ? 10.867 8.633 13.789 1 98 303 PHE B CA 1
ATOM 6352 C C . PHE B 1 303 ? 12.297 8.18 13.539 1 98 303 PHE B C 1
ATOM 6354 O O . PHE B 1 303 ? 12.555 7.359 12.656 1 98 303 PHE B O 1
ATOM 6361 N N . ILE B 1 304 ? 13.211 8.734 14.289 1 97.19 304 ILE B N 1
ATOM 6362 C CA . ILE B 1 304 ? 14.617 8.359 14.219 1 97.19 304 ILE B CA 1
ATOM 6363 C C . ILE B 1 304 ? 15.094 7.898 15.594 1 97.19 304 ILE B C 1
ATOM 6365 O O . ILE B 1 304 ? 14.891 8.594 16.594 1 97.19 304 ILE B O 1
ATOM 6369 N N . VAL B 1 305 ? 15.641 6.773 15.695 1 96.38 305 VAL B N 1
ATOM 6370 C CA . VAL B 1 305 ? 16.359 6.316 16.875 1 96.38 305 VAL B CA 1
ATOM 6371 C C . VAL B 1 305 ? 17.859 6.242 16.594 1 96.38 305 VAL B C 1
ATOM 6373 O O . VAL B 1 305 ? 18.281 5.531 15.672 1 96.38 305 VAL B O 1
ATOM 6376 N N . ASN B 1 306 ? 18.594 6.949 17.344 1 93 306 ASN B N 1
ATOM 6377 C CA . ASN B 1 306 ? 20.016 7.016 17.016 1 93 306 ASN B CA 1
ATOM 6378 C C . ASN B 1 306 ? 20.859 7.09 18.281 1 93 306 ASN B C 1
ATOM 6380 O O . ASN B 1 306 ? 20.344 7.086 19.391 1 93 306 ASN B O 1
ATOM 6384 N N . ARG B 1 307 ? 22.156 7.176 18.125 1 87.25 307 ARG B N 1
ATOM 6385 C CA . ARG B 1 307 ? 23.125 7.141 19.219 1 87.25 307 ARG B CA 1
ATOM 6386 C C . ARG B 1 307 ? 23.359 8.539 19.781 1 87.25 307 ARG B C 1
ATOM 6388 O O . ARG B 1 307 ? 24.031 8.695 20.797 1 87.25 307 ARG B O 1
ATOM 6395 N N . GLY B 1 308 ? 22.828 9.5 19.188 1 83.06 308 GLY B N 1
ATOM 6396 C CA . GLY B 1 308 ? 23.109 10.859 19.625 1 83.06 308 GLY B CA 1
ATOM 6397 C C . GLY B 1 308 ? 24.578 11.219 19.547 1 83.06 308 GLY B C 1
ATOM 6398 O O . GLY B 1 308 ? 25.203 11.055 18.484 1 83.06 308 GLY B O 1
ATOM 6399 N N . ILE B 1 309 ? 25.031 11.68 20.688 1 74.25 309 ILE B N 1
ATOM 6400 C CA . ILE B 1 309 ? 26.406 12.18 20.703 1 74.25 309 ILE B CA 1
ATOM 6401 C C . ILE B 1 309 ? 27.359 11.047 21.109 1 74.25 309 ILE B C 1
ATOM 6403 O O . ILE B 1 309 ? 28.578 11.227 21.109 1 74.25 309 ILE B O 1
ATOM 6407 N N . SER B 1 310 ? 26.797 9.953 21.297 1 77.31 310 SER B N 1
ATOM 6408 C CA . SER B 1 310 ? 27.625 8.836 21.75 1 77.31 310 SER B CA 1
ATOM 6409 C C . SER B 1 310 ? 28.656 8.453 20.703 1 77.31 310 SER B C 1
ATOM 6411 O O . SER B 1 310 ? 28.375 8.461 19.5 1 77.31 310 SER B O 1
ATOM 6413 N N . GLY B 1 311 ? 29.891 8.148 21.062 1 74.56 311 GLY B N 1
ATOM 6414 C CA . GLY B 1 311 ? 30.969 7.719 20.172 1 74.56 311 GLY B CA 1
ATOM 6415 C C . GLY B 1 311 ? 30.875 6.254 19.781 1 74.56 311 GLY B C 1
ATOM 6416 O O . GLY B 1 311 ? 31.625 5.781 18.938 1 74.56 311 GLY B O 1
ATOM 6417 N N . VAL B 1 312 ? 29.969 5.582 20.391 1 78.75 312 VAL B N 1
ATOM 6418 C CA . VAL B 1 312 ? 29.844 4.156 20.109 1 78.75 312 VAL B CA 1
ATOM 6419 C C . VAL B 1 312 ? 28.641 3.904 19.203 1 78.75 312 VAL B C 1
ATOM 6421 O O . VAL B 1 312 ? 27.703 4.695 19.188 1 78.75 312 VAL B O 1
ATOM 6424 N N . LEU B 1 313 ? 28.766 2.758 18.547 1 85.19 313 LEU B N 1
ATOM 6425 C CA . LEU B 1 313 ? 27.688 2.377 17.641 1 85.19 313 LEU B CA 1
ATOM 6426 C C . LEU B 1 313 ? 26.406 2.082 18.422 1 85.19 313 LEU B C 1
ATOM 6428 O O . LEU B 1 313 ? 26.469 1.504 19.516 1 85.19 313 LEU B O 1
ATOM 6432 N N . SER B 1 314 ? 25.312 2.457 17.875 1 89.81 314 SER B N 1
ATOM 6433 C CA . SER B 1 314 ? 24.031 2.068 18.422 1 89.81 314 SER B CA 1
ATOM 6434 C C . SER B 1 314 ? 23.703 0.616 18.094 1 89.81 314 SER B C 1
ATOM 6436 O O . SER B 1 314 ? 24.031 0.129 17.016 1 89.81 314 SER B O 1
ATOM 6438 N N . THR B 1 315 ? 23.219 -0.074 19.031 1 92.75 315 THR B N 1
ATOM 6439 C CA . THR B 1 315 ? 22.625 -1.396 18.828 1 92.75 315 THR B CA 1
ATOM 6440 C C . THR B 1 315 ? 21.109 -1.35 19.016 1 92.75 315 THR B C 1
ATOM 6442 O O . THR B 1 315 ? 20.609 -1.016 20.094 1 92.75 315 THR B O 1
ATOM 6445 N N . LEU B 1 316 ? 20.391 -1.704 17.938 1 95.5 316 LEU B N 1
ATOM 6446 C CA . LEU B 1 316 ? 18.938 -1.629 17.953 1 95.5 316 LEU B CA 1
ATOM 6447 C C . LEU B 1 316 ? 18.312 -2.963 17.531 1 95.5 316 LEU B C 1
ATOM 6449 O O . LEU B 1 316 ? 18.719 -3.551 16.531 1 95.5 316 LEU B O 1
ATOM 6453 N N . GLU B 1 317 ? 17.453 -3.43 18.344 1 95.81 317 GLU B N 1
ATOM 6454 C CA . GLU B 1 317 ? 16.625 -4.559 17.938 1 95.81 317 GLU B CA 1
ATOM 6455 C C . GLU B 1 317 ? 15.344 -4.082 17.234 1 95.81 317 GLU B C 1
ATOM 6457 O O . GLU B 1 317 ? 14.602 -3.266 17.781 1 95.81 317 GLU B O 1
ATOM 6462 N N . VAL B 1 318 ? 15.109 -4.641 16.094 1 96.19 318 VAL B N 1
ATOM 6463 C CA . VAL B 1 318 ? 13.961 -4.223 15.297 1 96.19 318 VAL B CA 1
ATOM 6464 C C . VAL B 1 318 ? 12.977 -5.387 15.156 1 96.19 318 VAL B C 1
ATOM 6466 O O . VAL B 1 318 ? 13.352 -6.465 14.68 1 96.19 318 VAL B O 1
ATOM 6469 N N . PHE B 1 319 ? 11.75 -5.133 15.547 1 96.44 319 PHE B N 1
ATOM 6470 C CA . PHE B 1 319 ? 10.672 -6.109 15.422 1 96.44 319 PHE B CA 1
ATOM 6471 C C . PHE B 1 319 ? 9.594 -5.602 14.484 1 96.44 319 PHE B C 1
ATOM 6473 O O . PHE B 1 319 ? 9.25 -4.418 14.5 1 96.44 319 PHE B O 1
ATOM 6480 N N . VAL B 1 320 ? 9.062 -6.512 13.68 1 96.25 320 VAL B N 1
ATOM 6481 C CA . VAL B 1 320 ? 7.895 -6.219 12.859 1 96.25 320 VAL B CA 1
ATOM 6482 C C . VAL B 1 320 ? 6.773 -7.207 13.18 1 96.25 320 VAL B C 1
ATOM 6484 O O . VAL B 1 320 ? 6.965 -8.422 13.078 1 96.25 320 VAL B O 1
ATOM 6487 N N . ASP B 1 321 ? 5.676 -6.648 13.594 1 93.56 321 ASP B N 1
ATOM 6488 C CA . ASP B 1 321 ? 4.512 -7.438 13.984 1 93.56 321 ASP B CA 1
ATOM 6489 C C . ASP B 1 321 ? 4.895 -8.516 15 1 93.56 321 ASP B C 1
ATOM 6491 O O . ASP B 1 321 ? 4.5 -9.672 14.859 1 93.56 321 ASP B O 1
ATOM 6495 N N . GLY B 1 322 ? 5.789 -8.141 15.867 1 92.12 322 GLY B N 1
ATOM 6496 C CA . GLY B 1 322 ? 6.121 -8.977 17 1 92.12 322 GLY B CA 1
ATOM 6497 C C . GLY B 1 322 ? 7.277 -9.922 16.734 1 92.12 322 GLY B C 1
ATOM 6498 O O . GLY B 1 322 ? 7.77 -10.586 17.656 1 92.12 322 GLY B O 1
ATOM 6499 N N . GLU B 1 323 ? 7.766 -9.969 15.547 1 92.12 323 GLU B N 1
ATOM 6500 C CA . GLU B 1 323 ? 8.867 -10.867 15.211 1 92.12 323 GLU B CA 1
ATOM 6501 C C . GLU B 1 323 ? 10.172 -10.086 15.023 1 92.12 323 GLU B C 1
ATOM 6503 O O . GLU B 1 323 ? 10.188 -9.039 14.383 1 92.12 323 GLU B O 1
ATOM 6508 N N . LEU B 1 324 ? 11.234 -10.625 15.602 1 92.94 324 LEU B N 1
ATOM 6509 C CA . LEU B 1 324 ? 12.539 -10.008 15.43 1 92.94 324 LEU B CA 1
ATOM 6510 C C . LEU B 1 324 ? 13.008 -10.117 13.977 1 92.94 324 LEU B C 1
ATOM 6512 O O . LEU B 1 324 ? 13.117 -11.227 13.438 1 92.94 324 LEU B O 1
ATOM 6516 N N . VAL B 1 325 ? 13.258 -9.039 13.445 1 90.94 325 VAL B N 1
ATOM 6517 C CA . VAL B 1 325 ? 13.68 -9.008 12.047 1 90.94 325 VAL B CA 1
ATOM 6518 C C . VAL B 1 325 ? 15.195 -8.891 11.969 1 90.94 325 VAL B C 1
ATOM 6520 O O . VAL B 1 325 ? 15.836 -9.531 11.133 1 90.94 325 VAL B O 1
ATOM 6523 N N . THR B 1 326 ? 15.703 -7.973 12.805 1 89.56 326 THR B N 1
ATOM 6524 C CA . THR B 1 326 ? 17.156 -7.797 12.789 1 89.56 326 THR B CA 1
ATOM 6525 C C . THR B 1 326 ? 17.625 -7.047 14.031 1 89.56 326 THR B C 1
ATOM 6527 O O . THR B 1 326 ? 16.812 -6.469 14.758 1 89.56 326 THR B O 1
ATOM 6530 N N . THR B 1 327 ? 18.875 -7.207 14.266 1 90.25 327 THR B N 1
ATOM 6531 C CA . THR B 1 327 ? 19.594 -6.34 15.188 1 90.25 327 THR B CA 1
ATOM 6532 C C . THR B 1 327 ? 20.578 -5.438 14.43 1 90.25 327 THR B C 1
ATOM 6534 O O . THR B 1 327 ? 21.547 -5.918 13.859 1 90.25 327 THR B O 1
ATOM 6537 N N . ALA B 1 328 ? 20.266 -4.211 14.477 1 88 328 ALA B N 1
ATOM 6538 C CA . ALA B 1 328 ? 21.016 -3.244 13.672 1 88 328 ALA B CA 1
ATOM 6539 C C . ALA B 1 328 ? 22.094 -2.562 14.5 1 88 328 ALA B C 1
ATOM 6541 O O . ALA B 1 328 ? 21.859 -2.158 15.641 1 88 328 ALA B O 1
ATOM 6542 N N . GLN B 1 329 ? 23.234 -2.51 13.93 1 90.25 329 GLN B N 1
ATOM 6543 C CA . GLN B 1 329 ? 24.328 -1.722 14.492 1 90.25 329 GLN B CA 1
ATOM 6544 C C . GLN B 1 329 ? 24.766 -0.617 13.539 1 90.25 329 GLN B C 1
ATOM 6546 O O . GLN B 1 329 ? 24.891 -0.85 12.336 1 90.25 329 GLN B O 1
ATOM 6551 N N . GLY B 1 330 ? 24.875 0.536 14.062 1 92.5 330 GLY B N 1
ATOM 6552 C CA . GLY B 1 330 ? 25.234 1.689 13.25 1 92.5 330 GLY B CA 1
ATOM 6553 C C . GLY B 1 330 ? 24.922 3.012 13.93 1 92.5 330 GLY B C 1
ATOM 6554 O O . GLY B 1 330 ? 24.969 3.113 15.156 1 92.5 330 GLY B O 1
ATOM 6555 N N . ASP B 1 331 ? 24.688 4.004 13.109 1 93.69 331 ASP B N 1
ATOM 6556 C CA . ASP B 1 331 ? 24.375 5.328 13.656 1 93.69 331 ASP B CA 1
ATOM 6557 C C . ASP B 1 331 ? 22.938 5.41 14.125 1 93.69 331 ASP B C 1
ATOM 6559 O O . ASP B 1 331 ? 22.594 6.238 14.969 1 93.69 331 ASP B O 1
ATOM 6563 N N . GLY B 1 332 ? 22.078 4.633 13.477 1 95.44 332 GLY B N 1
ATOM 6564 C CA . GLY B 1 332 ? 20.688 4.656 13.898 1 95.44 332 GLY B CA 1
ATOM 6565 C C . GLY B 1 332 ? 19.734 4.047 12.883 1 95.44 332 GLY B C 1
ATOM 6566 O O . GLY B 1 332 ? 20.172 3.293 12.008 1 95.44 332 GLY B O 1
ATOM 6567 N N . LEU B 1 333 ? 18.453 4.367 13.094 1 96.81 333 LEU B N 1
ATOM 6568 C CA . LEU B 1 333 ? 17.391 3.818 12.266 1 96.81 333 LEU B CA 1
ATOM 6569 C C . LEU B 1 333 ? 16.281 4.848 12.039 1 96.81 333 LEU B C 1
ATOM 6571 O O . LEU B 1 333 ? 15.898 5.562 12.961 1 96.81 333 LEU B O 1
ATOM 6575 N N . ILE B 1 334 ? 15.859 4.875 10.836 1 97.88 334 ILE B N 1
ATOM 6576 C CA . ILE B 1 334 ? 14.727 5.723 10.477 1 97.88 334 ILE B CA 1
ATOM 6577 C C . ILE B 1 334 ? 13.5 4.855 10.195 1 97.88 334 ILE B C 1
ATOM 6579 O O . ILE B 1 334 ? 13.578 3.879 9.453 1 97.88 334 ILE B O 1
ATOM 6583 N N . VAL B 1 335 ? 12.43 5.113 10.812 1 98.5 335 VAL B N 1
ATOM 6584 C CA . VAL B 1 335 ? 11.117 4.602 10.422 1 98.5 335 VAL B CA 1
ATOM 6585 C C . VAL B 1 335 ? 10.258 5.742 9.891 1 98.5 335 VAL B C 1
ATOM 6587 O O . VAL B 1 335 ? 9.93 6.68 10.617 1 98.5 335 VAL B O 1
ATOM 6590 N N . ALA B 1 336 ? 9.883 5.602 8.633 1 98.62 336 ALA B N 1
ATOM 6591 C CA . ALA B 1 336 ? 9.297 6.77 7.977 1 98.62 336 ALA B CA 1
ATOM 6592 C C . ALA B 1 336 ? 7.977 6.418 7.301 1 98.62 336 ALA B C 1
ATOM 6594 O O . ALA B 1 336 ? 7.75 5.262 6.93 1 98.62 336 ALA B O 1
ATOM 6595 N N . SER B 1 337 ? 7.102 7.402 7.242 1 98.19 337 SER B N 1
ATOM 6596 C CA . SER B 1 337 ? 5.93 7.355 6.379 1 98.19 337 SER B CA 1
ATOM 6597 C C . SER B 1 337 ? 6.297 7.637 4.926 1 98.19 337 SER B C 1
ATOM 6599 O O . SER B 1 337 ? 7.438 8 4.633 1 98.19 337 SER B O 1
ATOM 6601 N N . PRO B 1 338 ? 5.367 7.473 4 1 98.06 338 PRO B N 1
ATOM 6602 C CA . PRO B 1 338 ? 5.66 7.844 2.615 1 98.06 338 PRO B CA 1
ATOM 6603 C C . PRO B 1 338 ? 6.02 9.32 2.463 1 98.06 338 PRO B C 1
ATOM 6605 O O . PRO B 1 338 ? 6.918 9.664 1.692 1 98.06 338 PRO B O 1
ATOM 6608 N N . SER B 1 339 ? 5.344 10.172 3.24 1 97.69 339 SER B N 1
ATOM 6609 C CA . SER B 1 339 ? 5.734 11.578 3.213 1 97.69 339 SER B CA 1
ATOM 6610 C C . SER B 1 339 ? 7.188 11.758 3.645 1 97.69 339 SER B C 1
ATOM 6612 O O . SER B 1 339 ? 7.926 12.539 3.045 1 97.69 339 SER B O 1
ATOM 6614 N N . GLY B 1 340 ? 7.578 10.977 4.598 1 97.88 340 GLY B N 1
ATOM 6615 C CA . GLY B 1 340 ? 8.938 11.055 5.117 1 97.88 340 GLY B CA 1
ATOM 6616 C C . GLY B 1 340 ? 9.969 10.461 4.176 1 97.88 340 GLY B C 1
ATOM 6617 O O . GLY B 1 340 ? 11.172 10.648 4.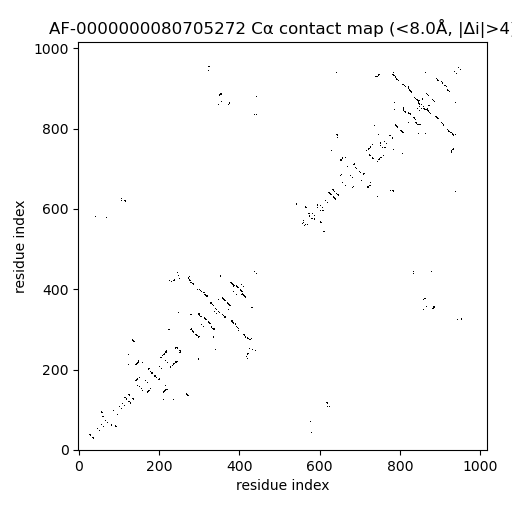363 1 97.88 340 GLY B O 1
ATOM 6618 N N . SER B 1 341 ? 9.562 9.75 3.172 1 97.56 341 SER B N 1
ATOM 6619 C CA . SER B 1 341 ? 10.492 9.109 2.242 1 97.56 341 SER B CA 1
ATOM 6620 C C . SER B 1 341 ? 11.359 10.141 1.532 1 97.56 341 SER B C 1
ATOM 6622 O O . SER B 1 341 ? 12.469 9.828 1.098 1 97.56 341 SER B O 1
ATOM 6624 N N . THR B 1 342 ? 10.883 11.375 1.413 1 94.88 342 THR B N 1
ATOM 6625 C CA . THR B 1 342 ? 11.617 12.414 0.692 1 94.88 342 THR B CA 1
ATOM 6626 C C . THR B 1 342 ? 12.297 13.375 1.665 1 94.88 342 THR B C 1
ATOM 6628 O O . THR B 1 342 ? 12.797 14.422 1.26 1 94.88 342 THR B O 1
ATOM 6631 N N . ALA B 1 343 ? 12.227 13.062 2.912 1 95.06 343 ALA B N 1
ATOM 6632 C CA . ALA B 1 343 ? 12.938 13.836 3.926 1 95.06 343 ALA B CA 1
ATOM 6633 C C . ALA B 1 343 ? 14.312 13.234 4.219 1 95.06 343 ALA B C 1
ATOM 6635 O O . ALA B 1 343 ? 15.117 13.039 3.309 1 95.06 343 ALA B O 1
ATOM 6636 N N . TYR B 1 344 ? 14.656 12.93 5.516 1 94.69 344 TYR B N 1
ATOM 6637 C CA . TYR B 1 344 ? 15.961 12.391 5.891 1 94.69 344 TYR B CA 1
ATOM 6638 C C . TYR B 1 344 ? 16.188 11.023 5.258 1 94.69 344 TYR B C 1
ATOM 6640 O O . TYR B 1 344 ? 17.328 10.656 4.957 1 94.69 344 TYR B O 1
ATOM 6648 N N . ASN B 1 345 ? 15.156 10.289 4.977 1 95.88 345 ASN B N 1
ATOM 6649 C CA . ASN B 1 345 ? 15.195 8.945 4.426 1 95.88 345 ASN B CA 1
ATOM 6650 C C . ASN B 1 345 ? 16 8.883 3.135 1 95.88 345 ASN B C 1
ATOM 6652 O O . ASN B 1 345 ? 16.859 8.016 2.973 1 95.88 345 ASN B O 1
ATOM 6656 N N . ILE B 1 346 ? 15.727 9.766 2.217 1 91.5 346 ILE B N 1
ATOM 6657 C CA . ILE B 1 346 ? 16.375 9.719 0.91 1 91.5 346 ILE B CA 1
ATOM 6658 C C . ILE B 1 346 ? 17.859 10.016 1.061 1 91.5 346 ILE B C 1
ATOM 6660 O O . ILE B 1 346 ? 18.688 9.477 0.314 1 91.5 346 ILE B O 1
ATOM 6664 N N . SER B 1 347 ? 18.266 10.781 1.977 1 92.06 347 SER B N 1
ATOM 6665 C CA . SER B 1 347 ? 19.656 11.172 2.191 1 92.06 347 SER B CA 1
ATOM 6666 C C . SER B 1 347 ? 20.5 9.992 2.666 1 92.06 347 SER B C 1
ATOM 6668 O O . SER B 1 347 ? 21.734 10 2.521 1 92.06 347 SER B O 1
ATOM 6670 N N . VAL B 1 348 ? 19.828 9.078 3.219 1 93 348 VAL B N 1
ATOM 6671 C CA . VAL B 1 348 ? 20.594 7.961 3.76 1 93 348 VAL B CA 1
ATOM 6672 C C . VAL B 1 348 ? 20.359 6.715 2.91 1 93 348 VAL B C 1
ATOM 6674 O O . VAL B 1 348 ? 20.578 5.59 3.373 1 93 348 VAL B O 1
ATOM 6677 N N . GLY B 1 349 ? 19.812 6.875 1.752 1 90.31 349 GLY B N 1
ATOM 6678 C CA . GLY B 1 349 ? 19.797 5.793 0.781 1 90.31 349 GLY B CA 1
ATOM 6679 C C . GLY B 1 349 ? 18.438 5.152 0.617 1 90.31 349 GLY B C 1
ATOM 6680 O O . GLY B 1 349 ? 18.297 4.141 -0.072 1 90.31 349 GLY B O 1
ATOM 6681 N N . GLY B 1 350 ? 17.422 5.66 1.236 1 93.94 350 GLY B N 1
ATOM 6682 C CA . GLY B 1 350 ? 16.062 5.141 1.055 1 93.94 350 GLY B CA 1
ATOM 6683 C C . GLY B 1 350 ? 15.438 5.566 -0.259 1 93.94 350 GLY B C 1
ATOM 6684 O O . GLY B 1 350 ? 15.93 6.48 -0.923 1 93.94 350 GLY B O 1
ATOM 6685 N N . CYS B 1 351 ? 14.367 4.922 -0.611 1 94.5 351 CYS B N 1
ATOM 6686 C CA . CYS B 1 351 ? 13.648 5.238 -1.842 1 94.5 351 CYS B CA 1
ATOM 6687 C C . CYS B 1 351 ? 12.57 6.281 -1.592 1 94.5 351 CYS B C 1
ATOM 6689 O O . CYS B 1 351 ? 12.188 6.527 -0.445 1 94.5 351 CYS B O 1
ATOM 6691 N N . MET B 1 352 ? 12.195 6.922 -2.66 1 96.19 352 MET B N 1
ATOM 6692 C CA . MET B 1 352 ? 11.062 7.832 -2.588 1 96.19 352 MET B CA 1
ATOM 6693 C C . MET B 1 352 ? 9.75 7.086 -2.82 1 96.19 352 MET B C 1
ATOM 6695 O O . MET B 1 352 ? 9.656 6.246 -3.717 1 96.19 352 MET B O 1
ATOM 6699 N N . VAL B 1 353 ? 8.758 7.426 -2.018 1 98.12 353 VAL B N 1
ATOM 6700 C CA . VAL B 1 353 ? 7.496 6.691 -2.051 1 98.12 353 VAL B CA 1
ATOM 6701 C C . VAL B 1 353 ? 6.332 7.672 -2.148 1 98.12 353 VAL B C 1
ATOM 6703 O O . VAL B 1 353 ? 6.227 8.602 -1.346 1 98.12 353 VAL B O 1
ATOM 6706 N N . SER B 1 354 ? 5.5 7.441 -3.131 1 97.25 354 SER B N 1
ATOM 6707 C CA . SER B 1 354 ? 4.277 8.234 -3.254 1 97.25 354 SER B CA 1
ATOM 6708 C C . SER B 1 354 ? 3.455 8.18 -1.97 1 97.25 354 SER B C 1
ATOM 6710 O O . SER B 1 354 ? 3.326 7.125 -1.349 1 97.25 354 SER B O 1
ATOM 6712 N N . PRO B 1 355 ? 2.832 9.32 -1.599 1 96.31 355 PRO B N 1
ATOM 6713 C CA . PRO B 1 355 ? 1.984 9.336 -0.403 1 96.31 355 PRO B CA 1
ATOM 6714 C C . PRO B 1 355 ? 0.76 8.43 -0.54 1 96.31 355 PRO B C 1
ATOM 6716 O O . PRO B 1 355 ? 0.061 8.18 0.446 1 96.31 355 PRO B O 1
ATOM 6719 N N . LEU B 1 356 ? 0.539 7.941 -1.715 1 94.19 356 LEU B N 1
ATOM 6720 C CA . LEU B 1 356 ? -0.635 7.105 -1.943 1 94.19 356 LEU B CA 1
ATOM 6721 C C . LEU B 1 356 ? -0.304 5.633 -1.725 1 94.19 356 LEU B C 1
ATOM 6723 O O . LEU B 1 356 ? -1.187 4.777 -1.808 1 94.19 356 LEU B O 1
ATOM 6727 N N . VAL B 1 357 ? 0.888 5.32 -1.424 1 95.38 357 VAL B N 1
ATOM 6728 C CA . VAL B 1 357 ? 1.298 3.951 -1.127 1 95.38 357 VAL B CA 1
ATOM 6729 C C . VAL B 1 357 ? 1.207 3.699 0.376 1 95.38 357 VAL B C 1
ATOM 6731 O O . VAL B 1 357 ? 1.904 4.344 1.163 1 95.38 357 VAL B O 1
ATOM 6734 N N . PRO B 1 358 ? 0.358 2.816 0.794 1 93.19 358 PRO B N 1
ATOM 6735 C CA . PRO B 1 358 ? 0.268 2.512 2.225 1 93.19 358 PRO B CA 1
ATOM 6736 C C . PRO B 1 358 ? 1.439 1.666 2.721 1 93.19 358 PRO B C 1
ATOM 6738 O O . PRO B 1 358 ? 1.312 0.446 2.854 1 93.19 358 PRO B O 1
ATOM 6741 N N . ALA B 1 359 ? 2.484 2.346 3.072 1 96.94 359 ALA B N 1
ATOM 6742 C CA . ALA B 1 359 ? 3.713 1.649 3.445 1 96.94 359 ALA B CA 1
ATOM 6743 C C . ALA B 1 359 ? 4.41 2.352 4.605 1 96.94 359 ALA B C 1
ATOM 6745 O O . ALA B 1 359 ? 4.086 3.494 4.934 1 96.94 359 ALA B O 1
ATOM 6746 N N . THR B 1 360 ? 5.219 1.613 5.289 1 97.75 360 THR B N 1
ATOM 6747 C CA . THR B 1 360 ? 6.18 2.123 6.262 1 97.75 360 THR B CA 1
ATOM 6748 C C . THR B 1 360 ? 7.605 1.777 5.848 1 97.75 360 THR B C 1
ATOM 6750 O O . THR B 1 360 ? 7.887 0.646 5.445 1 97.75 360 THR B O 1
ATOM 6753 N N . LEU B 1 361 ? 8.438 2.744 5.906 1 98.31 361 LEU B N 1
ATOM 6754 C CA . LEU B 1 361 ? 9.828 2.553 5.52 1 98.31 361 LEU B CA 1
ATOM 6755 C C . LEU B 1 361 ? 10.711 2.326 6.746 1 98.31 361 LEU B C 1
ATOM 6757 O O . LEU B 1 361 ? 10.539 2.996 7.766 1 98.31 361 LEU B O 1
ATOM 6761 N N . ILE B 1 362 ? 11.594 1.414 6.676 1 97.75 362 ILE B N 1
ATOM 6762 C CA . ILE B 1 362 ? 12.648 1.163 7.652 1 97.75 362 ILE B CA 1
ATOM 6763 C C . ILE B 1 362 ? 14.016 1.318 6.988 1 97.75 362 ILE B C 1
ATOM 6765 O O . ILE B 1 362 ? 14.383 0.521 6.121 1 97.75 362 ILE B O 1
ATOM 6769 N N . THR B 1 363 ? 14.758 2.283 7.375 1 96.94 363 THR B N 1
ATOM 6770 C CA . THR B 1 363 ? 16.016 2.631 6.707 1 96.94 363 THR B CA 1
ATOM 6771 C C . THR B 1 363 ? 17.141 2.781 7.719 1 96.94 363 THR B C 1
ATOM 6773 O O . THR B 1 363 ? 17.109 3.672 8.57 1 96.94 363 THR B O 1
ATOM 6776 N N . PRO B 1 364 ? 18.141 2 7.617 1 95.06 364 PRO B N 1
ATOM 6777 C CA . PRO B 1 364 ? 19.281 2.146 8.523 1 95.06 364 PRO B CA 1
ATOM 6778 C C . PRO B 1 364 ? 20.141 3.367 8.195 1 95.06 364 PRO B C 1
ATOM 6780 O O . PRO B 1 364 ? 20.281 3.736 7.027 1 95.06 364 PRO B O 1
ATOM 6783 N N . ILE B 1 365 ? 20.688 3.934 9.25 1 95 365 ILE B N 1
ATOM 6784 C CA . ILE B 1 365 ? 21.625 5.035 9.078 1 95 365 ILE B CA 1
ATOM 6785 C C . ILE B 1 365 ? 23.047 4.531 9.281 1 95 365 ILE B C 1
ATOM 6787 O O . ILE B 1 365 ? 23.453 4.199 10.398 1 95 365 ILE B O 1
ATOM 6791 N N . ALA B 1 366 ? 23.844 4.449 8.234 1 91.38 366 ALA B N 1
ATOM 6792 C CA . ALA B 1 366 ? 25.234 4.016 8.25 1 91.38 366 ALA B CA 1
ATOM 6793 C C . ALA B 1 366 ? 25.391 2.689 8.992 1 91.38 366 ALA B C 1
ATOM 6795 O O . ALA B 1 366 ? 26.141 2.596 9.961 1 91.38 366 ALA B O 1
ATOM 6796 N N . PRO B 1 367 ? 24.734 1.705 8.5 1 90.38 367 PRO B N 1
ATOM 6797 C CA . PRO B 1 367 ? 24.812 0.409 9.18 1 90.38 367 PRO B CA 1
ATOM 6798 C C . PRO B 1 367 ? 26.203 -0.222 9.078 1 90.38 367 PRO B C 1
ATOM 6800 O O . PRO B 1 367 ? 26.891 -0.048 8.078 1 90.38 367 PRO B O 1
ATOM 6803 N N . HIS B 1 368 ? 26.453 -0.91 10.055 1 86.44 368 HIS B N 1
ATOM 6804 C CA . HIS B 1 368 ? 27.719 -1.638 10.07 1 86.44 368 HIS B CA 1
ATOM 6805 C C . HIS B 1 368 ? 27.688 -2.82 9.109 1 86.44 368 HIS B C 1
ATOM 6807 O O . HIS B 1 368 ? 28.719 -3.201 8.555 1 86.44 368 HIS B O 1
ATOM 6813 N N . SER B 1 369 ? 26.578 -3.406 9.039 1 81.06 369 SER B N 1
ATOM 6814 C CA . SER B 1 369 ? 26.422 -4.5 8.086 1 81.06 369 SER B CA 1
ATOM 6815 C C . SER B 1 369 ? 26.078 -3.975 6.695 1 81.06 369 SER B C 1
ATOM 6817 O O . SER B 1 369 ? 25.156 -3.17 6.539 1 81.06 369 SER B O 1
ATOM 6819 N N . LEU B 1 370 ? 26.719 -4.527 5.691 1 71.31 370 LEU B N 1
ATOM 6820 C CA . LEU B 1 370 ? 26.5 -4.102 4.312 1 71.31 370 LEU B CA 1
ATOM 6821 C C . LEU B 1 370 ? 25.172 -4.617 3.781 1 71.31 370 LEU B C 1
ATOM 6823 O O . LEU B 1 370 ? 24.625 -4.074 2.816 1 71.31 370 LEU B O 1
ATOM 6827 N N . SER B 1 371 ? 24.688 -5.539 4.512 1 77.25 371 SER B N 1
ATOM 6828 C CA . SER B 1 371 ? 23.516 -6.195 3.957 1 77.25 371 SER B CA 1
ATOM 6829 C C . SER B 1 371 ? 22.219 -5.578 4.5 1 77.25 371 SER B C 1
ATOM 6831 O O . SER B 1 371 ? 21.141 -5.855 3.998 1 77.25 371 SER B O 1
ATOM 6833 N N . PHE B 1 372 ? 22.438 -4.758 5.426 1 82.06 372 PHE B N 1
ATOM 6834 C CA . PHE B 1 372 ? 21.234 -4.125 5.953 1 82.06 372 PHE B CA 1
ATOM 6835 C C . PHE B 1 372 ? 20.812 -2.949 5.074 1 82.06 372 PHE B C 1
ATOM 6837 O O . PHE B 1 372 ? 21.375 -1.857 5.18 1 82.06 372 PHE B O 1
ATOM 6844 N N . ARG B 1 373 ? 19.781 -3.201 4.301 1 88.94 373 ARG B N 1
ATOM 6845 C CA . ARG B 1 373 ? 19.281 -2.248 3.314 1 88.94 373 ARG B CA 1
ATOM 6846 C C . ARG B 1 373 ? 17.891 -1.726 3.703 1 88.94 373 ARG B C 1
ATOM 6848 O O . ARG B 1 373 ? 17.219 -2.318 4.543 1 88.94 373 ARG B O 1
ATOM 6855 N N . PRO B 1 374 ? 17.547 -0.584 3.125 1 93.25 374 PRO B N 1
ATOM 6856 C CA . PRO B 1 374 ? 16.188 -0.079 3.354 1 93.25 374 PRO B CA 1
ATOM 6857 C C . PRO B 1 374 ? 15.109 -1.062 2.908 1 93.25 374 PRO B C 1
ATOM 6859 O O . PRO B 1 374 ? 15.258 -1.725 1.877 1 93.25 374 PRO B O 1
ATOM 6862 N N . ILE B 1 375 ? 14.102 -1.107 3.695 1 95.88 375 ILE B N 1
ATOM 6863 C CA . ILE B 1 375 ? 12.992 -1.987 3.346 1 95.88 375 ILE B CA 1
ATOM 6864 C C . ILE B 1 375 ? 11.672 -1.247 3.527 1 95.88 375 ILE B C 1
ATOM 6866 O O . ILE B 1 375 ? 11.602 -0.263 4.266 1 95.88 375 ILE B O 1
ATOM 6870 N N . LEU B 1 376 ? 10.703 -1.706 2.793 1 97.69 376 LEU B N 1
ATOM 6871 C CA . LEU B 1 376 ? 9.336 -1.229 2.967 1 97.69 376 LEU B CA 1
ATOM 6872 C C . LEU B 1 376 ? 8.422 -2.361 3.418 1 97.69 376 LEU B C 1
ATOM 6874 O O . LEU B 1 376 ? 8.484 -3.469 2.877 1 97.69 376 LEU B O 1
ATOM 6878 N N . THR B 1 377 ? 7.645 -2.08 4.414 1 96.62 377 THR B N 1
ATOM 6879 C CA . THR B 1 377 ? 6.59 -2.988 4.855 1 96.62 377 THR B CA 1
ATOM 6880 C C . THR B 1 377 ? 5.23 -2.293 4.832 1 96.62 377 THR B C 1
ATOM 6882 O O . THR B 1 377 ? 5.137 -1.12 4.469 1 96.62 377 THR B O 1
ATOM 6885 N N . SER B 1 378 ? 4.254 -3.021 5.152 1 94.56 378 SER B N 1
ATOM 6886 C CA . SER B 1 378 ? 2.885 -2.516 5.094 1 94.56 378 SER B CA 1
ATOM 6887 C C . SER B 1 378 ? 2.668 -1.391 6.102 1 94.56 378 SER B C 1
ATOM 6889 O O . SER B 1 378 ? 3.244 -1.407 7.191 1 94.56 378 SER B O 1
ATOM 6891 N N . ALA B 1 379 ? 1.859 -0.473 5.723 1 93 379 ALA B N 1
ATOM 6892 C CA . ALA B 1 379 ? 1.479 0.6 6.641 1 93 379 ALA B CA 1
ATOM 6893 C C . ALA B 1 379 ? 0.782 0.042 7.879 1 93 379 ALA B C 1
ATOM 6895 O O . ALA B 1 379 ? 0.745 0.694 8.922 1 93 379 ALA B O 1
ATOM 6896 N N . SER B 1 380 ? 0.251 -1.128 7.801 1 87.69 380 SER B N 1
ATOM 6897 C CA . SER B 1 380 ? -0.476 -1.723 8.914 1 87.69 380 SER B CA 1
ATOM 6898 C C . SER B 1 380 ? 0.461 -2.498 9.836 1 87.69 380 SER B C 1
ATOM 6900 O O . SER B 1 380 ? 0.036 -3.018 10.867 1 87.69 380 SER B O 1
ATOM 6902 N N . SER B 1 381 ? 1.688 -2.535 9.477 1 93.69 381 SER B N 1
ATOM 6903 C CA . SER B 1 381 ? 2.662 -3.211 10.328 1 93.69 381 SER B CA 1
ATOM 6904 C C . SER B 1 381 ? 2.977 -2.385 11.57 1 93.69 381 SER B C 1
ATOM 6906 O O . SER B 1 381 ? 2.938 -1.153 11.531 1 93.69 381 SER B O 1
ATOM 6908 N N . GLU B 1 382 ? 3.221 -3.086 12.625 1 95.44 382 GLU B N 1
ATOM 6909 C CA . GLU B 1 382 ? 3.762 -2.463 13.828 1 95.44 382 GLU B CA 1
ATOM 6910 C C . GLU B 1 382 ? 5.266 -2.695 13.945 1 95.44 382 GLU B C 1
ATOM 6912 O O . GLU B 1 382 ? 5.727 -3.84 13.93 1 95.44 382 GLU B O 1
ATOM 6917 N N . ILE B 1 383 ? 6.016 -1.636 14.047 1 98.19 383 ILE B N 1
ATOM 6918 C CA . ILE B 1 383 ? 7.469 -1.713 14.148 1 98.19 383 ILE B CA 1
ATOM 6919 C C . ILE B 1 383 ? 7.902 -1.378 15.57 1 98.19 383 ILE B C 1
ATOM 6921 O O . ILE B 1 383 ? 7.535 -0.332 16.109 1 98.19 383 ILE B O 1
ATOM 6925 N N . THR B 1 384 ? 8.625 -2.229 16.172 1 98.31 384 THR B N 1
ATOM 6926 C CA . THR B 1 384 ? 9.195 -1.968 17.484 1 98.31 384 THR B CA 1
ATOM 6927 C C . THR B 1 384 ? 10.711 -1.835 17.406 1 98.31 384 THR B C 1
ATOM 6929 O O . THR B 1 384 ? 11.383 -2.689 16.828 1 98.31 384 THR B O 1
ATOM 6932 N N . VAL B 1 385 ? 11.195 -0.812 17.906 1 98.12 385 VAL B N 1
ATOM 6933 C CA . VAL B 1 385 ? 12.633 -0.59 18 1 98.12 385 VAL B CA 1
ATOM 6934 C C . VAL B 1 385 ? 13.047 -0.559 19.469 1 98.12 385 VAL B C 1
ATOM 6936 O O . VAL B 1 385 ? 12.586 0.292 20.234 1 98.12 385 VAL B O 1
ATOM 6939 N N . ARG B 1 386 ? 13.922 -1.403 19.797 1 97.62 386 ARG B N 1
ATOM 6940 C CA . ARG B 1 386 ? 14.336 -1.537 21.188 1 97.62 386 ARG B CA 1
ATOM 6941 C C . ARG B 1 386 ? 15.844 -1.326 21.344 1 97.62 386 ARG B C 1
ATOM 6943 O O . ARG B 1 386 ? 16.625 -1.799 20.5 1 97.62 386 ARG B O 1
ATOM 6950 N N . ILE B 1 387 ? 16.203 -0.608 22.359 1 96.75 387 ILE B N 1
ATOM 6951 C CA . ILE B 1 387 ? 17.594 -0.614 22.797 1 96.75 387 ILE B CA 1
ATOM 6952 C C . ILE B 1 387 ? 17.828 -1.774 23.766 1 96.75 387 ILE B C 1
ATOM 6954 O O . ILE B 1 387 ? 17.359 -1.747 24.906 1 96.75 387 ILE B O 1
ATOM 6958 N N . PRO B 1 388 ? 18.547 -2.723 23.25 1 95.5 388 PRO B N 1
ATOM 6959 C CA . PRO B 1 388 ? 18.719 -3.881 24.125 1 95.5 388 PRO B CA 1
ATOM 6960 C C . PRO B 1 388 ? 19.469 -3.547 25.422 1 95.5 388 PRO B C 1
ATOM 6962 O O . PRO B 1 388 ? 20.25 -2.586 25.453 1 95.5 388 PRO B O 1
ATOM 6965 N N . ASP B 1 389 ? 19.312 -4.406 26.422 1 93.88 389 ASP B N 1
ATOM 6966 C CA . ASP B 1 389 ? 20 -4.223 27.703 1 93.88 389 ASP B CA 1
ATOM 6967 C C . ASP B 1 389 ? 21.516 -4.336 27.531 1 93.88 389 ASP B C 1
ATOM 6969 O O . ASP B 1 389 ? 22.281 -3.738 28.281 1 93.88 389 ASP B O 1
ATOM 6973 N N . THR B 1 390 ? 21.875 -5.027 26.562 1 91.25 390 THR B N 1
ATOM 6974 C CA . THR B 1 390 ? 23.297 -5.332 26.344 1 91.25 390 THR B CA 1
ATOM 6975 C C . THR B 1 390 ? 23.969 -4.215 25.562 1 91.25 390 THR B C 1
ATOM 6977 O O . THR B 1 390 ? 25.172 -4.266 25.312 1 91.25 390 THR B O 1
ATOM 6980 N N . ALA B 1 391 ? 23.203 -3.238 25.141 1 91.94 391 ALA B N 1
ATOM 6981 C CA . ALA B 1 391 ? 23.781 -2.145 24.359 1 91.94 391 ALA B CA 1
ATOM 6982 C C . ALA B 1 391 ? 24.875 -1.43 25.156 1 91.94 391 ALA B C 1
ATOM 6984 O O . ALA B 1 391 ? 24.844 -1.43 26.391 1 91.94 391 ALA B O 1
ATOM 6985 N N . ARG B 1 392 ? 25.75 -0.784 24.438 1 89.19 392 ARG B N 1
ATOM 6986 C CA . ARG B 1 392 ? 26.875 -0.108 25.078 1 89.19 392 ARG B CA 1
ATOM 6987 C C . ARG B 1 392 ? 26.484 1.273 25.578 1 89.19 392 ARG B C 1
ATOM 6989 O O . ARG B 1 392 ? 27.109 1.812 26.5 1 89.19 392 ARG B O 1
ATOM 6996 N N . ALA B 1 393 ? 25.484 1.846 24.953 1 90.81 393 ALA B N 1
ATOM 6997 C CA . ALA B 1 393 ? 25.062 3.195 25.312 1 90.81 393 ALA B CA 1
ATOM 6998 C C . ALA B 1 393 ? 23.562 3.355 25.156 1 90.81 393 ALA B C 1
ATOM 7000 O O . ALA B 1 393 ? 22.906 2.527 24.531 1 90.81 393 ALA B O 1
ATOM 7001 N N . ASP B 1 394 ? 23.094 4.41 25.812 1 92.94 394 ASP B N 1
ATOM 7002 C CA . ASP B 1 394 ? 21.719 4.832 25.594 1 92.94 394 ASP B CA 1
ATOM 7003 C C . ASP B 1 394 ? 21.516 5.359 24.188 1 92.94 394 ASP B C 1
ATOM 7005 O O . ASP B 1 394 ? 22.484 5.527 23.438 1 92.94 394 ASP B O 1
ATOM 7009 N N . GLY B 1 395 ? 20.234 5.508 23.828 1 93.56 395 GLY B N 1
ATOM 7010 C CA . GLY B 1 395 ? 19.891 6.09 22.531 1 93.56 395 GLY B CA 1
ATOM 7011 C C . GLY B 1 395 ? 19 7.316 22.656 1 93.56 395 GLY B C 1
ATOM 7012 O O . GLY B 1 395 ? 18.703 7.77 23.766 1 93.56 395 GLY B O 1
ATOM 7013 N N . TRP B 1 396 ? 18.734 7.836 21.531 1 94.5 396 TRP B N 1
ATOM 7014 C CA . TRP B 1 396 ? 17.875 9.008 21.438 1 94.5 396 TRP B CA 1
ATOM 7015 C C . TRP B 1 396 ? 16.828 8.828 20.344 1 94.5 396 TRP B C 1
ATOM 7017 O O . TRP B 1 396 ? 17.109 8.25 19.297 1 94.5 396 TRP B O 1
ATOM 7027 N N . MET B 1 397 ? 15.688 9.32 20.594 1 95.31 397 MET B N 1
ATOM 7028 C CA . MET B 1 397 ? 14.625 9.289 19.594 1 95.31 397 MET B CA 1
ATOM 7029 C C . MET B 1 397 ? 14.156 10.703 19.25 1 95.31 397 MET B C 1
ATOM 7031 O O . MET B 1 397 ? 14.016 11.547 20.141 1 95.31 397 MET B O 1
ATOM 7035 N N . CYS B 1 398 ? 14.016 10.977 18 1 94.94 398 CYS B N 1
ATOM 7036 C CA . CYS B 1 398 ? 13.43 12.227 17.531 1 94.94 398 CYS B CA 1
ATOM 7037 C C . CYS B 1 398 ? 12.375 11.961 16.453 1 94.94 398 CYS B C 1
ATOM 7039 O O . CYS B 1 398 ? 12.305 10.859 15.906 1 94.94 398 CYS B O 1
ATOM 7041 N N . HIS B 1 399 ? 11.469 12.875 16.281 1 95.56 399 HIS B N 1
ATOM 7042 C CA . HIS B 1 399 ? 10.469 12.789 15.219 1 95.56 399 HIS B CA 1
ATOM 7043 C C . HIS B 1 399 ? 10.281 14.141 14.531 1 95.56 399 HIS B C 1
ATOM 7045 O O . HIS B 1 399 ? 10.234 15.18 15.195 1 95.56 399 HIS B O 1
ATOM 7051 N N . ASP B 1 400 ? 10.211 14.148 13.234 1 94.88 400 ASP B N 1
ATOM 7052 C CA . ASP B 1 400 ? 10 15.328 12.398 1 94.88 400 ASP B CA 1
ATOM 7053 C C . ASP B 1 400 ? 10.914 16.469 12.82 1 94.88 400 ASP B C 1
ATOM 7055 O O . ASP B 1 400 ? 10.461 17.609 12.969 1 94.88 400 ASP B O 1
ATOM 7059 N N . ALA B 1 401 ? 12.102 16.109 13.195 1 83.31 401 ALA B N 1
ATOM 7060 C CA . ALA B 1 401 ? 13.148 17.078 13.516 1 83.31 401 ALA B CA 1
ATOM 7061 C C . ALA B 1 401 ? 12.828 17.828 14.805 1 83.31 401 ALA B C 1
ATOM 7063 O O . ALA B 1 401 ? 13.195 19 14.953 1 83.31 401 ALA B O 1
ATOM 7064 N N . THR B 1 402 ? 12.031 17.266 15.602 1 85 402 THR B N 1
ATOM 7065 C CA . THR B 1 402 ? 11.742 17.844 16.906 1 85 402 THR B CA 1
ATOM 7066 C C . THR B 1 402 ? 12.836 17.484 17.922 1 85 402 THR B C 1
ATOM 7068 O O . THR B 1 402 ? 13.82 16.828 17.562 1 85 402 THR B O 1
ATOM 7071 N N . GLU B 1 403 ? 12.57 17.938 19.109 1 81.88 403 GLU B N 1
ATOM 7072 C CA . GLU B 1 403 ? 13.547 17.672 20.172 1 81.88 403 GLU B CA 1
ATOM 7073 C C . GLU B 1 403 ? 13.633 16.188 20.484 1 81.88 403 GLU B C 1
ATOM 7075 O O . GLU B 1 403 ? 12.625 15.477 20.469 1 81.88 403 GLU B O 1
ATOM 7080 N N . ALA B 1 404 ? 14.859 15.82 20.859 1 88.69 404 ALA B N 1
ATOM 7081 C CA . ALA B 1 404 ? 15.156 14.406 21.078 1 88.69 404 ALA B CA 1
ATOM 7082 C C . ALA B 1 404 ? 14.789 13.984 22.5 1 88.69 404 ALA B C 1
ATOM 7084 O O . ALA B 1 404 ? 14.898 14.773 23.438 1 88.69 404 ALA B O 1
ATOM 7085 N N . VAL B 1 405 ? 14.367 12.812 22.562 1 91.31 405 VAL B N 1
ATOM 7086 C CA . VAL B 1 405 ? 14.102 12.188 23.844 1 91.31 405 VAL B CA 1
ATOM 7087 C C . VAL B 1 405 ? 15.094 11.055 24.094 1 91.31 405 VAL B C 1
ATOM 7089 O O . VAL B 1 405 ? 15.43 10.305 23.172 1 91.31 405 VAL B O 1
ATOM 7092 N N . VAL B 1 406 ? 15.516 11 25.297 1 92.62 406 VAL B N 1
ATOM 7093 C CA . VAL B 1 406 ? 16.469 9.953 25.641 1 92.62 406 VAL B CA 1
ATOM 7094 C C . VAL B 1 406 ? 15.758 8.609 25.734 1 92.62 406 VAL B C 1
ATOM 7096 O O . VAL B 1 406 ? 14.648 8.523 26.281 1 92.62 406 VAL B O 1
ATOM 7099 N N . MET B 1 407 ? 16.391 7.621 25.219 1 94.44 407 MET B N 1
ATOM 7100 C CA . MET B 1 407 ? 15.961 6.23 25.344 1 94.44 407 MET B CA 1
ATOM 7101 C C . MET B 1 407 ? 17 5.41 26.109 1 94.44 407 MET B C 1
ATOM 7103 O O . MET B 1 407 ? 18.047 5.059 25.547 1 94.44 407 MET B O 1
ATOM 7107 N N . LYS B 1 408 ? 16.672 5.066 27.25 1 94.38 408 LYS B N 1
ATOM 7108 C CA . LYS B 1 408 ? 17.594 4.281 28.078 1 94.38 408 LYS B CA 1
ATOM 7109 C C . LYS B 1 408 ? 17.641 2.828 27.609 1 94.38 408 LYS B C 1
ATOM 7111 O O . LYS B 1 408 ? 16.734 2.359 26.922 1 94.38 408 LYS B O 1
ATOM 7116 N N . LYS B 1 409 ? 18.719 2.168 28 1 95.06 409 LYS B N 1
ATOM 7117 C CA . LYS B 1 409 ? 18.797 0.736 27.719 1 95.06 409 LYS B CA 1
ATOM 7118 C C . LYS B 1 409 ? 17.562 0.008 28.234 1 95.06 409 LYS B C 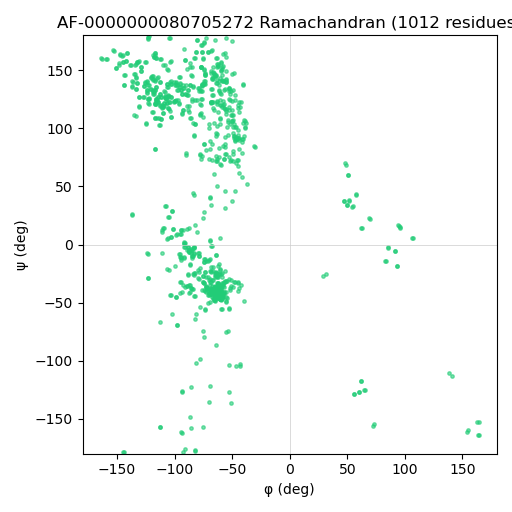1
ATOM 7120 O O . LYS B 1 409 ? 17.078 0.302 29.328 1 95.06 409 LYS B O 1
ATOM 7125 N N . GLY B 1 410 ? 17.062 -0.859 27.375 1 95.5 410 GLY B N 1
ATOM 7126 C CA . GLY B 1 410 ? 15.883 -1.619 27.734 1 95.5 410 GLY B CA 1
ATOM 7127 C C . GLY B 1 410 ? 14.594 -0.966 27.281 1 95.5 410 GLY B C 1
ATOM 7128 O O . GLY B 1 410 ? 13.547 -1.619 27.219 1 95.5 410 GLY B O 1
ATOM 7129 N N . THR B 1 411 ? 14.648 0.309 26.984 1 96.38 411 THR B N 1
ATOM 7130 C CA . THR B 1 411 ? 13.461 1.022 26.516 1 96.38 411 THR B CA 1
ATOM 7131 C C . THR B 1 411 ? 13.188 0.694 25.047 1 96.38 411 THR B C 1
ATOM 7133 O O . THR B 1 411 ? 14.078 0.232 24.328 1 96.38 411 THR B O 1
ATOM 7136 N N . PHE B 1 412 ? 11.891 0.794 24.656 1 97.69 412 PHE B N 1
ATOM 7137 C CA . PHE B 1 412 ? 11.555 0.557 23.25 1 97.69 412 PHE B CA 1
ATOM 7138 C C . PHE B 1 412 ? 10.422 1.475 22.812 1 97.69 412 PHE B C 1
ATOM 7140 O O . PHE B 1 412 ? 9.695 2.025 23.641 1 97.69 412 PHE B O 1
ATOM 7147 N N . VAL B 1 413 ? 10.352 1.694 21.531 1 98.12 413 VAL B N 1
ATOM 7148 C CA . VAL B 1 413 ? 9.273 2.473 20.922 1 98.12 413 VAL B CA 1
ATOM 7149 C C . VAL B 1 413 ? 8.484 1.599 19.953 1 98.12 413 VAL B C 1
ATOM 7151 O O . VAL B 1 413 ? 9.078 0.851 19.156 1 98.12 413 VAL B O 1
ATOM 7154 N N . LYS B 1 414 ? 7.203 1.597 20.094 1 98.38 414 LYS B N 1
ATOM 7155 C CA . LYS B 1 414 ? 6.293 0.956 19.141 1 98.38 414 LYS B CA 1
ATOM 7156 C C . LYS B 1 414 ? 5.75 1.963 18.141 1 98.38 414 LYS B C 1
ATOM 7158 O O . LYS B 1 414 ? 5.141 2.965 18.516 1 98.38 414 LYS B O 1
ATOM 7163 N N . LEU B 1 415 ? 6.008 1.664 16.938 1 98.38 415 LEU B N 1
ATOM 7164 C CA . LEU B 1 415 ? 5.625 2.562 15.852 1 98.38 415 LEU B CA 1
ATOM 7165 C C . LEU B 1 415 ? 4.543 1.932 14.984 1 98.38 415 LEU B C 1
ATOM 7167 O O . LEU B 1 415 ? 4.66 0.772 14.578 1 98.38 415 LEU B O 1
ATOM 7171 N N . SER B 1 416 ? 3.5 2.658 14.758 1 95.94 416 SER B N 1
ATOM 7172 C CA . SER B 1 416 ? 2.395 2.225 13.914 1 95.94 416 SER B CA 1
ATOM 7173 C C . SER B 1 416 ? 1.763 3.404 13.18 1 95.94 416 SER B C 1
ATOM 7175 O O . SER B 1 416 ? 2.061 4.562 13.484 1 95.94 416 SER B O 1
ATOM 7177 N N . THR B 1 417 ? 1.01 3.068 12.164 1 94 417 THR B N 1
ATOM 7178 C CA . THR B 1 417 ? 0.281 4.113 11.453 1 94 417 THR B CA 1
ATOM 7179 C C . THR B 1 417 ? -0.793 4.727 12.344 1 94 417 THR B C 1
ATOM 7181 O O . THR B 1 417 ? -1.543 4.008 13.008 1 94 417 THR B O 1
ATOM 7184 N N . ALA B 1 418 ? -0.78 6.062 12.43 1 92.5 418 ALA B N 1
ATOM 7185 C CA . ALA B 1 418 ? -1.82 6.762 13.18 1 92.5 418 ALA B CA 1
ATOM 7186 C C . ALA B 1 418 ? -3.195 6.527 12.555 1 92.5 418 ALA B C 1
ATOM 7188 O O . ALA B 1 418 ? -3.307 6.297 11.352 1 92.5 418 ALA B O 1
ATOM 7189 N N . SER B 1 419 ? -4.211 6.656 13.336 1 82.75 419 SER B N 1
ATOM 7190 C CA . SER B 1 419 ? -5.57 6.371 12.891 1 82.75 419 SER B CA 1
ATOM 7191 C C . SER B 1 419 ? -6.105 7.484 12 1 82.75 419 SER B C 1
ATOM 7193 O O . SER B 1 419 ? -6.961 7.246 11.148 1 82.75 419 SER B O 1
ATOM 7195 N N . ILE B 1 420 ? -5.578 8.68 12.227 1 85.44 420 ILE B N 1
ATOM 7196 C CA . ILE B 1 420 ? -6.094 9.828 11.484 1 85.44 420 ILE B CA 1
ATOM 7197 C C . ILE B 1 420 ? -4.996 10.414 10.602 1 85.44 420 ILE B C 1
ATOM 7199 O O . ILE B 1 420 ? -3.941 10.812 11.102 1 85.44 420 ILE B O 1
ATOM 7203 N N . PRO B 1 421 ? -5.234 10.453 9.336 1 92.19 421 PRO B N 1
ATOM 7204 C CA . PRO B 1 421 ? -4.258 11.062 8.438 1 92.19 421 PRO B CA 1
ATOM 7205 C C . PRO B 1 421 ? -4.363 12.586 8.398 1 92.19 421 PRO B C 1
ATOM 7207 O O . PRO B 1 421 ? -5.316 13.156 8.93 1 92.19 421 PRO B O 1
ATOM 7210 N N . LEU B 1 422 ? -3.355 13.227 7.852 1 94.69 422 LEU B N 1
ATOM 7211 C CA . LEU B 1 422 ? -3.385 14.656 7.57 1 94.69 422 LEU B CA 1
ATOM 7212 C C . LEU B 1 422 ? -3.838 14.914 6.137 1 94.69 422 LEU B C 1
ATOM 7214 O O . LEU B 1 422 ? -3.109 14.617 5.188 1 94.69 422 LEU B O 1
ATOM 7218 N N . PRO B 1 423 ? -5.008 15.516 5.938 1 93.5 423 PRO B N 1
ATOM 7219 C CA . PRO B 1 423 ? -5.426 15.852 4.578 1 93.5 423 PRO B CA 1
ATOM 7220 C C . PRO B 1 423 ? -4.719 17.094 4.039 1 93.5 423 PRO B C 1
ATOM 7222 O O . PRO B 1 423 ? -4.734 18.156 4.684 1 93.5 423 PRO B O 1
ATOM 7225 N N . THR B 1 424 ? -4.129 16.922 2.939 1 95.88 424 THR B N 1
ATOM 7226 C CA . THR B 1 424 ? -3.533 18.062 2.258 1 95.88 424 THR B CA 1
ATOM 7227 C C . THR B 1 424 ? -4.215 18.312 0.916 1 95.88 424 THR B C 1
ATOM 7229 O O . THR B 1 424 ? -4.477 17.375 0.164 1 95.88 424 THR B O 1
ATOM 7232 N N . VAL B 1 425 ? -4.492 19.516 0.66 1 94.31 425 VAL B N 1
ATOM 7233 C CA . VAL B 1 425 ? -5.168 19.891 -0.583 1 94.31 425 VAL B CA 1
ATOM 7234 C C . VAL B 1 425 ? -4.191 19.781 -1.751 1 94.31 425 VAL B C 1
ATOM 7236 O O . VAL B 1 425 ? -3.033 20.203 -1.64 1 94.31 425 VAL B O 1
ATOM 7239 N N . ASN B 1 426 ? -4.711 19.25 -2.84 1 93.94 426 ASN B N 1
ATOM 7240 C CA . ASN B 1 426 ? -3.873 19.031 -4.012 1 93.94 426 ASN B CA 1
ATOM 7241 C C . ASN B 1 426 ? -4.172 20.062 -5.109 1 93.94 426 ASN B C 1
ATOM 7243 O O . ASN B 1 426 ? -5.305 20.531 -5.23 1 93.94 426 ASN B O 1
ATOM 7247 N N . GLN B 1 427 ? -3.162 20.328 -5.836 1 90.12 427 GLN B N 1
ATOM 7248 C CA . GLN B 1 427 ? -3.336 21.047 -7.094 1 90.12 427 GLN B CA 1
ATOM 7249 C C . GLN B 1 427 ? -3.652 20.094 -8.242 1 90.12 427 GLN B C 1
ATOM 7251 O O . GLN B 1 427 ? -4.43 20.422 -9.133 1 90.12 427 GLN B O 1
ATOM 7256 N N . ARG B 1 428 ? -3.07 18.953 -8.164 1 90.25 428 ARG B N 1
ATOM 7257 C CA . ARG B 1 428 ? -3.234 17.906 -9.164 1 90.25 428 ARG B CA 1
ATOM 7258 C C . ARG B 1 428 ? -3.902 16.672 -8.562 1 90.25 428 ARG B C 1
ATOM 7260 O O . ARG B 1 428 ? -3.881 16.484 -7.348 1 90.25 428 ARG B O 1
ATOM 7267 N N . GLU B 1 429 ? -4.434 15.867 -9.461 1 87.75 429 GLU B N 1
ATOM 7268 C CA . GLU B 1 429 ? -5.113 14.664 -9 1 87.75 429 GLU B CA 1
ATOM 7269 C C . GLU B 1 429 ? -4.109 13.586 -8.594 1 87.75 429 GLU B C 1
ATOM 7271 O O . GLU B 1 429 ? -2.969 13.586 -9.055 1 87.75 429 GLU B O 1
ATOM 7276 N N . LEU B 1 430 ? -4.574 12.781 -7.703 1 90.19 430 LEU B N 1
ATOM 7277 C CA . LEU B 1 430 ? -3.789 11.633 -7.262 1 90.19 430 LEU B CA 1
ATOM 7278 C C . LEU B 1 430 ? -2.42 12.078 -6.754 1 90.19 430 LEU B C 1
ATOM 7280 O O . LEU B 1 430 ? -2.328 12.906 -5.848 1 90.19 430 LEU B O 1
ATOM 7284 N N . ASP B 1 431 ? -1.355 11.516 -7.215 1 92.38 431 ASP B N 1
ATOM 7285 C CA . ASP B 1 431 ? -0.032 11.891 -6.73 1 92.38 431 ASP B CA 1
ATOM 7286 C C . ASP B 1 431 ? 0.681 12.805 -7.73 1 92.38 431 ASP B C 1
ATOM 7288 O O . ASP B 1 431 ? 1.912 12.812 -7.797 1 92.38 431 ASP B O 1
ATOM 7292 N N . GLY B 1 432 ? -0.135 13.562 -8.484 1 92.75 432 GLY B N 1
ATOM 7293 C CA . GLY B 1 432 ? 0.429 14.469 -9.469 1 92.75 432 GLY B CA 1
ATOM 7294 C C . GLY B 1 432 ? 1.332 15.531 -8.859 1 92.75 432 GLY B C 1
ATOM 7295 O O . GLY B 1 432 ? 2.361 15.883 -9.438 1 92.75 432 GLY B O 1
ATOM 7296 N N . ASP B 1 433 ? 0.921 16.109 -7.707 1 93.31 433 ASP B N 1
ATOM 7297 C CA . ASP B 1 433 ? 1.742 17.109 -7.023 1 93.31 433 ASP B CA 1
ATOM 7298 C C . ASP B 1 433 ? 3.084 16.516 -6.598 1 93.31 433 ASP B C 1
ATOM 7300 O O . ASP B 1 433 ? 4.113 17.188 -6.664 1 93.31 433 ASP B O 1
ATOM 7304 N N . TRP B 1 434 ? 3.025 15.312 -6.191 1 94.19 434 TRP B N 1
ATOM 7305 C CA . TRP B 1 434 ? 4.238 14.641 -5.742 1 94.19 434 TRP B CA 1
ATOM 7306 C C . TRP B 1 434 ? 5.223 14.469 -6.895 1 94.19 434 TRP B C 1
ATOM 7308 O O . TRP B 1 434 ? 6.41 14.781 -6.758 1 94.19 434 TRP B O 1
ATOM 7318 N N . PHE B 1 435 ? 4.746 14.039 -8.008 1 93.19 435 PHE B N 1
ATOM 7319 C CA . PHE B 1 435 ? 5.598 13.883 -9.18 1 93.19 435 PHE B CA 1
ATOM 7320 C C . PHE B 1 435 ? 6.137 15.234 -9.648 1 93.19 435 PHE B C 1
ATOM 7322 O O . PHE B 1 435 ? 7.293 15.336 -10.062 1 93.19 435 PHE B O 1
ATOM 7329 N N . GLN B 1 436 ? 5.301 16.172 -9.57 1 91.5 436 GLN B N 1
ATOM 7330 C CA . GLN B 1 436 ? 5.758 17.516 -9.938 1 91.5 436 GLN B CA 1
ATOM 7331 C C . GLN B 1 436 ? 6.879 17.984 -9.008 1 91.5 436 GLN B C 1
ATOM 7333 O O . GLN B 1 436 ? 7.859 18.578 -9.461 1 91.5 436 GLN B O 1
ATOM 7338 N N . SER B 1 437 ? 6.715 17.719 -7.758 1 91.81 437 SER B N 1
ATOM 7339 C CA . SER B 1 437 ? 7.746 18.094 -6.793 1 91.81 437 SER B CA 1
ATOM 7340 C C . SER B 1 437 ? 9.055 17.375 -7.078 1 91.81 437 SER B C 1
ATOM 7342 O O . SER B 1 437 ? 10.133 17.953 -6.926 1 91.81 437 SER B O 1
ATOM 7344 N N . ILE B 1 438 ? 8.945 16.141 -7.445 1 90.75 438 ILE B N 1
ATOM 7345 C CA . ILE B 1 438 ? 10.141 15.383 -7.801 1 90.75 438 ILE B CA 1
ATOM 7346 C C . ILE B 1 438 ? 10.836 16.047 -8.992 1 90.75 438 ILE B C 1
ATOM 7348 O O . ILE B 1 438 ? 12.055 16.203 -8.992 1 90.75 438 ILE B O 1
ATOM 7352 N N . ARG B 1 439 ? 10.078 16.406 -9.945 1 86.81 439 ARG B N 1
ATOM 7353 C CA . ARG B 1 439 ? 10.633 17.047 -11.133 1 86.81 439 ARG B CA 1
ATOM 7354 C C . ARG B 1 439 ? 11.328 18.359 -10.781 1 86.81 439 ARG B C 1
ATOM 7356 O O . ARG B 1 439 ? 12.438 18.625 -11.258 1 86.81 439 ARG B O 1
ATOM 7363 N N . ASP B 1 440 ? 10.688 19.078 -9.953 1 84.25 440 ASP B N 1
ATOM 7364 C CA . ASP B 1 440 ? 11.195 20.406 -9.602 1 84.25 440 ASP B CA 1
ATOM 7365 C C . ASP B 1 440 ? 12.438 20.297 -8.719 1 84.25 440 ASP B C 1
ATOM 7367 O O . ASP B 1 440 ? 13.383 21.078 -8.875 1 84.25 440 ASP B O 1
ATOM 7371 N N . LYS B 1 441 ? 12.438 19.375 -7.891 1 83.62 441 LYS B N 1
ATOM 7372 C CA . LYS B 1 441 ? 13.5 19.312 -6.887 1 83.62 441 LYS B CA 1
ATOM 7373 C C . LYS B 1 441 ? 14.688 18.516 -7.395 1 83.62 441 LYS B C 1
ATOM 7375 O O . LYS B 1 441 ? 15.836 18.797 -7.031 1 83.62 441 LYS B O 1
ATOM 7380 N N . LEU B 1 442 ? 14.367 17.484 -8.172 1 75.94 442 LEU B N 1
ATOM 7381 C CA . LEU B 1 442 ? 15.445 16.578 -8.555 1 75.94 442 LEU B CA 1
ATOM 7382 C C . LEU B 1 442 ? 15.828 16.781 -10.016 1 75.94 442 LEU B C 1
ATOM 7384 O O . LEU B 1 442 ? 16.75 16.141 -10.516 1 75.94 442 LEU B O 1
ATOM 7388 N N . ASN B 1 443 ? 15.266 17.719 -10.625 1 67.12 443 ASN B N 1
ATOM 7389 C CA . ASN B 1 443 ? 15.531 18.047 -12.023 1 67.12 443 ASN B CA 1
ATOM 7390 C C . ASN B 1 443 ? 15.445 16.797 -12.914 1 67.12 443 ASN B C 1
ATOM 7392 O O . ASN B 1 443 ? 16.312 16.578 -13.75 1 67.12 443 ASN B O 1
ATOM 7396 N N . TRP B 1 444 ? 14.648 15.836 -12.703 1 62.38 444 TRP B N 1
ATOM 7397 C CA . TRP B 1 444 ? 14.508 14.594 -13.453 1 62.38 444 TRP B CA 1
ATOM 7398 C C . TRP B 1 444 ? 14.336 14.875 -14.945 1 62.38 444 TRP B C 1
ATOM 7400 O O . TRP B 1 444 ? 14.734 14.062 -15.789 1 62.38 444 TRP B O 1
ATOM 7410 N N . ASN B 1 445 ? 13.625 15.875 -15.484 1 54.97 445 ASN B N 1
ATOM 7411 C CA . ASN B 1 445 ? 13.336 16.094 -16.906 1 54.97 445 ASN B CA 1
ATOM 7412 C C . ASN B 1 445 ? 14.398 16.969 -17.562 1 54.97 445 ASN B C 1
ATOM 7414 O O . ASN B 1 445 ? 14.258 17.359 -18.719 1 54.97 445 ASN B O 1
ATOM 7418 N N . LEU B 1 446 ? 15.391 17.375 -16.844 1 52.38 446 LEU B N 1
ATOM 7419 C CA . LEU B 1 446 ? 16.172 18.359 -17.562 1 52.38 446 LEU B CA 1
ATOM 7420 C C . LEU B 1 446 ? 17.062 17.703 -18.609 1 52.38 446 LEU B C 1
ATOM 7422 O O . LEU B 1 446 ? 17.922 16.891 -18.266 1 52.38 446 LEU B O 1
ATOM 7426 N N . ARG B 1 447 ? 16.406 17.266 -19.656 1 47.59 447 ARG B N 1
ATOM 7427 C CA . ARG B 1 447 ? 16.984 16.719 -20.875 1 47.59 447 ARG B CA 1
ATOM 7428 C C . ARG B 1 447 ? 18.141 17.578 -21.391 1 47.59 447 ARG B C 1
ATOM 7430 O O . ARG B 1 447 ? 17.969 18.781 -21.609 1 47.59 447 ARG B O 1
ATOM 7437 N N . THR B 1 448 ? 19.297 17.391 -21.062 1 44.94 448 THR B N 1
ATOM 7438 C CA . THR B 1 448 ? 20.172 17.828 -22.141 1 44.94 448 THR B CA 1
ATOM 7439 C C . THR B 1 448 ? 20.016 16.922 -23.375 1 44.94 448 THR B C 1
ATOM 7441 O O . THR B 1 448 ? 20.359 15.742 -23.328 1 44.94 448 THR B O 1
ATOM 7444 N N . LEU B 1 449 ? 18.922 17.031 -24.094 1 43.84 449 LEU B N 1
ATOM 7445 C CA . LEU B 1 449 ? 18.781 16.266 -25.328 1 43.84 449 LEU B CA 1
ATOM 7446 C C . LEU B 1 449 ? 20.109 16.219 -26.094 1 43.84 449 LEU B C 1
ATOM 7448 O O . LEU B 1 449 ? 20.719 17.25 -26.359 1 43.84 449 LEU B O 1
ATOM 7452 N N . GLN B 1 450 ? 20.734 15.172 -25.953 1 44.94 450 GLN B N 1
ATOM 7453 C CA . GLN B 1 450 ? 21.891 15.062 -26.859 1 44.94 450 GLN B CA 1
ATOM 7454 C C . GLN B 1 450 ? 21.453 15.133 -28.312 1 44.94 450 GLN B C 1
ATOM 7456 O O . GLN B 1 450 ? 20.422 14.578 -28.688 1 44.94 450 GLN B O 1
ATOM 7461 N N . THR B 1 451 ? 21.875 16.031 -29.047 1 43.81 451 THR B N 1
ATOM 7462 C CA . THR B 1 451 ? 21.641 16.234 -30.469 1 43.81 451 THR B CA 1
ATOM 7463 C C . THR B 1 451 ? 21.797 14.93 -31.234 1 43.81 451 THR B C 1
ATOM 7465 O O . THR B 1 451 ? 22.75 14.188 -31.016 1 43.81 451 THR B O 1
ATOM 7468 N N . PRO B 1 452 ? 20.828 14.547 -31.844 1 46.16 452 PRO B N 1
ATOM 7469 C CA . PRO B 1 452 ? 20.984 13.367 -32.688 1 46.16 452 PRO B CA 1
ATOM 7470 C C . PRO B 1 452 ? 22.266 13.398 -33.5 1 46.16 452 PRO B C 1
ATOM 7472 O O . PRO B 1 452 ? 22.734 14.469 -33.906 1 46.16 452 PRO B O 1
ATOM 7475 N N . TYR B 1 453 ? 23.141 12.531 -33.469 1 39.41 453 TYR B N 1
ATOM 7476 C CA . TYR B 1 453 ? 24.328 12.461 -34.312 1 39.41 453 TYR B CA 1
ATOM 7477 C C . TYR B 1 453 ? 23.953 12.695 -35.75 1 39.41 453 TYR B C 1
ATOM 7479 O O . TYR B 1 453 ? 23.125 11.977 -36.312 1 39.41 453 TYR B O 1
ATOM 7487 N N . HIS B 1 454 ? 24.141 13.828 -36.344 1 37.12 454 HIS B N 1
ATOM 7488 C CA . HIS B 1 454 ? 24.141 14.039 -37.781 1 37.12 454 HIS B CA 1
ATOM 7489 C C . HIS B 1 454 ? 25.094 13.086 -38.469 1 37.12 454 HIS B C 1
ATOM 7491 O O . HIS B 1 454 ? 26.219 12.859 -38 1 37.12 454 HIS B O 1
ATOM 7497 N N . GLU B 1 455 ? 24.75 12.219 -39.312 1 36.38 455 GLU B N 1
ATOM 7498 C CA . GLU B 1 455 ? 25.594 11.477 -40.25 1 36.38 455 GLU B CA 1
ATOM 7499 C C . GLU B 1 455 ? 26.641 12.383 -40.875 1 36.38 455 GLU B C 1
ATOM 7501 O O . GLU B 1 455 ? 26.312 13.375 -41.531 1 36.38 455 GLU B O 1
ATOM 7506 N N . HIS B 1 456 ? 27.812 12.578 -40.406 1 32.12 456 HIS B N 1
ATOM 7507 C CA . HIS B 1 456 ? 28.922 13.211 -41.094 1 32.12 456 HIS B CA 1
ATOM 7508 C C . HIS B 1 456 ? 29.047 12.688 -42.531 1 32.12 456 HIS B C 1
ATOM 7510 O O . HIS B 1 456 ? 29.281 11.492 -42.75 1 32.12 456 HIS B O 1
ATOM 7516 N N . GLN B 1 457 ? 28.484 13.312 -43.562 1 30.03 457 GLN B N 1
ATOM 7517 C CA . GLN B 1 457 ? 28.953 13.234 -44.969 1 30.03 457 GLN B CA 1
ATOM 7518 C C . GLN B 1 457 ? 30.453 13.484 -45.031 1 30.03 457 GLN B C 1
ATOM 7520 O O . GLN B 1 457 ? 30.953 14.516 -44.562 1 30.03 457 GLN B O 1
ATOM 7525 N N . SER B 1 458 ? 31.328 12.516 -45.156 1 30.36 458 SER B N 1
ATOM 7526 C CA . SER B 1 458 ? 32.719 12.555 -45.5 1 30.36 458 SER B CA 1
ATOM 7527 C C . SER B 1 458 ? 32.969 13.484 -46.688 1 30.36 458 SER B C 1
ATOM 7529 O O . SER B 1 458 ? 32.594 13.172 -47.812 1 30.36 458 SER B O 1
ATOM 7531 N N . SER B 1 459 ? 32.812 14.805 -46.625 1 27.56 459 SER B N 1
ATOM 7532 C CA . SER B 1 459 ? 33.312 15.695 -47.656 1 27.56 459 SER B CA 1
ATOM 7533 C C . SER B 1 459 ? 34.812 15.461 -47.938 1 27.56 459 SER B C 1
ATOM 7535 O O . SER B 1 459 ? 35.594 15.305 -47 1 27.56 459 SER B O 1
ATOM 7537 N N . ASP B 1 460 ? 35.188 15.008 -49.188 1 29.09 460 ASP B N 1
ATOM 7538 C CA . ASP B 1 460 ? 36.438 14.961 -49.906 1 29.09 460 ASP B CA 1
ATOM 7539 C C . ASP B 1 460 ? 37.156 16.312 -49.875 1 29.09 460 ASP B C 1
ATOM 7541 O O . ASP B 1 460 ? 36.594 17.312 -50.344 1 29.09 460 ASP B O 1
ATOM 7545 N N . LEU B 1 461 ? 37.812 16.641 -48.875 1 25.97 461 LEU B N 1
ATOM 7546 C CA . LEU B 1 461 ? 38.656 17.828 -48.812 1 25.97 461 LEU B CA 1
ATOM 7547 C C . LEU B 1 461 ? 39.562 17.922 -50.062 1 25.97 461 LEU B C 1
ATOM 7549 O O . LEU B 1 461 ? 40.656 17.344 -50.062 1 25.97 461 LEU B O 1
ATOM 7553 N N . VAL B 1 462 ? 38.938 17.703 -51.312 1 25.39 462 VAL B N 1
ATOM 7554 C CA . VAL B 1 462 ? 39.75 18.172 -52.438 1 25.39 462 VAL B CA 1
ATOM 7555 C C . VAL B 1 462 ? 40.094 19.641 -52.25 1 25.39 462 VAL B C 1
ATOM 7557 O O . VAL B 1 462 ? 39.188 20.469 -52 1 25.39 462 VAL B O 1
ATOM 7560 N N . GLU B 1 463 ? 41.312 19.984 -52.031 1 23.69 463 GLU B N 1
ATOM 7561 C CA . GLU B 1 463 ? 42 21.25 -51.875 1 23.69 463 GLU B CA 1
ATOM 7562 C C . GLU B 1 463 ? 41.781 22.141 -53.094 1 23.69 463 GLU B C 1
ATOM 7564 O O . GLU B 1 463 ? 42.531 22.047 -54.062 1 23.69 463 GLU B O 1
ATOM 7569 N N . ASP B 1 464 ? 40.469 22.219 -53.531 1 20.42 464 ASP B N 1
ATOM 7570 C CA . ASP B 1 464 ? 40.438 23.094 -54.719 1 20.42 464 ASP B CA 1
ATOM 7571 C C . ASP B 1 464 ? 40.938 24.5 -54.375 1 20.42 464 ASP B C 1
ATOM 7573 O O . ASP B 1 464 ? 40.781 24.938 -53.219 1 20.42 464 ASP B O 1
ATOM 7577 N N . GLN B 1 465 ? 41.688 25.172 -55.344 1 21.58 465 GLN B N 1
ATOM 7578 C CA . GLN B 1 465 ? 42.344 26.422 -55.656 1 21.58 465 GLN B CA 1
ATOM 7579 C C . GLN B 1 465 ? 41.406 27.609 -55.5 1 21.58 465 GLN B C 1
ATOM 7581 O O . GLN B 1 465 ? 41.594 28.469 -54.656 1 21.58 465 GLN B O 1
ATOM 7586 N N . SER B 1 466 ? 41.25 28.453 -56.5 1 19.33 466 SER B N 1
ATOM 7587 C CA . SER B 1 466 ? 41.281 29.922 -56.562 1 19.33 466 SER B CA 1
ATOM 7588 C C . SER B 1 466 ? 39.938 30.5 -56.125 1 19.33 466 SER B C 1
ATOM 7590 O O . SER B 1 466 ? 39.906 31.344 -55.219 1 19.33 466 SER B O 1
ATOM 7592 N N . THR B 1 467 ? 39.062 30.938 -57.094 1 18.92 467 THR B N 1
ATOM 7593 C CA . THR B 1 467 ? 38.844 32.344 -57.406 1 18.92 467 THR B CA 1
ATOM 7594 C C . THR B 1 467 ? 37.531 32.844 -56.781 1 18.92 467 THR B C 1
ATOM 7596 O O . THR B 1 467 ? 37.5 33.969 -56.281 1 18.92 467 THR B O 1
ATOM 7599 N N . HIS B 1 468 ? 36.375 32.25 -57.125 1 17.98 468 HIS B N 1
ATOM 7600 C CA . HIS B 1 468 ? 35.312 33.031 -57.688 1 17.98 468 HIS B CA 1
ATOM 7601 C C . HIS B 1 468 ? 34.406 33.594 -56.594 1 17.98 468 HIS B C 1
ATOM 7603 O O . HIS B 1 468 ? 34.188 32.969 -55.562 1 17.98 468 HIS B O 1
ATOM 7609 N N . ARG B 1 469 ? 33.781 34.781 -56.906 1 17.59 469 ARG B N 1
ATOM 7610 C CA . ARG B 1 469 ? 33.312 36.031 -56.281 1 17.59 469 ARG B CA 1
ATOM 7611 C C . ARG B 1 469 ? 32.031 35.781 -55.5 1 17.59 469 ARG B C 1
ATOM 7613 O O . ARG B 1 469 ? 31.938 36.188 -54.312 1 17.59 469 ARG B O 1
ATOM 7620 N N . SER B 1 470 ? 30.812 35.594 -56.219 1 18.05 470 SER B N 1
ATOM 7621 C CA . SER B 1 470 ? 29.781 36.625 -56.125 1 18.05 470 SER B CA 1
ATOM 7622 C C . SER B 1 470 ? 28.812 36.344 -54.969 1 18.05 470 SER B C 1
ATOM 7624 O O . SER B 1 470 ? 28.719 35.219 -54.5 1 18.05 470 SER B O 1
ATOM 7626 N N . SER B 1 471 ? 27.719 37.219 -54.812 1 17.25 471 SER B N 1
ATOM 7627 C CA . SER B 1 471 ? 26.922 37.969 -53.844 1 17.25 471 SER B CA 1
ATOM 7628 C C . SER B 1 471 ? 25.812 37.125 -53.25 1 17.25 471 SER B C 1
ATOM 7630 O O . SER B 1 471 ? 25.547 36 -53.75 1 17.25 471 SER B O 1
ATOM 7632 N N . SER B 1 472 ? 24.641 37.75 -52.656 1 17.12 472 SER B N 1
ATOM 7633 C CA . SER B 1 472 ? 23.953 37.969 -51.375 1 17.12 472 SER B CA 1
ATOM 7634 C C . SER B 1 472 ? 22.656 37.188 -51.312 1 17.12 472 SER B C 1
ATOM 7636 O O . SER B 1 472 ? 22 37.156 -50.281 1 17.12 472 SER B O 1
ATOM 7638 N N . SER B 1 473 ? 22.172 36.531 -52.344 1 16.38 473 SER B N 1
ATOM 7639 C CA . SER B 1 473 ? 20.719 36.75 -52.312 1 16.38 473 SER B CA 1
ATOM 7640 C C . SER B 1 473 ? 20.078 35.969 -51.188 1 16.38 473 SER B C 1
ATOM 7642 O O . SER B 1 473 ? 20.641 35 -50.688 1 16.38 473 SER B O 1
ATOM 7644 N N . ALA B 1 474 ? 18.672 36.125 -51 1 17.48 474 ALA B N 1
ATOM 7645 C CA . ALA B 1 474 ? 17.5 36.438 -50.188 1 17.48 474 ALA B CA 1
ATOM 7646 C C . ALA B 1 474 ? 16.812 35.156 -49.688 1 17.48 474 ALA B C 1
ATOM 7648 O O . ALA B 1 474 ? 15.969 35.219 -48.781 1 17.48 474 ALA B O 1
ATOM 7649 N N . ALA B 1 475 ? 17 33.906 -50.25 1 16.83 475 ALA B N 1
ATOM 7650 C CA . ALA B 1 475 ? 15.68 33.281 -50.25 1 16.83 475 ALA B CA 1
ATOM 7651 C C . ALA B 1 475 ? 15.32 32.75 -48.844 1 16.83 475 ALA B C 1
ATOM 7653 O O . ALA B 1 475 ? 16.078 32 -48.25 1 16.83 475 ALA B O 1
ATOM 7654 N N . ALA B 1 476 ? 14.328 33.375 -48.188 1 18 476 ALA B N 1
ATOM 7655 C CA . ALA B 1 476 ? 13.695 33.281 -46.875 1 18 476 ALA B CA 1
ATOM 7656 C C . ALA B 1 476 ? 13.047 31.922 -46.656 1 18 476 ALA B C 1
ATOM 7658 O O . ALA B 1 476 ? 12.18 31.516 -47.438 1 18 476 ALA B O 1
ATOM 7659 N N . ASN B 1 477 ? 13.734 30.906 -46.25 1 17.44 477 ASN B N 1
ATOM 7660 C CA . ASN B 1 477 ? 13.227 29.547 -46.094 1 17.44 477 ASN B CA 1
ATOM 7661 C C . ASN B 1 477 ? 12.039 29.5 -45.156 1 17.44 477 ASN B C 1
ATOM 7663 O O . ASN B 1 477 ? 12.102 30.031 -44.031 1 17.44 477 ASN B O 1
ATOM 7667 N N . PRO B 1 478 ? 10.836 29.094 -45.594 1 19.33 478 PRO B N 1
ATOM 7668 C CA . PRO B 1 478 ? 9.516 29.094 -44.969 1 19.33 478 PRO B CA 1
ATOM 7669 C C . PRO B 1 478 ? 9.477 28.234 -43.688 1 19.33 478 PRO B C 1
ATOM 7671 O O . PRO B 1 478 ? 10.297 27.328 -43.531 1 19.33 478 PRO B O 1
ATOM 7674 N N . PRO B 1 479 ? 8.742 28.75 -42.656 1 19.84 479 PRO B N 1
ATOM 7675 C CA . PRO B 1 479 ? 8.633 28.359 -41.25 1 19.84 479 PRO B CA 1
ATOM 7676 C C . PRO B 1 479 ? 8.078 26.953 -41.062 1 19.84 479 PRO B C 1
ATOM 7678 O O . PRO B 1 479 ? 7.266 26.5 -41.875 1 19.84 479 PRO B O 1
ATOM 7681 N N . PRO B 1 480 ? 8.828 26.047 -40.562 1 19.3 480 PRO B N 1
ATOM 7682 C CA . PRO B 1 480 ? 8.438 24.641 -40.406 1 19.3 480 PRO B CA 1
ATOM 7683 C C . PRO B 1 480 ? 7.09 24.469 -39.719 1 19.3 480 PRO B C 1
ATOM 7685 O O . PRO B 1 480 ? 6.715 25.297 -38.875 1 19.3 480 PRO B O 1
ATOM 7688 N N . THR B 1 481 ? 6.164 23.797 -40.344 1 18.41 481 THR B N 1
ATOM 7689 C CA . THR B 1 481 ? 4.777 23.391 -40.156 1 18.41 481 THR B CA 1
ATOM 7690 C C . THR B 1 481 ? 4.574 22.734 -38.812 1 18.41 481 THR B C 1
ATOM 7692 O O . THR B 1 481 ? 5.449 22.016 -38.312 1 18.41 481 THR B O 1
ATOM 7695 N N . ARG B 1 482 ? 3.492 23.172 -38.062 1 19.34 482 ARG B N 1
ATOM 7696 C CA . ARG B 1 482 ? 2.793 23.016 -36.812 1 19.34 482 ARG B CA 1
ATOM 7697 C C . ARG B 1 482 ? 2.414 21.562 -36.562 1 19.34 482 ARG B C 1
ATOM 7699 O O . ARG B 1 482 ? 1.857 20.906 -37.438 1 19.34 482 ARG B O 1
ATOM 7706 N N . PHE B 1 483 ? 3.133 20.922 -35.781 1 18.34 483 PHE B N 1
ATOM 7707 C CA . PHE B 1 483 ? 2.941 19.531 -35.375 1 18.34 483 PHE B CA 1
ATOM 7708 C C . PHE B 1 483 ? 1.503 19.281 -34.938 1 18.34 483 PHE B C 1
ATOM 7710 O O . PHE B 1 483 ? 0.853 20.188 -34.375 1 18.34 483 PHE B O 1
ATOM 7717 N N . PHE B 1 484 ? 0.837 18.25 -35.375 1 18.48 484 PHE B N 1
ATOM 7718 C CA . PHE B 1 484 ? -0.477 17.609 -35.406 1 18.48 484 PHE B CA 1
ATOM 7719 C C . PHE B 1 484 ? -1.023 17.422 -34 1 18.48 484 PHE B C 1
ATOM 7721 O O . PHE B 1 484 ? -0.36 16.828 -33.125 1 18.48 484 PHE B O 1
ATOM 7728 N N . THR B 1 485 ? -1.867 18.375 -33.469 1 19.92 485 THR B N 1
ATOM 7729 C CA . THR B 1 485 ? -2.691 18.375 -32.25 1 19.92 485 THR B CA 1
ATOM 7730 C C . THR B 1 485 ? -3.633 17.172 -32.25 1 19.92 485 THR B C 1
ATOM 7732 O O . THR B 1 485 ? -4.191 16.797 -33.281 1 19.92 485 THR B O 1
ATOM 7735 N N . LEU B 1 486 ? -3.494 16.297 -31.328 1 19.19 486 LEU B N 1
ATOM 7736 C CA . LEU B 1 486 ? -4.359 15.133 -31.125 1 19.19 486 LEU B CA 1
ATOM 7737 C C . LEU B 1 486 ? -5.82 15.562 -31.016 1 19.19 486 LEU B C 1
ATOM 7739 O O . LEU B 1 486 ? -6.152 16.484 -30.281 1 19.19 486 LEU B O 1
ATOM 7743 N N . PRO B 1 487 ? -6.695 15.359 -32.031 1 19.53 487 PRO B N 1
ATOM 7744 C CA . PRO B 1 487 ? -8.086 15.781 -32.25 1 19.53 487 PRO B CA 1
ATOM 7745 C C . PRO B 1 487 ? -8.984 15.438 -31.062 1 19.53 487 PRO B C 1
ATOM 7747 O O . PRO B 1 487 ? -8.836 14.375 -30.453 1 19.53 487 PRO B O 1
ATOM 7750 N N . THR B 1 488 ? -9.469 16.438 -30.328 1 19.52 488 THR B N 1
ATOM 7751 C CA . THR B 1 488 ? -10.547 16.453 -29.344 1 19.52 488 THR B CA 1
ATOM 7752 C C . THR B 1 488 ? -11.883 16.109 -30 1 19.52 488 THR B C 1
ATOM 7754 O O . THR B 1 488 ? -12.219 16.656 -31.047 1 19.52 488 THR B O 1
ATOM 7757 N N . SER B 1 489 ? -12.492 14.867 -29.906 1 17.88 489 SER B N 1
ATOM 7758 C CA . SER B 1 489 ? -13.75 14.375 -30.453 1 17.88 489 SER B CA 1
ATOM 7759 C C . SER B 1 489 ? -14.898 15.336 -30.156 1 17.88 489 SER B C 1
ATOM 7761 O O . SER B 1 489 ? -15.062 15.781 -29.016 1 17.88 489 SER B O 1
ATOM 7763 N N . ARG B 1 490 ? -15.477 16.016 -31.156 1 17.36 490 ARG B N 1
ATOM 7764 C CA . ARG B 1 490 ? -16.547 16.953 -31.484 1 17.36 490 ARG B CA 1
ATOM 7765 C C . ARG B 1 490 ? -17.906 16.438 -31.016 1 17.36 490 ARG B C 1
ATOM 7767 O O . ARG B 1 490 ? -18.109 15.219 -30.938 1 17.36 490 ARG B O 1
ATOM 7774 N N . ALA B 1 491 ? -18.797 17.438 -30.672 1 17.88 491 ALA B N 1
ATOM 7775 C CA . ALA B 1 491 ? -20.141 17.75 -30.234 1 17.88 491 ALA B CA 1
ATOM 7776 C C . ALA B 1 491 ? -21.172 17.375 -31.312 1 17.88 491 ALA B C 1
ATOM 7778 O O . ALA B 1 491 ? -21.031 17.781 -32.469 1 17.88 491 ALA B O 1
ATOM 7779 N N . LYS B 1 492 ? -21.938 16.297 -31.203 1 17.5 492 LYS B N 1
ATOM 7780 C CA . LYS B 1 492 ? -23.062 15.898 -32.062 1 17.5 492 LYS B CA 1
ATOM 7781 C C . LYS B 1 492 ? -24.109 17 -32.125 1 17.5 492 LYS B C 1
ATOM 7783 O O . LYS B 1 492 ? -24.703 17.375 -31.125 1 17.5 492 LYS B O 1
ATOM 7788 N N . ASP B 1 493 ? -24.141 17.953 -33.062 1 17.28 493 ASP B N 1
ATOM 7789 C CA . ASP B 1 493 ? -25.094 19.016 -33.375 1 17.28 493 ASP B CA 1
ATOM 7790 C C . ASP B 1 493 ? -26.406 18.438 -33.906 1 17.28 493 ASP B C 1
ATOM 7792 O O . ASP B 1 493 ? -27.188 19.156 -34.562 1 17.28 493 ASP B O 1
ATOM 7796 N N . GLU B 1 494 ? -26.984 17.312 -33.562 1 17.16 494 GLU B N 1
ATOM 7797 C CA . GLU B 1 494 ? -28.109 16.953 -34.406 1 17.16 494 GLU B CA 1
ATOM 7798 C C . GLU B 1 494 ? -29.203 18.031 -34.344 1 17.16 494 GLU B C 1
ATOM 7800 O O . GLU B 1 494 ? -29.656 18.406 -33.25 1 17.16 494 GLU B O 1
ATOM 7805 N N . SER B 1 495 ? -29.375 18.906 -35.344 1 17.28 495 SER B N 1
ATOM 7806 C CA . SER B 1 495 ? -30.344 19.906 -35.781 1 17.28 495 SER B CA 1
ATOM 7807 C C . SER B 1 495 ? -31.703 19.266 -36.062 1 17.28 495 SER B C 1
ATOM 7809 O O . SER B 1 495 ? -31.828 18.422 -36.938 1 17.28 495 SER B O 1
ATOM 7811 N N . GLY B 1 496 ? -32.5 18.891 -35.031 1 17.39 496 GLY B N 1
ATOM 7812 C CA . GLY B 1 496 ? -33.875 18.5 -35.25 1 17.39 496 GLY B CA 1
ATOM 7813 C C . GLY B 1 496 ? -34.656 19.531 -36.062 1 17.39 496 GLY B C 1
ATOM 7814 O O . GLY B 1 496 ? -34.656 20.719 -35.75 1 17.39 496 GLY B O 1
ATOM 7815 N N . SER B 1 497 ? -34.938 19.328 -37.344 1 16.61 497 SER B N 1
ATOM 7816 C CA . SER B 1 497 ? -35.688 20 -38.406 1 16.61 497 SER B CA 1
ATOM 7817 C C . SER B 1 497 ? -37.125 20.25 -37.969 1 16.61 497 SER B C 1
ATOM 7819 O O . SER B 1 497 ? -37.656 19.578 -37.094 1 16.61 497 SER B O 1
ATOM 7821 N N . SER B 1 498 ? -37.812 21.234 -38.719 1 16.83 498 SER B N 1
ATOM 7822 C CA . SER B 1 498 ? -38.906 22.203 -38.781 1 16.83 498 SER B CA 1
ATOM 7823 C C . SER B 1 498 ? -40.188 21.547 -39.281 1 16.83 498 SER B C 1
ATOM 7825 O O . SER B 1 498 ? -41.188 22.234 -39.531 1 16.83 498 SER B O 1
ATOM 7827 N N . LYS B 1 499 ? -40.438 20.234 -39.375 1 17.22 499 LYS B N 1
ATOM 7828 C CA . LYS B 1 499 ? -41.5 20.047 -40.375 1 17.22 499 LYS B CA 1
ATOM 7829 C C . LYS B 1 499 ? -42.75 20.828 -39.969 1 17.22 499 LYS B C 1
ATOM 7831 O O . LYS B 1 499 ? -43.031 20.984 -38.781 1 17.22 499 LYS B O 1
ATOM 7836 N N . GLY B 1 500 ? -43.594 21.234 -41 1 16.23 500 GLY B N 1
ATOM 7837 C CA . GLY B 1 500 ? -44.594 22.125 -41.562 1 16.23 500 GLY B CA 1
ATOM 7838 C C . GLY B 1 500 ? -46 21.859 -41.062 1 16.23 500 GLY B C 1
ATOM 7839 O O . GLY B 1 500 ? -46.719 22.797 -40.781 1 16.23 500 GLY B O 1
ATOM 7840 N N . ASP B 1 501 ? -46.5 20.578 -41.188 1 16.45 501 ASP B N 1
ATOM 7841 C CA . ASP B 1 501 ? -47.719 20.625 -42 1 16.45 501 ASP B CA 1
ATOM 7842 C C . ASP B 1 501 ? -48.844 21.297 -41.25 1 16.45 501 ASP B C 1
ATOM 7844 O O . ASP B 1 501 ? -48.781 21.469 -40.031 1 16.45 501 ASP B O 1
ATOM 7848 N N . SER B 1 502 ? -50.094 20.531 -41.406 1 17.48 502 SER B N 1
ATOM 7849 C CA . SER B 1 502 ? -51.375 20.891 -42 1 17.48 502 SER B CA 1
ATOM 7850 C C . SER B 1 502 ? -52.281 21.578 -41 1 17.48 502 SER B C 1
ATOM 7852 O O . SER B 1 502 ? -52.188 21.344 -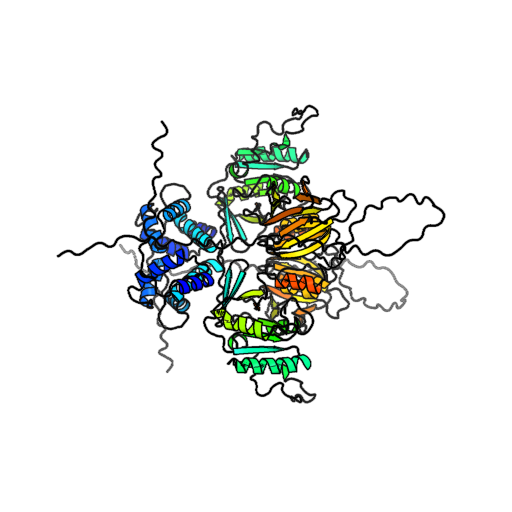39.812 1 17.48 502 SER B O 1
ATOM 7854 N N . PRO B 1 503 ? -53.188 22.344 -41.594 1 19.09 503 PRO B N 1
ATOM 7855 C CA . PRO B 1 503 ? -54.031 23.516 -41.406 1 19.09 503 PRO B CA 1
ATOM 7856 C C . PRO B 1 503 ? -55.281 23.234 -40.562 1 19.09 503 PRO B C 1
ATOM 7858 O O . PRO B 1 503 ? -55.906 24.141 -40.031 1 19.09 503 PRO B O 1
ATOM 7861 N N . PRO B 1 504 ? -55.625 21.719 -40.531 1 18.3 504 PRO B N 1
ATOM 7862 C CA . PRO B 1 504 ? -57.031 21.734 -40.969 1 18.3 504 PRO B CA 1
ATOM 7863 C C . PRO B 1 504 ? -57.875 22.641 -40.094 1 18.3 504 PRO B C 1
ATOM 7865 O O . PRO B 1 504 ? -57.5 23 -38.969 1 18.3 504 PRO B O 1
ATOM 7868 N N . SER B 1 505 ? -59.156 22.688 -40.531 1 17.66 505 SER B N 1
ATOM 7869 C CA . SER B 1 505 ? -60.438 23.391 -40.75 1 17.66 505 SER B CA 1
ATOM 7870 C C . SER B 1 505 ? -61.219 23.547 -39.469 1 17.66 505 SER B C 1
ATOM 7872 O O . SER B 1 505 ? -60.906 22.875 -38.469 1 17.66 505 SER B O 1
ATOM 7874 N N . SER B 1 506 ? -62.469 23.703 -39.562 1 16.91 506 SER B N 1
ATOM 7875 C CA . SER B 1 506 ? -63.719 24.25 -39.062 1 16.91 506 SER B CA 1
ATOM 7876 C C . SER B 1 506 ? -64.312 23.375 -37.969 1 16.91 506 SER B C 1
ATOM 7878 O O . SER B 1 506 ? -64.812 23.875 -36.938 1 16.91 506 SER B O 1
ATOM 7880 N N . PRO B 1 507 ? -64.812 21.938 -38.125 1 17.39 507 PRO B N 1
ATOM 7881 C CA . PRO B 1 507 ? -66.25 22.188 -38.281 1 17.39 507 PRO B CA 1
ATOM 7882 C C . PRO B 1 507 ? -66.812 23.078 -37.188 1 17.39 507 PRO B C 1
ATOM 7884 O O . PRO B 1 507 ? -66.125 23.297 -36.156 1 17.39 507 PRO B O 1
ATOM 7887 N N . ILE B 1 508 ? -68 22.625 -36.719 1 16.12 508 ILE B N 1
ATOM 7888 C CA . ILE B 1 508 ? -69.312 23.109 -37.094 1 16.12 508 ILE B CA 1
ATOM 7889 C C . ILE B 1 508 ? -69.812 24.156 -36.094 1 16.12 508 ILE B C 1
ATOM 7891 O O . ILE B 1 508 ? -69.625 23.984 -34.875 1 16.12 508 ILE B O 1
#

Solvent-accessible surface area (backbone atoms only — not comparable to full-atom values): 56273 Å² total; per-residue (Å²): 144,85,75,84,78,74,80,78,74,77,74,75,74,75,69,81,82,65,88,62,60,96,58,39,68,61,49,42,55,51,45,26,71,67,57,70,42,49,66,68,53,50,51,50,51,44,51,50,44,35,68,70,28,52,94,46,76,39,28,44,62,65,53,44,44,52,46,46,37,58,42,71,36,92,56,55,68,68,51,44,50,50,47,48,53,62,21,21,75,80,69,74,67,41,31,31,64,70,30,49,51,49,29,48,43,44,46,49,20,53,71,23,45,75,67,50,22,46,49,53,60,36,71,54,72,37,33,33,34,24,43,74,82,40,32,32,34,32,33,85,56,73,72,49,28,34,34,44,41,58,43,80,92,36,70,69,56,48,56,54,46,52,54,48,50,54,50,43,42,73,74,67,34,48,59,24,34,55,58,73,67,32,61,45,60,37,97,85,67,44,67,70,44,78,55,69,62,74,89,52,48,61,53,51,61,89,43,44,48,81,66,29,44,30,35,37,28,44,18,40,43,67,33,49,53,56,59,53,60,50,51,68,73,83,57,53,51,43,43,31,40,33,23,10,76,73,65,67,24,80,68,3,72,36,53,58,90,46,44,69,62,52,49,51,49,58,59,40,10,58,81,45,66,38,41,31,42,64,34,52,23,36,29,36,39,31,25,40,64,87,67,46,81,74,48,78,48,64,23,54,26,28,42,35,42,27,20,71,86,52,92,56,65,27,47,35,37,36,24,51,71,86,39,81,61,34,55,48,41,17,52,29,38,36,42,23,26,25,61,12,15,73,48,73,40,38,78,57,69,33,54,36,36,38,57,77,26,62,36,30,37,42,32,46,32,71,46,70,50,89,52,57,62,36,35,34,36,34,31,86,44,38,38,33,46,26,28,43,72,82,38,88,61,53,33,28,35,32,39,66,85,45,80,70,41,83,35,50,57,37,16,33,34,42,34,31,55,40,87,47,41,48,31,31,61,46,93,36,62,72,65,43,49,49,50,48,30,45,32,69,71,42,49,40,54,71,66,76,74,71,72,75,82,72,81,77,76,83,72,76,83,68,82,78,80,86,84,82,78,80,81,79,84,84,79,79,78,78,78,84,81,81,79,85,72,82,80,78,87,81,82,85,78,82,80,87,82,76,93,72,73,79,87,88,78,80,90,129,143,83,73,84,77,72,76,79,74,77,75,73,74,76,69,79,80,66,86,63,59,96,58,38,67,62,48,41,55,51,44,24,72,68,57,69,43,49,66,67,54,49,50,50,49,45,52,50,46,36,68,69,28,52,94,47,77,40,27,44,64,68,53,44,44,52,44,46,35,57,44,70,36,92,56,56,68,68,51,44,50,51,47,48,55,60,22,21,76,81,68,75,69,40,30,32,63,70,31,49,52,48,28,48,43,43,46,48,21,55,70,22,46,74,66,49,22,46,50,53,63,36,70,50,70,38,32,33,35,25,44,71,82,41,30,31,35,30,33,85,55,73,72,49,28,35,34,45,41,59,43,79,94,35,70,70,55,48,54,52,45,52,53,48,50,53,50,43,43,73,73,67,35,48,60,25,33,57,57,72,68,32,63,46,61,36,96,84,66,45,68,69,44,79,56,68,61,75,90,51,47,61,54,50,60,88,43,43,48,80,66,24,43,31,34,38,28,44,18,40,44,66,32,50,53,55,58,55,62,50,50,68,73,83,56,51,51,43,42,32,41,34,24,10,77,73,66,68,24,81,68,4,71,35,53,59,91,44,43,69,63,52,49,51,49,58,58,40,11,56,80,45,64,37,40,33,41,63,35,53,24,36,30,36,40,32,26,40,64,88,67,44,81,74,48,77,48,65,24,54,27,28,41,36,42,28,21,72,86,52,93,54,67,28,49,34,38,34,24,50,71,84,38,81,62,34,56,47,40,18,52,30,39,37,42,23,26,26,62,12,16,72,46,73,40,38,80,58,71,33,53,38,37,37,60,76,25,61,36,30,36,41,32,47,33,71,45,70,50,88,51,57,61,36,36,35,37,34,32,85,44,38,39,34,45,26,31,42,72,82,38,88,59,54,35,27,36,31,38,67,85,46,79,69,40,81,34,50,56,38,16,32,34,42,32,30,54,39,87,46,42,48,31,32,61,44,92,34,64,72,64,44,48,47,50,49,27,46,32,70,71,43,49,41,55,70,66,75,72,72,71,76,81,71,79,78,75,84,74,76,82,67,82,77,82,84,82,88,83,84,88,83,82,74,86,76,78,79,79,84,81,81,78,84,75,83,82,77,89,82,82,86,69,85,76,83,81,76,89,76,83,85,80,81,87,69,86,131

Sequence (1016 aa):
MAEACARSRVQVEEHPVYDLPKEWKTLVSTLCLRTNFEPAELADLFQRFRQLAGTKEYLTAGEFRRTVRRNFGIMNEEWVKKYFKAFDRNHSGTIDFQEYVMGFAGMARVLTDKKAHSLIGLSTGSNIVRSGRSARLFWDGPPRRVAVIKKWKDPVVAAKTEKLVHWLQSQGLTVLVDPTEDNELGDDGEAIGPVFMPEVGRFDPGHLATQTDFIICLGGDGTVLKAAQYFDDSTPIPPTLAFGLGSLGFLAPFNPSQCQSMIKRVLDAFRRPISVTLRTRLRGEVYSREGQLERVFYSLNEFIVNRGISGVLSTLEVFVDGELVTTAQGDGLIVASPSGSTAYNISVGGCMVSPLVPATLITPIAPHSLSFRPILTSASSEITVRIPDTARADGWMCHDATEAVVMKKGTFVKLSTASIPLPTVNQRELDGDWFQSIRDKLNWNLRTLQTPYHEHQSSDLVEDQSTHRSSSSAAANPPPTRFFTLPTSRAKDESGSSKGDSPPSSPIMAEACARSRVQVEEHPVYDLPKEWKTLVSTLCLRTNFEPAELADLFQRFRQLAGTKEYLTAGEFRRTVRRNFGIMNEEWVKKYFKAFDRNHSGTIDFQEYVMGFAGMARVLTDKKAHSLIGLSTGSNIVRSGRSARLFWDGPPRRVAVIKKWKDPVVAAKTEKLVHWLQSQGLTVLVDPTEDNELGDDGEAIGPVFMPEVGRFDPGHLATQTDFIICLGGDGTVLKAAQYFDDSTPIPPTLAFGLGSLGFLAPFNPSQCQSMIKRVLDAFRRPISVTLRTRLRGEVYSREGQLERVFYSLNEFIVNRGISGVLSTLEVFVDGELVTTAQGDGLIVASPSGSTAYNISVGGCMVSPLVPATLITPIAPHSLSFRPILTSASSEITVRIPDTARADGWMCHDATEAVVMKKGTFVKLSTASIPLPTVNQRELDGDWFQSIRDKLNWNLRTLQTPYHEHQSSDLVEDQSTHRSSSSAAANPPPTRFFTLPTSRAKDESGSSKGDSPPSSPI

Organism: Ectocarpus siliculosus (NCBI:txid2880)

InterPro domains:
  IPR002048 EF-hand domain [PS50222] (75-110)
  IPR002048 EF-hand domain [SM00054] (79-107)
  IPR002048 EF-hand domain [cd00051] (58-105)
  IPR002504 NAD kinase [MF_00361] (144-444)
  IPR002504 NAD kinase [PF01513] (160-268)
  IPR011992 EF-hand domain pair [SSF47473] (27-109)
  IPR016064 NAD kinase/diacylglycerol kinase-like domain superfamily [SSF111331] (145-450)
  IPR017437 ATP-NAD kinase, PpnK-type, C-terminal [G3DSA:2.60.200.30] (281-420)
  IPR017438 Inorganic polyphosphate/ATP-NAD kinase, N-terminal [G3DSA:3.40.50.10330] (135-445)
  IPR018247 EF-Hand 1, calcium-binding site [PS00018] (88-100)

pLDDT: mean 72.62, std 26.64, range [16.12, 98.62]

Nearest PDB structures (foldseek):
  8kgc-assembly1_A  TM=8.987E-01  e=5.999E-35  Homo sapiens
  8kgc-assembly1_C  TM=9.070E-01  e=6.256E-34  Homo sapiens
  8kgc-assembly1_D  TM=9.078E-01  e=2.468E-33  Homo sapiens
  7mh7-assembly1_A  TM=9.288E-01  e=1.555E-29  Pseudomonas aeruginosa PAO1
  7qvs-assembly1_B-2  TM=9.118E-01  e=1.573E-26  Pseudomonas aeruginosa

Secondary structure (DSSP, 8-state):
---------------------TTHHHHHHHHHHHH---HHHHHHHHHHHHHHHTTSSEEEHHHHHHHHHHHH----HHHHHHHHHHH-TT-SSEEEHHHHHHHHHHHHHHHHHSS---EE--SSSEEEEEETTEEEEEESS---EEEEEE-TT-HHHHHHHHHHHHHHHHTT-EEEE-GGGG--B-TTSSB-SPPSSTTSEE--GGGHHHH-SEEEEESSHHHHHHHHTT--SSSPPPPEEEE-SSS--SS--B-GGGHHHHHHHHHTTTTS-EEEEEE--EEEEEE-TTS-EEEEEEESSEEEEE-TT-SSPEEEEEEETTEEEEEEEESEEEEE-TGGGGTHHHHTTPPEE-TTS-EEEEEEES-SSTT---EEEETT--EEEE--TT-SS-EEEEETT---EEE-TT-EEEEEE-SS-EEEE-SSSTTHHHHHHHHHHH-TT-------------------------------PPPPP---------------------------/---------------------TTHHHHHHHHHHHH---HHHHHHHHHHHHHHHTTSSEEEHHHHHHHHHHHH----HHHHHHHHHHH-TT-SSEEEHHHHHHHHHHHHHHHHHSS---EE--SSSEEEEEETTEEEEEESS---EEEEEE-TT-HHHHHHHHHHHHHHHHTT-EEEE-GGGG--B-TTSSB-S--SSTTSEEP-GGGHHHH-SEEEEESSHHHHHHHHTT--SSSPPPPEEEE-SSS--SS--B-GGGHHHHHHHHHTTTTS-EEEEEE--EEEEEE-TTS-EEEEEEESSEEEEE-TT-SSPEEEEEEETTEEEEEEEESEEEEE-TGGGGTHHHHTTPPEE-TTS-EEEEEEES-SSTT---EEEETT--EEEE--TT-SS-EEEEETT---EEE-TT-EEEEEE-SS-EEEE-SSSTTHHHHHHHHHHH-TT---------------------------------------------------------------